Protein 6K8S (pdb70)

Nearest PDB structures (foldseek):
  6k8u-assembly1_A  TM=1.001E+00  e=0.000E+00  Erythrobacter dokdonensis DSW-74
  6k8u-assembly1_B  TM=9.958E-01  e=0.000E+00  Erythrobacter dokdonensis DSW-74
  8j2c-assembly1_A  TM=9.535E-01  e=6.670E-72  Chloroflexus aurantiacus J-10-fl
  8hi5-assembly1_A  TM=9.573E-01  e=3.769E-71  Roseiflexus castenholzii DSM 13941
  8j29-assembly1_A  TM=9.163E-01  e=4.128E-70  Chloroflexus aurantiacus J-10-fl

Sequence (1324 aa):
FSENITGLHLGKVALITGGSAGIGGQVARLLALAGGKVMMVARRESELAVARARIVSELEDIGFAGVERRVQTLANVDVSNFESLKGAVDATLKAFGRIDYLINNAGVAGAEDMVVDMGVDAWDYTLDANLVSNYFLMHHVAPLMKAQGSGYILNVSSYFGGEKYLAVAYPNNRADYAVSKAGQRAMVESMARYLGPEVQFNAIAPGPVDGDRLSGTGGKPGLFERRGKLILENKRLNAVHAAAIKAIRRGVRVEEAVLARLARNDTVKMSHDTNNPRELRELALACAREGDGTCTWDQYLLTPQIAAALVSRLRQAGLFLDAPEWSERPVTEDGDWLLRVPPEDAPFLPADKIAAEAKKVGGGVLSKLYLGKMPTEHDVAQATVFFLADRAVSGETFMPSGGLSVERSTTERELFGSPKQERLDQMRGKTVWIIGEHLVDYLAETARAFIEDCHAANVVLITRTAEEGFDAVEAQQLDEDVAQSLTSLVVSSDIEAAMDEALSQWGRPTTILSTPFTALPGKLFEAQDPLTPDDEFREVVADNLTHHFRVSRRASLYDDCQLVLTSPDDVAMGDKSPAFALANFIKTTLHAFTATLAVENERLVHDVPVNQINLTRRVQSEEPRDLDEHLEEVRRFARAVLLVGAPLPDAEDSRYRARIYRGMSMTVFSENITGLHLGKVALITGGSAGIGGQVARLLALAGGKVMMVARRESELAVARARIVSELEDIGFAGVERRVQTLANVDVSNFESLKGAVDATLKAFGRIDYLINNAGVAGAEDMVVDMGVDAWDYTLDANLVSNYFLMHHVAPLMKAQGSGYILNVSSYFGGEKYLAVAYPNNRADYAVSKAGQRAMVESMARYLGPEVQFNAIAPGPVDGDRLSGTGGKPGLFERRGKLILENKRLNAVHAAAIKAIRRGVRVEEAVLARLARNDTVKMSHDTNNPRELRELALACAREGDGTCTWDQYLLTPQIAAALVSRLRQAGLFLDAPEWSERPVTEDGDWLLRVPPEDAPFLPADKIAAEAKKVGGGVLSKLYLGKMPTEHDVAQATVFFLADRAVSGETFMPSGGLSVERSTTERELFGSPKQERLDQMRGKTVWIIGEHLVDYLAETARAFIEDCHAANVVLITRTAEGFDAVEAQLDEDVAQSLTSLVVSSDIEAAMDEALSQWGRPTTILSTPFTALPGKLFEAQDPLTPDEFREVVADNLTHHFRVSRRASLYDDCQLVLTSPDDVAMGDKSPAFALANFIKTTLHAFTATLAVENERLVHDVPVNQINLTRRVQSEEPRDLDEHLEEVRRFARAVLLVGAPLPDAEDSRYRARIYRGMSMTV

Secondary structure (DSSP, 8-state):
-TT--TTTTTT-EEEETTTTSHHHHHHHHHHHHTT-EEEEE-S-HHHHHHHHHHHHHHHHHHT-SS-GGGEEEE-S--TT-HHHHHHHHHHHHHHHS--SEEEE--------S-GGG--HHHHHHHHIIIIIHHHHHHHHHHHHHHHHT-EEEEEE--GGG-BTTB----TT-HHHHHHHHHHHHHHHHHHHHHTTTEEEEEE---S-BSHHHH--TT---HHHHHHHHHHHHHHHHHHHHHHHHHHHHT--HHHHHHHHHH--HHHHHH-SSS-HHHHHHHHHHHTT--SS-STTT-S--HHHHHHHHHHHHHTTTTTT-HHHHHS-GGGTTS--SS---SSS-SS-HHHHHHHHHHHHHHHHTTBTTSSPPBHHHHHHHHHHHHH-SS--S-EE--SSSB------B-EE------HHHHGGGTT-EEEEE-SS-HHHHHHHHHIIIIIT--SEEEEEESSHHHHHHHHHTS-HHHHTTEEEEE-SS-HHHHHHHHHHHH---SEEEE--SSPPPS-SS-SSS---HHHHHHHHIIIIIHHHHHHHHHTTSTT-EEEEEEPP--TT--STHHHHHHHHHHHHHHHHHHHHHHHHHSTT---EEEEESS-SSGGGS--SHHHHHHHHHHHHHHHHHHHSPPPPTTT-HHHHHHTSS-EEE-/-TTS-TTSSTT-EEEESSTTSHHHHHHHHHHHHTT-EEEEE-S-HHHHHHHHHHHHHHHHHTT-SSHHHHEEEE-S--TT-HHHHHHHHHHHHHHHS--SEEEE--------S-GGG--HHHHHHHHIIIIIHHHHHHHHHHHHHHHHT-EEEEEE--GGG-BTTB----TT-HHHHHHHHHHHHHHHHHHHHHTTTEEEEEE---S-BSHHHH--TTPPPHHHHHHHHHHHHHHHHHHHHHHHHHHHHT--HHHHHHHHHT--HHHHHH-TTS-HHHHHHHHHHHTS--SS-STTT-S--HHHHHHHHHHHHHTTTTTT-HHHHHS-GGGTTS--SS---TTS-SS-HHHHHHHHHHHHHHHHTTBTTSSPPBHHHHHHHHHHHHH-SS--S-EE--SSSB--------EE------HHHHGGGTT-EEEEE-SS-HHHHHHHHHIIIIIT--SEEEEEESSHHHHHHHHTTS-HHHHTTEEEEE-SS-HHHHHHHHHHHH---SEEEE--SSPPPS-SS-SSS---HHHHHHHHIIIIIHHHHHHHHHTT-TT-EEEEEEPP--TT--STHHHHHHHHHHHHHHHHHHHHHHHHHSTT---EEEEESS-SSGGGS--SHHHHHHHHHHHHHHHHHHHSPP--TTT-HHHHHHTSS-EEE-

Structure (mmCIF, N/CA/C/O backbone):
data_6K8S
#
_entry.id   6K8S
#
_cell.length_a   110.340
_cell.length_b   116.687
_cell.length_c   134.113
_cell.angle_alpha   90.000
_cell.angle_beta   90.000
_cell.angle_gamma   90.000
#
_symmetry.space_group_name_H-M   'P 21 21 21'
#
loop_
_entity.id
_entity.type
_entity.pdbx_description
1 polymer 'NAD-dependent epimerase/dehydratase:Short-chain dehydrogenase/reductase SDR'
2 non-polymer GLYCEROL
3 non-polymer 'SULFATE ION'
4 water water
#
loop_
_atom_site.group_PDB
_atom_site.id
_atom_site.type_symbol
_atom_site.label_atom_id
_atom_site.label_alt_id
_atom_site.label_comp_id
_atom_site.label_asym_id
_atom_site.label_entity_id
_atom_site.label_seq_id
_atom_site.pdbx_PDB_ins_code
_atom_site.Cartn_x
_atom_site.Cartn_y
_atom_site.Cartn_z
_atom_site.occupancy
_atom_site.B_iso_or_equiv
_atom_site.auth_seq_id
_atom_site.auth_comp_id
_atom_site.auth_asym_id
_atom_site.auth_atom_id
_atom_site.pdbx_PDB_model_num
ATOM 1 N N . PHE A 1 34 ? 56.970 84.835 74.251 1.00 63.53 569 PHE A N 1
ATOM 2 C CA . PHE A 1 34 ? 57.870 84.551 73.090 1.00 63.58 569 PHE A CA 1
ATOM 3 C C . PHE A 1 34 ? 57.078 83.885 71.962 1.00 64.25 569 PHE A C 1
ATOM 4 O O . PHE A 1 34 ? 57.177 84.367 70.807 1.00 67.21 569 PHE A O 1
ATOM 12 N N . SER A 1 35 ? 56.339 82.823 72.304 1.00 58.09 570 SER A N 1
ATOM 13 C CA . SER A 1 35 ? 55.571 81.947 71.381 1.00 67.39 570 SER A CA 1
ATOM 14 C C . SER A 1 35 ? 54.923 82.778 70.273 1.00 65.67 570 SER A C 1
ATOM 15 O O . SER A 1 35 ? 55.136 82.445 69.094 1.00 74.92 570 SER A O 1
ATOM 18 N N . GLU A 1 36 ? 54.093 83.744 70.666 1.00 63.79 571 GLU A N 1
ATOM 19 C CA . GLU A 1 36 ? 53.241 84.446 69.677 1.00 68.65 571 GLU A CA 1
ATOM 20 C C . GLU A 1 36 ? 53.377 85.967 69.718 1.00 50.36 571 GLU A C 1
ATOM 21 O O . GLU A 1 36 ? 52.378 86.636 69.492 1.00 52.84 571 GLU A O 1
ATOM 27 N N . ASN A 1 37 ? 54.546 86.485 70.055 1.00 41.42 572 ASN A N 1
ATOM 28 C CA . ASN A 1 37 ? 54.703 87.954 70.000 1.00 41.25 572 ASN A CA 1
ATOM 29 C C . ASN A 1 37 ? 55.240 88.316 68.613 1.00 39.54 572 ASN A C 1
ATOM 30 O O . ASN A 1 37 ? 56.358 87.925 68.308 1.00 34.84 572 ASN A O 1
ATOM 35 N N . ILE A 1 38 ? 54.415 88.962 67.790 1.00 37.43 573 ILE A N 1
ATOM 36 C CA . ILE A 1 38 ? 54.891 89.489 66.480 1.00 37.03 573 ILE A CA 1
ATOM 37 C C . ILE A 1 38 ? 54.444 90.955 66.399 1.00 40.20 573 ILE A C 1
ATOM 38 O O . ILE A 1 38 ? 54.068 91.395 65.334 1.00 40.11 573 ILE A O 1
ATOM 43 N N . THR A 1 39 ? 54.447 91.657 67.534 1.00 34.32 574 THR A N 1
ATOM 44 C CA . THR A 1 39 ? 54.021 93.080 67.564 1.00 35.03 574 THR A CA 1
ATOM 45 C C . THR A 1 39 ? 54.988 93.948 66.756 1.00 39.20 574 THR A C 1
ATOM 46 O O . THR A 1 39 ? 54.575 94.982 66.254 1.00 39.98 574 THR A O 1
ATOM 50 N N . GLY A 1 40 ? 56.248 93.556 66.691 1.00 31.61 575 GLY A N 1
ATOM 51 C CA . GLY A 1 40 ? 57.215 94.379 65.943 1.00 37.34 575 GLY A CA 1
ATOM 52 C C . GLY A 1 40 ? 56.730 94.630 64.526 1.00 39.28 575 GLY A C 1
ATOM 53 O O . GLY A 1 40 ? 57.216 95.618 63.913 1.00 38.24 575 GLY A O 1
ATOM 54 N N . LEU A 1 41 ? 55.855 93.753 64.021 1.00 34.86 576 LEU A N 1
ATOM 55 C CA . LEU A 1 41 ? 55.374 93.873 62.631 1.00 29.93 576 LEU A CA 1
ATOM 56 C C . LEU A 1 41 ? 54.510 95.112 62.429 1.00 23.32 576 LEU A C 1
ATOM 57 O O . LEU A 1 41 ? 54.883 95.882 61.567 1.00 24.78 576 LEU A O 1
ATOM 62 N N . HIS A 1 42 ? 53.508 95.347 63.289 1.00 20.05 577 HIS A N 1
ATOM 63 C CA . HIS A 1 42 ? 52.514 96.423 62.961 1.00 18.65 577 HIS A CA 1
ATOM 64 C C . HIS A 1 42 ? 52.167 97.376 64.114 1.00 20.15 577 HIS A C 1
ATOM 65 O O . HIS A 1 42 ? 51.171 98.117 64.020 1.00 20.76 577 HIS A O 1
ATOM 72 N N . LEU A 1 43 ? 53.002 97.445 65.145 1.00 21.62 578 LEU A N 1
ATOM 73 C CA . LEU A 1 43 ? 52.652 98.193 66.372 1.00 21.40 578 LEU A CA 1
ATOM 74 C C . LEU A 1 43 ? 52.290 99.623 66.012 1.00 21.54 578 LEU A C 1
ATOM 75 O O . LEU A 1 43 ? 53.064 100.299 65.354 1.00 21.99 578 LEU A O 1
ATOM 80 N N . GLY A 1 44 ? 51.064 100.019 66.347 1.00 23.19 579 GLY A N 1
ATOM 81 C CA . GLY A 1 44 ? 50.577 101.382 66.160 1.00 24.07 579 GLY A CA 1
ATOM 82 C C . GLY A 1 44 ? 50.096 101.677 64.760 1.00 23.59 579 GLY A C 1
ATOM 83 O O . GLY A 1 44 ? 49.626 102.810 64.576 1.00 21.95 579 GLY A O 1
ATOM 84 N N . LYS A 1 45 ? 50.257 100.763 63.794 1.00 19.45 580 LYS A N 1
ATOM 85 C CA . LYS A 1 45 ? 49.864 101.052 62.398 1.00 18.64 580 LYS A CA 1
ATOM 86 C C . LYS A 1 45 ? 48.346 100.977 62.326 1.00 16.89 580 LYS A C 1
ATOM 87 O O . LYS A 1 45 ? 47.798 99.991 62.813 1.00 20.79 580 LYS A O 1
ATOM 93 N N . VAL A 1 46 ? 47.728 101.934 61.653 1.00 17.20 581 VAL A N 1
ATOM 94 C CA . VAL A 1 46 ? 46.261 102.040 61.512 1.00 16.47 581 VAL A CA 1
ATOM 95 C C . VAL A 1 46 ? 45.779 101.514 60.152 1.00 17.79 581 VAL A C 1
ATOM 96 O O . VAL A 1 46 ? 46.137 102.095 59.122 1.00 17.95 581 VAL A O 1
ATOM 100 N N . ALA A 1 47 ? 44.893 100.530 60.156 1.00 16.33 582 ALA A N 1
ATOM 101 C CA . ALA A 1 47 ? 44.351 99.947 58.912 1.00 16.74 582 ALA A CA 1
ATOM 102 C C . ALA A 1 47 ? 42.850 100.190 58.807 1.00 16.87 582 ALA A C 1
ATOM 103 O O . ALA A 1 47 ? 42.112 99.874 59.772 1.00 17.14 582 ALA A O 1
ATOM 105 N N . LEU A 1 48 ? 42.426 100.538 57.607 1.00 14.98 583 LEU A N 1
ATOM 106 C CA . LEU A 1 48 ? 41.018 100.495 57.152 1.00 15.77 583 LEU A CA 1
ATOM 107 C C . LEU A 1 48 ? 40.844 99.285 56.251 1.00 15.06 583 LEU A C 1
ATOM 108 O O . LEU A 1 48 ? 41.571 99.150 55.206 1.00 14.04 583 LEU A O 1
ATOM 113 N N . ILE A 1 49 ? 39.953 98.386 56.659 1.00 14.75 584 ILE A N 1
ATOM 114 C CA . ILE A 1 49 ? 39.663 97.135 55.912 1.00 15.12 584 ILE A CA 1
ATOM 115 C C . ILE A 1 49 ? 38.185 97.127 55.511 1.00 16.66 584 ILE A C 1
ATOM 116 O O . ILE A 1 49 ? 37.318 97.023 56.424 1.00 15.98 584 ILE A O 1
ATOM 121 N N . THR A 1 50 ? 37.921 97.129 54.211 1.00 15.42 585 THR A N 1
ATOM 122 C CA . THR A 1 50 ? 36.571 96.961 53.648 1.00 15.01 585 THR A CA 1
ATOM 123 C C . THR A 1 50 ? 36.192 95.487 53.644 1.00 16.13 585 THR A C 1
ATOM 124 O O . THR A 1 50 ? 37.031 94.638 53.557 1.00 15.19 585 THR A O 1
ATOM 128 N N . GLY A 1 51 ? 34.904 95.199 53.819 1.00 16.16 586 GLY A N 1
ATOM 129 C CA . GLY A 1 51 ? 34.455 93.811 54.024 1.00 17.98 586 GLY A CA 1
ATOM 130 C C . GLY A 1 51 ? 35.183 93.166 55.204 1.00 17.12 586 GLY A C 1
ATOM 131 O O . GLY A 1 51 ? 35.605 92.008 55.100 1.00 20.09 586 GLY A O 1
ATOM 132 N N . GLY A 1 52 ? 35.359 93.903 56.288 1.00 18.58 587 GLY A N 1
ATOM 133 C CA . GLY A 1 52 ? 36.271 93.520 57.377 1.00 19.84 587 GLY A CA 1
ATOM 134 C C . GLY A 1 52 ? 35.611 92.603 58.402 1.00 20.71 587 GLY A C 1
ATOM 135 O O . GLY A 1 52 ? 36.251 92.374 59.409 1.00 23.07 587 GLY A O 1
ATOM 136 N N . SER A 1 53 ? 34.397 92.122 58.157 1.00 22.25 588 SER A N 1
ATOM 137 C CA . SER A 1 53 ? 33.581 91.387 59.175 1.00 24.36 588 SER A CA 1
ATOM 138 C C . SER A 1 53 ? 33.665 89.864 58.976 1.00 24.62 588 SER A C 1
ATOM 139 O O . SER A 1 53 ? 33.141 89.122 59.806 1.00 23.72 588 SER A O 1
ATOM 142 N N . ALA A 1 54 ? 34.203 89.387 57.857 1.00 20.37 589 ALA A N 1
ATOM 143 C CA . ALA A 1 54 ? 34.090 87.979 57.465 1.00 22.11 589 ALA A CA 1
ATOM 144 C C . ALA A 1 54 ? 35.187 87.671 56.453 1.00 19.38 589 ALA A C 1
ATOM 145 O O . ALA A 1 54 ? 35.825 88.603 55.920 1.00 19.26 589 ALA A O 1
ATOM 147 N N . GLY A 1 55 ? 35.363 86.390 56.194 1.00 21.07 590 GLY A N 1
ATOM 148 C CA . GLY A 1 55 ? 36.304 85.909 55.164 1.00 20.77 590 GLY A CA 1
ATOM 149 C C . GLY A 1 55 ? 37.708 86.422 55.414 1.00 19.30 590 GLY A C 1
ATOM 150 O O . GLY A 1 55 ? 38.149 86.583 56.590 1.00 18.82 590 GLY A O 1
ATOM 151 N N . ILE A 1 56 ? 38.464 86.573 54.335 1.00 17.65 591 ILE A N 1
ATOM 152 C CA . ILE A 1 56 ? 39.851 87.081 54.427 1.00 18.20 591 ILE A CA 1
ATOM 153 C C . ILE A 1 56 ? 39.895 88.410 55.183 1.00 16.15 591 ILE A C 1
ATOM 154 O O . ILE A 1 56 ? 40.819 88.597 55.976 1.00 18.68 591 ILE A O 1
ATOM 159 N N . GLY A 1 57 ? 39.000 89.353 54.878 1.00 16.02 592 GLY A N 1
ATOM 160 C CA . GLY A 1 57 ? 39.011 90.682 55.495 1.00 17.16 592 GLY A CA 1
ATOM 161 C C . GLY A 1 57 ? 38.981 90.595 57.024 1.00 17.09 592 GLY A C 1
ATOM 162 O O . GLY A 1 57 ? 39.770 91.281 57.687 1.00 17.69 592 GLY A O 1
ATOM 163 N N . GLY A 1 58 ? 38.090 89.787 57.556 1.00 17.78 593 GLY A N 1
ATOM 164 C CA . GLY A 1 58 ? 37.967 89.607 59.013 1.00 19.91 593 GLY A CA 1
ATOM 165 C C . GLY A 1 58 ? 39.243 89.034 59.597 1.00 18.61 593 GLY A C 1
ATOM 166 O O . GLY A 1 58 ? 39.653 89.423 60.699 1.00 17.50 593 GLY A O 1
ATOM 167 N N . GLN A 1 59 ? 39.890 88.135 58.868 1.00 18.34 594 GLN A N 1
ATOM 168 C CA . GLN A 1 59 ? 41.094 87.467 59.409 1.00 17.79 594 GLN A CA 1
ATOM 169 C C . GLN A 1 59 ? 42.260 88.459 59.325 1.00 17.04 594 GLN A C 1
ATOM 170 O O . GLN A 1 59 ? 43.157 88.432 60.168 1.00 18.67 594 GLN A O 1
ATOM 176 N N . VAL A 1 60 ? 42.311 89.302 58.302 1.00 16.02 595 VAL A N 1
ATOM 177 C CA . VAL A 1 60 ? 43.340 90.380 58.233 1.00 15.84 595 VAL A CA 1
ATOM 178 C C . VAL A 1 60 ? 43.162 91.318 59.425 1.00 16.78 595 VAL A C 1
ATOM 179 O O . VAL A 1 60 ? 44.143 91.695 60.041 1.00 14.97 595 VAL A O 1
ATOM 183 N N . ALA A 1 61 ? 41.930 91.775 59.700 1.00 15.31 596 ALA A N 1
ATOM 184 C CA . ALA A 1 61 ? 41.661 92.643 60.874 1.00 17.17 596 ALA A CA 1
ATOM 185 C C . ALA A 1 61 ? 42.209 91.983 62.143 1.00 16.07 596 ALA A C 1
ATOM 186 O O . ALA A 1 61 ? 42.924 92.666 62.933 1.00 19.12 596 ALA A O 1
ATOM 188 N N . ARG A 1 62 ? 41.865 90.715 62.344 1.00 17.66 597 ARG A N 1
ATOM 189 C CA . ARG A 1 62 ? 42.244 89.959 63.563 1.00 19.27 597 ARG A CA 1
ATOM 190 C C . ARG A 1 62 ? 43.769 89.890 63.648 1.00 19.30 597 ARG A C 1
ATOM 191 O O . ARG A 1 62 ? 44.330 90.237 64.704 1.00 17.31 597 ARG A O 1
ATOM 199 N N . LEU A 1 63 ? 44.422 89.505 62.553 1.00 16.61 598 LEU A N 1
ATOM 200 C CA . LEU A 1 63 ? 45.886 89.263 62.606 1.00 17.67 598 LEU A CA 1
ATOM 201 C C . LEU A 1 63 ? 46.668 90.584 62.676 1.00 19.71 598 LEU A C 1
ATOM 202 O O . LEU A 1 63 ? 47.734 90.600 63.346 1.00 18.92 598 LEU A O 1
ATOM 207 N N . LEU A 1 64 ? 46.215 91.665 62.025 1.00 18.32 599 LEU A N 1
ATOM 208 C CA . LEU A 1 64 ? 46.825 93.005 62.200 1.00 18.55 599 LEU A CA 1
ATOM 209 C C . LEU A 1 64 ? 46.722 93.424 63.669 1.00 18.97 599 LEU A C 1
ATOM 210 O O . LEU A 1 64 ? 47.684 93.900 64.203 1.00 19.38 599 LEU A O 1
ATOM 215 N N . ALA A 1 65 ? 45.587 93.202 64.315 1.00 18.72 600 ALA A N 1
ATOM 216 C CA . ALA A 1 65 ? 45.393 93.602 65.732 1.00 20.82 600 ALA A CA 1
ATOM 217 C C . ALA A 1 65 ? 46.369 92.802 66.615 1.00 18.26 600 ALA A C 1
ATOM 218 O O . ALA A 1 65 ? 46.991 93.418 67.501 1.00 21.02 600 ALA A O 1
ATOM 220 N N . LEU A 1 66 ? 46.490 91.504 66.394 1.00 19.82 601 LEU A N 1
ATOM 221 C CA . LEU A 1 66 ? 47.384 90.622 67.200 1.00 22.75 601 LEU A CA 1
ATOM 222 C C . LEU A 1 66 ? 48.855 91.032 66.989 1.00 25.66 601 LEU A C 1
ATOM 223 O O . LEU A 1 66 ? 49.679 90.832 67.921 1.00 26.62 601 LEU A O 1
ATOM 228 N N . ALA A 1 67 ? 49.159 91.656 65.850 1.00 20.38 602 ALA A N 1
ATOM 229 C CA . ALA A 1 67 ? 50.503 92.161 65.475 1.00 22.43 602 ALA A CA 1
ATOM 230 C C . ALA A 1 67 ? 50.682 93.619 65.902 1.00 22.46 602 ALA A C 1
ATOM 231 O O . ALA A 1 67 ? 51.637 94.294 65.420 1.00 25.16 602 ALA A O 1
ATOM 233 N N . GLY A 1 68 ? 49.773 94.125 66.741 1.00 20.18 603 GLY A N 1
ATOM 234 C CA . GLY A 1 68 ? 49.912 95.418 67.411 1.00 21.71 603 GLY A CA 1
ATOM 235 C C . GLY A 1 68 ? 49.263 96.552 66.642 1.00 19.32 603 GLY A C 1
ATOM 236 O O . GLY A 1 68 ? 49.408 97.677 67.063 1.00 22.75 603 GLY A O 1
ATOM 237 N N . GLY A 1 69 ? 48.575 96.254 65.535 1.00 21.63 604 GLY A N 1
ATOM 238 C CA . GLY A 1 69 ? 47.938 97.283 64.707 1.00 18.96 604 GLY A CA 1
ATOM 239 C C . GLY A 1 69 ? 46.601 97.705 65.285 1.00 19.91 604 GLY A C 1
ATOM 240 O O . GLY A 1 69 ? 46.005 96.942 66.059 1.00 19.35 604 GLY A O 1
ATOM 241 N N . LYS A 1 70 ? 46.129 98.856 64.839 1.00 18.72 605 LYS A N 1
ATOM 242 C CA . LYS A 1 70 ? 44.783 99.377 65.155 1.00 21.52 605 LYS A CA 1
ATOM 243 C C . LYS A 1 70 ? 43.953 99.200 63.897 1.00 22.50 605 LYS A C 1
ATOM 244 O O . LYS A 1 70 ? 44.496 99.467 62.799 1.00 23.17 605 LYS A O 1
ATOM 250 N N . VAL A 1 71 ? 42.714 98.767 64.015 1.00 19.82 606 VAL A N 1
ATOM 251 C CA . VAL A 1 71 ? 41.932 98.464 62.795 1.00 18.71 606 VAL A CA 1
ATOM 252 C C . VAL A 1 71 ? 40.576 99.151 62.880 1.00 20.12 606 VAL A C 1
ATOM 253 O O . VAL A 1 71 ? 39.947 99.101 63.954 1.00 19.69 606 VAL A O 1
ATOM 257 N N . MET A 1 72 ? 40.161 99.718 61.758 1.00 16.70 607 MET A N 1
ATOM 258 C CA . MET A 1 72 ? 38.780 100.110 61.468 1.00 17.65 607 MET A CA 1
ATOM 259 C C . MET A 1 72 ? 38.228 99.081 60.488 1.00 19.39 607 MET A C 1
ATOM 260 O O . MET A 1 72 ? 38.676 99.078 59.304 1.00 18.49 607 MET A O 1
ATOM 265 N N . MET A 1 73 ? 37.335 98.217 60.973 1.00 16.72 608 MET A N 1
ATOM 266 C CA . MET A 1 73 ? 36.679 97.157 60.195 1.00 19.06 608 MET A CA 1
ATOM 267 C C . MET A 1 73 ? 35.373 97.733 59.687 1.00 19.30 608 MET A C 1
ATOM 268 O O . MET A 1 73 ? 34.546 98.244 60.509 1.00 18.47 608 MET A O 1
ATOM 273 N N . VAL A 1 74 ? 35.169 97.714 58.387 1.00 17.39 609 VAL A N 1
ATOM 274 C CA . VAL A 1 74 ? 33.888 98.249 57.855 1.00 17.63 609 VAL A CA 1
ATOM 275 C C . VAL A 1 74 ? 33.205 97.202 57.011 1.00 17.65 609 VAL A C 1
ATOM 276 O O . VAL A 1 74 ? 33.877 96.354 56.363 1.00 16.64 609 VAL A O 1
ATOM 280 N N . ALA A 1 75 ? 31.875 97.206 57.025 1.00 16.31 610 ALA A N 1
ATOM 281 C CA . ALA A 1 75 ? 31.074 96.188 56.332 1.00 17.33 610 ALA A CA 1
ATOM 282 C C . ALA A 1 75 ? 29.607 96.619 56.426 1.00 16.81 610 ALA A C 1
ATOM 283 O O . ALA A 1 75 ? 29.345 97.665 57.026 1.00 17.80 610 ALA A O 1
ATOM 285 N N . ARG A 1 76 ? 28.710 95.860 55.815 1.00 18.48 611 ARG A N 1
ATOM 286 C CA . ARG A 1 76 ? 27.265 96.221 55.790 1.00 21.04 611 ARG A CA 1
ATOM 287 C C . ARG A 1 76 ? 26.652 95.985 57.169 1.00 19.32 611 ARG A C 1
ATOM 288 O O . ARG A 1 76 ? 25.957 96.887 57.654 1.00 19.98 611 ARG A O 1
ATOM 296 N N . ARG A 1 77 ? 26.826 94.802 57.750 1.00 22.09 612 ARG A N 1
ATOM 297 C CA . ARG A 1 77 ? 25.954 94.368 58.880 1.00 22.77 612 ARG A CA 1
ATOM 298 C C . ARG A 1 77 ? 26.610 94.661 60.230 1.00 22.22 612 ARG A C 1
ATOM 299 O O . ARG A 1 77 ? 27.620 93.989 60.591 1.00 22.28 612 ARG A O 1
ATOM 307 N N . GLU A 1 78 ? 25.988 95.541 61.023 1.00 22.19 613 GLU A N 1
ATOM 308 C CA . GLU A 1 78 ? 26.408 95.763 62.434 1.00 22.07 613 GLU A CA 1
ATOM 309 C C . GLU A 1 78 ? 26.572 94.413 63.168 1.00 20.23 613 GLU A C 1
ATOM 310 O O . GLU A 1 78 ? 27.601 94.251 63.862 1.00 18.10 613 GLU A O 1
ATOM 316 N N . SER A 1 79 ? 25.628 93.468 63.054 1.00 20.26 614 SER A N 1
ATOM 317 C CA . SER A 1 79 ? 25.625 92.234 63.889 1.00 21.69 614 SER A CA 1
ATOM 318 C C . SER A 1 79 ? 26.913 91.451 63.625 1.00 23.56 614 SER A C 1
ATOM 319 O O . SER A 1 79 ? 27.482 90.867 64.582 1.00 22.72 614 SER A O 1
ATOM 322 N N . GLU A 1 80 ? 27.295 91.342 62.354 1.00 22.44 615 GLU A N 1
ATOM 323 C CA . GLU A 1 80 ? 28.513 90.576 61.970 1.00 22.71 615 GLU A CA 1
ATOM 324 C C . GLU A 1 80 ? 29.790 91.287 62.434 1.00 20.70 615 GLU A C 1
ATOM 325 O O . GLU A 1 80 ? 30.655 90.618 62.943 1.00 18.01 615 GLU A O 1
ATOM 331 N N . LEU A 1 81 ? 29.855 92.606 62.262 1.00 19.28 616 LEU A N 1
ATOM 332 C CA . LEU A 1 81 ? 30.991 93.433 62.729 1.00 19.33 616 LEU A CA 1
ATOM 333 C C . LEU A 1 81 ? 31.170 93.243 64.234 1.00 21.02 616 LEU A C 1
ATOM 334 O O . LEU A 1 81 ? 32.300 93.145 64.709 1.00 16.88 616 LEU A O 1
ATOM 339 N N . ALA A 1 82 ? 30.060 93.283 64.993 1.00 19.24 617 ALA A N 1
ATOM 340 C CA . ALA A 1 82 ? 30.155 93.233 66.476 1.00 20.44 617 ALA A CA 1
ATOM 341 C C . ALA A 1 82 ? 30.760 91.885 66.914 1.00 18.76 617 ALA A C 1
ATOM 342 O O . ALA A 1 82 ? 31.641 91.927 67.805 1.00 20.93 617 ALA A O 1
ATOM 344 N N . VAL A 1 83 ? 30.367 90.756 66.304 1.00 20.11 618 VAL A N 1
ATOM 345 C CA . VAL A 1 83 ? 30.895 89.397 66.621 1.00 20.08 618 VAL A CA 1
ATOM 346 C C . VAL A 1 83 ? 32.400 89.412 66.322 1.00 21.49 618 VAL A C 1
ATOM 347 O O . VAL A 1 83 ? 33.182 89.058 67.199 1.00 21.16 618 VAL A O 1
ATOM 351 N N . ALA A 1 84 ? 32.771 89.845 65.120 1.00 21.04 619 ALA A N 1
ATOM 352 C CA . ALA A 1 84 ? 34.190 89.856 64.690 1.00 21.66 619 ALA A CA 1
ATOM 353 C C . ALA A 1 84 ? 35.017 90.711 65.663 1.00 20.27 619 ALA A C 1
ATOM 354 O O . ALA A 1 84 ? 36.050 90.228 66.153 1.00 25.58 619 ALA A O 1
ATOM 356 N N . ARG A 1 85 ? 34.601 91.949 65.940 1.00 21.03 620 ARG A N 1
ATOM 357 C CA . ARG A 1 85 ? 35.298 92.875 66.862 1.00 23.32 620 ARG A CA 1
ATOM 358 C C . ARG A 1 85 ? 35.410 92.227 68.244 1.00 24.93 620 ARG A C 1
ATOM 359 O O . ARG A 1 85 ? 36.510 92.265 68.862 1.00 20.42 620 ARG A O 1
ATOM 367 N N . ALA A 1 86 ? 34.327 91.634 68.750 1.00 26.24 621 ALA A N 1
ATOM 368 C CA . ALA A 1 86 ? 34.323 91.088 70.131 1.00 28.00 621 ALA A CA 1
ATOM 369 C C . ALA A 1 86 ? 35.345 89.956 70.245 1.00 27.77 621 ALA A C 1
ATOM 370 O O . ALA A 1 86 ? 36.105 89.935 71.259 1.00 27.41 621 ALA A O 1
ATOM 372 N N . ARG A 1 87 ? 35.385 89.064 69.250 1.00 27.57 622 ARG A N 1
ATOM 373 C CA . ARG A 1 87 ? 36.338 87.935 69.207 1.00 29.22 622 ARG A CA 1
ATOM 374 C C . ARG A 1 87 ? 37.776 88.464 69.175 1.00 29.37 622 ARG A C 1
ATOM 375 O O . ARG A 1 87 ? 38.641 87.873 69.864 1.00 25.50 622 ARG A O 1
ATOM 383 N N . ILE A 1 88 ? 38.038 89.532 68.412 1.00 24.61 623 ILE A N 1
ATOM 384 C CA . ILE A 1 88 ? 39.413 90.082 68.325 1.00 26.54 623 ILE A CA 1
ATOM 385 C C . ILE A 1 88 ? 39.782 90.683 69.682 1.00 28.41 623 ILE A C 1
ATOM 386 O O . ILE A 1 88 ? 40.863 90.374 70.181 1.00 29.87 623 ILE A O 1
ATOM 391 N N . VAL A 1 89 ? 38.911 91.513 70.245 1.00 28.13 624 VAL A N 1
ATOM 392 C CA . VAL A 1 89 ? 39.140 92.215 71.536 1.00 31.23 624 VAL A CA 1
ATOM 393 C C . VAL A 1 89 ? 39.392 91.164 72.632 1.00 32.53 624 VAL A C 1
ATOM 394 O O . VAL A 1 89 ? 40.347 91.361 73.435 1.00 32.14 624 VAL A O 1
ATOM 398 N N . SER A 1 90 ? 38.613 90.079 72.650 1.00 33.09 625 SER A N 1
ATOM 399 C CA . SER A 1 90 ? 38.826 88.942 73.587 1.00 39.11 625 SER A CA 1
ATOM 400 C C . SER A 1 90 ? 40.248 88.372 73.448 1.00 44.57 625 SER A C 1
ATOM 401 O O . SER A 1 90 ? 40.928 88.211 74.481 1.00 44.18 625 SER A O 1
ATOM 404 N N . GLU A 1 91 ? 40.682 88.026 72.235 1.00 38.19 626 GLU A N 1
ATOM 405 C CA . GLU A 1 91 ? 42.033 87.430 72.001 1.00 41.50 626 GLU A CA 1
ATOM 406 C C . GLU A 1 91 ? 43.130 88.424 72.365 1.00 39.36 626 GLU A C 1
ATOM 407 O O . GLU A 1 91 ? 44.183 87.974 72.838 1.00 45.70 626 GLU A O 1
ATOM 413 N N . LEU A 1 92 ? 42.926 89.718 72.120 1.00 38.74 627 LEU A N 1
ATOM 414 C CA . LEU A 1 92 ? 43.929 90.737 72.502 1.00 37.73 627 LEU A CA 1
ATOM 415 C C . LEU A 1 92 ? 44.060 90.715 74.034 1.00 51.20 627 LEU A C 1
ATOM 416 O O . LEU A 1 92 ? 45.210 90.628 74.511 1.00 59.70 627 LEU A O 1
ATOM 421 N N . GLU A 1 93 ? 42.944 90.792 74.774 1.00 49.34 628 GLU A N 1
ATOM 422 C CA . GLU A 1 93 ? 42.928 90.742 76.268 1.00 52.63 628 GLU A CA 1
ATOM 423 C C . GLU A 1 93 ? 43.801 89.561 76.717 1.00 49.23 628 GLU A C 1
ATOM 424 O O . GLU A 1 93 ? 44.745 89.796 77.476 1.00 49.97 628 GLU A O 1
ATOM 430 N N . ASP A 1 94 ? 43.503 88.366 76.198 1.00 50.05 629 ASP A N 1
ATOM 431 C CA . ASP A 1 94 ? 44.174 87.074 76.492 1.00 56.70 629 ASP A CA 1
ATOM 432 C C . ASP A 1 94 ? 45.693 87.193 76.341 1.00 66.38 629 ASP A C 1
ATOM 433 O O . ASP A 1 94 ? 46.382 86.976 77.339 1.00 75.17 629 ASP A O 1
ATOM 438 N N . ILE A 1 95 ? 46.211 87.504 75.148 1.00 75.79 630 ILE A N 1
ATOM 439 C CA . ILE A 1 95 ? 47.690 87.527 74.896 1.00 75.77 630 ILE A CA 1
ATOM 440 C C . ILE A 1 95 ? 48.319 88.741 75.608 1.00 72.21 630 ILE A C 1
ATOM 441 O O . ILE A 1 95 ? 49.552 88.868 75.542 1.00 84.83 630 ILE A O 1
ATOM 446 N N . GLY A 1 96 ? 47.519 89.615 76.234 1.00 62.78 631 GLY A N 1
ATOM 447 C CA . GLY A 1 96 ? 47.989 90.548 77.274 1.00 57.36 631 GLY A CA 1
ATOM 448 C C . GLY A 1 96 ? 48.119 91.982 76.806 1.00 58.83 631 GLY A C 1
ATOM 449 O O . GLY A 1 96 ? 48.934 92.695 77.397 1.00 62.12 631 GLY A O 1
ATOM 450 N N . PHE A 1 97 ? 47.363 92.430 75.799 1.00 57.73 632 PHE A N 1
ATOM 451 C CA . PHE A 1 97 ? 47.304 93.873 75.429 1.00 57.17 632 PHE A CA 1
ATOM 452 C C . PHE A 1 97 ? 46.519 94.639 76.510 1.00 58.85 632 PHE A C 1
ATOM 453 O O . PHE A 1 97 ? 45.742 94.008 77.243 1.00 49.36 632 PHE A O 1
ATOM 461 N N . ALA A 1 98 ? 46.753 95.956 76.589 1.00 59.70 633 ALA A N 1
ATOM 462 C CA . ALA A 1 98 ? 46.073 96.948 77.457 1.00 65.43 633 ALA A CA 1
ATOM 463 C C . ALA A 1 98 ? 45.545 98.104 76.599 1.00 63.59 633 ALA A C 1
ATOM 464 O O . ALA A 1 98 ? 46.166 98.415 75.565 1.00 75.53 633 ALA A O 1
ATOM 466 N N . GLY A 1 99 ? 44.461 98.745 77.032 1.00 59.85 634 GLY A N 1
ATOM 467 C CA . GLY A 1 99 ? 43.740 99.758 76.240 1.00 59.37 634 GLY A CA 1
ATOM 468 C C . GLY A 1 99 ? 43.217 99.143 74.949 1.00 53.06 634 GLY A C 1
ATOM 469 O O . GLY A 1 99 ? 43.282 99.814 73.912 1.00 56.17 634 GLY A O 1
ATOM 470 N N . VAL A 1 100 ? 42.718 97.911 75.030 1.00 44.89 635 VAL A N 1
ATOM 471 C CA . VAL A 1 100 ? 42.347 97.038 73.875 1.00 50.03 635 VAL A CA 1
ATOM 472 C C . VAL A 1 100 ? 41.063 97.541 73.196 1.00 49.96 635 VAL A C 1
ATOM 473 O O . VAL A 1 100 ? 40.948 97.402 71.965 1.00 50.46 635 VAL A O 1
ATOM 477 N N . GLU A 1 101 ? 40.120 98.098 73.955 1.00 48.36 636 GLU A N 1
ATOM 478 C CA . GLU A 1 101 ? 38.842 98.612 73.397 1.00 47.78 636 GLU A CA 1
ATOM 479 C C . GLU A 1 101 ? 39.157 99.550 72.226 1.00 40.83 636 GLU A C 1
ATOM 480 O O . GLU A 1 101 ? 38.526 99.417 71.172 1.00 39.79 636 GLU A O 1
ATOM 486 N N . ARG A 1 102 ? 40.094 100.479 72.409 1.00 37.48 637 ARG A N 1
ATOM 487 C CA . ARG A 1 102 ? 40.241 101.631 71.494 1.00 41.46 637 ARG A CA 1
ATOM 488 C C . ARG A 1 102 ? 41.012 101.179 70.236 1.00 32.85 637 ARG A C 1
ATOM 489 O O . ARG A 1 102 ? 41.041 101.958 69.298 1.00 29.45 637 ARG A O 1
ATOM 497 N N . ARG A 1 103 ? 41.511 99.948 70.201 1.00 27.14 638 ARG A N 1
ATOM 498 C CA . ARG A 1 103 ? 42.433 99.433 69.141 1.00 28.39 638 ARG A CA 1
ATOM 499 C C . ARG A 1 103 ? 41.652 98.828 67.974 1.00 26.29 638 ARG A C 1
ATOM 500 O O . ARG A 1 103 ? 42.214 98.740 66.867 1.00 21.18 638 ARG A O 1
ATOM 508 N N . VAL A 1 104 ? 40.432 98.365 68.225 1.00 24.63 639 VAL A N 1
ATOM 509 C CA . VAL A 1 104 ? 39.617 97.669 67.208 1.00 23.98 639 VAL A CA 1
ATOM 510 C C . VAL A 1 104 ? 38.297 98.411 67.145 1.00 26.66 639 VAL A C 1
ATOM 511 O O . VAL A 1 104 ? 37.607 98.480 68.187 1.00 27.07 639 VAL A O 1
ATOM 515 N N . GLN A 1 105 ? 37.993 99.020 66.009 1.00 21.77 640 GLN A N 1
ATOM 516 C CA . GLN A 1 105 ? 36.736 99.778 65.853 1.00 22.66 640 GLN A CA 1
ATOM 517 C C . GLN A 1 105 ? 36.028 99.313 64.586 1.00 23.96 640 GLN A C 1
ATOM 518 O O . GLN A 1 105 ? 36.688 98.670 63.721 1.00 23.09 640 GLN A O 1
ATOM 524 N N . THR A 1 106 ? 34.743 99.636 64.480 1.00 19.59 641 THR A N 1
ATOM 525 C CA . THR A 1 106 ? 33.883 99.146 63.390 1.00 20.88 641 THR A CA 1
ATOM 526 C C . THR A 1 106 ? 33.049 100.298 62.838 1.00 22.56 641 THR A C 1
ATOM 527 O O . THR A 1 106 ? 32.701 101.256 63.583 1.00 20.20 641 THR A O 1
ATOM 531 N N . LEU A 1 107 ? 32.640 100.177 61.589 1.00 19.06 642 LEU A N 1
ATOM 532 C CA . LEU A 1 107 ? 31.575 101.028 61.049 1.00 20.99 642 LEU A CA 1
ATOM 533 C C . LEU A 1 107 ? 30.732 100.184 60.112 1.00 20.44 642 LEU A C 1
ATOM 534 O O . LEU A 1 107 ? 31.269 99.518 59.220 1.00 19.19 642 LEU A O 1
ATOM 539 N N . ALA A 1 108 ? 29.447 100.172 60.395 1.00 20.02 643 ALA A N 1
ATOM 540 C CA . ALA A 1 108 ? 28.423 99.422 59.645 1.00 20.44 643 ALA A CA 1
ATOM 541 C C . ALA A 1 108 ? 27.809 100.259 58.520 1.00 17.79 643 ALA A C 1
ATOM 542 O O . ALA A 1 108 ? 28.113 101.417 58.399 1.00 19.15 643 ALA A O 1
ATOM 544 N N . ASN A 1 109 ? 26.964 99.643 57.712 1.00 19.39 644 ASN A N 1
ATOM 545 C CA . ASN A 1 109 ? 26.297 100.247 56.534 1.00 20.47 644 ASN A CA 1
ATOM 546 C C . ASN A 1 109 ? 27.329 100.774 55.532 1.00 19.01 644 ASN A C 1
ATOM 547 O O . ASN A 1 109 ? 27.056 101.788 54.875 1.00 19.92 644 ASN A O 1
ATOM 552 N N . VAL A 1 110 ? 28.490 100.125 55.401 1.00 19.91 645 VAL A N 1
ATOM 553 C CA . VAL A 1 110 ? 29.547 100.539 54.418 1.00 19.20 645 VAL A CA 1
ATOM 554 C C . VAL A 1 110 ? 29.584 99.448 53.372 1.00 18.84 645 VAL A C 1
ATOM 555 O O . VAL A 1 110 ? 29.804 98.242 53.728 1.00 17.33 645 VAL A O 1
ATOM 559 N N . ASP A 1 111 ? 29.228 99.863 52.180 1.00 20.94 646 ASP A N 1
ATOM 560 C CA . ASP A 1 111 ? 28.894 99.024 51.026 1.00 23.73 646 ASP A CA 1
ATOM 561 C C . ASP A 1 111 ? 29.694 99.626 49.856 1.00 19.95 646 ASP A C 1
ATOM 562 O O . ASP A 1 111 ? 29.592 100.836 49.645 1.00 20.04 646 ASP A O 1
ATOM 567 N N . VAL A 1 112 ? 30.489 98.821 49.168 1.00 20.23 647 VAL A N 1
ATOM 568 C CA . VAL A 1 112 ? 31.324 99.284 48.027 1.00 21.60 647 VAL A CA 1
ATOM 569 C C . VAL A 1 112 ? 30.459 99.728 46.854 1.00 23.10 647 VAL A C 1
ATOM 570 O O . VAL A 1 112 ? 31.031 100.380 45.972 1.00 29.17 647 VAL A O 1
ATOM 574 N N . SER A 1 113 ? 29.178 99.414 46.823 1.00 25.89 648 SER A N 1
ATOM 575 C CA . SER A 1 113 ? 28.239 100.007 45.827 1.00 35.61 648 SER A CA 1
ATOM 576 C C . SER A 1 113 ? 27.628 101.333 46.346 1.00 32.90 648 SER A C 1
ATOM 577 O O . SER A 1 113 ? 26.785 101.900 45.664 1.00 37.57 648 SER A O 1
ATOM 580 N N . ASN A 1 114 ? 28.087 101.857 47.486 1.00 28.31 649 ASN A N 1
ATOM 581 C CA . ASN A 1 114 ? 27.657 103.176 48.032 1.00 26.39 649 ASN A CA 1
ATOM 582 C C . ASN A 1 114 ? 28.896 104.012 48.334 1.00 22.59 649 ASN A C 1
ATOM 583 O O . ASN A 1 114 ? 29.462 103.897 49.456 1.00 23.18 649 ASN A O 1
ATOM 588 N N . PHE A 1 115 ? 29.322 104.828 47.378 1.00 22.33 650 PHE A N 1
ATOM 589 C CA . PHE A 1 115 ? 30.616 105.535 47.532 1.00 24.95 650 PHE A CA 1
ATOM 590 C C . PHE A 1 115 ? 30.562 106.500 48.713 1.00 23.80 650 PHE A C 1
ATOM 591 O O . PHE A 1 115 ? 31.576 106.549 49.436 1.00 22.65 650 PHE A O 1
ATOM 599 N N . GLU A 1 116 ? 29.439 107.182 48.963 1.00 24.70 651 GLU A N 1
ATOM 600 C CA . GLU A 1 116 ? 29.270 108.057 50.165 1.00 26.45 651 GLU A CA 1
ATOM 601 C C . GLU A 1 116 ? 29.622 107.288 51.451 1.00 23.16 651 GLU A C 1
ATOM 602 O O . GLU A 1 116 ? 30.327 107.858 52.341 1.00 23.67 651 GLU A O 1
ATOM 608 N N . SER A 1 117 ? 29.201 106.027 51.557 1.00 20.04 652 SER A N 1
ATOM 609 C CA . SER A 1 117 ? 29.482 105.184 52.744 1.00 21.12 652 SER A CA 1
ATOM 610 C C . SER A 1 117 ? 30.991 104.881 52.834 1.00 20.62 652 SER A C 1
ATOM 611 O O . SER A 1 117 ? 31.539 104.813 53.959 1.00 19.92 652 SER A O 1
ATOM 614 N N . LEU A 1 118 ? 31.705 104.816 51.700 1.00 19.19 653 LEU A N 1
ATOM 615 C CA . LEU A 1 118 ? 33.177 104.575 51.722 1.00 20.20 653 LEU A CA 1
ATOM 616 C C . LEU A 1 118 ? 33.883 105.814 52.258 1.00 18.78 653 LEU A C 1
ATOM 617 O O . LEU A 1 118 ? 34.869 105.699 53.016 1.00 19.50 653 LEU A O 1
ATOM 622 N N . LYS A 1 119 ? 33.425 106.990 51.856 1.00 20.30 654 LYS A N 1
ATOM 623 C CA . LYS A 1 119 ? 34.006 108.252 52.358 1.00 21.85 654 LYS A CA 1
ATOM 624 C C . LYS A 1 119 ? 33.780 108.290 53.875 1.00 20.57 654 LYS A C 1
ATOM 625 O O . LYS A 1 119 ? 34.720 108.633 54.614 1.00 21.42 654 LYS A O 1
ATOM 631 N N . GLY A 1 120 ? 32.606 107.873 54.338 1.00 20.35 655 GLY A N 1
ATOM 632 C CA . GLY A 1 120 ? 32.326 107.824 55.778 1.00 21.90 655 GLY A CA 1
ATOM 633 C C . GLY A 1 120 ? 33.302 106.918 56.516 1.00 20.37 655 GLY A C 1
ATOM 634 O O . GLY A 1 120 ? 33.689 107.268 57.633 1.00 18.96 655 GLY A O 1
ATOM 635 N N . ALA A 1 121 ? 33.743 105.813 55.889 1.00 19.43 656 ALA A N 1
ATOM 636 C CA . ALA A 1 121 ? 34.691 104.864 56.500 1.00 17.37 656 ALA A CA 1
ATOM 637 C C . ALA A 1 121 ? 36.049 105.554 56.632 1.00 16.80 656 ALA A C 1
ATOM 638 O O . ALA A 1 121 ? 36.687 105.360 57.650 1.00 18.21 656 ALA A O 1
ATOM 640 N N . VAL A 1 122 ? 36.460 106.364 55.661 1.00 18.99 657 VAL A N 1
ATOM 641 C CA . VAL A 1 122 ? 37.720 107.146 55.778 1.00 19.86 657 VAL A CA 1
ATOM 642 C C . VAL A 1 122 ? 37.571 108.126 56.949 1.00 19.60 657 VAL A C 1
ATOM 643 O O . VAL A 1 122 ? 38.449 108.164 57.804 1.00 19.58 657 VAL A O 1
ATOM 647 N N . ASP A 1 123 ? 36.486 108.886 56.995 1.00 21.74 658 ASP A N 1
ATOM 648 C CA . ASP A 1 123 ? 36.249 109.884 58.073 1.00 23.42 658 ASP A CA 1
ATOM 649 C C . ASP A 1 123 ? 36.290 109.184 59.432 1.00 22.25 658 ASP A C 1
ATOM 650 O O . ASP A 1 123 ? 36.932 109.731 60.361 1.00 23.55 658 ASP A O 1
ATOM 655 N N . ALA A 1 124 ? 35.665 108.019 59.557 1.00 22.02 659 ALA A N 1
ATOM 656 C CA . ALA A 1 124 ? 35.539 107.284 60.837 1.00 22.39 659 ALA A CA 1
ATOM 657 C C . ALA A 1 124 ? 36.943 106.866 61.285 1.00 24.58 659 ALA A C 1
ATOM 658 O O . ALA A 1 124 ? 37.255 106.902 62.515 1.00 21.71 659 ALA A O 1
ATOM 660 N N . THR A 1 125 ? 37.778 106.440 60.328 1.00 21.25 660 THR A N 1
ATOM 661 C CA . THR A 1 125 ? 39.140 105.960 60.644 1.00 18.08 660 THR A CA 1
ATOM 662 C C . THR A 1 125 ? 39.941 107.141 61.187 1.00 18.78 660 THR A C 1
ATOM 663 O O . THR A 1 125 ? 40.682 106.954 62.192 1.00 19.64 660 THR A O 1
ATOM 667 N N . LEU A 1 126 ? 39.793 108.313 60.563 1.00 18.86 661 LEU A N 1
ATOM 668 C CA . LEU A 1 126 ? 40.536 109.545 60.986 1.00 23.03 661 LEU A CA 1
ATOM 669 C C . LEU A 1 126 ? 40.043 110.002 62.376 1.00 24.11 661 LEU A C 1
ATOM 670 O O . LEU A 1 126 ? 40.887 110.295 63.247 1.00 23.46 661 LEU A O 1
ATOM 675 N N . LYS A 1 127 ? 38.744 109.956 62.605 1.00 23.97 662 LYS A N 1
ATOM 676 C CA . LYS A 1 127 ? 38.163 110.368 63.915 1.00 27.26 662 LYS A CA 1
ATOM 677 C C . LYS A 1 127 ? 38.659 109.429 65.017 1.00 29.29 662 LYS A C 1
ATOM 678 O O . LYS A 1 127 ? 39.014 109.944 66.088 1.00 28.25 662 LYS A O 1
ATOM 684 N N . ALA A 1 128 ? 38.699 108.107 64.776 1.00 27.28 663 ALA A N 1
ATOM 685 C CA . ALA A 1 128 ? 39.081 107.083 65.767 1.00 24.68 663 ALA A CA 1
ATOM 686 C C . ALA A 1 128 ? 40.584 107.109 66.026 1.00 28.07 663 ALA A C 1
ATOM 687 O O . ALA A 1 128 ? 40.956 106.941 67.202 1.00 25.63 663 ALA A O 1
ATOM 689 N N . PHE A 1 129 ? 41.434 107.296 65.005 1.00 24.45 664 PHE A N 1
ATOM 690 C CA . PHE A 1 129 ? 42.872 106.949 65.161 1.00 23.24 664 PHE A CA 1
ATOM 691 C C . PHE A 1 129 ? 43.793 108.118 64.803 1.00 22.31 664 PHE A C 1
ATOM 692 O O . PHE A 1 129 ? 44.997 108.029 65.125 1.00 24.69 664 PHE A O 1
ATOM 700 N N . GLY A 1 130 ? 43.296 109.169 64.173 1.00 21.52 665 GLY A N 1
ATOM 701 C CA . GLY A 1 130 ? 44.077 110.373 63.836 1.00 23.60 665 GLY A CA 1
ATOM 702 C C . GLY A 1 130 ? 44.826 110.254 62.522 1.00 23.55 665 GLY A C 1
ATOM 703 O O . GLY A 1 130 ? 45.400 111.236 62.072 1.00 23.54 665 GLY A O 1
ATOM 704 N N . ARG A 1 131 ? 44.774 109.095 61.866 1.00 22.98 666 ARG A N 1
ATOM 705 C CA . ARG A 1 131 ? 45.585 108.880 60.653 1.00 22.73 666 ARG A CA 1
ATOM 706 C C . ARG A 1 131 ? 45.138 107.588 59.986 1.00 20.97 666 ARG A C 1
ATOM 707 O O . ARG A 1 131 ? 44.446 106.793 60.617 1.00 18.27 666 ARG A O 1
ATOM 715 N N . ILE A 1 132 ? 45.602 107.348 58.763 1.00 20.31 667 ILE A N 1
ATOM 716 C CA . ILE A 1 132 ? 45.453 105.996 58.170 1.00 19.20 667 ILE A CA 1
ATOM 717 C C . ILE A 1 132 ? 46.824 105.602 57.608 1.00 17.99 667 ILE A C 1
ATOM 718 O O . ILE A 1 132 ? 47.416 106.451 56.926 1.00 20.61 667 ILE A O 1
ATOM 723 N N . ASP A 1 133 ? 47.321 104.426 57.969 1.00 17.23 668 ASP A N 1
ATOM 724 C CA . ASP A 1 133 ? 48.587 103.869 57.440 1.00 18.31 668 ASP A CA 1
ATOM 725 C C . ASP A 1 133 ? 48.294 102.915 56.270 1.00 16.97 668 ASP A C 1
ATOM 726 O O . ASP A 1 133 ? 49.050 102.984 55.277 1.00 18.58 668 ASP A O 1
ATOM 731 N N . TYR A 1 134 ? 47.376 101.983 56.447 1.00 16.27 669 TYR A N 1
ATOM 732 C CA . TYR A 1 134 ? 47.054 100.927 55.466 1.00 16.21 669 TYR A CA 1
ATOM 733 C C . TYR A 1 134 ? 45.591 101.027 55.027 1.00 16.55 669 TYR A C 1
ATOM 734 O O . TYR A 1 134 ? 44.657 101.129 55.867 1.00 14.36 669 TYR A O 1
ATOM 743 N N . LEU A 1 135 ? 45.377 100.941 53.731 1.00 13.53 670 LEU A N 1
ATOM 744 C CA . LEU A 1 135 ? 44.054 100.760 53.119 1.00 13.43 670 LEU A CA 1
ATOM 745 C C . LEU A 1 135 ? 44.055 99.363 52.526 1.00 13.74 670 LEU A C 1
ATOM 746 O O . LEU A 1 135 ? 44.864 99.112 51.581 1.00 12.12 670 LEU A O 1
ATOM 751 N N . ILE A 1 136 ? 43.179 98.504 53.008 1.00 12.40 671 ILE A N 1
ATOM 752 C CA . ILE A 1 136 ? 43.024 97.127 52.487 1.00 14.42 671 ILE A CA 1
ATOM 753 C C . ILE A 1 136 ? 41.730 97.074 51.709 1.00 16.25 671 ILE A C 1
ATOM 754 O O . ILE A 1 136 ? 40.619 97.020 52.334 1.00 14.68 671 ILE A O 1
ATOM 759 N N . ASN A 1 137 ? 41.848 97.142 50.386 1.00 14.12 672 ASN A N 1
ATOM 760 C CA . ASN A 1 137 ? 40.691 97.156 49.445 1.00 15.64 672 ASN A CA 1
ATOM 761 C C . ASN A 1 137 ? 40.247 95.711 49.246 1.00 16.12 672 ASN A C 1
ATOM 762 O O . ASN A 1 137 ? 40.684 95.054 48.281 1.00 14.41 672 ASN A O 1
ATOM 767 N N . ASN A 1 138 ? 39.502 95.187 50.207 1.00 14.92 673 ASN A N 1
ATOM 768 C CA . ASN A 1 138 ? 39.130 93.758 50.286 1.00 14.43 673 ASN A CA 1
ATOM 769 C C . ASN A 1 138 ? 37.718 93.485 49.751 1.00 15.05 673 ASN A C 1
ATOM 770 O O . ASN A 1 138 ? 37.529 92.443 49.155 1.00 15.60 673 ASN A O 1
ATOM 775 N N . ALA A 1 139 ? 36.724 94.321 50.039 1.00 15.66 674 ALA A N 1
ATOM 776 C CA . ALA A 1 139 ? 35.312 93.978 49.727 1.00 16.49 674 ALA A CA 1
ATOM 777 C C . ALA A 1 139 ? 35.159 93.810 48.226 1.00 19.56 674 ALA A C 1
ATOM 778 O O . ALA A 1 139 ? 35.839 94.508 47.449 1.00 19.08 674 ALA A O 1
ATOM 780 N N . GLY A 1 140 ? 34.284 92.920 47.811 1.00 19.49 675 GLY A N 1
ATOM 781 C CA . GLY A 1 140 ? 34.023 92.716 46.374 1.00 19.79 675 GLY A CA 1
ATOM 782 C C . GLY A 1 140 ? 32.791 91.860 46.199 1.00 21.46 675 GLY A C 1
ATOM 783 O O . GLY A 1 140 ? 32.267 91.365 47.224 1.00 22.08 675 GLY A O 1
ATOM 784 N N . VAL A 1 141 ? 32.332 91.720 44.976 1.00 16.73 676 VAL A N 1
ATOM 785 C CA . VAL A 1 141 ? 31.133 90.928 44.621 1.00 17.45 676 VAL A CA 1
ATOM 786 C C . VAL A 1 141 ? 31.549 89.949 43.531 1.00 19.01 676 VAL A C 1
ATOM 787 O O . VAL A 1 141 ? 32.555 90.206 42.867 1.00 17.32 676 VAL A O 1
ATOM 791 N N . ALA A 1 142 ? 30.812 88.849 43.410 1.00 18.22 677 ALA A N 1
ATOM 792 C CA . ALA A 1 142 ? 31.060 87.785 42.420 1.00 19.07 677 ALA A CA 1
ATOM 793 C C . ALA A 1 142 ? 30.614 88.278 41.031 1.00 17.92 677 ALA A C 1
ATOM 794 O O . ALA A 1 142 ? 31.207 87.802 40.056 1.00 17.52 677 ALA A O 1
ATOM 796 N N . GLY A 1 143 ? 29.617 89.166 40.964 1.00 18.25 678 GLY A N 1
ATOM 797 C CA . GLY A 1 143 ? 29.169 89.765 39.693 1.00 19.00 678 GLY A CA 1
ATOM 798 C C . GLY A 1 143 ? 28.078 88.961 39.017 1.00 20.32 678 GLY A C 1
ATOM 799 O O . GLY A 1 143 ? 27.331 88.225 39.708 1.00 20.32 678 GLY A O 1
ATOM 800 N N . ALA A 1 144 ? 27.926 89.128 37.706 1.00 18.69 679 ALA A N 1
ATOM 801 C CA . ALA A 1 144 ? 26.715 88.717 36.964 1.00 20.31 679 ALA A CA 1
ATOM 802 C C . ALA A 1 144 ? 26.653 87.200 36.757 1.00 19.22 679 ALA A C 1
ATOM 803 O O . ALA A 1 144 ? 25.517 86.705 36.620 1.00 21.47 679 ALA A O 1
ATOM 805 N N . GLU A 1 145 ? 27.790 86.513 36.600 1.00 16.36 680 GLU A N 1
ATOM 806 C CA . GLU A 1 145 ? 27.837 85.038 36.393 1.00 20.00 680 GLU A CA 1
ATOM 807 C C . GLU A 1 145 ? 26.950 84.698 35.191 1.00 20.35 680 GLU A C 1
ATOM 808 O O . GLU A 1 145 ? 26.045 83.895 35.320 1.00 20.06 680 GLU A O 1
ATOM 814 N N . ASP A 1 146 ? 27.225 85.342 34.070 1.00 18.56 681 ASP A N 1
ATOM 815 C CA . ASP A 1 146 ? 26.559 85.175 32.762 1.00 18.10 681 ASP A CA 1
ATOM 816 C C . ASP A 1 146 ? 27.642 85.269 31.688 1.00 16.80 681 ASP A C 1
ATOM 817 O O . ASP A 1 146 ? 28.626 86.032 31.870 1.00 17.87 681 ASP A O 1
ATOM 822 N N . MET A 1 147 ? 27.434 84.597 30.564 1.00 16.10 682 MET A N 1
ATOM 823 C CA . MET A 1 147 ? 28.214 84.852 29.340 1.00 16.82 682 MET A CA 1
ATOM 824 C C . MET A 1 147 ? 28.022 86.316 28.944 1.00 15.83 682 MET A C 1
ATOM 825 O O . MET A 1 147 ? 26.952 86.909 29.189 1.00 14.53 682 MET A O 1
ATOM 830 N N . VAL A 1 148 ? 29.013 86.866 28.269 1.00 14.33 683 VAL A N 1
ATOM 831 C CA . VAL A 1 148 ? 28.924 88.277 27.828 1.00 14.99 683 VAL A CA 1
ATOM 832 C C . VAL A 1 148 ? 27.657 88.493 26.977 1.00 13.97 683 VAL A C 1
ATOM 833 O O . VAL A 1 148 ? 26.999 89.527 27.156 1.00 14.58 683 VAL A O 1
ATOM 837 N N . VAL A 1 149 ? 27.346 87.586 26.047 1.00 14.16 684 VAL A N 1
ATOM 838 C CA . VAL A 1 149 ? 26.155 87.791 25.158 1.00 17.06 684 VAL A CA 1
ATOM 839 C C . VAL A 1 149 ? 24.851 87.769 25.963 1.00 16.90 684 VAL A C 1
ATOM 840 O O . VAL A 1 149 ? 23.839 88.200 25.438 1.00 19.56 684 VAL A O 1
ATOM 844 N N . ASP A 1 150 ? 24.855 87.288 27.189 1.00 16.11 685 ASP A N 1
ATOM 845 C CA . ASP A 1 150 ? 23.616 87.212 28.013 1.00 17.55 685 ASP A CA 1
ATOM 846 C C . ASP A 1 150 ? 23.646 88.256 29.124 1.00 18.02 685 ASP A C 1
ATOM 847 O O . ASP A 1 150 ? 22.644 88.390 29.853 1.00 20.96 685 ASP A O 1
ATOM 852 N N . MET A 1 151 ? 24.784 88.912 29.336 1.00 17.07 686 MET A N 1
ATOM 853 C CA . MET A 1 151 ? 24.975 89.821 30.490 1.00 17.49 686 MET A CA 1
ATOM 854 C C . MET A 1 151 ? 24.341 91.192 30.199 1.00 17.88 686 MET A C 1
ATOM 855 O O . MET A 1 151 ? 24.653 91.804 29.147 1.00 21.72 686 MET A O 1
ATOM 860 N N . GLY A 1 152 ? 23.582 91.724 31.138 1.00 20.84 687 GLY A N 1
ATOM 861 C CA . GLY A 1 152 ? 23.087 93.110 31.001 1.00 22.98 687 GLY A CA 1
ATOM 862 C C . GLY A 1 152 ? 24.167 94.139 31.282 1.00 20.82 687 GLY A C 1
ATOM 863 O O . GLY A 1 152 ? 25.067 93.859 32.110 1.00 19.94 687 GLY A O 1
ATOM 864 N N . VAL A 1 153 ? 24.013 95.341 30.742 1.00 20.84 688 VAL A N 1
ATOM 865 C CA . VAL A 1 153 ? 24.947 96.462 31.008 1.00 20.02 688 VAL A CA 1
ATOM 866 C C . VAL A 1 153 ? 24.886 96.868 32.482 1.00 19.35 688 VAL A C 1
ATOM 867 O O . VAL A 1 153 ? 25.957 97.162 33.047 1.00 15.34 688 VAL A O 1
ATOM 871 N N . ASP A 1 154 ? 23.701 96.845 33.106 1.00 19.62 689 ASP A N 1
ATOM 872 C CA . ASP A 1 154 ? 23.532 97.219 34.536 1.00 21.82 689 ASP A CA 1
ATOM 873 C C . ASP A 1 154 ? 24.315 96.259 35.442 1.00 19.68 689 ASP A C 1
ATOM 874 O O . ASP A 1 154 ? 24.946 96.728 36.413 1.00 17.38 689 ASP A O 1
ATOM 879 N N . ALA A 1 155 ? 24.282 94.962 35.146 1.00 18.63 690 ALA A N 1
ATOM 880 C CA . ALA A 1 155 ? 24.984 93.914 35.912 1.00 18.28 690 ALA A CA 1
ATOM 881 C C . ALA A 1 155 ? 26.505 94.121 35.799 1.00 15.27 690 ALA A C 1
ATOM 882 O O . ALA A 1 155 ? 27.220 94.075 36.841 1.00 17.02 690 ALA A O 1
ATOM 884 N N . TRP A 1 156 ? 26.999 94.333 34.592 1.00 15.78 691 TRP A N 1
ATOM 885 C CA . TRP A 1 156 ? 28.419 94.674 34.298 1.00 14.95 691 TRP A CA 1
ATOM 886 C C . TRP A 1 156 ? 28.808 95.914 35.094 1.00 14.33 691 TRP A C 1
ATOM 887 O O . TRP A 1 156 ? 29.775 95.877 35.837 1.00 14.96 691 TRP A O 1
ATOM 898 N N . ASP A 1 157 ? 28.024 96.978 35.010 1.00 14.83 692 ASP A N 1
ATOM 899 C CA . ASP A 1 157 ? 28.391 98.239 35.692 1.00 16.53 692 ASP A CA 1
ATOM 900 C C . ASP A 1 157 ? 28.426 98.016 37.194 1.00 17.01 692 ASP A C 1
ATOM 901 O O . ASP A 1 157 ? 29.298 98.591 37.837 1.00 15.06 692 ASP A O 1
ATOM 906 N N . TYR A 1 158 ? 27.472 97.245 37.731 1.00 16.44 693 TYR A N 1
ATOM 907 C CA . TYR A 1 158 ? 27.398 96.959 39.175 1.00 16.34 693 TYR A CA 1
ATOM 908 C C . TYR A 1 158 ? 28.718 96.323 39.636 1.00 16.32 693 TYR A C 1
ATOM 909 O O . TYR A 1 158 ? 29.311 96.785 40.606 1.00 14.70 693 TYR A O 1
ATOM 918 N N . THR A 1 159 ? 29.214 95.327 38.898 1.00 14.79 694 THR A N 1
ATOM 919 C CA . THR A 1 159 ? 30.462 94.623 39.232 1.00 15.02 694 THR A CA 1
ATOM 920 C C . THR A 1 159 ? 31.650 95.590 39.148 1.00 13.56 694 THR A C 1
ATOM 921 O O . THR A 1 159 ? 32.542 95.554 40.048 1.00 13.32 694 THR A O 1
ATOM 925 N N . LEU A 1 160 ? 31.763 96.325 38.066 1.00 13.76 695 LEU A N 1
ATOM 926 C CA . LEU A 1 160 ? 32.955 97.202 37.888 1.00 14.78 695 LEU A CA 1
ATOM 927 C C . LEU A 1 160 ? 32.930 98.315 38.927 1.00 15.77 695 LEU A C 1
ATOM 928 O O . LEU A 1 160 ? 33.993 98.679 39.464 1.00 14.60 695 LEU A O 1
ATOM 933 N N . ASP A 1 161 ? 31.766 98.849 39.258 1.00 14.71 696 ASP A N 1
ATOM 934 C CA . ASP A 1 161 ? 31.702 99.923 40.291 1.00 16.52 696 ASP A CA 1
ATOM 935 C C . ASP A 1 161 ? 32.094 99.338 41.647 1.00 16.36 696 ASP A C 1
ATOM 936 O O . ASP A 1 161 ? 32.849 99.971 42.371 1.00 15.51 696 ASP A O 1
ATOM 941 N N . ALA A 1 162 ? 31.587 98.164 42.002 1.00 13.99 697 ALA A N 1
ATOM 942 C CA . ALA A 1 162 ? 31.782 97.553 43.329 1.00 15.53 697 ALA A CA 1
ATOM 943 C C . ALA A 1 162 ? 33.216 97.109 43.514 1.00 14.52 697 ALA A C 1
ATOM 944 O O . ALA A 1 162 ? 33.802 97.317 44.630 1.00 14.42 697 ALA A O 1
ATOM 946 N N . ASN A 1 163 ? 33.744 96.431 42.496 1.00 14.50 698 ASN A N 1
ATOM 947 C CA . ASN A 1 163 ? 35.074 95.778 42.593 1.00 14.02 698 ASN A CA 1
ATOM 948 C C . ASN A 1 163 ? 36.258 96.652 42.177 1.00 15.63 698 ASN A C 1
ATOM 949 O O . ASN A 1 163 ? 37.325 96.386 42.663 1.00 17.33 698 ASN A O 1
ATOM 954 N N . LEU A 1 164 ? 36.059 97.586 41.254 1.00 14.70 699 LEU A N 1
ATOM 955 C CA . LEU A 1 164 ? 37.213 98.347 40.713 1.00 15.38 699 LEU A CA 1
ATOM 956 C C . LEU A 1 164 ? 37.110 99.844 41.016 1.00 12.80 699 LEU A C 1
ATOM 957 O O . LEU A 1 164 ? 38.000 100.384 41.614 1.00 13.42 699 LEU A O 1
ATOM 962 N N . VAL A 1 165 ? 36.005 100.453 40.632 1.00 13.40 700 VAL A N 1
ATOM 963 C CA . VAL A 1 165 ? 35.855 101.918 40.816 1.00 13.27 700 VAL A CA 1
ATOM 964 C C . VAL A 1 165 ? 35.873 102.263 42.310 1.00 13.48 700 VAL A C 1
ATOM 965 O O . VAL A 1 165 ? 36.494 103.266 42.642 1.00 13.01 700 VAL A O 1
ATOM 969 N N . SER A 1 166 ? 35.315 101.405 43.181 1.00 12.93 701 SER A N 1
ATOM 970 C CA . SER A 1 166 ? 35.329 101.578 44.659 1.00 13.60 701 SER A CA 1
ATOM 971 C C . SER A 1 166 ? 36.760 101.678 45.158 1.00 12.35 701 SER A C 1
ATOM 972 O O . SER A 1 166 ? 37.042 102.504 46.061 1.00 11.90 701 SER A O 1
ATOM 975 N N . ASN A 1 167 ? 37.651 100.914 44.536 1.00 12.18 702 ASN A N 1
ATOM 976 C CA . ASN A 1 167 ? 39.051 100.880 45.012 1.00 13.27 702 ASN A CA 1
ATOM 977 C C . ASN A 1 167 ? 39.680 102.219 44.642 1.00 13.05 702 ASN A C 1
ATOM 978 O O . ASN A 1 167 ? 40.428 102.794 45.462 1.00 11.98 702 ASN A O 1
ATOM 983 N N . TYR A 1 168 ? 39.349 102.721 43.458 1.00 12.90 703 TYR A N 1
ATOM 984 C CA . TYR A 1 168 ? 39.911 104.010 43.006 1.00 14.30 703 TYR A CA 1
ATOM 985 C C . TYR A 1 168 ? 39.357 105.135 43.883 1.00 14.04 703 TYR A C 1
ATOM 986 O O . TYR A 1 168 ? 40.134 106.058 44.270 1.00 13.34 703 TYR A O 1
ATOM 995 N N . PHE A 1 169 ? 38.072 105.055 44.189 1.00 12.97 704 PHE A N 1
ATOM 996 C CA . PHE A 1 169 ? 37.416 106.033 45.087 1.00 13.59 704 PHE A CA 1
ATOM 997 C C . PHE A 1 169 ? 38.197 106.151 46.395 1.00 13.62 704 PHE A C 1
ATOM 998 O O . PHE A 1 169 ? 38.534 107.266 46.823 1.00 14.03 704 PHE A O 1
ATOM 1006 N N . LEU A 1 170 ? 38.484 105.027 47.035 1.00 13.02 705 LEU A N 1
ATOM 1007 C CA . LEU A 1 170 ? 39.218 105.032 48.307 1.00 14.10 705 LEU A CA 1
ATOM 1008 C C . LEU A 1 170 ? 40.656 105.459 48.113 1.00 13.44 705 LEU A C 1
ATOM 1009 O O . LEU A 1 170 ? 41.087 106.266 48.931 1.00 16.97 705 LEU A O 1
ATOM 1014 N N . MET A 1 171 ? 41.322 105.043 47.032 1.00 13.28 706 MET A N 1
ATOM 1015 C CA . MET A 1 171 ? 42.712 105.497 46.759 1.00 14.63 706 MET A CA 1
ATOM 1016 C C . MET A 1 171 ? 42.754 107.032 46.632 1.00 14.91 706 MET A C 1
ATOM 1017 O O . MET A 1 171 ? 43.640 107.690 47.205 1.00 14.61 706 MET A O 1
ATOM 1022 N N . HIS A 1 172 ? 41.816 107.595 45.887 1.00 13.47 707 HIS A N 1
ATOM 1023 C CA . HIS A 1 172 ? 41.669 109.059 45.658 1.00 16.37 707 HIS A CA 1
ATOM 1024 C C . HIS A 1 172 ? 41.592 109.839 46.970 1.00 16.91 707 HIS A C 1
ATOM 1025 O O . HIS A 1 172 ? 42.274 110.884 47.064 1.00 17.16 707 HIS A O 1
ATOM 1032 N N . HIS A 1 173 ? 40.801 109.380 47.946 1.00 18.33 708 HIS A N 1
ATOM 1033 C CA . HIS A 1 173 ? 40.650 110.021 49.270 1.00 18.66 708 HIS A CA 1
ATOM 1034 C C . HIS A 1 173 ? 41.856 109.745 50.194 1.00 20.65 708 HIS A C 1
ATOM 1035 O O . HIS A 1 173 ? 42.218 110.675 50.936 1.00 18.97 708 HIS A O 1
ATOM 1042 N N . VAL A 1 174 ? 42.462 108.551 50.193 1.00 18.04 709 VAL A N 1
ATOM 1043 C CA . VAL A 1 174 ? 43.495 108.234 51.217 1.00 18.52 709 VAL A CA 1
ATOM 1044 C C . VAL A 1 174 ? 44.881 108.605 50.744 1.00 17.66 709 VAL A C 1
ATOM 1045 O O . VAL A 1 174 ? 45.747 108.885 51.615 1.00 18.11 709 VAL A O 1
ATOM 1049 N N . ALA A 1 175 ? 45.149 108.584 49.447 1.00 17.30 710 ALA A N 1
ATOM 1050 C CA . ALA A 1 175 ? 46.533 108.807 48.969 1.00 20.72 710 ALA A CA 1
ATOM 1051 C C . ALA A 1 175 ? 47.058 110.156 49.455 1.00 19.42 710 ALA A C 1
ATOM 1052 O O . ALA A 1 175 ? 48.203 110.242 49.868 1.00 18.80 710 ALA A O 1
ATOM 1054 N N . PRO A 1 176 ? 46.289 111.259 49.385 1.00 18.91 711 PRO A N 1
ATOM 1055 C CA . PRO A 1 176 ? 46.803 112.567 49.796 1.00 19.15 711 PRO A CA 1
ATOM 1056 C C . PRO A 1 176 ? 47.117 112.580 51.295 1.00 16.31 711 PRO A C 1
ATOM 1057 O O . PRO A 1 176 ? 48.104 113.235 51.714 1.00 18.46 711 PRO A O 1
ATOM 1061 N N . LEU A 1 177 ? 46.319 111.876 52.095 1.00 16.30 712 LEU A N 1
ATOM 1062 C CA . LEU A 1 177 ? 46.561 111.795 53.572 1.00 19.06 712 LEU A CA 1
ATOM 1063 C C . LEU A 1 177 ? 47.910 111.121 53.780 1.00 16.33 712 LEU A C 1
ATOM 1064 O O . LEU A 1 177 ? 48.746 111.524 54.636 1.00 15.68 712 LEU A O 1
ATOM 1069 N N . MET A 1 178 ? 48.103 110.014 53.084 1.00 16.58 713 MET A N 1
ATOM 1070 C CA . MET A 1 178 ? 49.322 109.204 53.287 1.00 15.91 713 MET A CA 1
ATOM 1071 C C . MET A 1 178 ? 50.540 109.991 52.809 1.00 16.50 713 MET A C 1
ATOM 1072 O O . MET A 1 178 ? 51.630 109.952 53.474 1.00 16.91 713 MET A O 1
ATOM 1077 N N . LYS A 1 179 ? 50.399 110.652 51.673 1.00 16.45 714 LYS A N 1
ATOM 1078 C CA . LYS A 1 179 ? 51.530 111.403 51.102 1.00 18.73 714 LYS A CA 1
ATOM 1079 C C . LYS A 1 179 ? 51.903 112.511 52.103 1.00 21.11 714 LYS A C 1
ATOM 1080 O O . LYS A 1 179 ? 53.113 112.700 52.351 1.00 21.57 714 LYS A O 1
ATOM 1086 N N . ALA A 1 180 ? 50.907 113.164 52.709 1.00 18.80 715 ALA A N 1
ATOM 1087 C CA . ALA A 1 180 ? 51.139 114.290 53.640 1.00 20.72 715 ALA A CA 1
ATOM 1088 C C . ALA A 1 180 ? 51.857 113.772 54.895 1.00 23.27 715 ALA A C 1
ATOM 1089 O O . ALA A 1 180 ? 52.728 114.464 55.392 1.00 24.45 715 ALA A O 1
ATOM 1091 N N . GLN A 1 181 ? 51.558 112.580 55.396 1.00 19.47 716 GLN A N 1
ATOM 1092 C CA . GLN A 1 181 ? 52.267 112.061 56.594 1.00 22.25 716 GLN A CA 1
ATOM 1093 C C . GLN A 1 181 ? 53.594 111.392 56.215 1.00 23.26 716 GLN A C 1
ATOM 1094 O O . GLN A 1 181 ? 54.365 111.093 57.109 1.00 22.97 716 GLN A O 1
ATOM 1100 N N . GLY A 1 182 ? 53.861 111.170 54.941 1.00 21.33 717 GLY A N 1
ATOM 1101 C CA . GLY A 1 182 ? 55.172 110.705 54.470 1.00 21.83 717 GLY A CA 1
ATOM 1102 C C . GLY A 1 182 ? 55.215 109.202 54.282 1.00 22.43 717 GLY A C 1
ATOM 1103 O O . GLY A 1 182 ? 56.279 108.711 53.873 1.00 22.33 717 GLY A O 1
ATOM 1104 N N . SER A 1 183 ? 54.126 108.472 54.535 1.00 18.98 718 SER A N 1
ATOM 1105 C CA . SER A 1 183 ? 54.143 106.993 54.388 1.00 18.29 718 SER A CA 1
ATOM 1106 C C . SER A 1 183 ? 52.733 106.464 54.281 1.00 17.19 718 SER A C 1
ATOM 1107 O O . SER A 1 183 ? 51.844 107.054 54.857 1.00 16.54 718 SER A O 1
ATOM 1110 N N . GLY A 1 184 ? 52.585 105.331 53.596 1.00 16.73 719 GLY A N 1
ATOM 1111 C CA . GLY A 1 184 ? 51.323 104.557 53.650 1.00 14.40 719 GLY A CA 1
ATOM 1112 C C . GLY A 1 184 ? 51.429 103.329 52.785 1.00 13.25 719 GLY A C 1
ATOM 1113 O O . GLY A 1 184 ? 52.518 103.093 52.125 1.00 13.17 719 GLY A O 1
ATOM 1114 N N . TYR A 1 185 ? 50.398 102.506 52.893 1.00 13.37 720 TYR A N 1
ATOM 1115 C CA . TYR A 1 185 ? 50.325 101.253 52.117 1.00 12.94 720 TYR A CA 1
ATOM 1116 C C . TYR A 1 185 ? 48.891 101.062 51.635 1.00 14.03 720 TYR A C 1
ATOM 1117 O O . TYR A 1 185 ? 48.006 101.115 52.460 1.00 13.08 720 TYR A O 1
ATOM 1126 N N . ILE A 1 186 ? 48.731 100.882 50.329 1.00 12.44 721 ILE A N 1
ATOM 1127 C CA . ILE A 1 186 ? 47.423 100.494 49.736 1.00 12.04 721 ILE A CA 1
ATOM 1128 C C . ILE A 1 186 ? 47.571 99.083 49.186 1.00 12.02 721 ILE A C 1
ATOM 1129 O O . ILE A 1 186 ? 48.518 98.819 48.386 1.00 11.14 721 ILE A O 1
ATOM 1134 N N . LEU A 1 187 ? 46.670 98.200 49.592 1.00 10.59 722 LEU A N 1
ATOM 1135 C CA . LEU A 1 187 ? 46.712 96.795 49.142 1.00 12.05 722 LEU A CA 1
ATOM 1136 C C . LEU A 1 187 ? 45.378 96.421 48.527 1.00 12.08 722 LEU A C 1
ATOM 1137 O O . LEU A 1 187 ? 44.371 96.491 49.241 1.00 12.39 722 LEU A O 1
ATOM 1142 N N . ASN A 1 188 ? 45.367 96.113 47.245 1.00 11.59 723 ASN A N 1
ATOM 1143 C CA . ASN A 1 188 ? 44.163 95.669 46.523 1.00 12.00 723 ASN A CA 1
ATOM 1144 C C . ASN A 1 188 ? 44.052 94.152 46.617 1.00 13.34 723 ASN A C 1
ATOM 1145 O O . ASN A 1 188 ? 45.023 93.432 46.262 1.00 14.36 723 ASN A O 1
ATOM 1150 N N . VAL A 1 189 ? 42.880 93.696 47.012 1.00 12.27 724 VAL A N 1
ATOM 1151 C CA . VAL A 1 189 ? 42.679 92.235 47.057 1.00 12.65 724 VAL A CA 1
ATOM 1152 C C . VAL A 1 189 ? 42.079 91.848 45.712 1.00 13.00 724 VAL A C 1
ATOM 1153 O O . VAL A 1 189 ? 40.886 91.954 45.545 1.00 12.24 724 VAL A O 1
ATOM 1157 N N . SER A 1 190 ? 42.943 91.388 44.821 1.00 11.30 725 SER A N 1
ATOM 1158 C CA . SER A 1 190 ? 42.573 90.932 43.464 1.00 11.81 725 SER A CA 1
ATOM 1159 C C . SER A 1 190 ? 42.308 89.428 43.502 1.00 13.24 725 SER A C 1
ATOM 1160 O O . SER A 1 190 ? 41.894 88.904 44.523 1.00 14.03 725 SER A O 1
ATOM 1163 N N . SER A 1 191 ? 42.408 88.804 42.349 1.00 14.16 726 SER A N 1
ATOM 1164 C CA . SER A 1 191 ? 42.179 87.351 42.250 1.00 13.61 726 SER A CA 1
ATOM 1165 C C . SER A 1 191 ? 43.134 86.768 41.216 1.00 13.54 726 SER A C 1
ATOM 1166 O O . SER A 1 191 ? 43.473 87.445 40.281 1.00 11.41 726 SER A O 1
ATOM 1169 N N . TYR A 1 192 ? 43.529 85.532 41.456 1.00 14.22 727 TYR A N 1
ATOM 1170 C CA . TYR A 1 192 ? 44.299 84.754 40.469 1.00 13.84 727 TYR A CA 1
ATOM 1171 C C . TYR A 1 192 ? 43.634 84.886 39.110 1.00 13.08 727 TYR A C 1
ATOM 1172 O O . TYR A 1 192 ? 44.324 84.921 38.068 1.00 13.38 727 TYR A O 1
ATOM 1181 N N . PHE A 1 193 ? 42.316 84.881 39.102 1.00 14.35 728 PHE A N 1
ATOM 1182 C CA . PHE A 1 193 ? 41.496 84.903 37.848 1.00 14.67 728 PHE A CA 1
ATOM 1183 C C . PHE A 1 193 ? 41.409 86.324 37.257 1.00 14.38 728 PHE A C 1
ATOM 1184 O O . PHE A 1 193 ? 40.774 86.456 36.173 1.00 16.06 728 PHE A O 1
ATOM 1192 N N . GLY A 1 194 ? 42.120 87.291 37.837 1.00 12.78 729 GLY A N 1
ATOM 1193 C CA . GLY A 1 194 ? 42.393 88.554 37.153 1.00 13.22 729 GLY A CA 1
ATOM 1194 C C . GLY A 1 194 ? 43.658 88.505 36.327 1.00 13.14 729 GLY A C 1
ATOM 1195 O O . GLY A 1 194 ? 44.037 89.530 35.762 1.00 14.82 729 GLY A O 1
ATOM 1196 N N . GLY A 1 195 ? 44.376 87.383 36.367 1.00 13.22 730 GLY A N 1
ATOM 1197 C CA . GLY A 1 195 ? 45.613 87.214 35.601 1.00 13.90 730 GLY A CA 1
ATOM 1198 C C . GLY A 1 195 ? 46.856 87.628 36.344 1.00 14.67 730 GLY A C 1
ATOM 1199 O O . GLY A 1 195 ? 46.806 87.896 37.559 1.00 14.65 730 GLY A O 1
ATOM 1200 N N . GLU A 1 196 ? 47.949 87.748 35.600 1.00 15.55 731 GLU A N 1
ATOM 1201 C CA . GLU A 1 196 ? 49.225 88.252 36.141 1.00 17.47 731 GLU A CA 1
ATOM 1202 C C . GLU A 1 196 ? 49.931 89.081 35.080 1.00 16.28 731 GLU A C 1
ATOM 1203 O O . GLU A 1 196 ? 49.520 89.095 33.895 1.00 15.94 731 GLU A O 1
ATOM 1209 N N . LYS A 1 197 ? 50.982 89.768 35.500 1.00 16.75 732 LYS A N 1
ATOM 1210 C CA . LYS A 1 197 ? 51.612 90.740 34.597 1.00 18.83 732 LYS A CA 1
ATOM 1211 C C . LYS A 1 197 ? 52.039 90.015 33.307 1.00 21.55 732 LYS A C 1
ATOM 1212 O O . LYS A 1 197 ? 52.586 88.879 33.390 1.00 18.72 732 LYS A O 1
ATOM 1218 N N . TYR A 1 198 ? 51.687 90.579 32.156 1.00 22.17 733 TYR A N 1
ATOM 1219 C CA . TYR A 1 198 ? 52.029 90.065 30.811 1.00 24.79 733 TYR A CA 1
ATOM 1220 C C . TYR A 1 198 ? 51.242 88.789 30.491 1.00 23.49 733 TYR A C 1
ATOM 1221 O O . TYR A 1 198 ? 51.465 88.301 29.419 1.00 28.73 733 TYR A O 1
ATOM 1230 N N . LEU A 1 199 ? 50.368 88.251 31.360 1.00 18.11 734 LEU A N 1
ATOM 1231 C CA . LEU A 1 199 ? 49.686 86.967 31.063 1.00 17.66 734 LEU A CA 1
ATOM 1232 C C . LEU A 1 199 ? 48.229 87.020 31.500 1.00 16.30 734 LEU A C 1
ATOM 1233 O O . LEU A 1 199 ? 47.959 86.801 32.681 1.00 14.98 734 LEU A O 1
ATOM 1238 N N . ALA A 1 200 ? 47.337 87.255 30.561 1.00 14.11 735 ALA A N 1
ATOM 1239 C CA . ALA A 1 200 ? 45.889 87.291 30.832 1.00 15.19 735 ALA A CA 1
ATOM 1240 C C . ALA A 1 200 ? 45.391 85.865 31.071 1.00 15.66 735 ALA A C 1
ATOM 1241 O O . ALA A 1 200 ? 46.048 84.896 30.652 1.00 17.00 735 ALA A O 1
ATOM 1243 N N . VAL A 1 201 ? 44.273 85.719 31.766 1.00 15.27 736 VAL A N 1
ATOM 1244 C CA . VAL A 1 201 ? 43.620 84.401 31.909 1.00 15.31 736 VAL A CA 1
ATOM 1245 C C . VAL A 1 201 ? 42.148 84.562 31.558 1.00 15.12 736 VAL A C 1
ATOM 1246 O O . VAL A 1 201 ? 41.521 85.599 31.945 1.00 16.73 736 VAL A O 1
ATOM 1250 N N . ALA A 1 202 ? 41.624 83.600 30.813 1.00 13.97 737 ALA A N 1
ATOM 1251 C CA . ALA A 1 202 ? 40.177 83.535 30.521 1.00 14.79 737 ALA A CA 1
ATOM 1252 C C . ALA A 1 202 ? 39.455 83.087 31.796 1.00 16.41 737 ALA A C 1
ATOM 1253 O O . ALA A 1 202 ? 39.871 82.101 32.441 1.00 17.40 737 ALA A O 1
ATOM 1255 N N . TYR A 1 203 ? 38.307 83.659 32.082 1.00 15.84 738 TYR A N 1
ATOM 1256 C CA . TYR A 1 203 ? 37.462 83.213 33.204 1.00 15.21 738 TYR A CA 1
ATOM 1257 C C . TYR A 1 203 ? 36.034 83.176 32.682 1.00 16.25 738 TYR A C 1
ATOM 1258 O O . TYR A 1 203 ? 35.266 84.102 32.931 1.00 14.62 738 TYR A O 1
ATOM 1267 N N . PRO A 1 204 ? 35.665 82.144 31.895 1.00 15.81 739 PRO A N 1
ATOM 1268 C CA . PRO A 1 204 ? 34.387 82.167 31.183 1.00 16.54 739 PRO A CA 1
ATOM 1269 C C . PRO A 1 204 ? 33.175 82.229 32.127 1.00 17.31 739 PRO A C 1
ATOM 1270 O O . PRO A 1 204 ? 33.219 81.628 33.166 1.00 17.01 739 PRO A O 1
ATOM 1274 N N A ASN A 1 205 ? 32.169 83.006 31.713 0.50 15.27 740 ASN A N 1
ATOM 1275 N N B ASN A 1 205 ? 32.129 82.969 31.750 0.50 14.73 740 ASN A N 1
ATOM 1276 C CA A ASN A 1 205 ? 30.905 83.313 32.425 0.50 17.07 740 ASN A CA 1
ATOM 1277 C CA B ASN A 1 205 ? 30.906 83.208 32.558 0.50 16.20 740 ASN A CA 1
ATOM 1278 C C A ASN A 1 205 ? 31.167 84.298 33.568 0.50 15.99 740 ASN A C 1
ATOM 1279 C C B ASN A 1 205 ? 31.163 84.303 33.593 0.50 15.49 740 ASN A C 1
ATOM 1280 O O A ASN A 1 205 ? 30.234 84.560 34.350 0.50 15.73 740 ASN A O 1
ATOM 1281 O O B ASN A 1 205 ? 30.232 84.611 34.363 0.50 15.19 740 ASN A O 1
ATOM 1290 N N . ARG A 1 206 ? 32.377 84.849 33.661 1.00 14.96 741 ARG A N 1
ATOM 1291 C CA . ARG A 1 206 ? 32.747 85.797 34.743 1.00 14.41 741 ARG A CA 1
ATOM 1292 C C . ARG A 1 206 ? 33.498 87.016 34.193 1.00 13.21 741 ARG A C 1
ATOM 1293 O O . ARG A 1 206 ? 34.380 87.529 34.916 1.00 13.81 741 ARG A O 1
ATOM 1301 N N . ALA A 1 207 ? 33.240 87.423 32.948 1.00 12.80 742 ALA A N 1
ATOM 1302 C CA . ALA A 1 207 ? 34.044 88.470 32.280 1.00 13.82 742 ALA A CA 1
ATOM 1303 C C . ALA A 1 207 ? 34.012 89.773 33.094 1.00 12.69 742 ALA A C 1
ATOM 1304 O O . ALA A 1 207 ? 35.036 90.477 33.119 1.00 12.47 742 ALA A O 1
ATOM 1306 N N . ASP A 1 208 ? 32.887 90.097 33.721 1.00 13.29 743 ASP A N 1
ATOM 1307 C CA . ASP A 1 208 ? 32.766 91.334 34.520 1.00 13.74 743 ASP A CA 1
ATOM 1308 C C . ASP A 1 208 ? 33.721 91.240 35.711 1.00 13.76 743 ASP A C 1
ATOM 1309 O O . ASP A 1 208 ? 34.489 92.170 35.980 1.00 12.38 743 ASP A O 1
ATOM 1314 N N . TYR A 1 209 ? 33.642 90.128 36.410 1.00 13.66 744 TYR A N 1
ATOM 1315 C CA . TYR A 1 209 ? 34.495 89.862 37.579 1.00 12.49 744 TYR A CA 1
ATOM 1316 C C . TYR A 1 209 ? 35.969 89.860 37.165 1.00 12.93 744 TYR A C 1
ATOM 1317 O O . TYR A 1 209 ? 36.797 90.496 37.849 1.00 12.73 744 TYR A O 1
ATOM 1326 N N . ALA A 1 210 ? 36.299 89.147 36.112 1.00 13.45 745 ALA A N 1
ATOM 1327 C CA . ALA A 1 210 ? 37.699 89.008 35.632 1.00 13.36 745 ALA A CA 1
ATOM 1328 C C . ALA A 1 210 ? 38.285 90.369 35.319 1.00 12.79 745 ALA A C 1
ATOM 1329 O O . ALA A 1 210 ? 39.409 90.659 35.777 1.00 12.58 745 ALA A O 1
ATOM 1331 N N . VAL A 1 211 ? 37.572 91.177 34.543 1.00 11.14 746 VAL A N 1
ATOM 1332 C CA . VAL A 1 211 ? 37.972 92.568 34.238 1.00 12.25 746 VAL A CA 1
ATOM 1333 C C . VAL A 1 211 ? 38.165 93.375 35.513 1.00 12.18 746 VAL A C 1
ATOM 1334 O O . VAL A 1 211 ? 39.115 94.121 35.598 1.00 9.86 746 VAL A O 1
ATOM 1338 N N . SER A 1 212 ? 37.252 93.274 36.489 1.00 11.75 747 SER A N 1
ATOM 1339 C CA . SER A 1 212 ? 37.378 94.058 37.735 1.00 12.60 747 SER A CA 1
ATOM 1340 C C . SER A 1 212 ? 38.642 93.646 38.492 1.00 12.33 747 SER A C 1
ATOM 1341 O O . SER A 1 212 ? 39.316 94.536 39.012 1.00 11.93 747 SER A O 1
ATOM 1344 N N . LYS A 1 213 ? 38.929 92.354 38.556 1.00 12.02 748 LYS A N 1
ATOM 1345 C CA . LYS A 1 213 ? 40.088 91.814 39.300 1.00 12.21 748 LYS A CA 1
ATOM 1346 C C . LYS A 1 213 ? 41.375 92.182 38.551 1.00 11.84 748 LYS A C 1
ATOM 1347 O O . LYS A 1 213 ? 42.360 92.589 39.193 1.00 11.01 748 LYS A O 1
ATOM 1353 N N . ALA A 1 214 ? 41.366 92.073 37.236 1.00 11.43 749 ALA A N 1
ATOM 1354 C CA . ALA A 1 214 ? 42.505 92.464 36.403 1.00 11.61 749 ALA A CA 1
ATOM 1355 C C . ALA A 1 214 ? 42.755 93.966 36.576 1.00 11.35 749 ALA A C 1
ATOM 1356 O O . ALA A 1 214 ? 43.939 94.360 36.713 1.00 10.64 749 ALA A O 1
ATOM 1358 N N . GLY A 1 215 ? 41.697 94.761 36.643 1.00 12.03 750 GLY A N 1
ATOM 1359 C CA . GLY A 1 215 ? 41.836 96.216 36.886 1.00 11.84 750 GLY A CA 1
ATOM 1360 C C . GLY A 1 215 ? 42.486 96.532 38.207 1.00 10.96 750 GLY A C 1
ATOM 1361 O O . GLY A 1 215 ? 43.291 97.448 38.247 1.00 12.14 750 GLY A O 1
ATOM 1362 N N . GLN A 1 216 ? 42.133 95.836 39.288 1.00 10.02 751 GLN A N 1
ATOM 1363 C CA . GLN A 1 216 ? 42.788 96.033 40.602 1.00 11.10 751 GLN A CA 1
ATOM 1364 C C . GLN A 1 216 ? 44.292 95.846 40.508 1.00 11.58 751 GLN A C 1
ATOM 1365 O O . GLN A 1 216 ? 45.042 96.635 41.118 1.00 12.34 751 GLN A O 1
ATOM 1371 N N . ARG A 1 217 ? 44.721 94.821 39.792 1.00 11.69 752 ARG A N 1
ATOM 1372 C CA . ARG A 1 217 ? 46.154 94.522 39.596 1.00 11.48 752 ARG A CA 1
ATOM 1373 C C . ARG A 1 217 ? 46.771 95.591 38.687 1.00 10.96 752 ARG A C 1
ATOM 1374 O O . ARG A 1 217 ? 47.894 96.028 38.946 1.00 12.21 752 ARG A O 1
ATOM 1382 N N . ALA A 1 218 ? 46.110 95.909 37.563 1.00 11.17 753 ALA A N 1
ATOM 1383 C CA . ALA A 1 218 ? 46.591 96.867 36.544 1.00 11.25 753 ALA A CA 1
ATOM 1384 C C . ALA A 1 218 ? 46.786 98.247 37.185 1.00 11.28 753 ALA A C 1
ATOM 1385 O O . ALA A 1 218 ? 47.756 98.932 36.805 1.00 11.57 753 ALA A O 1
ATOM 1387 N N . MET A 1 219 ? 45.964 98.605 38.170 1.00 10.96 754 MET A N 1
ATOM 1388 C CA . MET A 1 219 ? 46.199 99.884 38.883 1.00 12.44 754 MET A CA 1
ATOM 1389 C C . MET A 1 219 ? 47.553 99.815 39.609 1.00 12.88 754 MET A C 1
ATOM 1390 O O . MET A 1 219 ? 48.301 100.746 39.529 1.00 11.54 754 MET A O 1
ATOM 1395 N N . VAL A 1 220 ? 47.837 98.692 40.256 1.00 12.04 755 VAL A N 1
ATOM 1396 C CA . VAL A 1 220 ? 49.121 98.509 40.976 1.00 12.51 755 VAL A CA 1
ATOM 1397 C C . VAL A 1 220 ? 50.296 98.640 40.003 1.00 13.59 755 VAL A C 1
ATOM 1398 O O . VAL A 1 220 ? 51.216 99.418 40.251 1.00 13.99 755 VAL A O 1
ATOM 1402 N N . GLU A 1 221 ? 50.204 97.973 38.875 1.00 13.48 756 GLU A N 1
ATOM 1403 C CA . GLU A 1 221 ? 51.281 97.896 37.866 1.00 15.38 756 GLU A CA 1
ATOM 1404 C C . GLU A 1 221 ? 51.514 99.286 37.287 1.00 18.26 756 GLU A C 1
ATOM 1405 O O . GLU A 1 221 ? 52.680 99.649 37.186 1.00 19.69 756 GLU A O 1
ATOM 1411 N N . SER A 1 222 ? 50.451 100.046 36.962 1.00 15.18 757 SER A N 1
ATOM 1412 C CA . SER A 1 222 ? 50.613 101.291 36.170 1.00 16.12 757 SER A CA 1
ATOM 1413 C C . SER A 1 222 ? 50.590 102.543 37.051 1.00 15.20 757 SER A C 1
ATOM 1414 O O . SER A 1 222 ? 51.105 103.588 36.577 1.00 16.34 757 SER A O 1
ATOM 1417 N N . MET A 1 223 ? 50.039 102.492 38.267 1.00 13.67 758 MET A N 1
ATOM 1418 C CA . MET A 1 223 ? 49.915 103.692 39.145 1.00 14.80 758 MET A CA 1
ATOM 1419 C C . MET A 1 223 ? 50.877 103.732 40.332 1.00 14.14 758 MET A C 1
ATOM 1420 O O . MET A 1 223 ? 50.936 104.772 40.980 1.00 15.54 758 MET A O 1
ATOM 1425 N N . ALA A 1 224 ? 51.545 102.641 40.721 1.00 14.15 759 ALA A N 1
ATOM 1426 C CA . ALA A 1 224 ? 52.474 102.647 41.862 1.00 13.45 759 ALA A CA 1
ATOM 1427 C C . ALA A 1 224 ? 53.495 103.769 41.708 1.00 14.59 759 ALA A C 1
ATOM 1428 O O . ALA A 1 224 ? 53.900 104.329 42.721 1.00 14.53 759 ALA A O 1
ATOM 1430 N N . ARG A 1 225 ? 53.950 104.050 40.503 1.00 13.76 760 ARG A N 1
ATOM 1431 C CA . ARG A 1 225 ? 54.935 105.126 40.270 1.00 17.25 760 ARG A CA 1
ATOM 1432 C C . ARG A 1 225 ? 54.429 106.445 40.846 1.00 15.29 760 ARG A C 1
ATOM 1433 O O . ARG A 1 225 ? 55.222 107.179 41.447 1.00 15.71 760 ARG A O 1
ATOM 1441 N N . TYR A 1 226 ? 53.148 106.725 40.705 1.00 14.12 761 TYR A N 1
ATOM 1442 C CA . TYR A 1 226 ? 52.537 108.009 41.106 1.00 15.68 761 TYR A CA 1
ATOM 1443 C C . TYR A 1 226 ? 52.148 108.014 42.580 1.00 18.21 761 TYR A C 1
ATOM 1444 O O . TYR A 1 226 ? 51.963 109.119 43.081 1.00 18.65 761 TYR A O 1
ATOM 1453 N N . LEU A 1 227 ? 52.004 106.861 43.250 1.00 16.04 762 LEU A N 1
ATOM 1454 C CA . LEU A 1 227 ? 51.732 106.818 44.708 1.00 15.24 762 LEU A CA 1
ATOM 1455 C C . LEU A 1 227 ? 53.037 106.892 45.492 1.00 15.99 762 LEU A C 1
ATOM 1456 O O . LEU A 1 227 ? 53.015 107.335 46.638 1.00 15.65 762 LEU A O 1
ATOM 1461 N N . GLY A 1 228 ? 54.140 106.457 44.885 1.00 14.46 763 GLY A N 1
ATOM 1462 C CA . GLY A 1 228 ? 55.463 106.670 45.456 1.00 16.39 763 GLY A CA 1
ATOM 1463 C C . GLY A 1 228 ? 55.841 108.147 45.354 1.00 17.71 763 GLY A C 1
ATOM 1464 O O . GLY A 1 228 ? 55.158 108.914 44.674 1.00 18.58 763 GLY A O 1
ATOM 1465 N N . PRO A 1 229 ? 56.884 108.564 46.081 1.00 17.13 764 PRO A N 1
ATOM 1466 C CA . PRO A 1 229 ? 57.654 107.645 46.919 1.00 16.49 764 PRO A CA 1
ATOM 1467 C C . PRO A 1 229 ? 57.100 107.269 48.291 1.00 17.45 764 PRO A C 1
ATOM 1468 O O . PRO A 1 229 ? 57.657 106.368 48.931 1.00 18.89 764 PRO A O 1
ATOM 1472 N N . GLU A 1 230 ? 56.026 107.912 48.736 1.00 16.00 765 GLU A N 1
ATOM 1473 C CA . GLU A 1 230 ? 55.540 107.749 50.137 1.00 15.99 765 GLU A CA 1
ATOM 1474 C C . GLU A 1 230 ? 54.772 106.435 50.316 1.00 15.59 765 GLU A C 1
ATOM 1475 O O . GLU A 1 230 ? 54.847 105.852 51.377 1.00 16.08 765 GLU A O 1
ATOM 1481 N N . VAL A 1 231 ? 53.958 106.061 49.327 1.00 14.26 766 VAL A N 1
ATOM 1482 C CA . VAL A 1 231 ? 52.935 105.006 49.468 1.00 13.43 766 VAL A CA 1
ATOM 1483 C C . VAL A 1 231 ? 53.369 103.779 48.668 1.00 14.49 766 VAL A C 1
ATOM 1484 O O . VAL A 1 231 ? 53.549 103.859 47.440 1.00 13.24 766 VAL A O 1
ATOM 1488 N N . GLN A 1 232 ? 53.398 102.658 49.357 1.00 13.90 767 GLN A N 1
ATOM 1489 C CA . GLN A 1 232 ? 53.544 101.334 48.742 1.00 11.79 767 GLN A CA 1
ATOM 1490 C C . GLN A 1 232 ? 52.195 100.963 48.163 1.00 12.73 767 GLN A C 1
ATOM 1491 O O . GLN A 1 232 ? 51.199 101.116 48.878 1.00 12.25 767 GLN A O 1
ATOM 1497 N N . PHE A 1 233 ? 52.192 100.394 46.974 1.00 10.50 768 PHE A N 1
ATOM 1498 C CA . PHE A 1 233 ? 50.914 99.987 46.337 1.00 11.69 768 PHE A CA 1
ATOM 1499 C C . PHE A 1 233 ? 51.119 98.626 45.693 1.00 10.51 768 PHE A C 1
ATOM 1500 O O . PHE A 1 233 ? 51.854 98.503 44.692 1.00 10.94 768 PHE A O 1
ATOM 1508 N N . ASN A 1 234 ? 50.456 97.631 46.248 1.00 10.50 769 ASN A N 1
ATOM 1509 C CA . ASN A 1 234 ? 50.571 96.222 45.835 1.00 10.72 769 ASN A CA 1
ATOM 1510 C C . ASN A 1 234 ? 49.209 95.570 45.817 1.00 11.46 769 ASN A C 1
ATOM 1511 O O . ASN A 1 234 ? 48.249 96.138 46.373 1.00 11.78 769 ASN A O 1
ATOM 1516 N N . ALA A 1 235 ? 49.143 94.362 45.247 1.00 11.84 770 ALA A N 1
ATOM 1517 C CA . ALA A 1 235 ? 47.934 93.535 45.238 1.00 11.20 770 ALA A CA 1
ATOM 1518 C C . ALA A 1 235 ? 48.266 92.159 45.794 1.00 12.98 770 ALA A C 1
ATOM 1519 O O . ALA A 1 235 ? 49.462 91.744 45.756 1.00 13.32 770 ALA A O 1
ATOM 1521 N N . ILE A 1 236 ? 47.217 91.423 46.151 1.00 12.03 771 ILE A N 1
ATOM 1522 C CA . ILE A 1 236 ? 47.291 89.949 46.314 1.00 12.87 771 ILE A CA 1
ATOM 1523 C C . ILE A 1 236 ? 46.289 89.349 45.355 1.00 13.34 771 ILE A C 1
ATOM 1524 O O . ILE A 1 236 ? 45.232 89.997 45.068 1.00 14.66 771 ILE A O 1
ATOM 1529 N N . ALA A 1 237 ? 46.615 88.152 44.882 1.00 12.99 772 ALA A N 1
ATOM 1530 C CA . ALA A 1 237 ? 45.791 87.425 43.913 1.00 12.13 772 ALA A CA 1
ATOM 1531 C C . ALA A 1 237 ? 45.658 85.980 44.352 1.00 13.49 772 ALA A C 1
ATOM 1532 O O . ALA A 1 237 ? 46.114 85.072 43.665 1.00 15.10 772 ALA A O 1
ATOM 1534 N N . PRO A 1 238 ? 44.914 85.712 45.426 1.00 14.05 773 PRO A N 1
ATOM 1535 C CA . PRO A 1 238 ? 44.577 84.337 45.775 1.00 15.89 773 PRO A CA 1
ATOM 1536 C C . PRO A 1 238 ? 43.646 83.740 44.726 1.00 15.08 773 PRO A C 1
ATOM 1537 O O . PRO A 1 238 ? 42.946 84.482 44.024 1.00 13.92 773 PRO A O 1
ATOM 1541 N N . GLY A 1 239 ? 43.644 82.426 44.671 1.00 16.77 774 GLY A N 1
ATOM 1542 C CA . GLY A 1 239 ? 42.643 81.707 43.896 1.00 16.00 774 GLY A CA 1
ATOM 1543 C C . GLY A 1 239 ? 41.466 81.390 44.809 1.00 17.25 774 GLY A C 1
ATOM 1544 O O . GLY A 1 239 ? 41.164 82.148 45.729 1.00 18.20 774 GLY A O 1
ATOM 1545 N N . PRO A 1 240 ? 40.843 80.217 44.656 1.00 17.81 775 PRO A N 1
ATOM 1546 C CA . PRO A 1 240 ? 39.835 79.777 45.617 1.00 20.78 775 PRO A CA 1
ATOM 1547 C C . PRO A 1 240 ? 40.465 79.625 47.017 1.00 21.36 775 PRO A C 1
ATOM 1548 O O . PRO A 1 240 ? 41.653 79.237 47.132 1.00 19.60 775 PRO A O 1
ATOM 1552 N N . VAL A 1 241 ? 39.703 80.031 48.042 1.00 21.97 776 VAL A N 1
ATOM 1553 C CA . VAL A 1 241 ? 40.143 80.091 49.450 1.00 23.73 776 VAL A CA 1
ATOM 1554 C C . VAL A 1 241 ? 39.200 79.225 50.288 1.00 26.92 776 VAL A C 1
ATOM 1555 O O . VAL A 1 241 ? 37.974 79.435 50.252 1.00 22.58 776 VAL A O 1
ATOM 1559 N N . ASP A 1 242 ? 39.772 78.292 51.042 1.00 27.97 777 ASP A N 1
ATOM 1560 C CA . ASP A 1 242 ? 39.002 77.365 51.909 1.00 29.64 777 ASP A CA 1
ATOM 1561 C C . ASP A 1 242 ? 38.378 78.161 53.081 1.00 30.53 777 ASP A C 1
ATOM 1562 O O . ASP A 1 242 ? 39.107 78.709 53.935 1.00 27.82 777 ASP A O 1
ATOM 1567 N N . GLY A 1 243 ? 37.048 78.213 53.149 1.00 31.76 778 GLY A N 1
ATOM 1568 C CA . GLY A 1 243 ? 36.312 78.776 54.304 1.00 30.13 778 GLY A CA 1
ATOM 1569 C C . GLY A 1 243 ? 34.810 78.571 54.140 1.00 31.66 778 GLY A C 1
ATOM 1570 O O . GLY A 1 243 ? 34.416 77.831 53.211 1.00 29.91 778 GLY A O 1
ATOM 1571 N N . ASP A 1 244 ? 34.002 79.220 54.974 1.00 33.87 779 ASP A N 1
ATOM 1572 C CA . ASP A 1 244 ? 32.515 79.090 54.967 1.00 38.89 779 ASP A CA 1
ATOM 1573 C C . ASP A 1 244 ? 31.961 79.413 53.576 1.00 38.09 779 ASP A C 1
ATOM 1574 O O . ASP A 1 244 ? 31.064 78.676 53.106 1.00 38.04 779 ASP A O 1
ATOM 1579 N N . ARG A 1 245 ? 32.452 80.480 52.943 1.00 36.45 780 ARG A N 1
ATOM 1580 C CA . ARG A 1 245 ? 31.854 80.942 51.665 1.00 38.46 780 ARG A CA 1
ATOM 1581 C C . ARG A 1 245 ? 32.061 79.859 50.604 1.00 38.54 780 ARG A C 1
ATOM 1582 O O . ARG A 1 245 ? 31.073 79.508 49.940 1.00 30.38 780 ARG A O 1
ATOM 1590 N N . LEU A 1 246 ? 33.283 79.342 50.438 1.00 34.34 781 LEU A N 1
ATOM 1591 C CA . LEU A 1 246 ? 33.491 78.287 49.409 1.00 34.54 781 LEU A CA 1
ATOM 1592 C C . LEU A 1 246 ? 32.750 76.990 49.744 1.00 34.14 781 LEU A C 1
ATOM 1593 O O . LEU A 1 246 ? 32.185 76.398 48.836 1.00 29.40 781 LEU A O 1
ATOM 1598 N N . SER A 1 247 ? 32.833 76.550 51.000 1.00 35.93 782 SER A N 1
ATOM 1599 C CA . SER A 1 247 ? 32.183 75.291 51.449 1.00 39.35 782 SER A CA 1
ATOM 1600 C C . SER A 1 247 ? 30.663 75.408 51.386 1.00 40.77 782 SER A C 1
ATOM 1601 O O . SER A 1 247 ? 30.024 74.441 51.000 1.00 43.72 782 SER A O 1
ATOM 1604 N N . GLY A 1 248 ? 30.138 76.553 51.815 1.00 42.15 783 GLY A N 1
ATOM 1605 C CA . GLY A 1 248 ? 28.689 76.793 51.907 1.00 47.10 783 GLY A CA 1
ATOM 1606 C C . GLY A 1 248 ? 28.191 76.477 53.307 1.00 53.36 783 GLY A C 1
ATOM 1607 O O . GLY A 1 248 ? 28.626 75.471 53.873 1.00 53.51 783 GLY A O 1
ATOM 1608 N N . THR A 1 249 ? 27.236 77.256 53.801 1.00 61.02 784 THR A N 1
ATOM 1609 C CA . THR A 1 249 ? 26.672 77.079 55.167 1.00 73.36 784 THR A CA 1
ATOM 1610 C C . THR A 1 249 ? 25.153 77.235 55.097 1.00 78.19 784 THR A C 1
ATOM 1611 O O . THR A 1 249 ? 24.667 77.746 54.078 1.00 86.47 784 THR A O 1
ATOM 1615 N N . GLY A 1 250 ? 24.432 76.814 56.137 1.00 84.44 785 GLY A N 1
ATOM 1616 C CA . GLY A 1 250 ? 22.958 76.881 56.065 1.00 84.32 785 GLY A CA 1
ATOM 1617 C C . GLY A 1 250 ? 22.443 75.813 55.118 1.00 88.46 785 GLY A C 1
ATOM 1618 O O . GLY A 1 250 ? 22.748 74.623 55.347 1.00 101.35 785 GLY A O 1
ATOM 1619 N N . GLY A 1 251 ? 21.704 76.213 54.082 1.00 88.25 786 GLY A N 1
ATOM 1620 C CA . GLY A 1 251 ? 21.396 75.370 52.909 1.00 86.25 786 GLY A CA 1
ATOM 1621 C C . GLY A 1 251 ? 22.014 75.955 51.652 1.00 84.32 786 GLY A C 1
ATOM 1622 O O . GLY A 1 251 ? 21.753 75.402 50.565 1.00 84.13 786 GLY A O 1
ATOM 1623 N N . LYS A 1 252 ? 22.803 77.031 51.809 1.00 85.78 787 LYS A N 1
ATOM 1624 C CA . LYS A 1 252 ? 23.435 77.827 50.715 1.00 83.68 787 LYS A CA 1
ATOM 1625 C C . LYS A 1 252 ? 24.506 76.971 50.042 1.00 74.77 787 LYS A C 1
ATOM 1626 O O . LYS A 1 252 ? 25.487 76.597 50.691 1.00 64.72 787 LYS A O 1
ATOM 1632 N N . PRO A 1 253 ? 24.331 76.609 48.745 1.00 62.51 788 PRO A N 1
ATOM 1633 C CA . PRO A 1 253 ? 25.341 75.852 48.003 1.00 53.69 788 PRO A CA 1
ATOM 1634 C C . PRO A 1 253 ? 26.759 76.416 48.160 1.00 44.25 788 PRO A C 1
ATOM 1635 O O . PRO A 1 253 ? 26.928 77.634 48.189 1.00 43.22 788 PRO A O 1
ATOM 1639 N N . GLY A 1 254 ? 27.747 75.534 48.257 1.00 40.00 789 GLY A N 1
ATOM 1640 C CA . GLY A 1 254 ? 29.161 75.929 48.120 1.00 37.56 789 GLY A CA 1
ATOM 1641 C C . GLY A 1 254 ? 29.409 76.509 46.738 1.00 37.44 789 GLY A C 1
ATOM 1642 O O . GLY A 1 254 ? 28.549 76.270 45.824 1.00 31.57 789 GLY A O 1
ATOM 1643 N N . LEU A 1 255 ? 30.508 77.260 46.569 1.00 37.22 790 LEU A N 1
ATOM 1644 C CA . LEU A 1 255 ? 30.815 77.938 45.286 1.00 36.50 790 LEU A CA 1
ATOM 1645 C C . LEU A 1 255 ? 30.908 76.917 44.153 1.00 34.83 790 LEU A C 1
ATOM 1646 O O . LEU A 1 255 ? 30.432 77.247 43.048 1.00 37.45 790 LEU A O 1
ATOM 1651 N N . PHE A 1 256 ? 31.562 75.767 44.340 1.00 34.51 791 PHE A N 1
ATOM 1652 C CA . PHE A 1 256 ? 31.793 74.825 43.205 1.00 33.43 791 PHE A CA 1
ATOM 1653 C C . PHE A 1 256 ? 30.452 74.249 42.731 1.00 32.94 791 PHE A C 1
ATOM 1654 O O . PHE A 1 256 ? 30.271 74.046 41.515 1.00 31.94 791 PHE A O 1
ATOM 1662 N N . GLU A 1 257 ? 29.537 74.008 43.670 1.00 32.26 792 GLU A N 1
ATOM 1663 C CA . GLU A 1 257 ? 28.171 73.506 43.398 1.00 36.01 792 GLU A CA 1
ATOM 1664 C C . GLU A 1 257 ? 27.410 74.593 42.628 1.00 37.70 792 GLU A C 1
ATOM 1665 O O . GLU A 1 257 ? 26.655 74.242 41.677 1.00 35.45 792 GLU A O 1
ATOM 1671 N N . ARG A 1 258 ? 27.584 75.858 43.027 1.00 37.55 793 ARG A N 1
ATOM 1672 C CA . ARG A 1 258 ? 26.997 77.063 42.362 1.00 36.85 793 ARG A CA 1
ATOM 1673 C C . ARG A 1 258 ? 27.462 77.111 40.911 1.00 32.64 793 ARG A C 1
ATOM 1674 O O . ARG A 1 258 ? 26.617 77.151 40.002 1.00 31.91 793 ARG A O 1
ATOM 1682 N N . ARG A 1 259 ? 28.766 77.112 40.719 1.00 30.14 794 ARG A N 1
ATOM 1683 C CA . ARG A 1 259 ? 29.386 77.082 39.381 1.00 36.08 794 ARG A CA 1
ATOM 1684 C C . ARG A 1 259 ? 28.867 75.876 38.572 1.00 37.37 794 ARG A C 1
ATOM 1685 O O . ARG A 1 259 ? 28.622 76.046 37.381 1.00 35.42 794 ARG A O 1
ATOM 1693 N N . GLY A 1 260 ? 28.714 74.694 39.174 1.00 34.85 795 GLY A N 1
ATOM 1694 C CA . GLY A 1 260 ? 28.307 73.479 38.440 1.00 33.26 795 GLY A CA 1
ATOM 1695 C C . GLY A 1 260 ? 26.906 73.610 37.866 1.00 31.00 795 GLY A C 1
ATOM 1696 O O . GLY A 1 260 ? 26.675 73.232 36.708 1.00 32.50 795 GLY A O 1
ATOM 1697 N N . LYS A 1 261 ? 25.989 74.163 38.633 1.00 27.59 796 LYS A N 1
ATOM 1698 C CA . LYS A 1 261 ? 24.593 74.328 38.165 1.00 30.03 796 LYS A CA 1
ATOM 1699 C C . LYS A 1 261 ? 24.526 75.358 37.025 1.00 34.72 796 LYS A C 1
ATOM 1700 O O . LYS A 1 261 ? 23.705 75.207 36.068 1.00 27.38 796 LYS A O 1
ATOM 1706 N N . LEU A 1 262 ? 25.295 76.440 37.148 1.00 32.58 797 LEU A N 1
ATOM 1707 C CA . LEU A 1 262 ? 25.349 77.479 36.085 1.00 30.10 797 LEU A CA 1
ATOM 1708 C C . LEU A 1 262 ? 25.946 76.858 34.822 1.00 28.56 797 LEU A C 1
ATOM 1709 O O . LEU A 1 262 ? 25.471 77.180 33.723 1.00 29.28 797 LEU A O 1
ATOM 1714 N N . ILE A 1 263 ? 26.956 76.000 34.951 1.00 32.07 798 ILE A N 1
ATOM 1715 C CA . ILE A 1 263 ? 27.535 75.277 33.783 1.00 31.97 798 ILE A CA 1
ATOM 1716 C C . ILE A 1 263 ? 26.419 74.464 33.091 1.00 30.52 798 ILE A C 1
ATOM 1717 O O . ILE A 1 263 ? 26.308 74.556 31.841 1.00 27.82 798 ILE A O 1
ATOM 1722 N N . LEU A 1 264 ? 25.558 73.779 33.840 1.00 29.09 799 LEU A N 1
ATOM 1723 C CA . LEU A 1 264 ? 24.506 72.953 33.184 1.00 30.02 799 LEU A CA 1
ATOM 1724 C C . LEU A 1 264 ? 23.513 73.876 32.481 1.00 29.05 799 LEU A C 1
ATOM 1725 O O . LEU A 1 264 ? 23.088 73.512 31.357 1.00 25.73 799 LEU A O 1
ATOM 1730 N N . GLU A 1 265 ? 23.095 74.960 33.132 1.00 28.62 800 GLU A N 1
ATOM 1731 C CA . GLU A 1 265 ? 22.074 75.879 32.556 1.00 28.59 800 GLU A CA 1
ATOM 1732 C C . GLU A 1 265 ? 22.650 76.497 31.279 1.00 28.28 800 GLU A C 1
ATOM 1733 O O . GLU A 1 265 ? 21.929 76.507 30.283 1.00 22.85 800 GLU A O 1
ATOM 1739 N N . ASN A 1 266 ? 23.911 76.932 31.302 1.00 26.47 801 ASN A N 1
ATOM 1740 C CA . ASN A 1 266 ? 24.552 77.490 30.084 1.00 26.02 801 ASN A CA 1
ATOM 1741 C C . ASN A 1 266 ? 24.702 76.423 28.995 1.00 26.42 801 ASN A C 1
ATOM 1742 O O . ASN A 1 266 ? 24.591 76.782 27.844 1.00 20.60 801 ASN A O 1
ATOM 1747 N N . LYS A 1 267 ? 25.052 75.192 29.369 1.00 24.44 802 LYS A N 1
ATOM 1748 C CA . LYS A 1 267 ? 25.183 74.081 28.385 1.00 25.72 802 LYS A CA 1
ATOM 1749 C C . LYS A 1 267 ? 23.845 73.876 27.662 1.00 20.46 802 LYS A C 1
ATOM 1750 O O . LYS A 1 267 ? 23.883 73.722 26.452 1.00 22.87 802 LYS A O 1
ATOM 1756 N N . ARG A 1 268 ? 22.729 73.867 28.389 1.00 20.60 803 ARG A N 1
ATOM 1757 C CA . ARG A 1 268 ? 21.378 73.692 27.804 1.00 20.87 803 ARG A CA 1
ATOM 1758 C C . ARG A 1 268 ? 21.065 74.888 26.902 1.00 20.96 803 ARG A C 1
ATOM 1759 O O . ARG A 1 268 ? 20.656 74.670 25.763 1.00 21.26 803 ARG A O 1
ATOM 1767 N N . LEU A 1 269 ? 21.320 76.118 27.376 1.00 20.08 804 LEU A N 1
ATOM 1768 C CA . LEU A 1 269 ? 21.015 77.327 26.550 1.00 18.72 804 LEU A CA 1
ATOM 1769 C C . LEU A 1 269 ? 21.824 77.293 25.269 1.00 16.74 804 LEU A C 1
ATOM 1770 O O . LEU A 1 269 ? 21.284 77.488 24.177 1.00 16.45 804 LEU A O 1
ATOM 1775 N N . ASN A 1 270 ? 23.103 77.043 25.375 1.00 16.96 805 ASN A N 1
ATOM 1776 C CA . ASN A 1 270 ? 23.983 77.002 24.181 1.00 18.40 805 ASN A CA 1
ATOM 1777 C C . ASN A 1 270 ? 23.524 75.918 23.183 1.00 18.97 805 ASN A C 1
ATOM 1778 O O . ASN A 1 270 ? 23.651 76.148 21.957 1.00 19.49 805 ASN A O 1
ATOM 1783 N N . ALA A 1 271 ? 23.080 74.756 23.685 1.00 19.12 806 ALA A N 1
ATOM 1784 C CA . ALA A 1 271 ? 22.744 73.591 22.828 1.00 20.56 806 ALA A CA 1
ATOM 1785 C C . ALA A 1 271 ? 21.434 73.890 22.089 1.00 18.66 806 ALA A C 1
ATOM 1786 O O . ALA A 1 271 ? 21.397 73.664 20.883 1.00 20.16 806 ALA A O 1
ATOM 1788 N N . VAL A 1 272 ? 20.447 74.449 22.777 1.00 18.31 807 VAL A N 1
ATOM 1789 C CA . VAL A 1 272 ? 19.153 74.843 22.145 1.00 21.22 807 VAL A CA 1
ATOM 1790 C C . VAL A 1 272 ? 19.415 75.968 21.127 1.00 21.47 807 VAL A C 1
ATOM 1791 O O . VAL A 1 272 ? 18.932 75.921 20.007 1.00 19.28 807 VAL A O 1
ATOM 1795 N N . HIS A 1 273 ? 20.143 76.999 21.553 1.00 18.53 808 HIS A N 1
ATOM 1796 C CA . HIS A 1 273 ? 20.578 78.099 20.655 1.00 19.08 808 HIS A CA 1
ATOM 1797 C C . HIS A 1 273 ? 21.302 77.561 19.421 1.00 18.32 808 HIS A C 1
ATOM 1798 O O . HIS A 1 273 ? 20.943 78.019 18.305 1.00 17.02 808 HIS A O 1
ATOM 1805 N N . ALA A 1 274 ? 22.289 76.679 19.586 1.00 19.07 809 ALA A N 1
ATOM 1806 C CA . ALA A 1 274 ? 23.107 76.154 18.465 1.00 18.15 809 ALA A CA 1
ATOM 1807 C C . ALA A 1 274 ? 22.176 75.478 17.459 1.00 20.41 809 ALA A C 1
ATOM 1808 O O . ALA A 1 274 ? 22.317 75.700 16.223 1.00 18.46 809 ALA A O 1
ATOM 1810 N N . ALA A 1 275 ? 21.221 74.709 17.970 1.00 19.96 810 ALA A N 1
ATOM 1811 C CA . ALA A 1 275 ? 20.329 73.923 17.074 1.00 22.64 810 ALA A CA 1
ATOM 1812 C C . ALA A 1 275 ? 19.452 74.898 16.303 1.00 23.05 810 ALA A C 1
ATOM 1813 O O . ALA A 1 275 ? 19.281 74.678 15.073 1.00 24.22 810 ALA A O 1
ATOM 1815 N N . ALA A 1 276 ? 18.948 75.948 16.969 1.00 22.12 811 ALA A N 1
ATOM 1816 C CA . ALA A 1 276 ? 18.088 76.961 16.323 1.00 22.15 811 ALA A CA 1
ATOM 1817 C C . ALA A 1 276 ? 18.882 77.653 15.213 1.00 23.03 811 ALA A C 1
ATOM 1818 O O . ALA A 1 276 ? 18.405 77.739 14.098 1.00 22.87 811 ALA A O 1
ATOM 1820 N N . ILE A 1 277 ? 20.088 78.121 15.520 1.00 20.85 812 ILE A N 1
ATOM 1821 C CA . ILE A 1 277 ? 20.938 78.835 14.532 1.00 20.56 812 ILE A CA 1
ATOM 1822 C C . ILE A 1 277 ? 21.236 77.911 13.351 1.00 21.02 812 ILE A C 1
ATOM 1823 O O . ILE A 1 277 ? 21.239 78.413 12.183 1.00 21.63 812 ILE A O 1
ATOM 1828 N N . LYS A 1 278 ? 21.532 76.647 13.606 1.00 23.68 813 LYS A N 1
ATOM 1829 C CA . LYS A 1 278 ? 21.962 75.751 12.506 1.00 27.36 813 LYS A CA 1
ATOM 1830 C C . LYS A 1 278 ? 20.755 75.509 11.586 1.00 26.69 813 LYS A C 1
ATOM 1831 O O . LYS A 1 278 ? 20.949 75.511 10.340 1.00 27.30 813 LYS A O 1
ATOM 1837 N N . ALA A 1 279 ? 19.557 75.383 12.151 1.00 26.18 814 ALA A N 1
ATOM 1838 C CA . ALA A 1 279 ? 18.310 75.209 11.362 1.00 24.57 814 ALA A CA 1
ATOM 1839 C C . ALA A 1 279 ? 18.079 76.472 10.531 1.00 27.73 814 ALA A C 1
ATOM 1840 O O . ALA A 1 279 ? 17.803 76.386 9.325 1.00 32.03 814 ALA A O 1
ATOM 1842 N N . ILE A 1 280 ? 18.295 77.634 11.135 1.00 26.14 815 ILE A N 1
ATOM 1843 C CA . ILE A 1 280 ? 18.112 78.926 10.447 1.00 23.32 815 ILE A CA 1
ATOM 1844 C C . ILE A 1 280 ? 19.156 79.031 9.340 1.00 22.29 815 ILE A C 1
ATOM 1845 O O . ILE A 1 280 ? 18.789 79.564 8.276 1.00 27.20 815 ILE A O 1
ATOM 1850 N N . ARG A 1 281 ? 20.388 78.585 9.557 1.00 22.25 816 ARG A N 1
ATOM 1851 C CA . ARG A 1 281 ? 21.423 78.711 8.501 1.00 24.86 816 ARG A CA 1
ATOM 1852 C C . ARG A 1 281 ? 20.989 77.873 7.284 1.00 29.66 816 ARG A C 1
ATOM 1853 O O . ARG A 1 281 ? 21.262 78.285 6.153 1.00 28.14 816 ARG A O 1
ATOM 1861 N N . ARG A 1 282 ? 20.368 76.712 7.507 1.00 31.09 817 ARG A N 1
ATOM 1862 C CA . ARG A 1 282 ? 19.895 75.811 6.406 1.00 31.70 817 ARG A CA 1
ATOM 1863 C C . ARG A 1 282 ? 18.677 76.395 5.687 1.00 34.51 817 ARG A C 1
ATOM 1864 O O . ARG A 1 282 ? 18.370 75.881 4.590 1.00 35.28 817 ARG A O 1
ATOM 1872 N N . GLY A 1 283 ? 18.009 77.404 6.253 1.00 32.46 818 GLY A N 1
ATOM 1873 C CA . GLY A 1 283 ? 16.889 78.141 5.621 1.00 34.21 818 GLY A CA 1
ATOM 1874 C C . GLY A 1 283 ? 15.548 77.868 6.295 1.00 31.18 818 GLY A C 1
ATOM 1875 O O . GLY A 1 283 ? 14.522 78.356 5.812 1.00 34.01 818 GLY A O 1
ATOM 1876 N N . VAL A 1 284 ? 15.516 77.1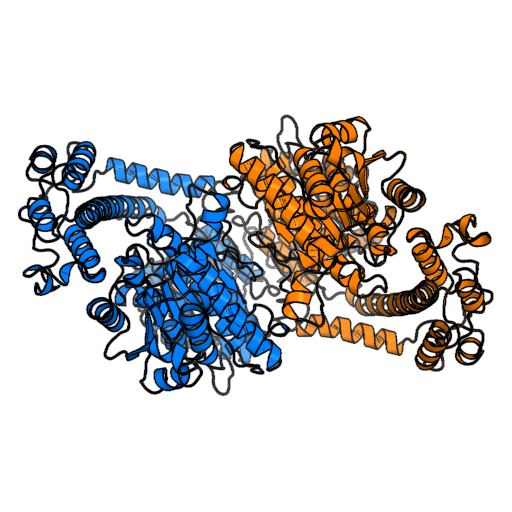25 7.397 1.00 31.47 819 VAL A N 1
ATOM 1877 C CA . VAL A 1 284 ? 14.261 76.980 8.192 1.00 28.73 819 VAL A CA 1
ATOM 1878 C C . VAL A 1 284 ? 13.912 78.361 8.741 1.00 34.09 819 VAL A C 1
ATOM 1879 O O . VAL A 1 284 ? 14.817 79.022 9.251 1.00 31.15 819 VAL A O 1
ATOM 1883 N N . ARG A 1 285 ? 12.661 78.805 8.631 1.00 33.14 820 ARG A N 1
ATOM 1884 C CA . ARG A 1 285 ? 12.249 80.134 9.133 1.00 32.81 820 ARG A CA 1
ATOM 1885 C C . ARG A 1 285 ? 12.351 80.155 10.660 1.00 28.44 820 ARG A C 1
ATOM 1886 O O . ARG A 1 285 ? 11.898 79.213 11.315 1.00 29.36 820 ARG A O 1
ATOM 1894 N N . VAL A 1 286 ? 12.895 81.231 11.201 1.00 26.06 821 VAL A N 1
ATOM 1895 C CA . VAL A 1 286 ? 13.013 81.426 12.682 1.00 28.27 821 VAL A CA 1
ATOM 1896 C C . VAL A 1 286 ? 11.645 81.205 13.362 1.00 29.34 821 VAL A C 1
ATOM 1897 O O . VAL A 1 286 ? 11.629 80.563 14.427 1.00 27.51 821 VAL A O 1
ATOM 1901 N N A GLU A 1 287 ? 10.560 81.713 12.754 0.50 30.41 822 GLU A N 1
ATOM 1902 N N B GLU A 1 287 ? 10.523 81.669 12.800 0.50 31.42 822 GLU A N 1
ATOM 1903 C CA A GLU A 1 287 ? 9.142 81.544 13.196 0.50 30.15 822 GLU A CA 1
ATOM 1904 C CA B GLU A 1 287 ? 9.201 81.509 13.480 0.50 31.57 822 GLU A CA 1
ATOM 1905 C C A GLU A 1 287 ? 8.827 80.069 13.465 0.50 29.11 822 GLU A C 1
ATOM 1906 C C B GLU A 1 287 ? 8.787 80.027 13.494 0.50 29.90 822 GLU A C 1
ATOM 1907 O O A GLU A 1 287 ? 8.191 79.745 14.492 0.50 31.11 822 GLU A O 1
ATOM 1908 O O B GLU A 1 287 ? 8.089 79.622 14.447 0.50 31.55 822 GLU A O 1
ATOM 1919 N N . ALA A 1 288 ? 9.226 79.232 12.518 1.00 31.65 823 ALA A N 1
ATOM 1920 C CA . ALA A 1 288 ? 8.978 77.779 12.474 1.00 32.35 823 ALA A CA 1
ATOM 1921 C C . ALA A 1 288 ? 9.786 77.120 13.592 1.00 32.27 823 ALA A C 1
ATOM 1922 O O . ALA A 1 288 ? 9.248 76.283 14.345 1.00 26.19 823 ALA A O 1
ATOM 1924 N N . VAL A 1 289 ? 11.056 77.497 13.714 1.00 28.79 824 VAL A N 1
ATOM 1925 C CA . VAL A 1 289 ? 11.921 76.952 14.797 1.00 26.83 824 VAL A CA 1
ATOM 1926 C C . VAL A 1 289 ? 11.306 77.300 16.144 1.00 21.73 824 VAL A C 1
ATOM 1927 O O . VAL A 1 289 ? 11.227 76.411 16.991 1.00 25.60 824 VAL A O 1
ATOM 1931 N N . LEU A 1 290 ? 10.917 78.553 16.355 1.00 22.17 825 LEU A N 1
ATOM 1932 C CA . LEU A 1 290 ? 10.388 78.970 17.666 1.00 24.37 825 LEU A CA 1
ATOM 1933 C C . LEU A 1 290 ? 9.038 78.251 17.936 1.00 27.90 825 LEU A C 1
ATOM 1934 O O . LEU A 1 290 ? 8.820 77.803 19.068 1.00 26.40 825 LEU A O 1
ATOM 1939 N N . ALA A 1 291 ? 8.172 78.079 16.932 1.00 28.72 826 ALA A N 1
ATOM 1940 C CA . ALA A 1 291 ? 6.862 77.384 17.114 1.00 29.79 826 ALA A CA 1
ATOM 1941 C C . ALA A 1 291 ? 7.084 75.928 17.542 1.00 28.88 826 ALA A C 1
ATOM 1942 O O . ALA A 1 291 ? 6.361 75.472 18.462 1.00 29.96 826 ALA A O 1
ATOM 1944 N N . ARG A 1 292 ? 8.061 75.233 16.948 1.00 30.85 827 ARG A N 1
ATOM 1945 C CA . ARG A 1 292 ? 8.446 73.857 17.369 1.00 35.14 827 ARG A CA 1
ATOM 1946 C C . ARG A 1 292 ? 9.022 73.884 18.788 1.00 34.53 827 ARG A C 1
ATOM 1947 O O . ARG A 1 292 ? 8.578 73.065 19.588 1.00 30.98 827 ARG A O 1
ATOM 1955 N N . LEU A 1 293 ? 9.967 74.788 19.123 1.00 29.85 828 LEU A N 1
ATOM 1956 C CA . LEU A 1 293 ? 10.555 74.831 20.490 1.00 29.28 828 LEU A CA 1
ATOM 1957 C C . LEU A 1 293 ? 9.470 75.123 21.530 1.00 28.46 828 LEU A C 1
ATOM 1958 O O . LEU A 1 293 ? 9.543 74.582 22.676 1.00 26.99 828 LEU A O 1
ATOM 1963 N N . ALA A 1 294 ? 8.491 75.966 21.200 1.00 27.73 829 ALA A N 1
ATOM 1964 C CA . ALA A 1 294 ? 7.460 76.389 22.168 1.00 27.03 829 ALA A CA 1
ATOM 1965 C C . ALA A 1 294 ? 6.664 75.162 22.666 1.00 28.73 829 ALA A C 1
ATOM 1966 O O . ALA A 1 294 ? 6.163 75.186 23.814 1.00 27.14 829 ALA A O 1
ATOM 1968 N N . ARG A 1 295 ? 6.579 74.098 21.875 1.00 30.06 830 ARG A N 1
ATOM 1969 C CA . ARG A 1 295 ? 5.852 72.877 22.327 1.00 31.18 830 ARG A CA 1
ATOM 1970 C C . ARG A 1 295 ? 6.603 72.308 23.544 1.00 33.65 830 ARG A C 1
ATOM 1971 O O . ARG A 1 295 ? 5.939 71.818 24.494 1.00 31.78 830 ARG A O 1
ATOM 1979 N N . ASN A 1 296 ? 7.939 72.389 23.532 1.00 29.39 831 ASN A N 1
ATOM 1980 C CA . ASN A 1 296 ? 8.776 72.142 24.734 1.00 27.67 831 ASN A CA 1
ATOM 1981 C C . ASN A 1 296 ? 8.600 70.700 25.231 1.00 27.28 831 ASN A C 1
ATOM 1982 O O . ASN A 1 296 ? 8.506 70.499 26.455 1.00 27.64 831 ASN A O 1
ATOM 1987 N N . ASP A 1 297 ? 8.617 69.736 24.315 1.00 31.28 832 ASP A N 1
ATOM 1988 C CA . ASP A 1 297 ? 8.352 68.306 24.623 1.00 31.49 832 ASP A CA 1
ATOM 1989 C C . ASP A 1 297 ? 9.391 67.456 23.905 1.00 30.33 832 ASP A C 1
ATOM 1990 O O . ASP A 1 297 ? 9.265 67.259 22.689 1.00 31.32 832 ASP A O 1
ATOM 1995 N N . THR A 1 298 ? 10.376 66.955 24.651 1.00 30.47 833 THR A N 1
ATOM 1996 C CA . THR A 1 298 ? 11.543 66.232 24.089 1.00 32.38 833 THR A CA 1
ATOM 1997 C C . THR A 1 298 ? 11.071 64.974 23.356 1.00 32.44 833 THR A C 1
ATOM 1998 O O . THR A 1 298 ? 11.562 64.738 22.240 1.00 33.10 833 THR A O 1
ATOM 2002 N N . VAL A 1 299 ? 10.159 64.200 23.938 1.00 36.11 834 VAL A N 1
ATOM 2003 C CA . VAL A 1 299 ? 9.811 62.860 23.359 1.00 41.96 834 VAL A CA 1
ATOM 2004 C C . VAL A 1 299 ? 9.108 63.114 22.022 1.00 40.22 834 VAL A C 1
ATOM 2005 O O . VAL A 1 299 ? 9.520 62.511 21.032 1.00 39.41 834 VAL A O 1
ATOM 2009 N N . LYS A 1 300 ? 8.186 64.077 21.971 1.00 39.22 835 LYS A N 1
ATOM 2010 C CA . LYS A 1 300 ? 7.452 64.429 20.732 1.00 39.35 835 LYS A CA 1
ATOM 2011 C C . LYS A 1 300 ? 8.411 65.004 19.695 1.00 39.92 835 LYS A C 1
ATOM 2012 O O . LYS A 1 300 ? 8.344 64.574 18.522 1.00 40.76 835 LYS A O 1
ATOM 2018 N N . MET A 1 301 ? 9.300 65.916 20.097 1.00 37.11 836 MET A N 1
ATOM 2019 C CA . MET A 1 301 ? 10.203 66.603 19.128 1.00 38.34 836 MET A CA 1
ATOM 2020 C C . MET A 1 301 ? 11.150 65.563 18.496 1.00 36.11 836 MET A C 1
ATOM 2021 O O . MET A 1 301 ? 11.449 65.700 17.289 1.00 42.93 836 MET A O 1
ATOM 2026 N N . SER A 1 302 ? 11.561 64.550 19.269 1.00 38.96 837 SER A N 1
ATOM 2027 C CA . SER A 1 302 ? 12.519 63.468 18.902 1.00 42.82 837 SER A CA 1
ATOM 2028 C C . SER A 1 302 ? 12.085 62.783 17.600 1.00 52.32 837 SER A C 1
ATOM 2029 O O . SER A 1 302 ? 12.951 62.487 16.739 1.00 51.82 837 SER A O 1
ATOM 2032 N N . HIS A 1 303 ? 10.785 62.498 17.500 1.00 58.36 838 HIS A N 1
ATOM 2033 C CA . HIS A 1 303 ? 10.213 61.465 16.595 1.00 70.66 838 HIS A CA 1
ATOM 2034 C C . HIS A 1 303 ? 9.422 62.142 15.473 1.00 67.62 838 HIS A C 1
ATOM 2035 O O . HIS A 1 303 ? 9.510 61.657 14.332 1.00 71.64 838 HIS A O 1
ATOM 2042 N N . ASP A 1 304 ? 8.752 63.257 15.759 1.00 60.88 839 ASP A N 1
ATOM 2043 C CA . ASP A 1 304 ? 7.950 63.982 14.747 1.00 59.16 839 ASP A CA 1
ATOM 2044 C C . ASP A 1 304 ? 8.867 64.382 13.579 1.00 61.51 839 ASP A C 1
ATOM 2045 O O . ASP A 1 304 ? 10.007 64.825 13.819 1.00 66.09 839 ASP A O 1
ATOM 2050 N N . THR A 1 305 ? 8.365 64.191 12.356 1.00 57.12 840 THR A N 1
ATOM 2051 C CA . THR A 1 305 ? 9.016 64.473 11.047 1.00 56.06 840 THR A CA 1
ATOM 2052 C C . THR A 1 305 ? 8.842 65.956 10.685 1.00 59.48 840 THR A C 1
ATOM 2053 O O . THR A 1 305 ? 9.699 66.482 9.940 1.00 63.22 840 THR A O 1
ATOM 2057 N N . ASN A 1 306 ? 7.767 66.593 11.173 1.00 60.66 841 ASN A N 1
ATOM 2058 C CA . ASN A 1 306 ? 7.512 68.061 11.098 1.00 67.06 841 ASN A CA 1
ATOM 2059 C C . ASN A 1 306 ? 8.754 68.849 11.558 1.00 63.98 841 ASN A C 1
ATOM 2060 O O . ASN A 1 306 ? 9.043 69.910 10.965 1.00 76.33 841 ASN A O 1
ATOM 2065 N N . ASN A 1 307 ? 9.428 68.376 12.608 1.00 58.09 842 ASN A N 1
ATOM 2066 C CA . ASN A 1 307 ? 10.580 69.046 13.272 1.00 47.32 842 ASN A CA 1
ATOM 2067 C C . ASN A 1 307 ? 11.814 68.980 12.363 1.00 45.62 842 ASN A C 1
ATOM 2068 O O . ASN A 1 307 ? 12.155 67.905 11.868 1.00 41.55 842 ASN A O 1
ATOM 2073 N N . PRO A 1 308 ? 12.557 70.104 12.154 1.00 39.73 843 PRO A N 1
ATOM 2074 C CA . PRO A 1 308 ? 13.843 70.072 11.455 1.00 35.84 843 PRO A CA 1
ATOM 2075 C C . PRO A 1 308 ? 14.820 69.089 12.112 1.00 33.31 843 PRO A C 1
ATOM 2076 O O . PRO A 1 308 ? 14.694 68.869 13.301 1.00 36.22 843 PRO A O 1
ATOM 2080 N N . ARG A 1 309 ? 15.765 68.540 11.344 1.00 33.19 844 ARG A N 1
ATOM 2081 C CA . ARG A 1 309 ? 16.727 67.511 11.837 1.00 34.63 844 ARG A CA 1
ATOM 2082 C C . ARG A 1 309 ? 17.474 68.040 13.070 1.00 32.92 844 ARG A C 1
ATOM 2083 O O . ARG A 1 309 ? 17.738 67.253 13.982 1.00 31.33 844 ARG A O 1
ATOM 2091 N N . GLU A 1 310 ? 17.855 69.329 13.077 1.00 32.93 845 GLU A N 1
ATOM 2092 C CA . GLU A 1 310 ? 18.622 69.922 14.206 1.00 32.41 845 GLU A CA 1
ATOM 2093 C C . GLU A 1 310 ? 17.787 69.819 15.480 1.00 30.23 845 GLU A C 1
ATOM 2094 O O . GLU A 1 310 ? 18.376 69.471 16.528 1.00 31.32 845 GLU A O 1
ATOM 2100 N N . LEU A 1 311 ? 16.473 70.080 15.407 1.00 31.40 846 LEU A N 1
ATOM 2101 C CA . LEU A 1 311 ? 15.615 70.015 16.616 1.00 29.94 846 LEU A CA 1
ATOM 2102 C C . LEU A 1 311 ? 15.410 68.547 17.041 1.00 30.86 846 LEU A C 1
ATOM 2103 O O . LEU A 1 311 ? 15.227 68.315 18.248 1.00 26.47 846 LEU A O 1
ATOM 2108 N N . ARG A 1 312 ? 15.422 67.597 16.096 1.00 31.56 847 ARG A N 1
ATOM 2109 C CA . ARG A 1 312 ? 15.229 66.150 16.418 1.00 33.26 847 ARG A CA 1
ATOM 2110 C C . ARG A 1 312 ? 16.431 65.665 17.233 1.00 29.82 847 ARG A C 1
ATOM 2111 O O . ARG A 1 312 ? 16.209 65.152 18.339 1.00 32.04 847 ARG A O 1
ATOM 2119 N N . GLU A 1 313 ? 17.642 65.961 16.748 1.00 31.30 848 GLU A N 1
ATOM 2120 C CA . GLU A 1 313 ? 18.944 65.610 17.353 1.00 32.80 848 GLU A CA 1
ATOM 2121 C C . GLU A 1 313 ? 19.045 66.259 18.742 1.00 34.26 848 GLU A C 1
ATOM 2122 O O . GLU A 1 313 ? 19.473 65.575 19.686 1.00 31.66 848 GLU A O 1
ATOM 2128 N N . LEU A 1 314 ? 18.649 67.533 18.875 1.00 30.65 849 LEU A N 1
ATOM 2129 C CA . LEU A 1 314 ? 18.650 68.245 20.180 1.00 27.91 849 LEU A CA 1
ATOM 2130 C C . LEU A 1 314 ? 17.704 67.499 21.130 1.00 27.50 849 LEU A C 1
ATOM 2131 O O . LEU A 1 314 ? 18.100 67.178 22.256 1.00 26.92 849 LEU A O 1
ATOM 2136 N N . ALA A 1 315 ? 16.486 67.216 20.694 1.00 27.81 850 ALA A N 1
ATOM 2137 C CA . ALA A 1 315 ? 15.477 66.533 21.545 1.00 31.26 850 ALA A CA 1
ATOM 2138 C C . ALA A 1 315 ? 16.012 65.160 22.007 1.00 30.04 850 ALA A C 1
ATOM 2139 O O . ALA A 1 315 ? 15.859 64.849 23.208 1.00 32.11 850 ALA A O 1
ATOM 2141 N N . LEU A 1 316 ? 16.650 64.402 21.110 1.00 33.68 851 LEU A N 1
ATOM 2142 C CA . LEU A 1 316 ? 17.163 63.028 21.386 1.00 39.57 851 LEU A CA 1
ATOM 2143 C C . LEU A 1 316 ? 18.230 63.149 22.469 1.00 40.16 851 LEU A C 1
ATOM 2144 O O . LEU A 1 316 ? 18.187 62.369 23.420 1.00 35.65 851 LEU A O 1
ATOM 2149 N N . ALA A 1 317 ? 19.125 64.135 22.323 1.00 35.48 852 ALA A N 1
ATOM 2150 C CA . ALA A 1 317 ? 20.260 64.356 23.237 1.00 36.84 852 ALA A CA 1
ATOM 2151 C C . ALA A 1 317 ? 19.723 64.779 24.606 1.00 33.23 852 ALA A C 1
ATOM 2152 O O . ALA A 1 317 ? 20.203 64.236 25.610 1.00 40.67 852 ALA A O 1
ATOM 2154 N N . CYS A 1 318 ? 18.742 65.675 24.673 1.00 33.99 853 CYS A N 1
ATOM 2155 C CA . CYS A 1 318 ? 18.181 66.131 25.979 1.00 33.71 853 CYS A CA 1
ATOM 2156 C C . CYS A 1 318 ? 17.471 64.979 26.707 1.00 32.20 853 CYS A C 1
ATOM 2157 O O . CYS A 1 318 ? 17.517 64.961 27.952 1.00 30.87 853 CYS A O 1
ATOM 2160 N N . ALA A 1 319 ? 16.768 64.122 25.960 1.00 32.27 854 ALA A N 1
ATOM 2161 C CA . ALA A 1 319 ? 15.966 62.989 26.492 1.00 33.46 854 ALA A CA 1
ATOM 2162 C C . ALA A 1 319 ? 16.878 61.994 27.229 1.00 37.19 854 ALA A C 1
ATOM 2163 O O . ALA A 1 319 ? 16.400 61.383 28.187 1.00 40.59 854 ALA A O 1
ATOM 2165 N N . ARG A 1 320 ? 18.147 61.897 26.828 1.00 40.54 855 ARG A N 1
ATOM 2166 C CA . ARG A 1 320 ? 19.168 60.947 27.350 1.00 44.39 855 ARG A CA 1
ATOM 2167 C C . ARG A 1 320 ? 19.879 61.500 28.597 1.00 42.23 855 ARG A C 1
ATOM 2168 O O . ARG A 1 320 ? 20.755 60.790 29.101 1.00 40.87 855 ARG A O 1
ATOM 2176 N N . GLU A 1 321 ? 19.502 62.682 29.110 1.00 41.71 856 GLU A N 1
ATOM 2177 C CA . GLU A 1 321 ? 20.250 63.439 30.163 1.00 44.37 856 GLU A CA 1
ATOM 2178 C C . GLU A 1 321 ? 19.556 63.332 31.533 1.00 39.19 856 GLU A C 1
ATOM 2179 O O . GLU A 1 321 ? 20.062 63.965 32.490 1.00 35.26 856 GLU A O 1
ATOM 2185 N N . GLY A 1 322 ? 18.454 62.577 31.658 1.00 36.06 857 GLY A N 1
ATOM 2186 C CA . GLY A 1 322 ? 17.614 62.579 32.878 1.00 34.07 857 GLY A CA 1
ATOM 2187 C C . GLY A 1 322 ? 18.137 61.678 33.995 1.00 35.96 857 GLY A C 1
ATOM 2188 O O . GLY A 1 322 ? 19.066 60.895 33.758 1.00 32.31 857 GLY A O 1
ATOM 2189 N N . ASP A 1 323 ? 17.536 61.775 35.183 1.00 40.43 858 ASP A N 1
ATOM 2190 C CA . ASP A 1 323 ? 17.879 60.952 36.381 1.00 39.76 858 ASP A CA 1
ATOM 2191 C C . ASP A 1 323 ? 16.616 60.346 37.014 1.00 40.38 858 ASP A C 1
ATOM 2192 O O . ASP A 1 323 ? 16.749 59.823 38.123 1.00 37.80 858 ASP A O 1
ATOM 2197 N N . GLY A 1 324 ? 15.440 60.467 36.372 1.00 40.52 859 GLY A N 1
ATOM 2198 C CA . GLY A 1 324 ? 14.146 59.934 36.861 1.00 38.49 859 GLY A CA 1
ATOM 2199 C C . GLY A 1 324 ? 13.476 60.830 37.891 1.00 38.90 859 GLY A C 1
ATOM 2200 O O . GLY A 1 324 ? 12.339 60.525 38.284 1.00 40.05 859 GLY A O 1
ATOM 2201 N N . THR A 1 325 ? 14.131 61.899 38.342 1.00 35.38 860 THR A N 1
ATOM 2202 C CA . THR A 1 325 ? 13.536 62.931 39.239 1.00 42.00 860 THR A CA 1
ATOM 2203 C C . THR A 1 325 ? 13.384 64.270 38.480 1.00 40.57 860 THR A C 1
ATOM 2204 O O . THR A 1 325 ? 12.306 64.912 38.565 1.00 38.08 860 THR A O 1
ATOM 2208 N N . CYS A 1 326 ? 14.443 64.692 37.778 1.00 38.89 861 CYS A N 1
ATOM 2209 C CA . CYS A 1 326 ? 14.532 66.032 37.142 1.00 37.65 861 CYS A CA 1
ATOM 2210 C C . CYS A 1 326 ? 13.713 66.058 35.836 1.00 33.31 861 CYS A C 1
ATOM 2211 O O . CYS A 1 326 ? 13.343 64.985 35.306 1.00 32.32 861 CYS A O 1
ATOM 2214 N N . THR A 1 327 ? 13.409 67.250 35.325 1.00 33.22 862 THR A N 1
ATOM 2215 C CA . THR A 1 327 ? 12.455 67.400 34.191 1.00 30.24 862 THR A CA 1
ATOM 2216 C C . THR A 1 327 ? 13.171 67.855 32.908 1.00 29.33 862 THR A C 1
ATOM 2217 O O . THR A 1 327 ? 12.502 67.954 31.879 1.00 28.35 862 THR A O 1
ATOM 2221 N N . TRP A 1 328 ? 14.473 68.108 32.966 1.00 26.69 863 TRP A N 1
ATOM 2222 C CA . TRP A 1 328 ? 15.161 68.662 31.775 1.00 26.62 863 TRP A CA 1
ATOM 2223 C C . TRP A 1 328 ? 15.246 67.640 30.643 1.00 27.20 863 TRP A C 1
ATOM 2224 O O . TRP A 1 328 ? 15.680 68.011 29.563 1.00 25.72 863 TRP A O 1
ATOM 2235 N N . ASP A 1 329 ? 14.912 66.383 30.933 1.00 27.09 864 ASP A N 1
ATOM 2236 C CA . ASP A 1 329 ? 14.869 65.336 29.881 1.00 27.78 864 ASP A CA 1
ATOM 2237 C C . ASP A 1 329 ? 13.508 65.312 29.188 1.00 27.03 864 ASP A C 1
ATOM 2238 O O . ASP A 1 329 ? 13.433 64.637 28.154 1.00 29.06 864 ASP A O 1
ATOM 2243 N N . GLN A 1 330 ? 12.499 65.976 29.748 1.00 28.64 865 GLN A N 1
ATOM 2244 C CA . GLN A 1 330 ? 11.105 65.997 29.221 1.00 30.78 865 GLN A CA 1
ATOM 2245 C C . GLN A 1 330 ? 10.774 67.381 28.623 1.00 33.24 865 GLN A C 1
ATOM 2246 O O . GLN A 1 330 ? 9.903 67.464 27.746 1.00 30.28 865 GLN A O 1
ATOM 2252 N N . TYR A 1 331 ? 11.433 68.431 29.107 1.00 27.96 866 TYR A N 1
ATOM 2253 C CA . TYR A 1 331 ? 11.261 69.829 28.639 1.00 29.62 866 TYR A CA 1
ATOM 2254 C C . TYR A 1 331 ? 12.611 70.373 28.164 1.00 30.03 866 TYR A C 1
ATOM 2255 O O . TYR A 1 331 ? 13.590 70.203 28.902 1.00 26.62 866 TYR A O 1
ATOM 2264 N N . LEU A 1 332 ? 12.670 71.008 26.994 1.00 29.78 867 LEU A N 1
ATOM 2265 C CA . LEU A 1 332 ? 13.940 71.596 26.497 1.00 31.23 867 LEU A CA 1
ATOM 2266 C C . LEU A 1 332 ? 14.326 72.818 27.343 1.00 28.13 867 LEU A C 1
ATOM 2267 O O . LEU A 1 332 ? 15.546 73.027 27.558 1.00 28.18 867 LEU A O 1
ATOM 2272 N N . LEU A 1 333 ? 13.339 73.553 27.848 1.00 24.76 868 LEU A N 1
ATOM 2273 C CA . LEU A 1 333 ? 13.497 74.966 28.286 1.00 24.94 868 LEU A CA 1
ATOM 2274 C C . LEU A 1 333 ? 12.657 75.239 29.528 1.00 24.31 868 LEU A C 1
ATOM 2275 O O . LEU A 1 333 ? 11.502 74.741 29.624 1.00 26.72 868 LEU A O 1
ATOM 2280 N N . THR A 1 334 ? 13.222 76.055 30.417 1.00 24.11 869 THR A N 1
ATOM 2281 C CA . THR A 1 334 ? 12.506 76.834 31.441 1.00 24.48 869 THR A CA 1
ATOM 2282 C C . THR A 1 334 ? 12.164 78.177 30.817 1.00 27.31 869 THR A C 1
ATOM 2283 O O . THR A 1 334 ? 12.801 78.565 29.843 1.00 24.12 869 THR A O 1
ATOM 2287 N N . PRO A 1 335 ? 11.208 78.939 31.383 1.00 28.60 870 PRO A N 1
ATOM 2288 C CA . PRO A 1 335 ? 11.001 80.337 30.978 1.00 29.35 870 PRO A CA 1
ATOM 2289 C C . PRO A 1 335 ? 12.297 81.178 30.945 1.00 26.18 870 PRO A C 1
ATOM 2290 O O . PRO A 1 335 ? 12.487 81.911 29.984 1.00 25.97 870 PRO A O 1
ATOM 2294 N N . GLN A 1 336 ? 13.159 81.054 31.960 1.00 26.89 871 GLN A N 1
ATOM 2295 C CA . GLN A 1 336 ? 14.426 81.828 32.072 1.00 27.20 871 GLN A CA 1
ATOM 2296 C C . GLN A 1 336 ? 15.336 81.508 30.867 1.00 25.21 871 GLN A C 1
ATOM 2297 O O . GLN A 1 336 ? 15.849 82.448 30.238 1.00 21.42 871 GLN A O 1
ATOM 2303 N N . ILE A 1 337 ? 15.540 80.240 30.541 1.00 22.94 872 ILE A N 1
ATOM 2304 C CA . ILE A 1 337 ? 16.447 79.861 29.419 1.00 24.52 872 ILE A CA 1
ATOM 2305 C C . ILE A 1 337 ? 15.784 80.302 28.111 1.00 24.05 872 ILE A C 1
ATOM 2306 O O . ILE A 1 337 ? 16.487 80.800 27.219 1.00 21.77 872 ILE A O 1
ATOM 2311 N N . ALA A 1 338 ? 14.459 80.165 27.991 1.00 23.82 873 ALA A N 1
ATOM 2312 C CA . ALA A 1 338 ? 13.730 80.556 26.763 1.00 23.49 873 ALA A CA 1
ATOM 2313 C C . ALA A 1 338 ? 13.857 82.064 26.545 1.00 19.42 873 ALA A C 1
ATOM 2314 O O . ALA A 1 338 ? 14.045 82.490 25.387 1.00 21.54 873 ALA A O 1
ATOM 2316 N N . ALA A 1 339 ? 13.837 82.851 27.606 1.00 20.82 874 ALA A N 1
ATOM 2317 C CA . ALA A 1 339 ? 14.003 84.332 27.521 1.00 20.57 874 ALA A CA 1
ATOM 2318 C C . ALA A 1 339 ? 15.414 84.665 27.014 1.00 22.06 874 ALA A C 1
ATOM 2319 O O . ALA A 1 339 ? 15.575 85.570 26.151 1.00 21.23 874 ALA A O 1
ATOM 2321 N N . ALA A 1 340 ? 16.431 83.974 27.529 1.00 21.91 875 ALA A N 1
ATOM 2322 C CA . ALA A 1 340 ? 17.828 84.204 27.129 1.00 20.03 875 ALA A CA 1
ATOM 2323 C C . ALA A 1 340 ? 17.983 83.803 25.672 1.00 20.65 875 ALA A C 1
ATOM 2324 O O . ALA A 1 340 ? 18.685 84.505 24.945 1.00 19.83 875 ALA A O 1
ATOM 2326 N N . LEU A 1 341 ? 17.318 82.725 25.237 1.00 19.02 876 LEU A N 1
ATOM 2327 C CA . LEU A 1 341 ? 17.404 82.259 23.831 1.00 21.49 876 LEU A CA 1
ATOM 2328 C C . LEU A 1 341 ? 16.854 83.342 22.880 1.00 19.74 876 LEU A C 1
ATOM 2329 O O . LEU A 1 341 ? 17.492 83.649 21.871 1.00 19.05 876 LEU A O 1
ATOM 2334 N N . VAL A 1 342 ? 15.662 83.863 23.136 1.00 22.48 877 VAL A N 1
ATOM 2335 C CA . VAL A 1 342 ? 15.028 84.797 22.155 1.00 21.19 877 VAL A CA 1
ATOM 2336 C C . VAL A 1 342 ? 15.835 86.101 22.156 1.00 19.85 877 VAL A C 1
ATOM 2337 O O . VAL A 1 342 ? 15.956 86.731 21.102 1.00 18.95 877 VAL A O 1
ATOM 2341 N N . SER A 1 343 ? 16.357 86.514 23.301 1.00 19.95 878 SER A N 1
ATOM 2342 C CA . SER A 1 343 ? 17.218 87.724 23.352 1.00 19.32 878 SER A CA 1
ATOM 2343 C C . SER A 1 343 ? 18.427 87.517 22.443 1.00 19.13 878 SER A C 1
ATOM 2344 O O . SER A 1 343 ? 18.737 88.453 21.689 1.00 20.41 878 SER A O 1
ATOM 2347 N N . ARG A 1 344 ? 19.077 86.349 22.458 1.00 17.28 879 ARG A N 1
ATOM 2348 C CA . ARG A 1 344 ? 20.236 86.097 21.575 1.00 17.50 879 ARG A CA 1
ATOM 2349 C C . ARG A 1 344 ? 19.793 86.186 20.106 1.00 18.90 879 ARG A C 1
ATOM 2350 O O . ARG A 1 344 ? 20.513 86.732 19.297 1.00 18.40 879 ARG A O 1
ATOM 2358 N N . LEU A 1 345 ? 18.649 85.595 19.746 1.00 18.13 880 LEU A N 1
ATOM 2359 C CA . LEU A 1 345 ? 18.200 85.627 18.342 1.00 19.26 880 LEU A CA 1
ATOM 2360 C C . LEU A 1 345 ? 17.897 87.076 17.911 1.00 18.69 880 LEU A C 1
ATOM 2361 O O . LEU A 1 345 ? 18.279 87.438 16.804 1.00 19.31 880 LEU A O 1
ATOM 2366 N N . ARG A 1 346 ? 17.189 87.836 18.730 1.00 19.45 881 ARG A N 1
ATOM 2367 C CA . ARG A 1 346 ? 16.840 89.237 18.446 1.00 19.98 881 ARG A CA 1
ATOM 2368 C C . ARG A 1 346 ? 18.116 90.051 18.189 1.00 22.34 881 ARG A C 1
ATOM 2369 O O . ARG A 1 346 ? 18.156 90.776 17.187 1.00 20.45 881 ARG A O 1
ATOM 2377 N N . GLN A 1 347 ? 19.115 89.911 19.070 1.00 20.57 882 GLN A N 1
ATOM 2378 C CA . GLN A 1 347 ? 20.346 90.744 19.095 1.00 22.93 882 GLN A CA 1
ATOM 2379 C C . GLN A 1 347 ? 21.222 90.373 17.905 1.00 21.29 882 GLN A C 1
ATOM 2380 O O . GLN A 1 347 ? 22.050 91.207 17.532 1.00 21.96 882 GLN A O 1
ATOM 2386 N N . ALA A 1 348 ? 21.017 89.214 17.292 1.00 20.21 883 ALA A N 1
ATOM 2387 C CA . ALA A 1 348 ? 21.712 88.793 16.060 1.00 19.70 883 ALA A CA 1
ATOM 2388 C C . ALA A 1 348 ? 20.964 89.337 14.835 1.00 21.58 883 ALA A C 1
ATOM 2389 O O . ALA A 1 348 ? 21.384 89.042 13.745 1.00 22.83 883 ALA A O 1
ATOM 2391 N N . GLY A 1 349 ? 19.851 90.045 15.027 1.00 20.30 884 GLY A N 1
ATOM 2392 C CA . GLY A 1 349 ? 19.069 90.565 13.896 1.00 21.46 884 GLY A CA 1
ATOM 2393 C C . GLY A 1 349 ? 18.215 89.492 13.241 1.00 22.76 884 GLY A C 1
ATOM 2394 O O . GLY A 1 349 ? 17.741 89.717 12.118 1.00 21.37 884 GLY A O 1
ATOM 2395 N N . LEU A 1 350 ? 17.956 88.366 13.913 1.00 20.89 885 LEU A N 1
ATOM 2396 C CA . LEU A 1 350 ? 17.292 87.229 13.223 1.00 20.17 885 LEU A CA 1
ATOM 2397 C C . LEU A 1 350 ? 15.763 87.392 13.241 1.00 21.16 885 LEU A C 1
ATOM 2398 O O . LEU A 1 350 ? 15.098 86.598 12.560 1.00 22.89 885 LEU A O 1
ATOM 2403 N N . PHE A 1 351 ? 15.223 88.414 13.901 1.00 21.62 886 PHE A N 1
ATOM 2404 C CA . PHE A 1 351 ? 13.764 88.709 13.861 1.00 21.68 886 PHE A CA 1
ATOM 2405 C C . PHE A 1 351 ? 13.443 89.828 12.847 1.00 23.15 886 PHE A C 1
ATOM 2406 O O . PHE A 1 351 ? 12.261 90.230 12.747 1.00 24.63 886 PHE A O 1
ATOM 2414 N N . LEU A 1 352 ? 14.413 90.329 12.086 1.00 23.15 887 LEU A N 1
ATOM 2415 C CA . LEU A 1 352 ? 14.185 91.525 11.228 1.00 23.83 887 LEU A CA 1
ATOM 2416 C C . LEU A 1 352 ? 13.029 91.249 10.232 1.00 25.20 887 LEU A C 1
ATOM 2417 O O . LEU A 1 352 ? 12.251 92.179 9.980 1.00 28.41 887 LEU A O 1
ATOM 2422 N N . ASP A 1 353 ? 12.918 90.038 9.716 1.00 23.81 888 ASP A N 1
ATOM 2423 C CA . ASP A 1 353 ? 11.909 89.681 8.684 1.00 28.08 888 ASP A CA 1
ATOM 2424 C C . ASP A 1 353 ? 10.890 88.689 9.259 1.00 29.54 888 ASP A C 1
ATOM 2425 O O . ASP A 1 353 ? 10.230 88.011 8.482 1.00 32.32 888 ASP A O 1
ATOM 2430 N N . ALA A 1 354 ? 10.747 88.616 10.573 1.00 29.88 889 ALA A N 1
ATOM 2431 C CA . ALA A 1 354 ? 9.813 87.685 11.241 1.00 34.11 889 ALA A CA 1
ATOM 2432 C C . ALA A 1 354 ? 8.625 88.510 11.733 1.00 37.93 889 ALA A C 1
ATOM 2433 O O . ALA A 1 354 ? 8.773 89.268 12.681 1.00 39.01 889 ALA A O 1
ATOM 2435 N N . PRO A 1 355 ? 7.443 88.420 11.075 1.00 49.10 890 PRO A N 1
ATOM 2436 C CA . PRO A 1 355 ? 6.330 89.322 11.361 1.00 54.18 890 PRO A CA 1
ATOM 2437 C C . PRO A 1 355 ? 6.008 89.305 12.861 1.00 51.04 890 PRO A C 1
ATOM 2438 O O . PRO A 1 355 ? 6.161 90.343 13.497 1.00 54.36 890 PRO A O 1
ATOM 2442 N N . GLU A 1 356 ? 5.649 88.146 13.422 1.00 46.89 891 GLU A N 1
ATOM 2443 C CA . GLU A 1 356 ? 5.310 88.111 14.868 1.00 49.38 891 GLU A CA 1
ATOM 2444 C C . GLU A 1 356 ? 6.499 88.705 15.636 1.00 46.76 891 GLU A C 1
ATOM 2445 O O . GLU A 1 356 ? 6.352 89.799 16.219 1.00 51.80 891 GLU A O 1
ATOM 2451 N N . TRP A 1 357 ? 7.655 88.053 15.567 1.00 35.24 892 TRP A N 1
ATOM 2452 C CA . TRP A 1 357 ? 8.696 88.205 16.617 1.00 36.39 892 TRP A CA 1
ATOM 2453 C C . TRP A 1 357 ? 9.325 89.590 16.592 1.00 40.87 892 TRP A C 1
ATOM 2454 O O . TRP A 1 357 ? 9.578 90.084 17.689 1.00 52.90 892 TRP A O 1
ATOM 2465 N N . SER A 1 358 ? 9.543 90.160 15.405 1.00 47.10 893 SER A N 1
ATOM 2466 C CA . SER A 1 358 ? 9.963 91.572 15.200 1.00 50.63 893 SER A CA 1
ATOM 2467 C C . SER A 1 358 ? 9.265 92.465 16.228 1.00 53.55 893 SER A C 1
ATOM 2468 O O . SER A 1 358 ? 9.945 93.190 16.965 1.00 57.77 893 SER A O 1
ATOM 2471 N N . GLU A 1 359 ? 7.947 92.357 16.323 1.00 43.24 894 GLU A N 1
ATOM 2472 C CA . GLU A 1 359 ? 7.115 93.389 16.993 1.00 53.14 894 GLU A CA 1
ATOM 2473 C C . GLU A 1 359 ? 6.769 92.965 18.424 1.00 46.48 894 GLU A C 1
ATOM 2474 O O . GLU A 1 359 ? 6.375 93.836 19.206 1.00 44.99 894 GLU A O 1
ATOM 2480 N N . ARG A 1 360 ? 6.941 91.686 18.767 1.00 44.02 895 ARG A N 1
ATOM 2481 C CA . ARG A 1 360 ? 6.674 91.169 20.134 1.00 41.58 895 ARG A CA 1
ATOM 2482 C C . ARG A 1 360 ? 7.387 92.065 21.147 1.00 40.11 895 ARG A C 1
ATOM 2483 O O . ARG A 1 360 ? 8.538 92.406 20.951 1.00 36.39 895 ARG A O 1
ATOM 2491 N N . PRO A 1 361 ? 6.761 92.501 22.249 1.00 41.67 896 PRO A N 1
ATOM 2492 C CA . PRO A 1 361 ? 7.480 93.256 23.271 1.00 44.29 896 PRO A CA 1
ATOM 2493 C C . PRO A 1 361 ? 8.507 92.380 23.990 1.00 42.13 896 PRO A C 1
ATOM 2494 O O . PRO A 1 361 ? 8.187 91.243 24.266 1.00 35.60 896 PRO A O 1
ATOM 2498 N N . VAL A 1 362 ? 9.654 92.963 24.340 1.00 39.13 897 VAL A N 1
ATOM 2499 C CA . VAL A 1 362 ? 10.797 92.272 25.009 1.00 43.20 897 VAL A CA 1
ATOM 2500 C C . VAL A 1 362 ? 10.353 91.754 26.379 1.00 44.23 897 VAL A C 1
ATOM 2501 O O . VAL A 1 362 ? 10.909 90.732 26.822 1.00 35.29 897 VAL A O 1
ATOM 2505 N N . THR A 1 363 ? 9.364 92.415 26.997 1.00 44.82 898 THR A N 1
ATOM 2506 C CA . THR A 1 363 ? 8.734 92.035 28.288 1.00 46.14 898 THR A CA 1
ATOM 2507 C C . THR A 1 363 ? 8.220 90.586 28.283 1.00 40.80 898 THR A C 1
ATOM 2508 O O . THR A 1 363 ? 8.231 89.967 29.356 1.00 45.96 898 THR A O 1
ATOM 2512 N N . GLU A 1 364 ? 7.789 90.066 27.131 1.00 38.46 899 GLU A N 1
ATOM 2513 C CA . GLU A 1 364 ? 7.091 88.758 26.999 1.00 38.58 899 GLU A CA 1
ATOM 2514 C C . GLU A 1 364 ? 8.070 87.637 26.603 1.00 32.39 899 GLU A C 1
ATOM 2515 O O . GLU A 1 364 ? 7.599 86.560 26.195 1.00 30.41 899 GLU A O 1
ATOM 2521 N N . ASP A 1 365 ? 9.382 87.855 26.735 1.00 33.48 900 ASP A N 1
ATOM 2522 C CA . ASP A 1 365 ? 10.418 86.907 26.250 1.00 31.59 900 ASP A CA 1
ATOM 2523 C C . ASP A 1 365 ? 10.385 85.620 27.075 1.00 29.91 900 ASP A C 1
ATOM 2524 O O . ASP A 1 365 ? 10.880 84.615 26.603 1.00 30.79 900 ASP A O 1
ATOM 2529 N N . GLY A 1 366 ? 9.846 85.668 28.271 1.00 34.27 901 GLY A N 1
ATOM 2530 C CA . GLY A 1 366 ? 9.761 84.466 29.111 1.00 42.42 901 GLY A CA 1
ATOM 2531 C C . GLY A 1 366 ? 8.372 83.853 29.103 1.00 47.51 901 GLY A C 1
ATOM 2532 O O . GLY A 1 366 ? 8.153 83.004 29.965 1.00 50.61 901 GLY A O 1
ATOM 2533 N N . ASP A 1 367 ? 7.492 84.196 28.151 1.00 40.92 902 ASP A N 1
ATOM 2534 C CA . ASP A 1 367 ? 6.056 83.813 28.241 1.00 42.28 902 ASP A CA 1
ATOM 2535 C C . ASP A 1 367 ? 5.589 82.944 27.072 1.00 40.74 902 ASP A C 1
ATOM 2536 O O . ASP A 1 367 ? 4.410 82.500 27.121 1.00 46.67 902 ASP A O 1
ATOM 2541 N N . TRP A 1 368 ? 6.466 82.607 26.129 1.00 31.20 903 TRP A N 1
ATOM 2542 C CA . TRP A 1 368 ? 6.089 82.053 24.802 1.00 28.89 903 TRP A CA 1
ATOM 2543 C C . TRP A 1 368 ? 6.057 80.524 24.766 1.00 29.73 903 TRP A C 1
ATOM 2544 O O . TRP A 1 368 ? 5.670 79.978 23.729 1.00 27.10 903 TRP A O 1
ATOM 2555 N N . LEU A 1 369 ? 6.480 79.827 25.817 1.00 29.80 904 LEU A N 1
ATOM 2556 C CA . LEU A 1 369 ? 6.427 78.343 25.842 1.00 29.74 904 LEU A CA 1
ATOM 2557 C C . LEU A 1 369 ? 4.972 77.902 26.021 1.00 33.64 904 LEU A C 1
ATOM 2558 O O . LEU A 1 369 ? 4.280 78.584 26.781 1.00 30.98 904 LEU A O 1
ATOM 2563 N N . LEU A 1 370 ? 4.561 76.821 25.339 1.00 32.87 905 LEU A N 1
ATOM 2564 C CA . LEU A 1 370 ? 3.185 76.243 25.398 1.00 38.36 905 LEU A CA 1
ATOM 2565 C C . LEU A 1 370 ? 3.017 75.401 26.663 1.00 39.42 905 LEU A C 1
ATOM 2566 O O . LEU A 1 370 ? 1.865 75.284 27.107 1.00 42.29 905 LEU A O 1
ATOM 2571 N N . ARG A 1 371 ? 4.101 74.789 27.160 1.00 35.84 906 ARG A N 1
ATOM 2572 C CA . ARG A 1 371 ? 4.169 74.055 28.453 1.00 37.07 906 ARG A CA 1
ATOM 2573 C C . ARG A 1 371 ? 5.494 74.413 29.150 1.00 36.53 906 ARG A C 1
ATOM 2574 O O . ARG A 1 371 ? 6.475 74.702 28.440 1.00 37.55 906 ARG A O 1
ATOM 2582 N N . VAL A 1 372 ? 5.499 74.460 30.483 1.00 35.48 907 VAL A N 1
ATOM 2583 C CA . VAL A 1 372 ? 6.692 74.758 31.326 1.00 35.38 907 VAL A CA 1
ATOM 2584 C C . VAL A 1 372 ? 6.901 73.622 32.334 1.00 38.15 907 VAL A C 1
ATOM 2585 O O . VAL A 1 372 ? 5.961 72.929 32.743 1.00 37.53 907 VAL A O 1
ATOM 2589 N N . PRO A 1 373 ? 8.163 73.355 32.725 1.00 37.18 908 PRO A N 1
ATOM 2590 C CA . PRO A 1 373 ? 8.449 72.316 33.706 1.00 36.26 908 PRO A CA 1
ATOM 2591 C C . PRO A 1 373 ? 7.649 72.551 34.977 1.00 35.98 908 PRO A C 1
ATOM 2592 O O . PRO A 1 373 ? 7.505 73.688 35.406 1.00 35.49 908 PRO A O 1
ATOM 2596 N N . PRO A 1 374 ? 7.179 71.484 35.658 1.00 41.28 909 PRO A N 1
ATOM 2597 C CA . PRO A 1 374 ? 6.473 71.642 36.925 1.00 40.95 909 PRO A CA 1
ATOM 2598 C C . PRO A 1 374 ? 7.372 72.258 38.004 1.00 46.67 909 PRO A C 1
ATOM 2599 O O . PRO A 1 374 ? 8.559 72.034 37.967 1.00 44.99 909 PRO A O 1
ATOM 2603 N N . GLU A 1 375 ? 6.769 72.991 38.946 1.00 50.79 910 GLU A N 1
ATOM 2604 C CA . GLU A 1 375 ? 7.461 73.732 40.032 1.00 55.78 910 GLU A CA 1
ATOM 2605 C C . GLU A 1 375 ? 7.900 72.775 41.147 1.00 57.48 910 GLU A C 1
ATOM 2606 O O . GLU A 1 375 ? 8.813 73.149 41.889 1.00 61.53 910 GLU A O 1
ATOM 2612 N N . ASP A 1 376 ? 7.264 71.606 41.279 1.00 57.04 911 ASP A N 1
ATOM 2613 C CA . ASP A 1 376 ? 7.451 70.701 42.449 1.00 64.53 911 ASP A CA 1
ATOM 2614 C C . ASP A 1 376 ? 8.731 69.872 42.285 1.00 65.64 911 ASP A C 1
ATOM 2615 O O . ASP A 1 376 ? 9.203 69.343 43.298 1.00 75.44 911 ASP A O 1
ATOM 2620 N N . ALA A 1 377 ? 9.265 69.774 41.062 1.00 59.10 912 ALA A N 1
ATOM 2621 C CA . ALA A 1 377 ? 10.421 68.926 40.691 1.00 50.61 912 ALA A CA 1
ATOM 2622 C C . ALA A 1 377 ? 11.546 69.797 40.132 1.00 47.10 912 ALA A C 1
ATOM 2623 O O . ALA A 1 377 ? 11.300 70.846 39.532 1.00 41.04 912 ALA A O 1
ATOM 2625 N N . PRO A 1 378 ? 12.821 69.391 40.313 1.00 44.30 913 PRO A N 1
ATOM 2626 C CA . PRO A 1 378 ? 13.952 70.170 39.825 1.00 40.94 913 PRO A CA 1
ATOM 2627 C C . PRO A 1 378 ? 14.017 70.018 38.306 1.00 36.03 913 PRO A C 1
ATOM 2628 O O . PRO A 1 378 ? 13.734 68.948 37.813 1.00 32.52 913 PRO A O 1
ATOM 2632 N N . PHE A 1 379 ? 14.448 71.065 37.607 1.00 30.21 914 PHE A N 1
ATOM 2633 C CA . PHE A 1 379 ? 14.760 70.998 36.162 1.00 29.48 914 PHE A CA 1
ATOM 2634 C C . PHE A 1 379 ? 16.069 70.216 35.954 1.00 26.03 914 PHE A C 1
ATOM 2635 O O . PHE A 1 379 ? 16.135 69.307 35.122 1.00 26.20 914 PHE A O 1
ATOM 2643 N N . LEU A 1 380 ? 17.121 70.570 36.688 1.00 29.37 915 LEU A N 1
ATOM 2644 C CA . LEU A 1 380 ? 18.480 69.992 36.519 1.00 29.97 915 LEU A CA 1
ATOM 2645 C C . LEU A 1 380 ? 18.678 68.814 37.469 1.00 32.84 915 LEU A C 1
ATOM 2646 O O . LEU A 1 380 ? 18.169 68.846 38.591 1.00 32.36 915 LEU A O 1
ATOM 2651 N N . PRO A 1 381 ? 19.459 67.783 37.062 1.00 30.10 916 PRO A N 1
ATOM 2652 C CA . PRO A 1 381 ? 19.697 66.617 37.908 1.00 32.27 916 PRO A CA 1
ATOM 2653 C C . PRO A 1 381 ? 20.756 66.906 38.986 1.00 34.99 916 PRO A C 1
ATOM 2654 O O . PRO A 1 381 ? 21.838 67.334 38.635 1.00 30.81 916 PRO A O 1
ATOM 2658 N N . ALA A 1 382 ? 20.410 66.710 40.259 1.00 35.92 917 ALA A N 1
ATOM 2659 C CA . ALA A 1 382 ? 21.290 66.978 41.425 1.00 42.59 917 ALA A CA 1
ATOM 2660 C C . ALA A 1 382 ? 22.631 66.243 41.272 1.00 41.31 917 ALA A C 1
ATOM 2661 O O . ALA A 1 382 ? 23.644 66.779 41.761 1.00 43.93 917 ALA A O 1
ATOM 2663 N N . ASP A 1 383 ? 22.651 65.090 40.599 1.00 41.35 918 ASP A N 1
ATOM 2664 C CA . ASP A 1 383 ? 23.851 64.219 40.475 1.00 47.34 918 ASP A CA 1
ATOM 2665 C C . ASP A 1 383 ? 24.854 64.814 39.486 1.00 45.83 918 ASP A C 1
ATOM 2666 O O . ASP A 1 383 ? 26.068 64.754 39.801 1.00 39.88 918 ASP A O 1
ATOM 2671 N N . LYS A 1 384 ? 24.390 65.330 38.341 1.00 39.17 919 LYS A N 1
ATOM 2672 C CA . LYS A 1 384 ? 25.261 65.984 37.329 1.00 41.79 919 LYS A CA 1
ATOM 2673 C C . LYS A 1 384 ? 25.752 67.342 37.863 1.00 34.40 919 LYS A C 1
ATOM 2674 O O . LYS A 1 384 ? 26.838 67.746 37.478 1.00 33.67 919 LYS A O 1
ATOM 2680 N N . ILE A 1 385 ? 25.018 67.996 38.748 1.00 30.36 920 ILE A N 1
ATOM 2681 C CA . ILE A 1 385 ? 25.517 69.242 39.386 1.00 30.82 920 ILE A CA 1
ATOM 2682 C C . ILE A 1 385 ? 26.704 68.844 40.269 1.00 35.26 920 ILE A C 1
ATOM 2683 O O . ILE A 1 385 ? 27.785 69.457 40.159 1.00 33.73 920 ILE A O 1
ATOM 2688 N N . ALA A 1 386 ? 26.514 67.821 41.105 1.00 35.89 921 ALA A N 1
ATOM 2689 C CA . ALA A 1 386 ? 27.560 67.303 42.020 1.00 38.99 921 ALA A CA 1
ATOM 2690 C C . ALA A 1 386 ? 28.800 66.917 41.202 1.00 39.02 921 ALA A C 1
ATOM 2691 O O . ALA A 1 386 ? 29.943 67.228 41.655 1.00 37.74 921 ALA A O 1
ATOM 2693 N N . ALA A 1 387 ? 28.616 66.279 40.043 1.00 36.47 922 ALA A N 1
ATOM 2694 C CA . ALA A 1 387 ? 29.721 65.843 39.161 1.00 36.87 922 ALA A CA 1
ATOM 2695 C C . ALA A 1 387 ? 30.451 67.053 38.547 1.00 39.84 922 ALA A C 1
ATOM 2696 O O . ALA A 1 387 ? 31.696 66.990 38.420 1.00 40.00 922 ALA A O 1
ATOM 2698 N N . GLU A 1 388 ? 29.722 68.089 38.102 1.00 43.02 923 GLU A N 1
ATOM 2699 C CA . GLU A 1 388 ? 30.350 69.321 37.551 1.00 45.00 923 GLU A CA 1
ATOM 2700 C C . GLU A 1 388 ? 31.112 70.019 38.690 1.00 39.47 923 GLU A C 1
ATOM 2701 O O . GLU A 1 388 ? 32.183 70.535 38.384 1.00 38.56 923 GLU A O 1
ATOM 2707 N N . ALA A 1 389 ? 30.577 70.037 39.931 1.00 39.65 924 ALA A N 1
ATOM 2708 C CA . ALA A 1 389 ? 31.193 70.686 41.122 1.00 37.29 924 ALA A CA 1
ATOM 2709 C C . ALA A 1 389 ? 32.501 69.970 41.517 1.00 39.28 924 ALA A C 1
ATOM 2710 O O . ALA A 1 389 ? 33.512 70.670 41.771 1.00 31.72 924 ALA A O 1
ATOM 2712 N N . LYS A 1 390 ? 32.485 68.632 41.577 1.00 39.72 925 LYS A N 1
ATOM 2713 C CA . LYS A 1 390 ? 33.685 67.763 41.793 1.00 47.13 925 LYS A CA 1
ATOM 2714 C C . LYS A 1 390 ? 34.732 67.999 40.699 1.00 44.05 925 LYS A C 1
ATOM 2715 O O . LYS A 1 390 ? 35.935 68.064 41.055 1.00 44.40 925 LYS A O 1
ATOM 2721 N N . LYS A 1 391 ? 34.301 68.129 39.439 1.00 41.48 926 LYS A N 1
ATOM 2722 C CA . LYS A 1 391 ? 35.181 68.422 38.274 1.00 45.38 926 LYS A CA 1
ATOM 2723 C C . LYS A 1 391 ? 35.836 69.810 38.395 1.00 45.11 926 LYS A C 1
ATOM 2724 O O . LYS A 1 391 ? 37.030 69.924 38.073 1.00 44.73 926 LYS A O 1
ATOM 2730 N N . VAL A 1 392 ? 35.068 70.838 38.760 1.00 39.94 927 VAL A N 1
ATOM 2731 C CA . VAL A 1 392 ? 35.582 72.216 39.000 1.00 39.25 927 VAL A CA 1
ATOM 2732 C C . VAL A 1 392 ? 36.619 72.172 40.132 1.00 35.97 927 VAL A C 1
ATOM 2733 O O . VAL A 1 392 ? 37.741 72.727 39.951 1.00 37.38 927 VAL A O 1
ATOM 2737 N N . GLY A 1 393 ? 36.285 71.494 41.227 1.00 33.00 928 GLY A N 1
ATOM 2738 C CA . GLY A 1 393 ? 37.092 71.484 42.462 1.00 35.89 928 GLY A CA 1
ATOM 2739 C C . GLY A 1 393 ? 38.383 70.735 42.231 1.00 36.63 928 GLY A C 1
ATOM 2740 O O . GLY A 1 393 ? 39.457 71.262 42.571 1.00 39.19 928 GLY A O 1
ATOM 2741 N N . GLY A 1 394 ? 38.268 69.550 41.638 1.00 36.86 929 GLY A N 1
ATOM 2742 C CA . GLY A 1 394 ? 39.392 68.695 41.220 1.00 38.13 929 GLY A CA 1
ATOM 2743 C C . GLY A 1 394 ? 40.332 69.417 40.279 1.00 38.47 929 GLY A C 1
ATOM 2744 O O . GLY A 1 394 ? 41.547 69.309 40.494 1.00 39.87 929 GLY A O 1
ATOM 2745 N N . GLY A 1 395 ? 39.792 70.147 39.295 1.00 38.38 930 GLY A N 1
ATOM 2746 C CA . GLY A 1 395 ? 40.567 70.984 38.366 1.00 38.34 930 GLY A CA 1
ATOM 2747 C C . GLY A 1 395 ? 41.495 71.939 39.112 1.00 42.49 930 GLY A C 1
ATOM 2748 O O . GLY A 1 395 ? 42.690 71.942 38.813 1.00 44.55 930 GLY A O 1
ATOM 2749 N N . VAL A 1 396 ? 40.954 72.719 40.051 1.00 36.06 931 VAL A N 1
ATOM 2750 C CA . VAL A 1 396 ? 41.706 73.701 40.885 1.00 35.49 931 VAL A CA 1
ATOM 2751 C C . VAL A 1 396 ? 42.781 72.956 41.672 1.00 32.03 931 VAL A C 1
ATOM 2752 O O . VAL A 1 396 ? 43.962 73.346 41.591 1.00 28.56 931 VAL A O 1
ATOM 2756 N N . LEU A 1 397 ? 42.386 71.936 42.434 1.00 30.92 932 LEU A N 1
ATOM 2757 C CA . LEU A 1 397 ? 43.277 71.218 43.385 1.00 33.97 932 LEU A CA 1
ATOM 2758 C C . LEU A 1 397 ? 44.491 70.691 42.637 1.00 30.88 932 LEU A C 1
ATOM 2759 O O . LEU A 1 397 ? 45.608 70.804 43.180 1.00 32.38 932 LEU A O 1
ATOM 2764 N N . SER A 1 398 ? 44.277 70.146 41.445 1.00 26.75 933 SER A N 1
ATOM 2765 C CA . SER A 1 398 ? 45.333 69.505 40.634 1.00 28.11 933 SER A CA 1
ATOM 2766 C C . SER A 1 398 ? 46.356 70.553 40.150 1.00 26.22 933 SER A C 1
ATOM 2767 O O . SER A 1 398 ? 47.438 70.156 39.750 1.00 28.31 933 SER A O 1
ATOM 2770 N N . LYS A 1 399 ? 46.024 71.842 40.191 1.00 23.21 934 LYS A N 1
ATOM 2771 C CA . LYS A 1 399 ? 46.891 72.938 39.694 1.00 25.29 934 LYS A CA 1
ATOM 2772 C C . LYS A 1 399 ? 47.591 73.631 40.856 1.00 21.72 934 LYS A C 1
ATOM 2773 O O . LYS A 1 399 ? 48.217 74.653 40.575 1.00 22.00 934 LYS A O 1
ATOM 2779 N N . LEU A 1 400 ? 47.469 73.134 42.093 1.00 19.73 935 LEU A N 1
ATOM 2780 C CA . LEU A 1 400 ? 48.091 73.778 43.270 1.00 18.97 935 LEU A CA 1
ATOM 2781 C C . LEU A 1 400 ? 49.448 73.125 43.523 1.00 20.61 935 LEU A C 1
ATOM 2782 O O . LEU A 1 400 ? 49.487 71.964 43.901 1.00 19.02 935 LEU A O 1
ATOM 2787 N N . TYR A 1 401 ? 50.545 73.844 43.334 1.00 17.28 936 TYR A N 1
ATOM 2788 C CA . TYR A 1 401 ? 51.868 73.294 43.704 1.00 18.20 936 TYR A CA 1
ATOM 2789 C C . TYR A 1 401 ? 51.864 72.802 45.144 1.00 16.66 936 TYR A C 1
ATOM 2790 O O . TYR A 1 401 ? 52.568 71.840 45.436 1.00 18.28 936 TYR A O 1
ATOM 2799 N N . LEU A 1 402 ? 51.204 73.489 46.060 1.00 15.02 937 LEU A N 1
ATOM 2800 C CA . LEU A 1 402 ? 51.283 73.148 47.487 1.00 16.01 937 LEU A CA 1
ATOM 2801 C C . LEU A 1 402 ? 50.165 72.166 47.850 1.00 17.88 937 LEU A C 1
ATOM 2802 O O . LEU A 1 402 ? 50.029 71.893 49.039 1.00 18.27 937 LEU A O 1
ATOM 2807 N N . GLY A 1 403 ? 49.384 71.712 46.873 1.00 18.91 938 GLY A N 1
ATOM 2808 C CA . GLY A 1 403 ? 48.513 70.531 46.983 1.00 20.96 938 GLY A CA 1
ATOM 2809 C C . GLY A 1 403 ? 47.220 70.778 47.745 1.00 28.49 938 GLY A C 1
ATOM 2810 O O . GLY A 1 403 ? 46.344 69.935 47.649 1.00 37.49 938 GLY A O 1
ATOM 2811 N N . LYS A 1 404 ? 47.090 71.861 48.494 1.00 26.87 939 LYS A N 1
ATOM 2812 C CA . LYS A 1 404 ? 45.934 72.124 49.386 1.00 30.17 939 LYS A CA 1
ATOM 2813 C C . LYS A 1 404 ? 45.475 73.556 49.095 1.00 29.02 939 LYS A C 1
ATOM 2814 O O . LYS A 1 404 ? 46.358 74.423 48.940 1.00 24.24 939 LYS A O 1
ATOM 2820 N N . MET A 1 405 ? 44.168 73.805 49.016 1.00 24.87 940 MET A N 1
ATOM 2821 C CA . MET A 1 405 ? 43.711 75.196 48.841 1.00 26.80 940 MET A CA 1
ATOM 2822 C C . MET A 1 405 ? 44.111 75.941 50.106 1.00 24.33 940 MET A C 1
ATOM 2823 O O . MET A 1 405 ? 43.924 75.435 51.196 1.00 22.87 940 MET A O 1
ATOM 2828 N N . PRO A 1 406 ? 44.604 77.189 50.026 1.00 23.33 941 PRO A N 1
ATOM 2829 C CA . PRO A 1 406 ? 44.913 77.951 51.222 1.00 21.37 941 PRO A CA 1
ATOM 2830 C C . PRO A 1 406 ? 43.604 78.289 51.933 1.00 21.03 941 PRO A C 1
ATOM 2831 O O . PRO A 1 406 ? 42.565 78.515 51.284 1.00 18.25 941 PRO A O 1
ATOM 2835 N N . THR A 1 407 ? 43.655 78.325 53.248 1.00 19.17 942 THR A N 1
ATOM 2836 C CA . THR A 1 407 ? 42.514 78.812 54.056 1.00 20.06 942 THR A CA 1
ATOM 2837 C C . THR A 1 407 ? 42.454 80.335 54.044 1.00 20.82 942 THR A C 1
ATOM 2838 O O . THR A 1 407 ? 43.483 80.981 53.716 1.00 20.44 942 THR A O 1
ATOM 2842 N N . GLU A 1 408 ? 41.306 80.882 54.451 1.00 20.45 943 GLU A N 1
ATOM 2843 C CA . GLU A 1 408 ? 41.164 82.332 54.687 1.00 21.73 943 GLU A CA 1
ATOM 2844 C C . GLU A 1 408 ? 42.270 82.773 55.636 1.00 20.55 943 GLU A C 1
ATOM 2845 O O . GLU A 1 408 ? 42.892 83.807 55.383 1.00 20.22 943 GLU A O 1
ATOM 2851 N N . HIS A 1 409 ? 42.501 82.014 56.694 1.00 19.88 944 HIS A N 1
ATOM 2852 C CA . HIS A 1 409 ? 43.564 82.345 57.680 1.00 21.42 944 HIS A CA 1
ATOM 2853 C C . HIS A 1 409 ? 44.947 82.376 57.003 1.00 18.59 944 HIS A C 1
ATOM 2854 O O . HIS A 1 409 ? 45.686 83.373 57.240 1.00 19.59 944 HIS A O 1
ATOM 2861 N N . ASP A 1 410 ? 45.297 81.350 56.214 1.00 17.72 945 ASP A N 1
ATOM 2862 C CA . ASP A 1 410 ? 46.590 81.291 55.464 1.00 17.23 945 ASP A CA 1
ATOM 2863 C C . ASP A 1 410 ? 46.747 82.553 54.587 1.00 15.82 945 ASP A C 1
ATOM 2864 O O . ASP A 1 410 ? 47.821 83.172 54.605 1.00 14.10 945 ASP A O 1
ATOM 2869 N N . VAL A 1 411 ? 45.721 82.932 53.822 1.00 15.10 946 VAL A N 1
ATOM 2870 C CA . VAL A 1 411 ? 45.776 84.135 52.929 1.00 14.53 946 VAL A CA 1
ATOM 2871 C C . VAL A 1 411 ? 45.905 85.413 53.778 1.00 15.04 946 VAL A C 1
ATOM 2872 O O . VAL A 1 411 ? 46.719 86.269 53.455 1.00 14.78 946 VAL A O 1
ATOM 2876 N N . ALA A 1 412 ? 45.146 85.553 54.863 1.00 13.94 947 ALA A N 1
ATOM 2877 C CA . ALA A 1 412 ? 45.217 86.722 55.762 1.00 14.06 947 ALA A CA 1
ATOM 2878 C C . ALA A 1 412 ? 46.586 86.796 56.434 1.00 14.92 947 ALA A C 1
ATOM 2879 O O . ALA A 1 412 ? 47.168 87.874 56.480 1.00 16.47 947 ALA A O 1
ATOM 2881 N N . GLN A 1 413 ? 47.138 85.666 56.820 1.00 15.40 948 GLN A N 1
ATOM 2882 C CA . GLN A 1 413 ? 48.473 85.658 57.474 1.00 17.11 948 GLN A CA 1
ATOM 2883 C C . GLN A 1 413 ? 49.498 86.147 56.458 1.00 15.55 948 GLN A C 1
ATOM 2884 O O . GLN A 1 413 ? 50.291 87.031 56.814 1.00 15.09 948 GLN A O 1
ATOM 2890 N N . ALA A 1 414 ? 49.477 85.590 55.248 1.00 15.94 949 ALA A N 1
ATOM 2891 C CA . ALA A 1 414 ? 50.417 86.020 54.169 1.00 15.36 949 ALA A CA 1
ATOM 2892 C C . ALA A 1 414 ? 50.298 87.540 53.992 1.00 15.61 949 ALA A C 1
ATOM 2893 O O . ALA A 1 414 ? 51.298 88.262 53.993 1.00 15.12 949 ALA A O 1
ATOM 2895 N N . THR A 1 415 ? 49.068 88.065 53.947 1.00 14.87 950 THR A N 1
ATOM 2896 C CA . THR A 1 415 ? 48.777 89.502 53.724 1.00 14.02 950 THR A CA 1
ATOM 2897 C C . THR A 1 415 ? 49.398 90.313 54.848 1.00 13.66 950 THR A C 1
ATOM 2898 O O . THR A 1 415 ? 50.040 91.350 54.605 1.00 13.14 950 THR A O 1
ATOM 2902 N N . VAL A 1 416 ? 49.219 89.870 56.079 1.00 14.30 951 VAL A N 1
ATOM 2903 C CA . VAL A 1 416 ? 49.769 90.605 57.240 1.00 15.23 951 VAL A CA 1
ATOM 2904 C C . VAL A 1 416 ? 51.310 90.593 57.227 1.00 13.21 951 VAL A C 1
ATOM 2905 O O . VAL A 1 416 ? 51.910 91.630 57.524 1.00 13.50 951 VAL A O 1
ATOM 2909 N N . PHE A 1 417 ? 51.931 89.515 56.796 1.00 14.24 952 PHE A N 1
ATOM 2910 C CA . PHE A 1 417 ? 53.409 89.473 56.638 1.00 14.99 952 PHE A CA 1
ATOM 2911 C C . PHE A 1 417 ? 53.822 90.425 55.511 1.00 14.88 952 PHE A C 1
ATOM 2912 O O . PHE A 1 417 ? 54.810 91.192 55.637 1.00 15.87 952 PHE A O 1
ATOM 2920 N N . PHE A 1 418 ? 53.109 90.404 54.384 1.00 14.28 953 PHE A N 1
ATOM 2921 C CA . PHE A 1 418 ? 53.499 91.240 53.216 1.00 13.95 953 PHE A CA 1
ATOM 2922 C C . PHE A 1 418 ? 53.376 92.714 53.603 1.00 13.61 953 PHE A C 1
ATOM 2923 O O . PHE A 1 418 ? 54.235 93.550 53.186 1.00 14.24 953 PHE A O 1
ATOM 2931 N N . LEU A 1 419 ? 52.350 93.061 54.383 1.00 12.68 954 LEU A N 1
ATOM 2932 C CA . LEU A 1 419 ? 52.106 94.467 54.763 1.00 13.78 954 LEU A CA 1
ATOM 2933 C C . LEU A 1 419 ? 53.226 95.029 55.625 1.00 14.69 954 LEU A C 1
ATOM 2934 O O . LEU A 1 419 ? 53.292 96.244 55.703 1.00 13.31 954 LEU A O 1
ATOM 2939 N N . ALA A 1 420 ? 54.053 94.173 56.253 1.00 15.77 955 ALA A N 1
ATOM 2940 C CA . ALA A 1 420 ? 55.183 94.614 57.096 1.00 15.07 955 ALA A CA 1
ATOM 2941 C C . ALA A 1 420 ? 56.410 94.978 56.241 1.00 15.59 955 ALA A C 1
ATOM 2942 O O . ALA A 1 420 ? 57.265 95.719 56.741 1.00 15.30 955 ALA A O 1
ATOM 2944 N N . ASP A 1 421 ? 56.505 94.439 55.029 1.00 16.54 956 ASP A N 1
ATOM 2945 C CA . ASP A 1 421 ? 57.644 94.774 54.139 1.00 17.71 956 ASP A CA 1
ATOM 2946 C C . ASP A 1 421 ? 57.568 96.251 53.731 1.00 17.20 956 ASP A C 1
ATOM 2947 O O . ASP A 1 421 ? 56.477 96.740 53.530 1.00 17.25 956 ASP A O 1
ATOM 2952 N N . ARG A 1 422 ? 58.724 96.900 53.595 1.00 15.55 957 ARG A N 1
ATOM 2953 C CA . ARG A 1 422 ? 58.828 98.324 53.196 1.00 16.24 957 ARG A CA 1
ATOM 2954 C C . ARG A 1 422 ? 59.560 98.497 51.872 1.00 16.22 957 ARG A C 1
ATOM 2955 O O . ARG A 1 422 ? 59.721 99.660 51.445 1.00 18.34 957 ARG A O 1
ATOM 2963 N N . ALA A 1 423 ? 59.932 97.429 51.189 1.00 14.17 958 ALA A N 1
ATOM 2964 C CA . ALA A 1 423 ? 60.729 97.603 49.962 1.00 16.70 958 ALA A CA 1
ATOM 2965 C C . ALA A 1 423 ? 59.974 97.218 48.680 1.00 14.34 958 ALA A C 1
ATOM 2966 O O . ALA A 1 423 ? 60.516 97.446 47.591 1.00 14.94 958 ALA A O 1
ATOM 2968 N N . VAL A 1 424 ? 58.761 96.708 48.778 1.00 14.16 959 VAL A N 1
ATOM 2969 C CA . VAL A 1 424 ? 58.026 96.251 47.573 1.00 13.39 959 VAL A CA 1
ATOM 2970 C C . VAL A 1 424 ? 56.986 97.282 47.162 1.00 12.93 959 VAL A C 1
ATOM 2971 O O . VAL A 1 424 ? 56.175 97.686 48.009 1.00 12.18 959 VAL A O 1
ATOM 2975 N N . SER A 1 425 ? 56.947 97.666 45.899 1.00 12.45 960 SER A N 1
ATOM 2976 C CA . SER A 1 425 ? 55.783 98.431 45.400 1.00 11.26 960 SER A CA 1
ATOM 2977 C C . SER A 1 425 ? 55.582 98.098 43.937 1.00 11.86 960 SER A C 1
ATOM 2978 O O . SER A 1 425 ? 56.565 97.822 43.202 1.00 11.83 960 SER A O 1
ATOM 2981 N N . GLY A 1 426 ? 54.336 98.062 43.510 1.00 11.46 961 GLY A N 1
ATOM 2982 C CA . GLY A 1 426 ? 54.017 97.775 42.111 1.00 12.28 961 GLY A CA 1
ATOM 2983 C C . GLY A 1 426 ? 53.905 96.307 41.789 1.00 12.88 961 GLY A C 1
ATOM 2984 O O . GLY A 1 426 ? 53.993 95.992 40.590 1.00 13.66 961 GLY A O 1
ATOM 2985 N N . GLU A 1 427 ? 53.678 95.446 42.778 1.00 12.28 962 GLU A N 1
ATOM 2986 C CA . GLU A 1 427 ? 53.746 93.983 42.566 1.00 13.51 962 GLU A CA 1
ATOM 2987 C C . GLU A 1 427 ? 52.440 93.339 43.013 1.00 12.13 962 GLU A C 1
ATOM 2988 O O . GLU A 1 427 ? 51.689 93.948 43.822 1.00 10.86 962 GLU A O 1
ATOM 2994 N N . THR A 1 428 ? 52.207 92.121 42.514 1.00 12.96 963 THR A N 1
ATOM 2995 C CA . THR A 1 428 ? 51.076 91.285 42.940 1.00 14.16 963 THR A CA 1
ATOM 2996 C C . THR A 1 428 ? 51.662 90.060 43.642 1.00 14.04 963 THR A C 1
ATOM 2997 O O . THR A 1 428 ? 52.288 89.238 42.966 1.00 15.19 963 THR A O 1
ATOM 3001 N N . PHE A 1 429 ? 51.390 89.903 44.927 1.00 13.06 964 PHE A N 1
ATOM 3002 C CA . PHE A 1 429 ? 51.723 88.673 45.672 1.00 13.70 964 PHE A CA 1
ATOM 3003 C C . PHE A 1 429 ? 50.715 87.590 45.302 1.00 14.50 964 PHE A C 1
ATOM 3004 O O . PHE A 1 429 ? 49.529 87.902 45.078 1.00 14.31 964 PHE A O 1
ATOM 3012 N N . MET A 1 430 ? 51.100 86.319 45.404 1.00 13.73 965 MET A N 1
ATOM 3013 C CA . MET A 1 430 ? 50.294 85.185 44.890 1.00 15.24 965 MET A CA 1
ATOM 3014 C C . MET A 1 430 ? 50.069 84.169 46.022 1.00 15.19 965 MET A C 1
ATOM 3015 O O . MET A 1 430 ? 50.508 83.055 45.939 1.00 16.67 965 MET A O 1
ATOM 3020 N N . PRO A 1 431 ? 49.341 84.493 47.116 1.00 15.84 966 PRO A N 1
ATOM 3021 C CA . PRO A 1 431 ? 49.089 83.538 48.215 1.00 17.15 966 PRO A CA 1
ATOM 3022 C C . PRO A 1 431 ? 47.905 82.629 47.874 1.00 17.99 966 PRO A C 1
ATOM 3023 O O . PRO A 1 431 ? 46.792 82.770 48.387 1.00 19.30 966 PRO A O 1
ATOM 3027 N N . SER A 1 432 ? 48.168 81.721 46.960 1.00 15.56 967 SER A N 1
ATOM 3028 C CA . SER A 1 432 ? 47.143 80.951 46.218 1.0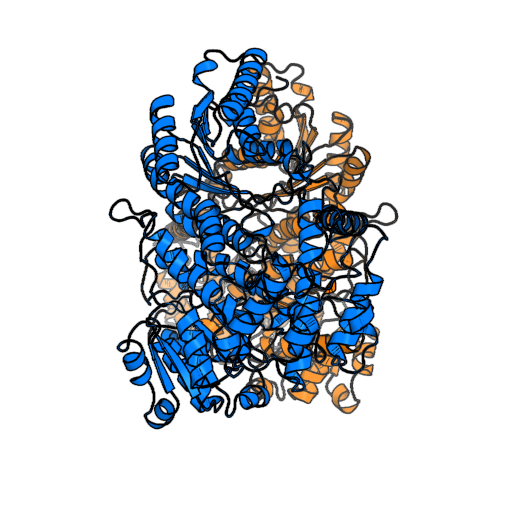0 14.88 967 SER A CA 1
ATOM 3029 C C . SER A 1 432 ? 47.298 79.447 46.472 1.00 17.14 967 SER A C 1
ATOM 3030 O O . SER A 1 432 ? 46.534 78.661 45.912 1.00 16.29 967 SER A O 1
ATOM 3033 N N . GLY A 1 433 ? 48.327 79.030 47.224 1.00 15.29 968 GLY A N 1
ATOM 3034 C CA . GLY A 1 433 ? 48.678 77.604 47.279 1.00 14.75 968 GLY A CA 1
ATOM 3035 C C . GLY A 1 433 ? 49.527 77.169 46.109 1.00 14.62 968 GLY A C 1
ATOM 3036 O O . GLY A 1 433 ? 49.632 75.923 45.831 1.00 14.91 968 GLY A O 1
ATOM 3037 N N . GLY A 1 434 ? 50.196 78.108 45.445 1.00 14.08 969 GLY A N 1
ATOM 3038 C CA . GLY A 1 434 ? 50.948 77.798 44.224 1.00 15.28 969 GLY A CA 1
ATOM 3039 C C . GLY A 1 434 ? 50.038 77.454 43.057 1.00 16.51 969 GLY A C 1
ATOM 3040 O O . GLY A 1 434 ? 50.402 76.571 42.261 1.00 14.49 969 GLY A O 1
ATOM 3041 N N . LEU A 1 435 ? 48.899 78.142 42.941 1.00 17.38 970 LEU A N 1
ATOM 3042 C CA . LEU A 1 435 ? 47.956 77.889 41.817 1.00 17.48 970 LEU A CA 1
ATOM 3043 C C . LEU A 1 435 ? 48.647 78.215 40.503 1.00 17.27 970 LEU A C 1
ATOM 3044 O O . LEU A 1 435 ? 49.194 79.343 40.327 1.00 16.76 970 LEU A O 1
ATOM 3049 N N . SER A 1 436 ? 48.585 77.304 39.556 1.00 19.69 971 SER A N 1
ATOM 3050 C CA . SER A 1 436 ? 49.289 77.552 38.278 1.00 24.63 971 SER A CA 1
ATOM 3051 C C . SER A 1 436 ? 48.398 77.078 37.138 1.00 25.31 971 SER A C 1
ATOM 3052 O O . SER A 1 436 ? 48.280 75.874 36.949 1.00 24.25 971 SER A O 1
ATOM 3055 N N . VAL A 1 437 ? 47.741 78.013 36.461 1.00 22.20 972 VAL A N 1
ATOM 3056 C CA . VAL A 1 437 ? 46.879 77.691 35.279 1.00 22.29 972 VAL A CA 1
ATOM 3057 C C . VAL A 1 437 ? 47.737 78.048 34.073 1.00 23.29 972 VAL A C 1
ATOM 3058 O O . VAL A 1 437 ? 48.105 79.231 33.923 1.00 21.61 972 VAL A O 1
ATOM 3062 N N . GLU A 1 438 ? 48.130 77.037 33.308 1.00 24.17 973 GLU A N 1
ATOM 3063 C CA . GLU A 1 438 ? 49.058 77.161 32.151 1.00 26.42 973 GLU A CA 1
ATOM 3064 C C . GLU A 1 438 ? 48.269 77.753 30.964 1.00 25.43 973 GLU A C 1
ATOM 3065 O O . GLU A 1 438 ? 47.201 77.221 30.625 1.00 23.61 973 GLU A O 1
ATOM 3071 N N . ARG A 1 439 ? 48.790 78.839 30.396 1.00 23.76 974 ARG A N 1
ATOM 3072 C CA . ARG A 1 439 ? 48.194 79.475 29.196 1.00 25.29 974 ARG A CA 1
ATOM 3073 C C . ARG A 1 439 ? 49.264 80.294 28.462 1.00 25.87 974 ARG A C 1
ATOM 3074 O O . ARG A 1 439 ? 50.277 80.620 29.068 1.00 26.81 974 ARG A O 1
ATOM 3082 N N . SER A 1 440 ? 49.016 80.595 27.192 1.00 27.01 975 SER A N 1
ATOM 3083 C CA . SER A 1 440 ? 49.962 81.371 26.358 1.00 30.12 975 SER A CA 1
ATOM 3084 C C . SER A 1 440 ? 49.194 82.581 25.809 1.00 34.13 975 SER A C 1
ATOM 3085 O O . SER A 1 440 ? 49.043 82.701 24.617 1.00 36.06 975 SER A O 1
ATOM 3088 N N . THR A 1 441 ? 48.799 83.472 26.711 1.00 34.96 976 THR A N 1
ATOM 3089 C CA . THR A 1 441 ? 48.000 84.692 26.443 1.00 32.47 976 THR A CA 1
ATOM 3090 C C . THR A 1 441 ? 48.874 85.931 26.679 1.00 29.85 976 THR A C 1
ATOM 3091 O O . THR A 1 441 ? 48.400 86.850 27.312 1.00 39.04 976 THR A O 1
ATOM 3095 N N . THR A 1 442 ? 50.146 85.915 26.299 1.00 32.37 977 THR A N 1
ATOM 3096 C CA . THR A 1 442 ? 51.020 87.091 26.589 1.00 33.83 977 THR A CA 1
ATOM 3097 C C . THR A 1 442 ? 50.871 88.233 25.565 1.00 42.06 977 THR A C 1
ATOM 3098 O O . THR A 1 442 ? 50.594 87.916 24.422 1.00 39.81 977 THR A O 1
ATOM 3102 N N . GLU A 1 443 ? 51.053 89.482 26.020 1.00 45.33 978 GLU A N 1
ATOM 3103 C CA . GLU A 1 443 ? 51.034 90.672 25.135 1.00 49.25 978 GLU A CA 1
ATOM 3104 C C . GLU A 1 443 ? 52.215 90.479 24.198 1.00 50.35 978 GLU A C 1
ATOM 3105 O O . GLU A 1 443 ? 53.308 90.233 24.698 1.00 52.13 978 GLU A O 1
ATOM 3111 N N . ARG A 1 444 ? 51.974 90.595 22.900 1.00 51.49 979 ARG A N 1
ATOM 3112 C CA . ARG A 1 444 ? 53.016 90.455 21.834 1.00 60.45 979 ARG A CA 1
ATOM 3113 C C . ARG A 1 444 ? 53.146 91.749 20.987 1.00 57.36 979 ARG A C 1
ATOM 3114 O O . ARG A 1 444 ? 52.129 92.326 20.618 1.00 50.71 979 ARG A O 1
ATOM 3122 N N . GLU A 1 445 ? 54.386 92.159 20.706 1.00 58.84 980 GLU A N 1
ATOM 3123 C CA . GLU A 1 445 ? 54.674 93.295 19.792 1.00 63.46 980 GLU A CA 1
ATOM 3124 C C . GLU A 1 445 ? 54.615 92.706 18.380 1.00 55.46 980 GLU A C 1
ATOM 3125 O O . GLU A 1 445 ? 55.233 91.659 18.172 1.00 50.48 980 GLU A O 1
ATOM 3131 N N . LEU A 1 446 ? 53.923 93.368 17.450 1.00 57.38 981 LEU A N 1
ATOM 3132 C CA . LEU A 1 446 ? 53.719 92.823 16.078 1.00 56.93 981 LEU A CA 1
ATOM 3133 C C . LEU A 1 446 ? 54.853 93.090 15.084 1.00 65.84 981 LEU A C 1
ATOM 3134 O O . LEU A 1 446 ? 55.303 94.235 14.972 1.00 70.28 981 LEU A O 1
ATOM 3139 N N . PHE A 1 447 ? 55.255 92.019 14.397 1.00 69.38 982 PHE A N 1
ATOM 3140 C CA . PHE A 1 447 ? 56.122 92.026 13.197 1.00 78.65 982 PHE A CA 1
ATOM 3141 C C . PHE A 1 447 ? 55.775 90.724 12.446 1.00 82.75 982 PHE A C 1
ATOM 3142 O O . PHE A 1 447 ? 56.085 89.646 12.980 1.00 78.95 982 PHE A O 1
ATOM 3150 N N . GLY A 1 448 ? 55.095 90.815 11.290 1.00 97.32 983 GLY A N 1
ATOM 3151 C CA . GLY A 1 448 ? 54.675 89.654 10.459 1.00 101.06 983 GLY A CA 1
ATOM 3152 C C . GLY A 1 448 ? 53.450 89.940 9.579 1.00 103.18 983 GLY A C 1
ATOM 3153 O O . GLY A 1 448 ? 52.844 91.001 9.775 1.00 100.55 983 GLY A O 1
ATOM 3154 N N . SER A 1 449 ? 53.047 89.011 8.688 1.00 100.21 984 SER A N 1
ATOM 3155 C CA . SER A 1 449 ? 51.904 89.261 7.760 1.00 94.70 984 SER A CA 1
ATOM 3156 C C . SER A 1 449 ? 51.220 87.964 7.307 1.00 87.97 984 SER A C 1
ATOM 3157 O O . SER A 1 449 ? 51.819 86.890 7.350 1.00 77.45 984 SER A O 1
ATOM 3160 N N . PRO A 1 450 ? 49.922 88.037 6.901 1.00 82.30 985 PRO A N 1
ATOM 3161 C CA . PRO A 1 450 ? 49.229 86.949 6.202 1.00 73.92 985 PRO A CA 1
ATOM 3162 C C . PRO A 1 450 ? 49.300 87.076 4.672 1.00 63.63 985 PRO A C 1
ATOM 3163 O O . PRO A 1 450 ? 49.542 88.163 4.190 1.00 51.03 985 PRO A O 1
ATOM 3167 N N . LYS A 1 451 ? 49.047 85.983 3.953 1.00 64.59 986 LYS A N 1
ATOM 3168 C CA . LYS A 1 451 ? 49.056 85.942 2.460 1.00 69.21 986 LYS A CA 1
ATOM 3169 C C . LYS A 1 451 ? 47.990 86.907 1.908 1.00 64.85 986 LYS A C 1
ATOM 3170 O O . LYS A 1 451 ? 46.922 87.087 2.566 1.00 50.46 986 LYS A O 1
ATOM 3176 N N . GLN A 1 452 ? 48.286 87.520 0.753 1.00 54.08 987 GLN A N 1
ATOM 3177 C CA . GLN A 1 452 ? 47.356 88.407 0.012 1.00 51.99 987 GLN A CA 1
ATOM 3178 C C . GLN A 1 452 ? 46.063 87.628 -0.244 1.00 47.60 987 GLN A C 1
ATOM 3179 O O . GLN A 1 452 ? 45.009 88.253 -0.133 1.00 42.54 987 GLN A O 1
ATOM 3185 N N . GLU A 1 453 ? 46.144 86.311 -0.485 1.00 43.75 988 GLU A N 1
ATOM 3186 C CA . GLU A 1 453 ? 44.960 85.434 -0.717 1.00 50.82 988 GLU A CA 1
ATOM 3187 C C . GLU A 1 453 ? 43.951 85.549 0.441 1.00 41.96 988 GLU A C 1
ATOM 3188 O O . GLU A 1 453 ? 42.739 85.454 0.215 1.00 40.66 988 GLU A O 1
ATOM 3194 N N . ARG A 1 454 ? 44.427 85.716 1.661 1.00 41.16 989 ARG A N 1
ATOM 3195 C CA . ARG A 1 454 ? 43.540 85.717 2.848 1.00 39.29 989 ARG A CA 1
ATOM 3196 C C . ARG A 1 454 ? 42.888 87.100 2.979 1.00 31.74 989 ARG A C 1
ATOM 3197 O O . ARG A 1 454 ? 41.696 87.174 3.340 1.00 35.02 989 ARG A O 1
ATOM 3205 N N . LEU A 1 455 ? 43.662 88.149 2.711 1.00 31.12 990 LEU A N 1
ATOM 3206 C CA . LEU A 1 455 ? 43.177 89.553 2.630 1.00 33.42 990 LEU A CA 1
ATOM 3207 C C . LEU A 1 455 ? 42.145 89.654 1.501 1.00 32.32 990 LEU A C 1
ATOM 3208 O O . LEU A 1 455 ? 41.210 90.407 1.655 1.00 31.27 990 LEU A O 1
ATOM 3213 N N . ASP A 1 456 ? 42.298 88.873 0.429 1.00 33.26 991 ASP A N 1
ATOM 3214 C CA . ASP A 1 456 ? 41.383 88.898 -0.751 1.00 32.77 991 ASP A CA 1
ATOM 3215 C C . ASP A 1 456 ? 39.985 88.366 -0.395 1.00 32.89 991 ASP A C 1
ATOM 3216 O O . ASP A 1 456 ? 39.020 88.731 -1.086 1.00 27.15 991 ASP A O 1
ATOM 3221 N N . GLN A 1 457 ? 39.826 87.553 0.646 1.00 29.56 992 GLN A N 1
ATOM 3222 C CA . GLN A 1 457 ? 38.472 87.091 1.068 1.00 27.50 992 GLN A CA 1
ATOM 3223 C C . GLN A 1 457 ? 37.647 88.270 1.607 1.00 23.43 992 GLN A C 1
ATOM 3224 O O . GLN A 1 457 ? 36.433 88.115 1.838 1.00 25.83 992 GLN A O 1
ATOM 3230 N N . MET A 1 458 ? 38.245 89.432 1.786 1.00 20.64 993 MET A N 1
ATOM 3231 C CA . MET A 1 458 ? 37.474 90.629 2.218 1.00 20.51 993 MET A CA 1
ATOM 3232 C C . MET A 1 458 ? 36.749 91.237 1.006 1.00 19.86 993 MET A C 1
ATOM 3233 O O . MET A 1 458 ? 35.879 92.131 1.197 1.00 18.27 993 MET A O 1
ATOM 3238 N N . ARG A 1 459 ? 37.095 90.806 -0.200 1.00 19.68 994 ARG A N 1
ATOM 3239 C CA . ARG A 1 459 ? 36.546 91.507 -1.380 1.00 19.97 994 ARG A CA 1
ATOM 3240 C C . ARG A 1 459 ? 35.021 91.480 -1.359 1.00 17.74 994 ARG A C 1
ATOM 3241 O O . ARG A 1 459 ? 34.470 90.420 -1.241 1.00 19.54 994 ARG A O 1
ATOM 3249 N N . GLY A 1 460 ? 34.404 92.641 -1.540 1.00 18.08 995 GLY A N 1
ATOM 3250 C CA . GLY A 1 460 ? 32.918 92.732 -1.585 1.00 18.64 995 GLY A CA 1
ATOM 3251 C C . GLY A 1 460 ? 32.210 92.712 -0.246 1.00 19.16 995 GLY A C 1
ATOM 3252 O O . GLY A 1 460 ? 30.950 92.757 -0.221 1.00 17.04 995 GLY A O 1
ATOM 3253 N N . LYS A 1 461 ? 32.944 92.571 0.859 1.00 19.90 996 LYS A N 1
ATOM 3254 C CA . LYS A 1 461 ? 32.300 92.404 2.185 1.00 21.21 996 LYS A CA 1
ATOM 3255 C C . LYS A 1 461 ? 32.130 93.777 2.833 1.00 19.87 996 LYS A C 1
ATOM 3256 O O . LYS A 1 461 ? 32.639 94.786 2.282 1.00 18.80 996 LYS A O 1
ATOM 3262 N N . THR A 1 462 ? 31.396 93.782 3.951 1.00 17.94 997 THR A N 1
ATOM 3263 C CA . THR A 1 462 ? 31.127 94.975 4.759 1.00 17.48 997 THR A CA 1
ATOM 3264 C C . THR A 1 462 ? 31.922 94.893 6.070 1.00 17.44 997 THR A C 1
ATOM 3265 O O . THR A 1 462 ? 32.021 93.804 6.590 1.00 15.82 997 THR A O 1
ATOM 3269 N N . VAL A 1 463 ? 32.505 96.004 6.475 1.00 17.45 998 VAL A N 1
ATOM 3270 C CA . VAL A 1 463 ? 33.339 96.160 7.705 1.00 18.48 998 VAL A CA 1
ATOM 3271 C C . VAL A 1 463 ? 32.683 97.288 8.490 1.00 18.18 998 VAL A C 1
ATOM 3272 O O . VAL A 1 463 ? 32.161 98.254 7.865 1.00 16.57 998 VAL A O 1
ATOM 3276 N N . TRP A 1 464 ? 32.691 97.207 9.813 1.00 15.23 999 TRP A N 1
ATOM 3277 C CA . TRP A 1 464 ? 32.260 98.332 10.666 1.00 13.77 999 TRP A CA 1
ATOM 3278 C C . TRP A 1 464 ? 33.488 98.853 11.412 1.00 15.60 999 TRP A C 1
ATOM 3279 O O . TRP A 1 464 ? 34.288 98.031 11.908 1.00 15.09 999 TRP A O 1
ATOM 3290 N N . ILE A 1 465 ? 33.623 100.170 11.488 1.00 15.18 1000 ILE A N 1
ATOM 3291 C CA . ILE A 1 465 ? 34.660 100.836 12.315 1.00 16.61 1000 ILE A CA 1
ATOM 3292 C C . ILE A 1 465 ? 33.939 101.745 13.289 1.00 18.45 1000 ILE A C 1
ATOM 3293 O O . ILE A 1 465 ? 33.150 102.642 12.845 1.00 17.80 1000 ILE A O 1
ATOM 3298 N N . ILE A 1 466 ? 34.191 101.541 14.584 1.00 16.88 1001 ILE A N 1
ATOM 3299 C CA . ILE A 1 466 ? 33.507 102.351 15.625 1.00 16.57 1001 ILE A CA 1
ATOM 3300 C C . ILE A 1 466 ? 34.553 103.266 16.246 1.00 16.59 1001 ILE A C 1
ATOM 3301 O O . ILE A 1 466 ? 35.632 102.779 16.653 1.00 14.15 1001 ILE A O 1
ATOM 3306 N N . GLY A 1 467 ? 34.301 104.568 16.229 1.00 15.69 1002 GLY A N 1
ATOM 3307 C CA . GLY A 1 467 ? 35.323 105.501 16.746 1.00 15.74 1002 GLY A CA 1
ATOM 3308 C C . GLY A 1 467 ? 34.909 106.954 16.605 1.00 16.77 1002 GLY A C 1
ATOM 3309 O O . GLY A 1 467 ? 33.868 107.218 15.999 1.00 16.87 1002 GLY A O 1
ATOM 3310 N N . GLU A 1 468 ? 35.744 107.855 17.107 1.00 16.16 1003 GLU A N 1
ATOM 3311 C CA . GLU A 1 468 ? 35.518 109.317 17.005 1.00 17.26 1003 GLU A CA 1
ATOM 3312 C C . GLU A 1 468 ? 36.875 109.997 16.982 1.00 18.67 1003 GLU A C 1
ATOM 3313 O O . GLU A 1 468 ? 37.224 110.581 15.978 1.00 19.60 1003 GLU A O 1
ATOM 3319 N N . HIS A 1 469 ? 37.592 109.991 18.096 1.00 19.23 1004 HIS A N 1
ATOM 3320 C CA . HIS A 1 469 ? 38.842 110.793 18.203 1.00 18.43 1004 HIS A CA 1
ATOM 3321 C C . HIS A 1 469 ? 40.055 110.288 17.406 1.00 19.30 1004 HIS A C 1
ATOM 3322 O O . HIS A 1 469 ? 40.884 111.111 17.079 1.00 18.90 1004 HIS A O 1
ATOM 3329 N N . LEU A 1 470 ? 40.190 108.989 17.158 1.00 17.55 1005 LEU A N 1
ATOM 3330 C CA . LEU A 1 470 ? 41.419 108.452 16.510 1.00 18.47 1005 LEU A CA 1
ATOM 3331 C C . LEU A 1 470 ? 41.351 108.574 14.980 1.00 20.48 1005 LEU A C 1
ATOM 3332 O O . LEU A 1 470 ? 41.506 107.578 14.320 1.00 19.23 1005 LEU A O 1
ATOM 3337 N N . VAL A 1 471 ? 41.309 109.802 14.468 1.00 22.98 1006 VAL A N 1
ATOM 3338 C CA . VAL A 1 471 ? 41.059 110.053 13.022 1.00 22.14 1006 VAL A CA 1
ATOM 3339 C C . VAL A 1 471 ? 42.113 109.415 12.129 1.00 20.28 1006 VAL A C 1
ATOM 3340 O O . VAL A 1 471 ? 41.743 108.738 11.198 1.00 20.63 1006 VAL A O 1
ATOM 3344 N N . ASP A 1 472 ? 43.383 109.581 12.450 1.00 18.93 1007 ASP A N 1
ATOM 3345 C CA . ASP A 1 472 ? 44.410 109.055 11.531 1.00 21.98 1007 ASP A CA 1
ATOM 3346 C C . ASP A 1 472 ? 44.279 107.538 11.404 1.00 21.93 1007 ASP A C 1
ATOM 3347 O O . ASP A 1 472 ? 44.479 106.992 10.284 1.00 16.64 1007 ASP A O 1
ATOM 3352 N N . TYR A 1 473 ? 44.034 106.864 12.534 1.00 18.19 1008 TYR A N 1
ATOM 3353 C CA . TYR A 1 473 ? 43.998 105.389 12.596 1.00 18.24 1008 TYR A CA 1
ATOM 3354 C C . TYR A 1 473 ? 42.729 104.900 11.869 1.00 17.50 1008 TYR A C 1
ATOM 3355 O O . TYR A 1 473 ? 42.802 103.844 11.269 1.00 19.12 1008 TYR A O 1
ATOM 3364 N N . LEU A 1 474 ? 41.613 105.558 12.105 1.00 18.53 1009 LEU A N 1
ATOM 3365 C CA . LEU A 1 474 ? 40.304 105.159 11.523 1.00 18.89 1009 LEU A CA 1
ATOM 3366 C C . LEU A 1 474 ? 40.395 105.336 9.998 1.00 19.11 1009 LEU A C 1
ATOM 3367 O O . LEU A 1 474 ? 39.911 104.462 9.244 1.00 17.76 1009 LEU A O 1
ATOM 3372 N N . ALA A 1 475 ? 40.999 106.441 9.561 1.00 19.03 1010 ALA A N 1
ATOM 3373 C CA . ALA A 1 475 ? 41.201 106.712 8.125 1.00 20.28 1010 ALA A CA 1
ATOM 3374 C C . ALA A 1 475 ? 42.091 105.665 7.488 1.00 20.87 1010 ALA A C 1
ATOM 3375 O O . ALA A 1 475 ? 41.714 105.161 6.410 1.00 21.86 1010 ALA A O 1
ATOM 3377 N N . GLU A 1 476 ? 43.277 105.388 8.044 1.00 20.11 1011 GLU A N 1
ATOM 3378 C CA . GLU A 1 476 ? 44.186 104.428 7.401 1.00 21.78 1011 GLU A CA 1
ATOM 3379 C C . GLU A 1 476 ? 43.474 103.070 7.377 1.00 20.25 1011 GLU A C 1
ATOM 3380 O O . GLU A 1 476 ? 43.724 102.279 6.496 1.00 18.75 1011 GLU A O 1
ATOM 3386 N N . THR A 1 477 ? 42.692 102.764 8.397 1.00 20.51 1012 THR A N 1
ATOM 3387 C CA . THR A 1 477 ? 42.080 101.414 8.506 1.00 18.81 1012 THR A CA 1
ATOM 3388 C C . THR A 1 477 ? 40.983 101.325 7.423 1.00 18.22 1012 THR A C 1
ATOM 3389 O O . THR A 1 477 ? 40.878 100.319 6.763 1.00 18.43 1012 THR A O 1
ATOM 3393 N N . ALA A 1 478 ? 40.182 102.346 7.297 1.00 17.04 1013 ALA A N 1
ATOM 3394 C CA . ALA A 1 478 ? 39.146 102.406 6.226 1.00 17.79 1013 ALA A CA 1
ATOM 3395 C C . ALA A 1 478 ? 39.853 102.279 4.869 1.00 21.39 1013 ALA A C 1
ATOM 3396 O O . ALA A 1 478 ? 39.420 101.456 4.065 1.00 22.15 1013 ALA A O 1
ATOM 3398 N N . ARG A 1 479 ? 40.907 103.056 4.619 1.00 22.55 1014 ARG A N 1
ATOM 3399 C CA . ARG A 1 479 ? 41.669 102.962 3.346 1.00 23.15 1014 ARG A CA 1
ATOM 3400 C C . ARG A 1 479 ? 42.195 101.543 3.142 1.00 23.63 1014 ARG A C 1
ATOM 3401 O O . ARG A 1 479 ? 42.098 101.001 1.991 1.00 22.85 1014 ARG A O 1
ATOM 3409 N N . ALA A 1 480 ? 42.770 100.920 4.165 1.00 21.31 1015 ALA A N 1
ATOM 3410 C CA . ALA A 1 480 ? 43.342 99.574 4.006 1.00 21.96 1015 ALA A CA 1
ATOM 3411 C C . ALA A 1 480 ? 42.238 98.598 3.599 1.00 19.09 1015 ALA A C 1
ATOM 3412 O O . ALA A 1 480 ? 42.510 97.768 2.736 1.00 20.97 1015 ALA A O 1
ATOM 3414 N N . PHE A 1 481 ? 41.072 98.660 4.223 1.00 19.40 1016 PHE A N 1
ATOM 3415 C CA . PHE A 1 481 ? 39.960 97.725 3.946 1.00 20.01 1016 PHE A CA 1
ATOM 3416 C C . PHE A 1 481 ? 39.418 97.946 2.502 1.00 20.39 1016 PHE A C 1
ATOM 3417 O O . PHE A 1 481 ? 39.224 96.967 1.779 1.00 20.50 1016 PHE A O 1
ATOM 3425 N N . ILE A 1 482 ? 39.263 99.190 2.089 1.00 20.48 1017 ILE A N 1
ATOM 3426 C CA . ILE A 1 482 ? 38.655 99.559 0.772 1.00 22.55 1017 ILE A CA 1
ATOM 3427 C C . ILE A 1 482 ? 39.692 99.324 -0.337 1.00 25.61 1017 ILE A C 1
ATOM 3428 O O . ILE A 1 482 ? 39.389 98.625 -1.308 1.00 27.06 1017 ILE A O 1
ATOM 3433 N N . GLU A 1 483 ? 40.893 99.875 -0.199 1.00 25.97 1018 GLU A N 1
ATOM 3434 C CA . GLU A 1 483 ? 41.895 99.920 -1.281 1.00 27.42 1018 GLU A CA 1
ATOM 3435 C C . GLU A 1 483 ? 42.682 98.611 -1.303 1.00 30.18 1018 GLU A C 1
ATOM 3436 O O . GLU A 1 483 ? 42.844 98.058 -2.389 1.00 28.98 1018 GLU A O 1
ATOM 3442 N N . ASP A 1 484 ? 43.220 98.135 -0.170 1.00 30.59 1019 ASP A N 1
ATOM 3443 C CA . ASP A 1 484 ? 44.123 96.956 -0.152 1.00 32.62 1019 ASP A CA 1
ATOM 3444 C C . ASP A 1 484 ? 43.314 95.657 -0.118 1.00 29.04 1019 ASP A C 1
ATOM 3445 O O . ASP A 1 484 ? 43.783 94.710 -0.702 1.00 34.21 1019 ASP A O 1
ATOM 3450 N N . CYS A 1 485 ? 42.131 95.622 0.490 1.00 25.18 1020 CYS A N 1
ATOM 3451 C CA . CYS A 1 485 ? 41.337 94.385 0.652 1.00 25.66 1020 CYS A CA 1
ATOM 3452 C C . CYS A 1 485 ? 40.036 94.373 -0.194 1.00 23.54 1020 CYS A C 1
ATOM 3453 O O . CYS A 1 485 ? 39.368 93.330 -0.146 1.00 23.77 1020 CYS A O 1
ATOM 3456 N N . HIS A 1 486 ? 39.647 95.491 -0.803 1.00 24.44 1021 HIS A N 1
ATOM 3457 C CA . HIS A 1 486 ? 38.488 95.592 -1.750 1.00 23.85 1021 HIS A CA 1
ATOM 3458 C C . HIS A 1 486 ? 37.165 95.323 -1.020 1.00 23.27 1021 HIS A C 1
ATOM 3459 O O . HIS A 1 486 ? 36.203 94.784 -1.643 1.00 20.15 1021 HIS A O 1
ATOM 3466 N N . ALA A 1 487 ? 37.074 95.695 0.257 1.00 19.34 1022 ALA A N 1
ATOM 3467 C CA . ALA A 1 487 ? 35.786 95.730 0.971 1.00 19.09 1022 ALA A CA 1
ATOM 3468 C C . ALA A 1 487 ? 34.837 96.628 0.165 1.00 17.88 1022 ALA A C 1
ATOM 3469 O O . ALA A 1 487 ? 35.270 97.723 -0.292 1.00 16.83 1022 ALA A O 1
ATOM 3471 N N . ALA A 1 488 ? 33.579 96.229 0.062 1.00 17.60 1023 ALA A N 1
ATOM 3472 C CA . ALA A 1 488 ? 32.538 97.032 -0.635 1.00 18.68 1023 ALA A CA 1
ATOM 3473 C C . ALA A 1 488 ? 32.129 98.242 0.193 1.00 19.27 1023 ALA A C 1
ATOM 3474 O O . ALA A 1 488 ? 31.742 99.283 -0.390 1.00 16.47 1023 ALA A O 1
ATOM 3476 N N . ASN A 1 489 ? 32.078 98.101 1.524 1.00 15.97 1024 ASN A N 1
ATOM 3477 C CA . ASN A 1 489 ? 31.414 99.097 2.399 1.00 16.29 1024 ASN A CA 1
ATOM 3478 C C . ASN A 1 489 ? 32.184 99.105 3.739 1.00 16.51 1024 ASN A C 1
ATOM 3479 O O . ASN A 1 489 ? 32.355 98.007 4.298 1.00 16.98 1024 ASN A O 1
ATOM 3484 N N . VAL A 1 490 ? 32.625 100.267 4.180 1.00 16.98 1025 VAL A N 1
ATOM 3485 C CA . VAL A 1 490 ? 33.070 100.512 5.591 1.00 16.67 1025 VAL A CA 1
ATOM 3486 C C . VAL A 1 490 ? 32.046 101.420 6.210 1.00 17.27 1025 VAL A C 1
ATOM 3487 O O . VAL A 1 490 ? 31.915 102.586 5.741 1.00 16.66 1025 VAL A O 1
ATOM 3491 N N . VAL A 1 491 ? 31.319 100.916 7.205 1.00 15.31 1026 VAL A N 1
ATOM 3492 C CA . VAL A 1 491 ? 30.365 101.703 7.989 1.00 15.21 1026 VAL A CA 1
ATOM 3493 C C . VAL A 1 491 ? 31.167 102.286 9.151 1.00 17.90 1026 VAL A C 1
ATOM 3494 O O . VAL A 1 491 ? 31.634 101.505 10.009 1.00 16.16 1026 VAL A O 1
ATOM 3498 N N . LEU A 1 492 ? 31.308 103.608 9.147 1.00 16.90 1027 LEU A N 1
ATOM 3499 C CA . LEU A 1 492 ? 32.046 104.344 10.204 1.00 18.15 1027 LEU A CA 1
ATOM 3500 C C . LEU A 1 492 ? 30.974 104.830 11.172 1.00 17.37 1027 LEU A C 1
ATOM 3501 O O . LEU A 1 492 ? 30.178 105.741 10.826 1.00 18.34 1027 LEU A O 1
ATOM 3506 N N . ILE A 1 493 ? 30.919 104.180 12.337 1.00 15.53 1028 ILE A N 1
ATOM 3507 C CA . ILE A 1 493 ? 29.927 104.469 13.395 1.00 16.73 1028 ILE A CA 1
ATOM 3508 C C . ILE A 1 493 ? 30.576 105.445 14.385 1.00 20.01 1028 ILE A C 1
ATOM 3509 O O . ILE A 1 493 ? 31.576 105.063 15.081 1.00 17.35 1028 ILE A O 1
ATOM 3514 N N . THR A 1 494 ? 30.104 106.678 14.432 1.00 18.19 1029 THR A N 1
ATOM 3515 C CA . THR A 1 494 ? 30.797 107.750 15.179 1.00 20.56 1029 THR A CA 1
ATOM 3516 C C . THR A 1 494 ? 29.857 108.373 16.206 1.00 22.86 1029 THR A C 1
ATOM 3517 O O . THR A 1 494 ? 28.646 108.143 16.148 1.00 20.77 1029 THR A O 1
ATOM 3521 N N . ARG A 1 495 ? 30.422 109.118 17.153 1.00 22.61 1030 ARG A N 1
ATOM 3522 C CA . ARG A 1 495 ? 29.635 109.905 18.126 1.00 26.14 1030 ARG A CA 1
ATOM 3523 C C . ARG A 1 495 ? 29.050 111.157 17.438 1.00 25.15 1030 ARG A C 1
ATOM 3524 O O . ARG A 1 495 ? 27.972 111.592 17.839 1.00 27.06 1030 ARG A O 1
ATOM 3532 N N . THR A 1 496 ? 29.723 111.738 16.463 1.00 22.20 1031 THR A N 1
ATOM 3533 C CA . THR A 1 496 ? 29.228 112.973 15.801 1.00 24.30 1031 THR A CA 1
ATOM 3534 C C . THR A 1 496 ? 29.429 112.917 14.304 1.00 24.97 1031 THR A C 1
ATOM 3535 O O . THR A 1 496 ? 30.326 112.215 13.795 1.00 23.25 1031 THR A O 1
ATOM 3539 N N . ALA A 1 497 ? 28.683 113.760 13.594 1.00 26.75 1032 ALA A N 1
ATOM 3540 C CA . ALA A 1 497 ? 28.871 113.908 12.142 1.00 25.14 1032 ALA A CA 1
ATOM 3541 C C . ALA A 1 497 ? 30.260 114.489 11.869 1.00 24.19 1032 ALA A C 1
ATOM 3542 O O . ALA A 1 497 ? 30.907 114.133 10.894 1.00 23.94 1032 ALA A O 1
ATOM 3544 N N A GLU A 1 498 ? 30.715 115.355 12.772 0.50 26.19 1033 GLU A N 1
ATOM 3545 N N B GLU A 1 498 ? 30.718 115.362 12.768 0.50 26.21 1033 GLU A N 1
ATOM 3546 C CA A GLU A 1 498 ? 32.031 116.032 12.632 0.50 27.02 1033 GLU A CA 1
ATOM 3547 C CA B GLU A 1 498 ? 32.039 116.030 12.615 0.50 27.03 1033 GLU A CA 1
ATOM 3548 C C A GLU A 1 498 ? 33.150 114.982 12.641 0.50 24.77 1033 GLU A C 1
ATOM 3549 C C B GLU A 1 498 ? 33.147 114.969 12.624 0.50 24.73 1033 GLU A C 1
ATOM 3550 O O A GLU A 1 498 ? 34.047 115.077 11.804 0.50 23.47 1033 GLU A O 1
ATOM 3551 O O B GLU A 1 498 ? 34.058 115.068 11.803 0.50 23.41 1033 GLU A O 1
ATOM 3562 N N . GLY A 1 499 ? 33.017 113.955 13.479 1.00 24.72 1034 GLY A N 1
ATOM 3563 C CA . GLY A 1 499 ? 34.012 112.859 13.534 1.00 23.11 1034 GLY A CA 1
ATOM 3564 C C . GLY A 1 499 ? 34.067 112.073 12.237 1.00 21.00 1034 GLY A C 1
ATOM 3565 O O . GLY A 1 499 ? 35.186 111.746 11.756 1.00 23.45 1034 GLY A O 1
ATOM 3566 N N . PHE A 1 500 ? 32.905 111.816 11.629 1.00 22.30 1035 PHE A N 1
ATOM 3567 C CA . PHE A 1 500 ? 32.835 111.149 10.302 1.00 22.84 1035 PHE A CA 1
ATOM 3568 C C . PHE A 1 500 ? 33.542 112.014 9.264 1.00 22.64 1035 PHE A C 1
ATOM 3569 O O . PHE A 1 500 ? 34.460 111.560 8.542 1.00 22.45 1035 PHE A O 1
ATOM 3577 N N . ASP A 1 501 ? 33.203 113.310 9.265 1.00 28.82 1036 ASP A N 1
ATOM 3578 C CA . ASP A 1 501 ? 33.716 114.254 8.234 1.00 25.34 1036 ASP A CA 1
ATOM 3579 C C . ASP A 1 501 ? 35.236 114.286 8.273 1.00 24.72 1036 ASP A C 1
ATOM 3580 O O . ASP A 1 501 ? 35.892 114.276 7.176 1.00 22.21 1036 ASP A O 1
ATOM 3585 N N . ALA A 1 502 ? 35.809 114.326 9.486 1.00 24.11 1037 ALA A N 1
ATOM 3586 C CA . ALA A 1 502 ? 37.281 114.336 9.677 1.00 24.69 1037 ALA A CA 1
ATOM 3587 C C . ALA A 1 502 ? 37.946 113.103 9.064 1.00 23.07 1037 ALA A C 1
ATOM 3588 O O . ALA A 1 502 ? 38.995 113.256 8.412 1.00 22.56 1037 ALA A O 1
ATOM 3590 N N . VAL A 1 503 ? 37.398 111.897 9.248 1.00 22.12 1038 VAL A N 1
ATOM 3591 C CA . VAL A 1 503 ? 38.002 110.680 8.639 1.00 23.08 1038 VAL A CA 1
ATOM 3592 C C . VAL A 1 503 ? 37.864 110.748 7.110 1.00 20.75 1038 VAL A C 1
ATOM 3593 O O . VAL A 1 503 ? 38.832 110.477 6.369 1.00 23.57 1038 VAL A O 1
ATOM 3597 N N . GLU A 1 504 ? 36.676 111.111 6.654 1.00 23.96 1039 GLU A N 1
ATOM 3598 C CA . GLU A 1 504 ? 36.344 111.139 5.205 1.00 26.07 1039 GLU A CA 1
ATOM 3599 C C . GLU A 1 504 ? 37.326 112.085 4.491 1.00 26.43 1039 GLU A C 1
ATOM 3600 O O . GLU A 1 504 ? 37.937 111.649 3.509 1.00 25.41 1039 GLU A O 1
ATOM 3606 N N . ALA A 1 505 ? 37.626 113.238 5.106 1.00 29.90 1040 ALA A N 1
ATOM 3607 C CA . ALA A 1 505 ? 38.585 114.252 4.595 1.00 29.09 1040 ALA A CA 1
ATOM 3608 C C . ALA A 1 505 ? 39.982 113.686 4.334 1.00 32.78 1040 ALA A C 1
ATOM 3609 O O . ALA A 1 505 ? 40.646 114.250 3.464 1.00 27.74 1040 ALA A O 1
ATOM 3611 N N A GLN A 1 506 ? 40.421 112.624 5.040 0.50 27.78 1041 GLN A N 1
ATOM 3612 N N B GLN A 1 506 ? 40.400 112.619 5.027 0.50 29.39 1041 GLN A N 1
ATOM 3613 C CA A GLN A 1 506 ? 41.782 112.029 4.894 0.50 28.12 1041 GLN A CA 1
ATOM 3614 C CA B GLN A 1 506 ? 41.771 112.064 4.909 0.50 30.58 1041 GLN A CA 1
ATOM 3615 C C A GLN A 1 506 ? 41.831 111.053 3.726 0.50 28.41 1041 GLN A C 1
ATOM 3616 C C B GLN A 1 506 ? 41.813 110.991 3.820 0.50 30.00 1041 GLN A C 1
ATOM 3617 O O A GLN A 1 506 ? 42.925 110.612 3.382 0.50 31.37 1041 GLN A O 1
ATOM 3618 O O B GLN A 1 506 ? 42.899 110.453 3.594 0.50 33.59 1041 GLN A O 1
ATOM 3629 N N . LEU A 1 507 ? 40.687 110.684 3.172 1.00 29.39 1042 LEU A N 1
ATOM 3630 C CA . LEU A 1 507 ? 40.647 109.628 2.134 1.00 28.99 1042 LEU A CA 1
ATOM 3631 C C . LEU A 1 507 ? 40.597 110.266 0.736 1.00 28.45 1042 LEU A C 1
ATOM 3632 O O . LEU A 1 507 ? 39.866 111.248 0.597 1.00 28.98 1042 LEU A O 1
ATOM 3637 N N . ASP A 1 508 ? 41.260 109.655 -0.248 1.00 31.02 1043 ASP A N 1
ATOM 3638 C CA . ASP A 1 508 ? 41.043 109.954 -1.694 1.00 33.96 1043 ASP A CA 1
ATOM 3639 C C . ASP A 1 508 ? 39.547 109.834 -2.013 1.00 36.37 1043 ASP A C 1
ATOM 3640 O O . ASP A 1 508 ? 38.930 108.884 -1.539 1.00 35.64 1043 ASP A O 1
ATOM 3645 N N . GLU A 1 509 ? 39.006 110.708 -2.862 1.00 39.04 1044 GLU A N 1
ATOM 3646 C CA . GLU A 1 509 ? 37.579 110.726 -3.276 1.00 41.00 1044 GLU A CA 1
ATOM 3647 C C . GLU A 1 509 ? 37.117 109.335 -3.753 1.00 33.63 1044 GLU A C 1
ATOM 3648 O O . GLU A 1 509 ? 35.959 108.969 -3.443 1.00 39.79 1044 GLU A O 1
ATOM 3654 N N . ASP A 1 510 ? 37.943 108.573 -4.465 1.00 31.25 1045 ASP A N 1
ATOM 3655 C CA . ASP A 1 510 ? 37.530 107.238 -4.979 1.00 37.59 1045 ASP A CA 1
ATOM 3656 C C . ASP A 1 510 ? 37.335 106.259 -3.810 1.00 35.87 1045 ASP A C 1
ATOM 3657 O O . ASP A 1 510 ? 36.390 105.479 -3.839 1.00 34.49 1045 ASP A O 1
ATOM 3662 N N . VAL A 1 511 ? 38.223 106.286 -2.828 1.00 33.61 1046 VAL A N 1
ATOM 3663 C CA . VAL A 1 511 ? 38.135 105.410 -1.629 1.00 29.36 1046 VAL A CA 1
ATOM 3664 C C . VAL A 1 511 ? 36.915 105.823 -0.806 1.00 25.33 1046 VAL A C 1
ATOM 3665 O O . VAL A 1 511 ? 36.173 104.936 -0.352 1.00 28.93 1046 VAL A O 1
ATOM 3669 N N . ALA A 1 512 ? 36.707 107.115 -0.600 1.00 24.65 1047 ALA A N 1
ATOM 3670 C CA . ALA A 1 512 ? 35.612 107.672 0.213 1.00 25.40 1047 ALA A CA 1
ATOM 3671 C C . ALA A 1 512 ? 34.269 107.219 -0.341 1.00 26.43 1047 ALA A C 1
ATOM 3672 O O . ALA A 1 512 ? 33.308 107.224 0.433 1.00 25.43 1047 ALA A O 1
ATOM 3674 N N . GLN A 1 513 ? 34.195 106.839 -1.614 1.00 25.04 1048 GLN A N 1
ATOM 3675 C CA . GLN A 1 513 ? 32.898 106.408 -2.212 1.00 30.07 1048 GLN A CA 1
ATOM 3676 C C . GLN A 1 513 ? 32.363 105.171 -1.475 1.00 29.68 1048 GLN A C 1
ATOM 3677 O O . GLN A 1 513 ? 31.194 104.777 -1.725 1.00 30.74 1048 GLN A O 1
ATOM 3683 N N . SER A 1 514 ? 33.227 104.473 -0.732 1.00 25.60 1049 SER A N 1
ATOM 3684 C CA . SER A 1 514 ? 32.887 103.173 -0.101 1.00 24.09 1049 SER A CA 1
ATOM 3685 C C . SER A 1 514 ? 32.756 103.315 1.426 1.00 23.42 1049 SER A C 1
ATOM 3686 O O . SER A 1 514 ? 32.660 102.282 2.079 1.00 23.13 1049 SER A O 1
ATOM 3689 N N . LEU A 1 515 ? 32.737 104.544 1.943 1.00 22.23 1050 LEU A N 1
ATOM 3690 C CA . LEU A 1 515 ? 32.603 104.892 3.376 1.00 23.84 1050 LEU A CA 1
ATOM 3691 C C . LEU A 1 515 ? 31.174 105.360 3.634 1.00 25.37 1050 LEU A C 1
ATOM 3692 O O . LEU A 1 515 ? 30.714 106.306 2.957 1.00 28.63 1050 LEU A O 1
ATOM 3697 N N . THR A 1 516 ? 30.501 104.750 4.598 1.00 20.62 1051 THR A N 1
ATOM 3698 C CA . THR A 1 516 ? 29.118 105.043 5.031 1.00 22.45 1051 THR A CA 1
ATOM 3699 C C . THR A 1 516 ? 29.145 105.617 6.443 1.00 23.40 1051 THR A C 1
ATOM 3700 O O . THR A 1 516 ? 29.869 105.052 7.310 1.00 23.27 1051 THR A O 1
ATOM 3704 N N . SER A 1 517 ? 28.395 106.686 6.686 1.00 22.91 1052 SER A N 1
ATOM 3705 C CA . SER A 1 517 ? 28.225 107.322 8.004 1.00 20.51 1052 SER A CA 1
ATOM 3706 C C . SER A 1 517 ? 27.067 106.706 8.767 1.00 23.03 1052 SER A C 1
ATOM 3707 O O . SER A 1 517 ? 25.947 106.631 8.260 1.00 21.30 1052 SER A O 1
ATOM 3710 N N . LEU A 1 518 ? 27.286 106.331 10.010 1.00 19.86 1053 LEU A N 1
ATOM 3711 C CA . LEU A 1 518 ? 26.153 106.169 10.948 1.00 19.18 1053 LEU A CA 1
ATOM 3712 C C . LEU A 1 518 ? 26.547 106.802 12.273 1.00 22.87 1053 LEU A C 1
ATOM 3713 O O . LEU A 1 518 ? 27.548 106.334 12.896 1.00 21.38 1053 LEU A O 1
ATOM 3718 N N . VAL A 1 519 ? 25.834 107.873 12.636 1.00 22.79 1054 VAL A N 1
ATOM 3719 C CA . VAL A 1 519 ? 26.084 108.639 13.882 1.00 23.56 1054 VAL A CA 1
ATOM 3720 C C . VAL A 1 519 ? 25.198 108.063 14.970 1.00 24.74 1054 VAL A C 1
ATOM 3721 O O . VAL A 1 519 ? 24.000 107.809 14.737 1.00 25.38 1054 VAL A O 1
ATOM 3725 N N . VAL A 1 520 ? 25.790 107.777 16.117 1.00 22.50 1055 VAL A N 1
ATOM 3726 C CA . VAL A 1 520 ? 25.073 107.159 17.260 1.00 23.47 1055 VAL A CA 1
ATOM 3727 C C . VAL A 1 520 ? 23.990 108.152 17.677 1.00 24.42 1055 VAL A C 1
ATOM 3728 O O . VAL A 1 520 ? 24.305 109.333 17.761 1.00 25.25 1055 VAL A O 1
ATOM 3732 N N . SER A 1 521 ? 22.760 107.674 17.836 1.00 25.93 1056 SER A N 1
ATOM 3733 C CA . SER A 1 521 ? 21.631 108.550 18.233 1.00 29.09 1056 SER A CA 1
ATOM 3734 C C . SER A 1 521 ? 21.160 108.189 19.642 1.00 29.91 1056 SER A C 1
ATOM 3735 O O . SER A 1 521 ? 20.632 109.049 20.316 1.00 35.53 1056 SER A O 1
ATOM 3738 N N . SER A 1 522 ? 21.299 106.927 20.032 1.00 30.10 1057 SER A N 1
ATOM 3739 C CA . SER A 1 522 ? 20.944 106.522 21.410 1.00 29.51 1057 SER A CA 1
ATOM 3740 C C . SER A 1 522 ? 22.165 105.853 22.047 1.00 30.94 1057 SER A C 1
ATOM 3741 O O . SER A 1 522 ? 22.968 106.555 22.642 1.00 30.23 1057 SER A O 1
ATOM 3744 N N . ASP A 1 523 ? 22.318 104.552 21.850 1.00 27.97 1058 ASP A N 1
ATOM 3745 C CA . ASP A 1 523 ? 23.495 103.827 22.388 1.00 25.60 1058 ASP A CA 1
ATOM 3746 C C . ASP A 1 523 ? 24.186 103.075 21.241 1.00 25.04 1058 ASP A C 1
ATOM 3747 O O . ASP A 1 523 ? 23.662 103.067 20.137 1.00 20.95 1058 ASP A O 1
ATOM 3752 N N . ILE A 1 524 ? 25.378 102.558 21.506 1.00 24.08 1059 ILE A N 1
ATOM 3753 C CA . ILE A 1 524 ? 26.167 101.835 20.484 1.00 21.49 1059 ILE A CA 1
ATOM 3754 C C . ILE A 1 524 ? 25.403 100.569 20.065 1.00 22.72 1059 ILE A C 1
ATOM 3755 O O . ILE A 1 524 ? 25.440 100.255 18.876 1.00 18.54 1059 ILE A O 1
ATOM 3760 N N . GLU A 1 525 ? 24.686 99.901 20.973 1.00 20.15 1060 GLU A N 1
ATOM 3761 C CA . GLU A 1 525 ? 24.004 98.632 20.641 1.00 23.44 1060 GLU A CA 1
ATOM 3762 C C . GLU A 1 525 ? 22.896 98.920 19.615 1.00 21.81 1060 GLU A C 1
ATOM 3763 O O . GLU A 1 525 ? 22.791 98.123 18.624 1.00 20.64 1060 GLU A O 1
ATOM 3769 N N . ALA A 1 526 ? 22.181 100.025 19.774 1.00 20.86 1061 ALA A N 1
ATOM 3770 C CA . ALA A 1 526 ? 21.123 100.461 18.815 1.00 22.95 1061 ALA A CA 1
ATOM 3771 C C . ALA A 1 526 ? 21.758 100.895 17.478 1.00 21.27 1061 ALA A C 1
ATOM 3772 O O . ALA A 1 526 ? 21.128 100.638 16.405 1.00 18.50 1061 ALA A O 1
ATOM 3774 N N . ALA A 1 527 ? 22.923 101.563 17.495 1.00 19.65 1062 ALA A N 1
ATOM 3775 C CA . ALA A 1 527 ? 23.632 101.931 16.248 1.00 19.08 1062 ALA A CA 1
ATOM 3776 C C . ALA A 1 527 ? 24.026 100.657 15.499 1.00 17.66 1062 ALA A C 1
ATOM 3777 O O . ALA A 1 527 ? 23.901 100.621 14.242 1.00 15.68 1062 ALA A O 1
ATOM 3779 N N . MET A 1 528 ? 24.488 99.630 16.215 1.00 18.60 1063 MET A N 1
ATOM 3780 C CA . MET A 1 528 ? 24.852 98.329 15.606 1.00 17.49 1063 MET A CA 1
ATOM 3781 C C . MET A 1 528 ? 23.578 97.685 15.043 1.00 19.29 1063 MET A C 1
ATOM 3782 O O . MET A 1 528 ? 23.614 97.228 13.904 1.00 17.26 1063 MET A O 1
ATOM 3787 N N . ASP A 1 529 ? 22.480 97.675 15.789 1.00 19.56 1064 ASP A N 1
ATOM 3788 C CA . ASP A 1 529 ? 21.227 97.074 15.275 1.00 21.64 1064 ASP A CA 1
ATOM 3789 C C . ASP A 1 529 ? 20.843 97.790 13.981 1.00 19.92 1064 ASP A C 1
ATOM 3790 O O . ASP A 1 529 ? 20.416 97.124 13.014 1.00 22.06 1064 ASP A O 1
ATOM 3795 N N . GLU A 1 530 ? 20.976 99.101 13.951 1.00 21.09 1065 GLU A N 1
ATOM 3796 C CA . GLU A 1 530 ? 20.589 99.969 12.822 1.00 21.49 1065 GLU A CA 1
ATOM 3797 C C . GLU A 1 530 ? 21.508 99.698 11.626 1.00 22.58 1065 GLU A C 1
ATOM 3798 O O . GLU A 1 530 ? 20.990 99.478 10.488 1.00 18.70 1065 GLU A O 1
ATOM 3804 N N . ALA A 1 531 ? 22.819 99.629 11.843 1.00 18.19 1066 ALA A N 1
ATOM 3805 C CA . ALA A 1 531 ? 23.797 99.359 10.771 1.00 17.97 1066 ALA A CA 1
ATOM 3806 C C . ALA A 1 531 ? 23.494 97.973 10.176 1.00 18.99 1066 ALA A C 1
ATOM 3807 O O . ALA A 1 531 ? 23.609 97.825 8.978 1.00 20.18 1066 ALA A O 1
ATOM 3809 N N . LEU A 1 532 ? 23.178 96.971 10.989 1.00 17.44 1067 LEU A N 1
ATOM 3810 C CA . LEU A 1 532 ? 22.883 95.608 10.528 1.00 18.45 1067 LEU A CA 1
ATOM 3811 C C . LEU A 1 532 ? 21.621 95.645 9.633 1.00 19.30 1067 LEU A C 1
ATOM 3812 O O . LEU A 1 532 ? 21.628 95.016 8.568 1.00 18.90 1067 LEU A O 1
ATOM 3817 N N . SER A 1 533 ? 20.567 96.265 10.142 1.00 21.40 1068 SER A N 1
ATOM 3818 C CA . SER A 1 533 ? 19.236 96.383 9.480 1.00 22.89 1068 SER A CA 1
ATOM 3819 C C . SER A 1 533 ? 19.403 97.045 8.100 1.00 23.99 1068 SER A C 1
ATOM 3820 O O . SER A 1 533 ? 18.817 96.536 7.106 1.00 24.09 1068 SER A O 1
ATOM 3823 N N . GLN A 1 534 ? 20.186 98.121 8.025 1.00 22.82 1069 GLN A N 1
ATOM 3824 C CA . GLN A 1 534 ? 20.396 98.926 6.793 1.00 26.02 1069 GLN A CA 1
ATOM 3825 C C . GLN A 1 534 ? 21.320 98.202 5.824 1.00 24.67 1069 GLN A C 1
ATOM 3826 O O . GLN A 1 534 ? 20.942 98.088 4.646 1.00 24.84 1069 GLN A O 1
ATOM 3832 N N . TRP A 1 535 ? 22.534 97.842 6.239 1.00 18.68 1070 TRP A N 1
ATOM 3833 C CA . TRP A 1 535 ? 23.610 97.509 5.269 1.00 19.54 1070 TRP A CA 1
ATOM 3834 C C . TRP A 1 535 ? 24.103 96.073 5.426 1.00 18.46 1070 TRP A C 1
ATOM 3835 O O . TRP A 1 535 ? 25.018 95.704 4.686 1.00 17.35 1070 TRP A O 1
ATOM 3846 N N . GLY A 1 536 ? 23.524 95.295 6.343 1.00 18.46 1071 GLY A N 1
ATOM 3847 C CA . GLY A 1 536 ? 23.780 93.856 6.361 1.00 20.53 1071 GLY A CA 1
ATOM 3848 C C . GLY A 1 536 ? 24.902 93.429 7.294 1.00 19.62 1071 GLY A C 1
ATOM 3849 O O . GLY A 1 536 ? 25.486 94.275 8.027 1.00 20.04 1071 GLY A O 1
ATOM 3850 N N . ARG A 1 537 ? 25.187 92.136 7.280 1.00 19.76 1072 ARG A N 1
ATOM 3851 C CA . ARG A 1 537 ? 26.086 91.539 8.281 1.00 19.89 1072 ARG A CA 1
ATOM 3852 C C . ARG A 1 537 ? 27.518 91.946 7.967 1.00 20.55 1072 ARG A C 1
ATOM 3853 O O . ARG A 1 537 ? 27.970 91.826 6.829 1.00 16.71 1072 ARG A O 1
ATOM 3861 N N . PRO A 1 538 ? 28.270 92.428 8.990 1.00 19.40 1073 PRO A N 1
ATOM 3862 C CA . PRO A 1 538 ? 29.691 92.751 8.831 1.00 17.28 1073 PRO A CA 1
ATOM 3863 C C . PRO A 1 538 ? 30.555 91.497 8.958 1.00 16.65 1073 PRO A C 1
ATOM 3864 O O . PRO A 1 538 ? 30.159 90.531 9.649 1.00 19.30 1073 PRO A O 1
ATOM 3868 N N . THR A 1 539 ? 31.684 91.518 8.247 1.00 16.25 1074 THR A N 1
ATOM 3869 C CA . THR A 1 539 ? 32.759 90.506 8.280 1.00 16.11 1074 THR A CA 1
ATOM 3870 C C . THR A 1 539 ? 33.766 90.855 9.384 1.00 17.10 1074 THR A C 1
ATOM 3871 O O . THR A 1 539 ? 34.373 89.955 9.873 1.00 16.63 1074 THR A O 1
ATOM 3875 N N . THR A 1 540 ? 34.008 92.135 9.623 1.00 16.58 1075 THR A N 1
ATOM 3876 C CA . THR A 1 540 ? 34.981 92.666 10.603 1.00 16.35 1075 THR A CA 1
ATOM 3877 C C . THR A 1 540 ? 34.308 93.815 11.341 1.00 15.82 1075 THR A C 1
ATOM 3878 O O . THR A 1 540 ? 33.635 94.676 10.680 1.00 15.77 1075 THR A O 1
ATOM 3882 N N . ILE A 1 541 ? 34.432 93.830 12.663 1.00 13.61 1076 ILE A N 1
ATOM 3883 C CA . ILE A 1 541 ? 34.038 94.986 13.509 1.00 13.50 1076 ILE A CA 1
ATOM 3884 C C . ILE A 1 541 ? 35.292 95.426 14.306 1.00 14.37 1076 ILE A C 1
ATOM 3885 O O . ILE A 1 541 ? 35.896 94.592 15.027 1.00 14.07 1076 ILE A O 1
ATOM 3890 N N . LEU A 1 542 ? 35.713 96.659 14.092 1.00 13.36 1077 LEU A N 1
ATOM 3891 C CA . LEU A 1 542 ? 36.809 97.308 14.836 1.00 13.78 1077 LEU A CA 1
ATOM 3892 C C . LEU A 1 542 ? 36.184 98.283 15.818 1.00 14.25 1077 LEU A C 1
ATOM 3893 O O . LEU A 1 542 ? 35.510 99.243 15.387 1.00 13.14 1077 LEU A O 1
ATOM 3898 N N . SER A 1 543 ? 36.432 98.047 17.098 1.00 13.52 1078 SER A N 1
ATOM 3899 C CA . SER A 1 543 ? 35.970 98.869 18.220 1.00 14.22 1078 SER A CA 1
ATOM 3900 C C . SER A 1 543 ? 37.140 99.718 18.685 1.00 14.84 1078 SER A C 1
ATOM 3901 O O . SER A 1 543 ? 38.116 99.129 19.157 1.00 14.33 1078 SER A O 1
ATOM 3904 N N . THR A 1 544 ? 37.001 101.042 18.572 1.00 14.03 1079 THR A N 1
ATOM 3905 C CA . THR A 1 544 ? 37.921 102.030 19.159 1.00 14.37 1079 THR A CA 1
ATOM 3906 C C . THR A 1 544 ? 37.125 102.907 20.119 1.00 14.65 1079 THR A C 1
ATOM 3907 O O . THR A 1 544 ? 35.928 103.117 19.991 1.00 13.83 1079 THR A O 1
ATOM 3911 N N . PRO A 1 545 ? 37.781 103.396 21.171 1.00 14.35 1080 PRO A N 1
ATOM 3912 C CA . PRO A 1 545 ? 37.126 104.265 22.133 1.00 14.40 1080 PRO A CA 1
ATOM 3913 C C . PRO A 1 545 ? 36.775 105.618 21.485 1.00 14.18 1080 PRO A C 1
ATOM 3914 O O . PRO A 1 545 ? 37.448 106.068 20.610 1.00 14.61 1080 PRO A O 1
ATOM 3918 N N . PHE A 1 546 ? 35.654 106.191 21.892 1.00 14.71 1081 PHE A N 1
ATOM 3919 C CA . PHE A 1 546 ? 35.202 107.491 21.340 1.00 17.27 1081 PHE A CA 1
ATOM 3920 C C . PHE A 1 546 ? 35.992 108.695 21.883 1.00 16.89 1081 PHE A C 1
ATOM 3921 O O . PHE A 1 546 ? 36.015 109.701 21.244 1.00 21.32 1081 PHE A O 1
ATOM 3929 N N . THR A 1 547 ? 36.596 108.570 23.056 1.00 16.65 1082 THR A N 1
ATOM 3930 C CA . THR A 1 547 ? 37.180 109.721 23.791 1.00 18.18 1082 THR A CA 1
ATOM 3931 C C . THR A 1 547 ? 38.637 109.429 24.100 1.00 16.45 1082 THR A C 1
ATOM 3932 O O . THR A 1 547 ? 38.978 108.270 24.315 1.00 15.51 1082 THR A O 1
ATOM 3936 N N . ALA A 1 548 ? 39.450 110.464 24.151 1.00 14.96 1083 ALA A N 1
ATOM 3937 C CA . ALA A 1 548 ? 40.868 110.383 24.515 1.00 16.55 1083 ALA A CA 1
ATOM 3938 C C . ALA A 1 548 ? 40.950 110.236 26.035 1.00 14.77 1083 ALA A C 1
ATOM 3939 O O . ALA A 1 548 ? 40.075 110.759 26.744 1.00 15.78 1083 ALA A O 1
ATOM 3941 N N . LEU A 1 549 ? 42.024 109.643 26.510 1.00 14.33 1084 LEU A N 1
ATOM 3942 C CA . LEU A 1 549 ? 42.275 109.568 27.967 1.00 14.26 1084 LEU A CA 1
ATOM 3943 C C . LEU A 1 549 ? 42.559 110.955 28.525 1.00 15.13 1084 LEU A C 1
ATOM 3944 O O . LEU A 1 549 ? 43.222 111.776 27.903 1.00 13.08 1084 LEU A O 1
ATOM 3949 N N . PRO A 1 550 ? 42.144 111.193 29.771 1.00 16.33 1085 PRO A N 1
ATOM 3950 C CA . PRO A 1 550 ? 42.591 112.353 30.542 1.00 16.54 1085 PRO A CA 1
ATOM 3951 C C . PRO A 1 550 ? 44.096 112.291 30.846 1.00 15.70 1085 PRO A C 1
ATOM 3952 O O . PRO A 1 550 ? 44.716 111.257 30.791 1.00 19.07 1085 PRO A O 1
ATOM 3956 N N . GLY A 1 551 ? 44.685 113.461 31.087 1.00 16.93 1086 GLY A N 1
ATOM 3957 C CA . GLY A 1 551 ? 46.121 113.641 31.321 1.00 15.73 1086 GLY A CA 1
ATOM 3958 C C . GLY A 1 551 ? 46.376 113.932 32.778 1.00 17.96 1086 GLY A C 1
ATOM 3959 O O . GLY A 1 551 ? 47.238 114.790 33.082 1.00 16.84 1086 GLY A O 1
ATOM 3960 N N . LYS A 1 552 ? 45.720 113.191 33.662 1.00 16.65 1087 LYS A N 1
ATOM 3961 C CA . LYS A 1 552 ? 45.914 113.418 35.116 1.00 17.01 1087 LYS A CA 1
ATOM 3962 C C . LYS A 1 552 ? 45.564 112.162 35.915 1.00 16.26 1087 LYS A C 1
ATOM 3963 O O . LYS A 1 552 ? 44.895 111.305 35.383 1.00 15.15 1087 LYS A O 1
ATOM 3969 N N . LEU A 1 553 ? 46.055 112.105 37.152 1.00 15.16 1088 LEU A N 1
ATOM 3970 C CA . LEU A 1 553 ? 45.802 110.960 38.051 1.00 16.72 1088 LEU A CA 1
ATOM 3971 C C . LEU A 1 553 ? 45.782 111.417 39.520 1.00 15.52 1088 LEU A C 1
ATOM 3972 O O . LEU A 1 553 ? 44.718 111.719 39.999 1.00 14.28 1088 LEU A O 1
ATOM 3977 N N . PHE A 1 554 ? 46.936 111.474 40.187 1.00 14.70 1089 PHE A N 1
ATOM 3978 C CA . PHE A 1 554 ? 46.967 111.840 41.631 1.00 18.74 1089 PHE A CA 1
ATOM 3979 C C . PHE A 1 554 ? 47.512 113.250 41.915 1.00 18.32 1089 PHE A C 1
ATOM 3980 O O . PHE A 1 554 ? 47.748 113.538 43.063 1.00 18.96 1089 PHE A O 1
ATOM 3988 N N . GLU A 1 555 ? 47.676 114.101 40.910 1.00 19.35 1090 GLU A N 1
ATOM 3989 C CA . GLU A 1 555 ? 48.318 115.439 41.121 1.00 21.03 1090 GLU A CA 1
ATOM 3990 C C . GLU A 1 555 ? 47.438 116.221 42.103 1.00 22.07 1090 GLU A C 1
ATOM 3991 O O . GLU A 1 555 ? 46.211 116.333 41.831 1.00 23.61 1090 GLU A O 1
ATOM 3997 N N . ALA A 1 556 ? 48.034 116.812 43.128 1.00 19.12 1091 ALA A N 1
ATOM 3998 C CA . ALA A 1 556 ? 47.296 117.584 44.149 1.00 19.66 1091 ALA A CA 1
ATOM 3999 C C . ALA A 1 556 ? 46.498 118.700 43.464 1.00 16.75 1091 ALA A C 1
ATOM 4000 O O . ALA A 1 556 ? 45.370 118.979 43.866 1.00 16.50 1091 ALA A O 1
ATOM 4002 N N . GLN A 1 557 ? 47.042 119.316 42.430 1.00 16.54 1092 GLN A N 1
ATOM 4003 C CA . GLN A 1 557 ? 46.391 120.506 41.803 1.00 16.63 1092 GLN A CA 1
ATOM 4004 C C . GLN A 1 557 ? 45.063 120.111 41.136 1.00 16.82 1092 GLN A C 1
ATOM 4005 O O . GLN A 1 557 ? 44.083 120.826 41.281 1.00 18.12 1092 GLN A O 1
ATOM 4011 N N . ASP A 1 558 ? 45.052 119.021 40.372 1.00 16.09 1093 ASP A N 1
ATOM 4012 C CA . ASP A 1 558 ? 43.885 118.643 39.531 1.00 15.07 1093 ASP A CA 1
ATOM 4013 C C . ASP A 1 558 ? 43.958 117.130 39.349 1.00 15.28 1093 ASP A C 1
ATOM 4014 O O . ASP A 1 558 ? 44.463 116.654 38.341 1.00 14.88 1093 ASP A O 1
ATOM 4019 N N . PRO A 1 559 ? 43.533 116.368 40.357 1.00 14.15 1094 PRO A N 1
ATOM 4020 C CA . PRO A 1 559 ? 43.555 114.915 40.272 1.00 13.81 1094 PRO A CA 1
ATOM 4021 C C . PRO A 1 559 ? 42.456 114.440 39.319 1.00 14.69 1094 PRO A C 1
ATOM 4022 O O . PRO A 1 559 ? 41.437 115.133 39.071 1.00 14.02 1094 PRO A O 1
ATOM 4026 N N . LEU A 1 560 ? 42.596 113.190 38.902 1.00 13.43 1095 LEU A N 1
ATOM 4027 C CA . LEU A 1 560 ? 41.495 112.458 38.256 1.00 13.92 1095 LEU A CA 1
ATOM 4028 C C . LEU A 1 560 ? 40.490 112.089 39.356 1.00 14.10 1095 LEU A C 1
ATOM 4029 O O . LEU A 1 560 ? 40.834 111.270 40.242 1.00 14.51 1095 LEU A O 1
ATOM 4034 N N . THR A 1 561 ? 39.283 112.636 39.292 1.00 12.45 1096 THR A N 1
ATOM 4035 C CA . THR A 1 561 ? 38.272 112.360 40.349 1.00 12.96 1096 THR A CA 1
ATOM 4036 C C . THR A 1 561 ? 37.725 110.955 40.129 1.00 13.70 1096 THR A C 1
ATOM 4037 O O . THR A 1 561 ? 37.815 110.390 39.023 1.00 13.36 1096 THR A O 1
ATOM 4041 N N . PRO A 1 562 ? 37.153 110.344 41.172 1.00 14.64 1097 PRO A N 1
ATOM 4042 C CA . PRO A 1 562 ? 36.523 109.046 40.988 1.00 16.17 1097 PRO A CA 1
ATOM 4043 C C . PRO A 1 562 ? 35.494 109.024 39.870 1.00 15.86 1097 PRO A C 1
ATOM 4044 O O . PRO A 1 562 ? 35.371 108.042 39.196 1.00 15.60 1097 PRO A O 1
ATOM 4048 N N A ASP A 1 563 ? 34.718 110.097 39.730 0.50 16.54 1098 ASP A N 1
ATOM 4049 N N B ASP A 1 563 ? 34.729 110.091 39.703 0.50 16.88 1098 ASP A N 1
ATOM 4050 C CA A ASP A 1 563 ? 33.695 110.239 38.658 0.50 16.55 1098 ASP A CA 1
ATOM 4051 C CA B ASP A 1 563 ? 33.707 110.116 38.627 0.50 17.11 1098 ASP A CA 1
ATOM 4052 C C A ASP A 1 563 ? 34.384 110.237 37.286 0.50 14.32 1098 ASP A C 1
ATOM 4053 C C B ASP A 1 563 ? 34.406 110.196 37.265 0.50 14.65 1098 ASP A C 1
ATOM 4054 O O A ASP A 1 563 ? 33.862 109.591 36.368 0.50 13.45 1098 ASP A O 1
ATOM 4055 O O B ASP A 1 563 ? 33.934 109.524 36.336 0.50 13.63 1098 ASP A O 1
ATOM 4064 N N . GLU A 1 564 ? 35.517 110.919 37.153 1.00 13.71 1099 GLU A N 1
ATOM 4065 C CA . GLU A 1 564 ? 36.296 110.951 35.874 1.00 13.96 1099 GLU A CA 1
ATOM 4066 C C . GLU A 1 564 ? 36.911 109.567 35.619 1.00 12.84 1099 GLU A C 1
ATOM 4067 O O . GLU A 1 564 ? 36.978 109.146 34.461 1.00 13.08 1099 GLU A O 1
ATOM 4073 N N . PHE A 1 565 ? 37.414 108.918 36.645 1.00 13.30 1100 PHE A N 1
ATOM 4074 C CA . PHE A 1 565 ? 37.917 107.521 36.556 1.00 13.25 1100 PHE A CA 1
ATOM 4075 C C . PHE A 1 565 ? 36.801 106.589 36.102 1.00 12.62 1100 PHE A C 1
ATOM 4076 O O . PHE A 1 565 ? 37.003 105.772 35.217 1.00 13.18 1100 PHE A O 1
ATOM 4084 N N . ARG A 1 566 ? 35.609 106.748 36.674 1.00 12.46 1101 ARG A N 1
ATOM 4085 C CA . ARG A 1 566 ? 34.433 105.974 36.250 1.00 14.39 1101 ARG A CA 1
ATOM 4086 C C . ARG A 1 566 ? 34.154 106.189 34.761 1.00 14.03 1101 ARG A C 1
ATOM 4087 O O . ARG A 1 566 ? 33.881 105.178 34.049 1.00 13.29 1101 ARG A O 1
ATOM 4095 N N . GLU A 1 567 ? 34.245 107.419 34.265 1.00 14.34 1102 GLU A N 1
ATOM 4096 C CA . GLU A 1 567 ? 34.063 107.717 32.816 1.00 16.64 1102 GLU A CA 1
ATOM 4097 C C . GLU A 1 567 ? 35.204 107.076 31.993 1.00 14.13 1102 GLU A C 1
ATOM 4098 O O . GLU A 1 567 ? 34.932 106.658 30.903 1.00 13.28 1102 GLU A O 1
ATOM 4104 N N . VAL A 1 568 ? 36.457 107.048 32.455 1.00 13.89 1103 VAL A N 1
ATOM 4105 C CA . VAL A 1 568 ? 37.569 106.311 31.788 1.00 15.16 1103 VAL A CA 1
ATOM 4106 C C . VAL A 1 568 ? 37.154 104.838 31.610 1.00 13.68 1103 VAL A C 1
ATOM 4107 O O . VAL A 1 568 ? 37.273 104.293 30.499 1.00 12.45 1103 VAL A O 1
ATOM 4111 N N . VAL A 1 569 ? 36.682 104.234 32.668 1.00 13.06 1104 VAL A N 1
ATOM 4112 C CA . VAL A 1 569 ? 36.201 102.815 32.645 1.00 13.24 1104 VAL A CA 1
ATOM 4113 C C . VAL A 1 569 ? 35.056 102.667 31.638 1.00 12.91 1104 VAL A C 1
ATOM 4114 O O . VAL A 1 569 ? 35.064 101.690 30.856 1.00 11.25 1104 VAL A O 1
ATOM 4118 N N . ALA A 1 570 ? 34.068 103.557 31.662 1.00 13.67 1105 ALA A N 1
ATOM 4119 C CA . ALA A 1 570 ? 32.909 103.516 30.735 1.00 14.92 1105 ALA A CA 1
ATOM 4120 C C . ALA A 1 570 ? 33.412 103.581 29.288 1.00 14.62 1105 ALA A C 1
ATOM 4121 O O . ALA A 1 570 ? 32.911 102.814 28.438 1.00 14.69 1105 ALA A O 1
ATOM 4123 N N . ASP A 1 571 ? 34.317 104.506 29.003 1.00 13.79 1106 ASP A N 1
ATOM 4124 C CA . ASP A 1 571 ? 34.738 104.860 27.639 1.00 14.67 1106 ASP A CA 1
ATOM 4125 C C . ASP A 1 571 ? 35.680 103.815 27.066 1.00 13.67 1106 ASP A C 1
ATOM 4126 O O . ASP A 1 571 ? 35.772 103.758 25.838 1.00 13.90 1106 ASP A O 1
ATOM 4131 N N . ASN A 1 572 ? 36.453 103.152 27.933 1.00 13.79 1107 ASN A N 1
ATOM 4132 C CA . ASN A 1 572 ? 37.559 102.263 27.487 1.00 13.51 1107 ASN A CA 1
ATOM 4133 C C . ASN A 1 572 ? 37.395 100.782 27.840 1.00 13.92 1107 ASN A C 1
ATOM 4134 O O . ASN A 1 572 ? 38.223 100.015 27.381 1.00 13.74 1107 ASN A O 1
ATOM 4139 N N . LEU A 1 573 ? 36.429 100.433 28.675 1.00 13.76 1108 LEU A N 1
ATOM 4140 C CA . LEU A 1 573 ? 36.206 98.999 28.985 1.00 13.22 1108 LEU A CA 1
ATOM 4141 C C . LEU A 1 573 ? 34.745 98.662 28.684 1.00 13.41 1108 LEU A C 1
ATOM 4142 O O . LEU A 1 573 ? 34.505 97.842 27.847 1.00 14.91 1108 LEU A O 1
ATOM 4147 N N . THR A 1 574 ? 33.823 99.378 29.315 1.00 12.97 1109 THR A N 1
ATOM 4148 C CA . THR A 1 574 ? 32.379 99.105 29.102 1.00 13.32 1109 THR A CA 1
ATOM 4149 C C . THR A 1 574 ? 32.029 99.284 27.619 1.00 13.41 1109 THR A C 1
ATOM 4150 O O . THR A 1 574 ? 31.296 98.480 27.099 1.00 13.10 1109 THR A O 1
ATOM 4154 N N . HIS A 1 575 ? 32.585 100.309 26.982 1.00 12.81 1110 HIS A N 1
ATOM 4155 C CA . HIS A 1 575 ? 32.353 100.583 25.546 1.00 14.12 1110 HIS A CA 1
ATOM 4156 C C . HIS A 1 575 ? 32.617 99.326 24.713 1.00 13.55 1110 HIS A C 1
ATOM 4157 O O . HIS A 1 575 ? 31.760 98.918 23.939 1.00 13.24 1110 HIS A O 1
ATOM 4164 N N . HIS A 1 576 ? 33.732 98.654 24.958 1.00 12.39 1111 HIS A N 1
ATOM 4165 C CA . HIS A 1 576 ? 34.080 97.444 24.186 1.00 13.52 1111 HIS A CA 1
ATOM 4166 C C . HIS A 1 576 ? 33.163 96.285 24.547 1.00 13.33 1111 HIS A C 1
ATOM 4167 O O . HIS A 1 576 ? 32.880 95.489 23.664 1.00 14.29 1111 HIS A O 1
ATOM 4174 N N . PHE A 1 577 ? 32.766 96.156 25.813 1.00 13.62 1112 PHE A N 1
ATOM 4175 C CA . PHE A 1 577 ? 31.807 95.132 26.277 1.00 12.96 1112 PHE A CA 1
ATOM 4176 C C . PHE A 1 577 ? 30.509 95.320 25.478 1.00 12.44 1112 PHE A C 1
ATOM 4177 O O . PHE A 1 577 ? 29.897 94.312 25.051 1.00 12.17 1112 PHE A O 1
ATOM 4185 N N . ARG A 1 578 ? 30.056 96.576 25.372 1.00 12.71 1113 ARG A N 1
ATOM 4186 C CA . ARG A 1 578 ? 28.752 96.915 24.753 1.00 14.17 1113 ARG A CA 1
ATOM 4187 C C . ARG A 1 578 ? 28.788 96.562 23.260 1.00 14.98 1113 ARG A C 1
ATOM 4188 O O . ARG A 1 578 ? 27.823 95.943 22.772 1.00 16.36 1113 ARG A O 1
ATOM 4196 N N . VAL A 1 579 ? 29.892 96.807 22.576 1.00 13.45 1114 VAL A N 1
ATOM 4197 C CA . VAL A 1 579 ? 30.110 96.399 21.168 1.00 13.64 1114 VAL A CA 1
ATOM 4198 C C . VAL A 1 579 ? 30.140 94.871 21.116 1.00 14.90 1114 VAL A C 1
ATOM 4199 O O . VAL A 1 579 ? 29.425 94.297 20.305 1.00 14.39 1114 VAL A O 1
ATOM 4203 N N . SER A 1 580 ? 30.910 94.244 22.004 1.00 13.82 1115 SER A N 1
ATOM 4204 C CA . SER A 1 580 ? 31.204 92.792 21.974 1.00 14.69 1115 SER A CA 1
ATOM 4205 C C . SER A 1 580 ? 29.925 91.980 22.158 1.00 16.52 1115 SER A C 1
ATOM 4206 O O . SER A 1 580 ? 29.842 90.889 21.581 1.00 18.41 1115 SER A O 1
ATOM 4209 N N . ARG A 1 581 ? 28.992 92.443 22.985 1.00 17.19 1116 ARG A N 1
ATOM 4210 C CA . ARG A 1 581 ? 27.838 91.628 23.358 1.00 17.59 1116 ARG A CA 1
ATOM 4211 C C . ARG A 1 581 ? 26.940 91.472 22.124 1.00 18.39 1116 ARG A C 1
ATOM 4212 O O . ARG A 1 581 ? 26.183 90.491 22.098 1.00 17.23 1116 ARG A O 1
ATOM 4220 N N . ARG A 1 582 ? 27.000 92.377 21.145 1.00 16.58 1117 ARG A N 1
ATOM 4221 C CA . ARG A 1 582 ? 26.289 92.223 19.854 1.00 16.62 1117 ARG A CA 1
ATOM 4222 C C . ARG A 1 582 ? 27.176 91.513 18.842 1.00 15.25 1117 ARG A C 1
ATOM 4223 O O . ARG A 1 582 ? 26.686 90.615 18.157 1.00 16.64 1117 ARG A O 1
ATOM 4231 N N . ALA A 1 583 ? 28.423 91.939 18.668 1.00 13.17 1118 ALA A N 1
ATOM 4232 C CA . ALA A 1 583 ? 29.341 91.383 17.642 1.00 14.36 1118 ALA A CA 1
ATOM 4233 C C . ALA A 1 583 ? 29.478 89.855 17.812 1.00 15.63 1118 ALA A C 1
ATOM 4234 O O . ALA A 1 583 ? 29.683 89.147 16.844 1.00 15.47 1118 ALA A O 1
ATOM 4236 N N . SER A 1 584 ? 29.433 89.371 19.042 1.00 14.43 1119 SER A N 1
ATOM 4237 C CA . SER A 1 584 ? 29.694 87.957 19.377 1.00 15.17 1119 SER A CA 1
ATOM 4238 C C . SER A 1 584 ? 28.516 87.091 18.909 1.00 16.77 1119 SER A C 1
ATOM 4239 O O . SER A 1 584 ? 28.625 85.873 19.020 1.00 19.12 1119 SER A O 1
ATOM 4242 N N . LEU A 1 585 ? 27.448 87.698 18.400 1.00 17.83 1120 LEU A N 1
ATOM 4243 C CA . LEU A 1 585 ? 26.243 86.972 17.909 1.00 18.25 1120 LEU A CA 1
ATOM 4244 C C . LEU A 1 585 ? 26.175 86.992 16.382 1.00 17.69 1120 LEU A C 1
ATOM 4245 O O . LEU A 1 585 ? 25.152 86.511 15.874 1.00 16.83 1120 LEU A O 1
ATOM 4250 N N . TYR A 1 586 ? 27.216 87.463 15.689 1.00 16.91 1121 TYR A N 1
ATOM 4251 C CA . TYR A 1 586 ? 27.227 87.629 14.222 1.00 17.04 1121 TYR A CA 1
ATOM 4252 C C . TYR A 1 586 ? 28.029 86.515 13.549 1.00 18.11 1121 TYR A C 1
ATOM 4253 O O . TYR A 1 586 ? 29.291 86.474 13.603 1.00 16.16 1121 TYR A O 1
ATOM 4262 N N . ASP A 1 587 ? 27.342 85.679 12.765 1.00 18.11 1122 ASP A N 1
ATOM 4263 C CA . ASP A 1 587 ? 28.038 84.638 11.975 1.00 17.15 1122 ASP A CA 1
ATOM 4264 C C . ASP A 1 587 ? 29.099 85.247 11.071 1.00 17.27 1122 ASP A C 1
ATOM 4265 O O . ASP A 1 587 ? 28.839 86.283 10.459 1.00 18.39 1122 ASP A O 1
ATOM 4270 N N . ASP A 1 588 ? 30.240 84.572 10.976 1.00 17.50 1123 ASP A N 1
ATOM 4271 C CA . ASP A 1 588 ? 31.353 84.873 10.036 1.00 21.29 1123 ASP A CA 1
ATOM 4272 C C . ASP A 1 588 ? 31.911 86.287 10.276 1.00 19.63 1123 ASP A C 1
ATOM 4273 O O . ASP A 1 588 ? 32.557 86.833 9.372 1.00 21.65 1123 ASP A O 1
ATOM 4278 N N . CYS A 1 589 ? 31.792 86.819 11.483 1.00 19.21 1124 CYS A N 1
ATOM 4279 C CA . CYS A 1 589 ? 32.354 88.150 11.799 1.00 17.41 1124 CYS A CA 1
ATOM 4280 C C . CYS A 1 589 ? 33.566 87.971 12.732 1.00 17.72 1124 CYS A C 1
ATOM 4281 O O . CYS A 1 589 ? 33.578 87.000 13.505 1.00 19.01 1124 CYS A O 1
ATOM 4284 N N . GLN A 1 590 ? 34.573 88.810 12.582 1.00 16.29 1125 GLN A N 1
ATOM 4285 C CA . GLN A 1 590 ? 35.787 88.874 13.447 1.00 17.93 1125 GLN A CA 1
ATOM 4286 C C . GLN A 1 590 ? 35.686 90.187 14.232 1.00 16.69 1125 GLN A C 1
ATOM 4287 O O . GLN A 1 590 ? 35.381 91.203 13.600 1.00 15.88 1125 GLN A O 1
ATOM 4293 N N . LEU A 1 591 ? 35.952 90.164 15.528 1.00 14.51 1126 LEU A N 1
ATOM 4294 C CA . LEU A 1 591 ? 35.871 91.336 16.410 1.00 13.86 1126 LEU A CA 1
ATOM 4295 C C . LEU A 1 591 ? 37.277 91.759 16.763 1.00 13.82 1126 LEU A C 1
ATOM 4296 O O . LEU A 1 591 ? 38.076 90.918 17.089 1.00 12.61 1126 LEU A O 1
ATOM 4301 N N . VAL A 1 592 ? 37.539 93.059 16.698 1.00 13.47 1127 VAL A N 1
ATOM 4302 C CA . VAL A 1 592 ? 38.860 93.626 17.016 1.00 13.56 1127 VAL A CA 1
ATOM 4303 C C . VAL A 1 592 ? 38.648 94.788 17.995 1.00 14.20 1127 VAL A C 1
ATOM 4304 O O . VAL A 1 592 ? 37.906 95.752 17.637 1.00 12.90 1127 VAL A O 1
ATOM 4308 N N . LEU A 1 593 ? 39.264 94.696 19.184 1.00 12.72 1128 LEU A N 1
ATOM 4309 C CA . LEU A 1 593 ? 39.126 95.707 20.234 1.00 13.80 1128 LEU A CA 1
ATOM 4310 C C . LEU A 1 593 ? 40.440 96.491 20.289 1.00 14.47 1128 LEU A C 1
ATOM 4311 O O . LEU A 1 593 ? 41.509 95.901 20.224 1.00 15.22 1128 LEU A O 1
ATOM 4316 N N . THR A 1 594 ? 40.340 97.808 20.401 1.00 13.10 1129 THR A N 1
ATOM 4317 C CA . THR A 1 594 ? 41.506 98.700 20.383 1.00 13.41 1129 THR A CA 1
ATOM 4318 C C . THR A 1 594 ? 41.617 99.367 21.728 1.00 12.72 1129 THR A C 1
ATOM 4319 O O . THR A 1 594 ? 40.640 99.998 22.129 1.00 13.71 1129 THR A O 1
ATOM 4323 N N . SER A 1 595 ? 42.796 99.309 22.335 1.00 12.72 1130 SER A N 1
ATOM 4324 C CA . SER A 1 595 ? 43.081 100.023 23.591 1.00 14.46 1130 SER A CA 1
ATOM 4325 C C . SER A 1 595 ? 43.670 101.391 23.258 1.00 14.27 1130 SER A C 1
ATOM 4326 O O . SER A 1 595 ? 44.046 101.640 22.105 1.00 14.90 1130 SER A O 1
ATOM 4329 N N . PRO A 1 596 ? 43.795 102.312 24.250 1.00 13.62 1131 PRO A N 1
ATOM 4330 C CA . PRO A 1 596 ? 43.997 103.740 23.965 1.00 14.01 1131 PRO A CA 1
ATOM 4331 C C . PRO A 1 596 ? 45.344 104.149 23.383 1.00 13.55 1131 PRO A C 1
ATOM 4332 O O . PRO A 1 596 ? 46.370 103.490 23.577 1.00 13.37 1131 PRO A O 1
ATOM 4336 N N A ASP A 1 597 ? 45.362 105.241 22.627 0.50 14.46 1132 ASP A N 1
ATOM 4337 N N B ASP A 1 597 ? 45.297 105.284 22.698 0.50 14.46 1132 ASP A N 1
ATOM 4338 C CA A ASP A 1 597 ? 46.641 105.885 22.244 0.50 14.73 1132 ASP A CA 1
ATOM 4339 C CA B ASP A 1 597 ? 46.469 106.034 22.195 0.50 14.78 1132 ASP A CA 1
ATOM 4340 C C A ASP A 1 597 ? 46.945 107.005 23.242 0.50 15.18 1132 ASP A C 1
ATOM 4341 C C B ASP A 1 597 ? 46.928 107.031 23.266 0.50 15.12 1132 ASP A C 1
ATOM 4342 O O A ASP A 1 597 ? 46.103 107.287 24.118 0.50 15.47 1132 ASP A O 1
ATOM 4343 O O B ASP A 1 597 ? 46.170 107.257 24.239 0.50 15.39 1132 ASP A O 1
ATOM 4352 N N . VAL A 1 598 ? 48.133 107.578 23.102 1.00 14.61 1133 VAL A N 1
ATOM 4353 C CA . VAL A 1 598 ? 48.636 108.747 23.872 1.00 15.34 1133 VAL A CA 1
ATOM 4354 C C . VAL A 1 598 ? 49.216 109.737 22.876 1.00 16.00 1133 VAL A C 1
ATOM 4355 O O . VAL A 1 598 ? 50.021 109.334 22.063 1.00 14.44 1133 VAL A O 1
ATOM 4359 N N . ALA A 1 599 ? 48.821 111.004 22.940 1.00 16.59 1134 ALA A N 1
ATOM 4360 C CA . ALA A 1 599 ? 49.272 112.013 21.964 1.00 18.57 1134 ALA A CA 1
ATOM 4361 C C . ALA A 1 599 ? 50.793 112.054 21.952 1.00 17.89 1134 ALA A C 1
ATOM 4362 O O . ALA A 1 599 ? 51.439 111.975 22.996 1.00 17.62 1134 ALA A O 1
ATOM 4364 N N . MET A 1 600 ? 51.386 112.164 20.776 1.00 20.75 1135 MET A N 1
ATOM 4365 C CA . MET A 1 600 ? 52.856 112.297 20.663 1.00 23.50 1135 MET A CA 1
ATOM 4366 C C . MET A 1 600 ? 53.384 113.477 21.492 1.00 21.88 1135 MET A C 1
ATOM 4367 O O . MET A 1 600 ? 52.796 114.534 21.493 1.00 25.62 1135 MET A O 1
ATOM 4372 N N . GLY A 1 601 ? 54.446 113.259 22.244 1.00 22.48 1136 GLY A N 1
ATOM 4373 C CA . GLY A 1 601 ? 55.063 114.291 23.086 1.00 25.53 1136 GLY A CA 1
ATOM 4374 C C . GLY A 1 601 ? 54.363 114.486 24.426 1.00 27.12 1136 GLY A C 1
ATOM 4375 O O . GLY A 1 601 ? 54.937 115.171 25.277 1.00 26.62 1136 GLY A O 1
ATOM 4376 N N . ASP A 1 602 ? 53.243 113.805 24.684 1.00 24.87 1137 ASP A N 1
ATOM 4377 C CA . ASP A 1 602 ? 52.574 113.895 26.004 1.00 22.86 1137 ASP A CA 1
ATOM 4378 C C . ASP A 1 602 ? 53.487 113.311 27.085 1.00 22.97 1137 ASP A C 1
ATOM 4379 O O . ASP A 1 602 ? 54.025 112.214 26.873 1.00 24.45 1137 ASP A O 1
ATOM 4384 N N . LYS A 1 603 ? 53.568 113.934 28.261 1.00 23.15 1138 LYS A N 1
ATOM 4385 C CA . LYS A 1 603 ? 54.363 113.392 29.398 1.00 31.73 1138 LYS A CA 1
ATOM 4386 C C . LYS A 1 603 ? 53.493 113.207 30.651 1.00 29.13 1138 LYS A C 1
ATOM 4387 O O . LYS A 1 603 ? 54.020 113.155 31.762 1.00 36.90 1138 LYS A O 1
ATOM 4393 N N . SER A 1 604 ? 52.210 113.004 30.481 1.00 23.97 1139 SER A N 1
ATOM 4394 C CA . SER A 1 604 ? 51.224 112.998 31.588 1.00 17.97 1139 SER A CA 1
ATOM 4395 C C . SER A 1 604 ? 51.016 111.564 32.049 1.00 16.56 1139 SER A C 1
ATOM 4396 O O . SER A 1 604 ? 51.558 110.631 31.490 1.00 17.50 1139 SER A O 1
ATOM 4399 N N . PRO A 1 605 ? 50.163 111.333 33.046 1.00 15.89 1140 PRO A N 1
ATOM 4400 C CA . PRO A 1 605 ? 49.752 109.972 33.388 1.00 14.92 1140 PRO A CA 1
ATOM 4401 C C . PRO A 1 605 ? 48.839 109.300 32.365 1.00 14.70 1140 PRO A C 1
ATOM 4402 O O . PRO A 1 605 ? 48.411 108.179 32.608 1.00 14.31 1140 PRO A O 1
ATOM 4406 N N . ALA A 1 606 ? 48.469 109.959 31.269 1.00 14.85 1141 ALA A N 1
ATOM 4407 C CA . ALA A 1 606 ? 47.722 109.282 30.177 1.00 13.65 1141 ALA A CA 1
ATOM 4408 C C . ALA A 1 606 ? 48.439 107.967 29.806 1.00 13.88 1141 ALA A C 1
ATOM 4409 O O . ALA A 1 606 ? 47.744 106.937 29.522 1.00 13.76 1141 ALA A O 1
ATOM 4411 N N . PHE A 1 607 ? 49.763 107.983 29.738 1.00 12.43 1142 PHE A N 1
ATOM 4412 C CA . PHE A 1 607 ? 50.555 106.785 29.373 1.00 14.32 1142 PHE A CA 1
ATOM 4413 C C . PHE A 1 607 ? 50.281 105.636 30.372 1.00 13.36 1142 PHE A C 1
ATOM 4414 O O . PHE A 1 607 ? 50.042 104.509 29.928 1.00 14.04 1142 PHE A O 1
ATOM 4422 N N . ALA A 1 608 ? 50.254 105.924 31.664 1.00 14.56 1143 ALA A N 1
ATOM 4423 C CA . ALA A 1 608 ? 49.909 104.971 32.741 1.00 13.90 1143 ALA A CA 1
ATOM 4424 C C . ALA A 1 608 ? 48.466 104.505 32.559 1.00 14.34 1143 ALA A C 1
ATOM 4425 O O . ALA A 1 608 ? 48.197 103.291 32.705 1.00 13.38 1143 ALA A O 1
ATOM 4427 N N . LEU A 1 609 ? 47.536 105.415 32.326 1.00 12.40 1144 LEU A N 1
ATOM 4428 C CA . LEU A 1 609 ? 46.122 105.034 32.096 1.00 13.07 1144 LEU A CA 1
ATOM 4429 C C . LEU A 1 609 ? 46.021 104.111 30.875 1.00 11.63 1144 LEU A C 1
ATOM 4430 O O . LEU A 1 609 ? 45.198 103.168 30.903 1.00 12.45 1144 LEU A O 1
ATOM 4435 N N . ALA A 1 610 ? 46.758 104.358 29.796 1.00 11.75 1145 ALA A N 1
ATOM 4436 C CA . ALA A 1 610 ? 46.669 103.506 28.594 1.00 12.94 1145 ALA A CA 1
ATOM 4437 C C . ALA A 1 610 ? 47.130 102.074 28.922 1.00 12.63 1145 ALA A C 1
ATOM 4438 O O . ALA A 1 610 ? 46.476 101.119 28.481 1.00 11.27 1145 ALA A O 1
ATOM 4440 N N . ASN A 1 611 ? 48.198 101.934 29.719 1.00 12.92 1146 ASN A N 1
ATOM 4441 C CA . ASN A 1 611 ? 48.764 100.605 30.082 1.00 13.10 1146 ASN A CA 1
ATOM 4442 C C . ASN A 1 611 ? 47.792 99.932 31.068 1.00 12.40 1146 ASN A C 1
ATOM 4443 O O . ASN A 1 611 ? 47.634 98.706 30.975 1.00 12.49 1146 ASN A O 1
ATOM 4448 N N . PHE A 1 612 ? 47.165 100.694 31.968 1.00 11.69 1147 PHE A N 1
ATOM 4449 C CA . PHE A 1 612 ? 46.107 100.178 32.870 1.00 11.42 1147 PHE A CA 1
ATOM 4450 C C . PHE A 1 612 ? 44.991 99.568 32.003 1.00 11.17 1147 PHE A C 1
ATOM 4451 O O . PHE A 1 612 ? 44.529 98.425 32.267 1.00 11.19 1147 PHE A O 1
ATOM 4459 N N . ILE A 1 613 ? 44.507 100.307 31.012 1.00 10.42 1148 ILE A N 1
ATOM 4460 C CA . ILE A 1 613 ? 43.423 99.776 30.141 1.00 10.66 1148 ILE A CA 1
ATOM 4461 C C . ILE A 1 613 ? 43.913 98.551 29.374 1.00 10.98 1148 ILE A C 1
ATOM 4462 O O . ILE A 1 613 ? 43.123 97.601 29.207 1.00 11.69 1148 ILE A O 1
ATOM 4467 N N . LYS A 1 614 ? 45.108 98.593 28.781 1.00 11.14 1149 LYS A N 1
ATOM 4468 C CA . LYS A 1 614 ? 45.626 97.474 27.974 1.00 12.57 1149 LYS A CA 1
ATOM 4469 C C . LYS A 1 614 ? 45.536 96.164 28.775 1.00 12.89 1149 LYS A C 1
ATOM 4470 O O . LYS A 1 614 ? 44.996 95.166 28.280 1.00 12.17 1149 LYS A O 1
ATOM 4476 N N . THR A 1 615 ? 46.041 96.184 29.999 1.00 12.26 1150 THR A N 1
ATOM 4477 C CA . THR A 1 615 ? 46.039 94.991 30.896 1.00 13.21 1150 THR A CA 1
ATOM 4478 C C . THR A 1 615 ? 44.617 94.549 31.230 1.00 11.67 1150 THR A C 1
ATOM 4479 O O . THR A 1 615 ? 44.250 93.345 31.136 1.00 12.80 1150 THR A O 1
ATOM 4483 N N . THR A 1 616 ? 43.784 95.485 31.582 1.00 12.26 1151 THR A N 1
ATOM 4484 C CA . THR A 1 616 ? 42.431 95.204 32.052 1.00 12.14 1151 THR A CA 1
ATOM 4485 C C . THR A 1 616 ? 41.563 94.719 30.878 1.00 12.26 1151 THR A C 1
ATOM 4486 O O . THR A 1 616 ? 40.769 93.709 31.022 1.00 11.89 1151 THR A O 1
ATOM 4490 N N . LEU A 1 617 ? 41.704 95.323 29.703 1.00 11.52 1152 LEU A N 1
ATOM 4491 C CA . LEU A 1 617 ? 40.916 94.900 28.501 1.00 11.89 1152 LEU A CA 1
ATOM 4492 C C . LEU A 1 617 ? 41.369 93.504 28.046 1.00 12.01 1152 LEU A C 1
ATOM 4493 O O . LEU A 1 617 ? 40.526 92.762 27.564 1.00 11.89 1152 LEU A O 1
ATOM 4498 N N . HIS A 1 618 ? 42.621 93.125 28.292 1.00 12.07 1153 HIS A N 1
ATOM 4499 C CA . HIS A 1 618 ? 43.170 91.800 27.874 1.00 13.08 1153 HIS A CA 1
ATOM 4500 C C . HIS A 1 618 ? 42.426 90.717 28.647 1.00 13.05 1153 HIS A C 1
ATOM 4501 O O . HIS A 1 618 ? 42.162 89.647 28.038 1.00 12.45 1153 HIS A O 1
ATOM 4508 N N . ALA A 1 619 ? 42.061 90.969 29.911 1.00 11.77 1154 ALA A N 1
ATOM 4509 C CA . ALA A 1 619 ? 41.233 90.024 30.694 1.00 12.70 1154 ALA A CA 1
ATOM 4510 C C . ALA A 1 619 ? 39.899 89.795 29.932 1.00 13.22 1154 ALA A C 1
ATOM 4511 O O . ALA A 1 619 ? 39.445 88.656 29.838 1.00 13.50 1154 ALA A O 1
ATOM 4513 N N . PHE A 1 620 ? 39.271 90.854 29.451 1.00 12.01 1155 PHE A N 1
ATOM 4514 C CA . PHE A 1 620 ? 38.005 90.771 28.686 1.00 12.37 1155 PHE A CA 1
ATOM 4515 C C . PHE A 1 620 ? 38.240 90.006 27.393 1.00 11.33 1155 PHE A C 1
ATOM 4516 O O . PHE A 1 620 ? 37.507 89.047 27.110 1.00 13.53 1155 PHE A O 1
ATOM 4524 N N . THR A 1 621 ? 39.271 90.380 26.613 1.00 11.91 1156 THR A N 1
ATOM 4525 C CA . THR A 1 621 ? 39.610 89.755 25.313 1.00 12.46 1156 THR A CA 1
ATOM 4526 C C . THR A 1 621 ? 39.833 88.243 25.472 1.00 12.78 1156 THR A C 1
ATOM 4527 O O . THR A 1 621 ? 39.194 87.446 24.738 1.00 11.72 1156 THR A O 1
ATOM 4531 N N . ALA A 1 622 ? 40.646 87.863 26.451 1.00 11.72 1157 ALA A N 1
ATOM 4532 C CA . ALA A 1 622 ? 40.931 86.433 26.720 1.00 12.71 1157 ALA A CA 1
ATOM 4533 C C . ALA A 1 622 ? 39.646 85.676 27.069 1.00 13.18 1157 ALA A C 1
ATOM 4534 O O . ALA A 1 622 ? 39.519 84.509 26.587 1.00 12.86 1157 ALA A O 1
ATOM 4536 N N . THR A 1 623 ? 38.790 86.237 27.931 1.00 12.29 1158 THR A N 1
ATOM 4537 C CA . THR A 1 623 ? 37.607 85.539 28.457 1.00 13.22 1158 THR A CA 1
ATOM 4538 C C . THR A 1 623 ? 36.602 85.413 27.320 1.00 13.47 1158 THR A C 1
ATOM 4539 O O . THR A 1 623 ? 36.050 84.313 27.126 1.00 13.43 1158 THR A O 1
ATOM 4543 N N . LEU A 1 624 ? 36.378 86.500 26.585 1.00 12.43 1159 LEU A N 1
ATOM 4544 C CA . LEU A 1 624 ? 35.379 86.513 25.499 1.00 12.81 1159 LEU A CA 1
ATOM 4545 C C . LEU A 1 624 ? 35.833 85.550 24.402 1.00 12.74 1159 LEU A C 1
ATOM 4546 O O . LEU A 1 624 ? 34.958 84.884 23.858 1.00 14.37 1159 LEU A O 1
ATOM 4551 N N . ALA A 1 625 ? 37.117 85.440 24.086 1.00 13.71 1160 ALA A N 1
ATOM 4552 C CA . ALA A 1 625 ? 37.603 84.515 23.033 1.00 13.93 1160 ALA A CA 1
ATOM 4553 C C . ALA A 1 625 ? 37.163 83.072 23.367 1.00 15.37 1160 ALA A C 1
ATOM 4554 O O . ALA A 1 625 ? 36.640 82.397 22.476 1.00 17.08 1160 ALA A O 1
ATOM 4556 N N . VAL A 1 626 ? 37.350 82.659 24.601 1.00 15.70 1161 VAL A N 1
ATOM 4557 C CA . VAL A 1 626 ? 36.933 81.321 25.124 1.00 17.34 1161 VAL A CA 1
ATOM 4558 C C . VAL A 1 626 ? 35.416 81.156 25.104 1.00 17.83 1161 VAL A C 1
ATOM 4559 O O . VAL A 1 626 ? 34.940 80.130 24.573 1.00 16.23 1161 VAL A O 1
ATOM 4563 N N . GLU A 1 627 ? 34.655 82.136 25.580 1.00 16.17 1162 GLU A N 1
ATOM 4564 C CA . GLU A 1 627 ? 33.180 82.036 25.592 1.00 16.33 1162 GLU A CA 1
ATOM 4565 C C . GLU A 1 627 ? 32.680 81.887 24.167 1.00 16.29 1162 GLU A C 1
ATOM 4566 O O . GLU A 1 627 ? 31.749 81.062 23.926 1.00 17.31 1162 GLU A O 1
ATOM 4572 N N . ASN A 1 628 ? 33.208 82.700 23.249 1.00 16.42 1163 ASN A N 1
ATOM 4573 C CA . ASN A 1 628 ? 32.668 82.761 21.879 1.00 16.86 1163 ASN A CA 1
ATOM 4574 C C . ASN A 1 628 ? 32.922 81.419 21.188 1.00 18.12 1163 ASN A C 1
ATOM 4575 O O . ASN A 1 628 ? 32.150 81.110 20.273 1.00 18.04 1163 ASN A O 1
ATOM 4580 N N . GLU A 1 629 ? 33.993 80.696 21.513 1.00 17.96 1164 GLU A N 1
ATOM 4581 C CA . GLU A 1 629 ? 34.212 79.353 20.887 1.00 21.84 1164 GLU A CA 1
ATOM 4582 C C . GLU A 1 629 ? 33.141 78.362 21.367 1.00 22.39 1164 GLU A C 1
ATOM 4583 O O . GLU A 1 629 ? 32.898 77.398 20.661 1.00 26.33 1164 GLU A O 1
ATOM 4589 N N . ARG A 1 630 ? 32.484 78.598 22.498 1.00 19.78 1165 ARG A N 1
ATOM 4590 C CA . ARG A 1 630 ? 31.401 77.744 23.023 1.00 21.08 1165 ARG A CA 1
ATOM 4591 C C . ARG A 1 630 ? 30.080 78.075 22.344 1.00 22.41 1165 ARG A C 1
ATOM 4592 O O . ARG A 1 630 ? 29.161 77.263 22.449 1.00 21.66 1165 ARG A O 1
ATOM 4600 N N . LEU A 1 631 ? 29.957 79.281 21.789 1.00 19.21 1166 LEU A N 1
ATOM 4601 C CA . LEU A 1 631 ? 28.758 79.733 21.084 1.00 20.68 1166 LEU A CA 1
ATOM 4602 C C . LEU A 1 631 ? 28.791 79.176 19.670 1.00 20.55 1166 LEU A C 1
ATOM 4603 O O . LEU A 1 631 ? 29.875 79.103 19.063 1.00 21.82 1166 LEU A O 1
ATOM 4608 N N . VAL A 1 632 ? 27.606 78.977 19.115 1.00 19.27 1167 VAL A N 1
ATOM 4609 C CA . VAL A 1 632 ? 27.454 78.516 17.714 1.00 20.09 1167 VAL A CA 1
ATOM 4610 C C . VAL A 1 632 ? 28.090 79.540 16.746 1.00 21.77 1167 VAL A C 1
ATOM 4611 O O . VAL A 1 632 ? 28.597 79.100 15.759 1.00 20.26 1167 VAL A O 1
ATOM 4615 N N . HIS A 1 633 ? 28.086 80.858 17.034 1.00 19.04 1168 HIS A N 1
ATOM 4616 C CA . HIS A 1 633 ? 28.607 81.902 16.109 1.00 19.42 1168 HIS A CA 1
ATOM 4617 C C . HIS A 1 633 ? 30.133 81.902 15.992 1.00 18.69 1168 HIS A C 1
ATOM 4618 O O . HIS A 1 633 ? 30.614 82.336 14.971 1.00 19.97 1168 HIS A O 1
ATOM 4625 N N . ASP A 1 634 ? 30.853 81.436 17.007 1.00 18.29 1169 ASP A N 1
ATOM 4626 C CA . ASP A 1 634 ? 32.311 81.180 16.981 1.00 19.12 1169 ASP A CA 1
ATOM 4627 C C . ASP A 1 634 ? 33.082 82.443 16.610 1.00 19.19 1169 ASP A C 1
ATOM 4628 O O . ASP A 1 634 ? 34.005 82.335 15.813 1.00 18.76 1169 ASP A O 1
ATOM 4633 N N . VAL A 1 635 ? 32.685 83.601 17.124 1.00 16.66 1170 VAL A N 1
ATOM 4634 C CA . VAL A 1 635 ? 33.307 84.897 16.723 1.00 15.04 1170 VAL A CA 1
ATOM 4635 C C . VAL A 1 635 ? 34.686 85.050 17.362 1.00 16.05 1170 VAL A C 1
ATOM 4636 O O . VAL A 1 635 ? 34.838 85.104 18.567 1.00 15.45 1170 VAL A O 1
ATOM 4640 N N . PRO A 1 636 ? 35.753 85.138 16.563 1.00 15.47 1171 PRO A N 1
ATOM 4641 C CA . PRO A 1 636 ? 37.074 85.422 17.093 1.00 16.29 1171 PRO A CA 1
ATOM 4642 C C . PRO A 1 636 ? 37.161 86.851 17.631 1.00 16.12 1171 PRO A C 1
ATOM 4643 O O . PRO A 1 636 ? 36.521 87.777 17.076 1.00 14.90 1171 PRO A O 1
ATOM 4647 N N . VAL A 1 637 ? 37.914 87.014 18.700 1.00 17.01 1172 VAL A N 1
ATOM 4648 C CA . VAL A 1 637 ? 38.157 88.366 19.275 1.00 16.35 1172 VAL A CA 1
ATOM 4649 C C . VAL A 1 637 ? 39.643 88.478 19.535 1.00 14.13 1172 VAL A C 1
ATOM 4650 O O . VAL A 1 637 ? 40.231 87.534 20.103 1.00 14.55 1172 VAL A O 1
ATOM 4654 N N . ASN A 1 638 ? 40.197 89.621 19.137 1.00 12.00 1173 ASN A N 1
ATOM 4655 C CA . ASN A 1 638 ? 41.608 89.972 19.361 1.00 12.82 1173 ASN A CA 1
ATOM 4656 C C . ASN A 1 638 ? 41.659 91.448 19.714 1.00 13.15 1173 ASN A C 1
ATOM 4657 O O . ASN A 1 638 ? 40.742 92.218 19.349 1.00 13.71 1173 ASN A O 1
ATOM 4662 N N . GLN A 1 639 ? 42.723 91.807 20.405 1.00 12.29 1174 GLN A N 1
ATOM 4663 C CA . GLN A 1 639 ? 42.983 93.159 20.900 1.00 13.13 1174 GLN A CA 1
ATOM 4664 C C . GLN A 1 639 ? 44.241 93.723 20.214 1.00 12.98 1174 GLN A C 1
ATOM 4665 O O . GLN A 1 639 ? 45.258 93.037 20.103 1.00 12.62 1174 GLN A O 1
ATOM 4671 N N . ILE A 1 640 ? 44.169 94.989 19.820 1.00 12.89 1175 ILE A N 1
ATOM 4672 C CA . ILE A 1 640 ? 45.315 95.788 19.316 1.00 13.39 1175 ILE A CA 1
ATOM 4673 C C . ILE A 1 640 ? 45.523 96.999 20.218 1.00 13.16 1175 ILE A C 1
ATOM 4674 O O . ILE A 1 640 ? 44.571 97.683 20.576 1.00 13.42 1175 ILE A O 1
ATOM 4679 N N . ASN A 1 641 ? 46.776 97.211 20.566 1.00 13.22 1176 ASN A N 1
ATOM 4680 C CA . ASN A 1 641 ? 47.139 98.265 21.510 1.00 12.80 1176 ASN A CA 1
ATOM 4681 C C . ASN A 1 641 ? 47.814 99.385 20.746 1.00 14.05 1176 ASN A C 1
ATOM 4682 O O . ASN A 1 641 ? 48.872 99.132 20.103 1.00 13.33 1176 ASN A O 1
ATOM 4687 N N . LEU A 1 642 ? 47.349 100.601 21.012 1.00 12.24 1177 LEU A N 1
ATOM 4688 C CA . LEU A 1 642 ? 47.945 101.822 20.404 1.00 13.45 1177 LEU A CA 1
ATOM 4689 C C . LEU A 1 642 ? 49.000 102.448 21.310 1.00 14.59 1177 LEU A C 1
ATOM 4690 O O . LEU A 1 642 ? 49.639 103.369 20.864 1.00 16.69 1177 LEU A O 1
ATOM 4695 N N . THR A 1 643 ? 49.280 101.907 22.486 1.00 13.28 1178 THR A N 1
ATOM 4696 C CA . THR A 1 643 ? 50.339 102.452 23.379 1.00 14.35 1178 THR A CA 1
ATOM 4697 C C . THR A 1 643 ? 51.302 101.319 23.694 1.00 15.55 1178 THR A C 1
ATOM 4698 O O . THR A 1 643 ? 50.852 100.195 23.957 1.00 13.34 1178 THR A O 1
ATOM 4702 N N . ARG A 1 644 ? 52.597 101.621 23.629 1.00 16.24 1179 ARG A N 1
ATOM 4703 C CA . ARG A 1 644 ? 53.669 100.674 23.982 1.00 16.68 1179 ARG A CA 1
ATOM 4704 C C . ARG A 1 644 ? 53.814 100.615 25.510 1.00 17.70 1179 ARG A C 1
ATOM 4705 O O . ARG A 1 644 ? 53.351 101.530 26.226 1.00 18.32 1179 ARG A O 1
ATOM 4713 N N . ARG A 1 645 ? 54.510 99.586 25.996 1.00 19.22 1180 ARG A N 1
ATOM 4714 C CA . ARG A 1 645 ? 54.820 99.428 27.440 1.00 23.02 1180 ARG A CA 1
ATOM 4715 C C . ARG A 1 645 ? 55.902 100.402 27.900 1.00 20.91 1180 ARG A C 1
ATOM 4716 O O . ARG A 1 645 ? 55.932 100.713 29.068 1.00 23.63 1180 ARG A O 1
ATOM 4724 N N . VAL A 1 646 ? 56.828 100.739 27.015 1.00 18.76 1181 VAL A N 1
ATOM 4725 C CA . VAL A 1 646 ? 57.996 101.577 27.384 1.00 20.91 1181 VAL A CA 1
ATOM 4726 C C . VAL A 1 646 ? 57.789 102.968 26.782 1.00 20.70 1181 VAL A C 1
ATOM 4727 O O . VAL A 1 646 ? 57.750 103.061 25.537 1.00 19.43 1181 VAL A O 1
ATOM 4731 N N . GLN A 1 647 ? 57.706 104.001 27.599 1.00 21.37 1182 GLN A N 1
ATOM 4732 C CA . GLN A 1 647 ? 57.330 105.343 27.095 1.00 23.89 1182 GLN A CA 1
ATOM 4733 C C . GLN A 1 647 ? 58.405 105.871 26.105 1.00 22.37 1182 GLN A C 1
ATOM 4734 O O . GLN A 1 647 ? 58.004 106.461 25.099 1.00 18.54 1182 GLN A O 1
ATOM 4740 N N . SER A 1 648 ? 59.688 105.563 26.303 1.00 22.36 1183 SER A N 1
ATOM 4741 C CA . SER A 1 648 ? 60.772 106.059 25.411 1.00 23.17 1183 SER A CA 1
ATOM 4742 C C . SER A 1 648 ? 60.621 105.448 24.014 1.00 21.83 1183 SER A C 1
ATOM 4743 O O . SER A 1 648 ? 61.224 105.975 23.106 1.00 21.32 1183 SER A O 1
ATOM 4746 N N . GLU A 1 649 ? 59.851 104.376 23.864 1.00 18.63 1184 GLU A N 1
ATOM 4747 C CA . GLU A 1 649 ? 59.634 103.657 22.583 1.00 21.80 1184 GLU A CA 1
ATOM 4748 C C . GLU A 1 649 ? 58.396 104.183 21.853 1.00 19.73 1184 GLU A C 1
ATOM 4749 O O . GLU A 1 649 ? 58.222 103.780 20.698 1.00 19.95 1184 GLU A O 1
ATOM 4755 N N . GLU A 1 650 ? 57.617 105.076 22.465 1.00 19.82 1185 GLU A N 1
ATOM 4756 C CA . GLU A 1 650 ? 56.470 105.738 21.792 1.00 21.53 1185 GLU A CA 1
ATOM 4757 C C . GLU A 1 650 ? 56.984 106.513 20.583 1.00 24.20 1185 GLU A C 1
ATOM 4758 O O . GLU A 1 650 ? 58.083 107.064 20.616 1.00 22.18 1185 GLU A O 1
ATOM 4764 N N . PRO A 1 651 ? 56.221 106.598 19.478 1.00 24.68 1186 PRO A N 1
ATOM 4765 C CA . PRO A 1 651 ? 56.581 107.494 18.382 1.00 27.14 1186 PRO A CA 1
ATOM 4766 C C . PRO A 1 651 ? 56.957 108.897 18.872 1.00 25.86 1186 PRO A C 1
ATOM 4767 O O . PRO A 1 651 ? 56.262 109.460 19.674 1.00 23.18 1186 PRO A O 1
ATOM 4771 N N . ARG A 1 652 ? 58.093 109.392 18.355 1.00 26.39 1187 ARG A N 1
ATOM 4772 C CA . ARG A 1 652 ? 58.780 110.639 18.764 1.00 32.49 1187 ARG A CA 1
ATOM 4773 C C . ARG A 1 652 ? 58.577 111.746 17.731 1.00 31.33 1187 ARG A C 1
ATOM 4774 O O . ARG A 1 652 ? 58.763 112.880 18.107 1.00 33.84 1187 ARG A O 1
ATOM 4782 N N . ASP A 1 653 ? 58.347 111.410 16.467 1.00 35.99 1188 ASP A N 1
ATOM 4783 C CA . ASP A 1 653 ? 58.223 112.398 15.358 1.00 37.94 1188 ASP A CA 1
ATOM 4784 C C . ASP A 1 653 ? 57.154 111.947 14.345 1.00 46.35 1188 ASP A C 1
ATOM 4785 O O . ASP A 1 653 ? 56.557 110.861 14.523 1.00 37.45 1188 ASP A O 1
ATOM 4790 N N . LEU A 1 654 ? 56.943 112.752 13.297 1.00 42.09 1189 LEU A N 1
ATOM 4791 C CA . LEU A 1 654 ? 55.918 112.530 12.249 1.00 46.18 1189 LEU A CA 1
ATOM 4792 C C . LEU A 1 654 ? 56.134 111.180 11.569 1.00 40.88 1189 LEU A C 1
ATOM 4793 O O . LEU A 1 654 ? 55.136 110.469 11.386 1.00 45.55 1189 LEU A O 1
ATOM 4798 N N . ASP A 1 655 ? 57.358 110.850 11.165 1.00 37.30 1190 ASP A N 1
ATOM 4799 C CA . ASP A 1 655 ? 57.659 109.603 10.418 1.00 38.71 1190 ASP A CA 1
ATOM 4800 C C . ASP A 1 655 ? 57.251 108.390 11.261 1.00 35.07 1190 ASP A C 1
ATOM 4801 O O . ASP A 1 655 ? 56.792 107.389 10.696 1.00 30.99 1190 ASP A O 1
ATOM 4806 N N . GLU A 1 656 ? 57.540 108.443 12.550 1.00 34.08 1191 GLU A N 1
ATOM 4807 C CA . GLU A 1 656 ? 57.236 107.338 13.484 1.00 30.61 1191 GLU A CA 1
ATOM 4808 C C . GLU A 1 656 ? 55.709 107.293 13.681 1.00 28.39 1191 GLU A C 1
ATOM 4809 O O . GLU A 1 656 ? 55.177 106.172 13.715 1.00 25.62 1191 GLU A O 1
ATOM 4815 N N . HIS A 1 657 ? 55.039 108.443 13.816 1.00 28.68 1192 HIS A N 1
ATOM 4816 C CA . HIS A 1 657 ? 53.553 108.498 13.894 1.00 30.63 1192 HIS A CA 1
ATOM 4817 C C . HIS A 1 657 ? 52.932 107.814 12.660 1.00 31.43 1192 HIS A C 1
ATOM 4818 O O . HIS A 1 657 ? 52.085 106.909 12.849 1.00 25.88 1192 HIS A O 1
ATOM 4825 N N . LEU A 1 658 ? 53.373 108.152 11.442 1.00 30.87 1193 LEU A N 1
ATOM 4826 C CA . LEU A 1 658 ? 52.814 107.601 10.189 1.00 31.91 1193 LEU A CA 1
ATOM 4827 C C . LEU A 1 658 ? 53.098 106.111 10.124 1.00 32.37 1193 LEU A C 1
ATOM 4828 O O . LEU A 1 658 ? 52.230 105.398 9.683 1.00 27.23 1193 LEU A O 1
ATOM 4833 N N . GLU A 1 659 ? 54.292 105.671 10.545 1.00 28.86 1194 GLU A N 1
ATOM 4834 C CA . GLU A 1 659 ? 54.682 104.253 10.563 1.00 32.03 1194 GLU A CA 1
ATOM 4835 C C . GLU A 1 659 ? 53.706 103.489 11.476 1.00 26.01 1194 GLU A C 1
ATOM 4836 O O . GLU A 1 659 ? 53.290 102.388 11.072 1.00 24.39 1194 GLU A O 1
ATOM 4842 N N . GLU A 1 660 ? 53.398 104.043 12.648 1.00 25.81 1195 GLU A N 1
ATOM 4843 C CA . GLU A 1 660 ? 52.518 103.376 13.630 1.00 24.80 1195 GLU A CA 1
ATOM 4844 C C . GLU A 1 660 ? 51.099 103.307 13.048 1.00 21.81 1195 GLU A C 1
ATOM 4845 O O . GLU A 1 660 ? 50.493 102.274 13.215 1.00 20.85 1195 GLU A O 1
ATOM 4851 N N . VAL A 1 661 ? 50.586 104.398 12.469 1.00 22.21 1196 VAL A N 1
ATOM 4852 C CA . VAL A 1 661 ? 49.240 104.444 11.829 1.00 22.33 1196 VAL A CA 1
ATOM 4853 C C . VAL A 1 661 ? 49.166 103.328 10.781 1.00 21.27 1196 VAL A C 1
ATOM 4854 O O . VAL A 1 661 ? 48.148 102.597 10.768 1.00 20.44 1196 VAL A O 1
ATOM 4858 N N . ARG A 1 662 ? 50.167 103.177 9.901 1.00 21.75 1197 ARG A N 1
ATOM 4859 C CA . ARG A 1 662 ? 50.154 102.122 8.847 1.00 22.82 1197 ARG A CA 1
ATOM 4860 C C . ARG A 1 662 ? 50.224 100.742 9.497 1.00 20.30 1197 ARG A C 1
ATOM 4861 O O . ARG A 1 662 ? 49.497 99.852 9.074 1.00 22.07 1197 ARG A O 1
ATOM 4869 N N . ARG A 1 663 ? 51.032 100.576 10.546 1.00 21.30 1198 ARG A N 1
ATOM 4870 C CA . ARG A 1 663 ? 51.171 99.281 11.253 1.00 20.71 1198 ARG A CA 1
ATOM 4871 C C . ARG A 1 663 ? 49.850 98.922 11.947 1.00 18.54 1198 ARG A C 1
ATOM 4872 O O . ARG A 1 663 ? 49.455 97.743 11.908 1.00 18.68 1198 ARG A O 1
ATOM 4880 N N . PHE A 1 664 ? 49.152 99.900 12.510 1.00 18.35 1199 PHE A N 1
ATOM 4881 C CA . PHE A 1 664 ? 47.851 99.629 13.162 1.00 18.12 1199 PHE A CA 1
ATOM 4882 C C . PHE A 1 664 ? 46.896 98.989 12.137 1.00 18.73 1199 PHE A C 1
ATOM 4883 O O . PHE A 1 664 ? 46.225 97.994 12.414 1.00 17.88 1199 PHE A O 1
ATOM 4891 N N . ALA A 1 665 ? 46.826 99.541 10.936 1.00 18.99 1200 ALA A N 1
ATOM 4892 C CA . ALA A 1 665 ? 45.859 99.051 9.916 1.00 20.41 1200 ALA A CA 1
ATOM 4893 C C . ALA A 1 665 ? 46.286 97.662 9.456 1.00 20.75 1200 ALA A C 1
ATOM 4894 O O . ALA A 1 665 ? 45.407 96.772 9.345 1.00 21.24 1200 ALA A O 1
ATOM 4896 N N . ARG A 1 666 ? 47.588 97.390 9.340 1.00 20.89 1201 ARG A N 1
ATOM 4897 C CA . ARG A 1 666 ? 48.062 96.017 9.018 1.00 23.79 1201 ARG A CA 1
ATOM 4898 C C . ARG A 1 666 ? 47.675 95.049 10.143 1.00 22.81 1201 ARG A C 1
ATOM 4899 O O . ARG A 1 666 ? 47.285 93.946 9.808 1.00 21.81 1201 ARG A O 1
ATOM 4907 N N . ALA A 1 667 ? 47.745 95.448 11.412 1.00 19.72 1202 ALA A N 1
ATOM 4908 C CA . ALA A 1 667 ? 47.336 94.622 12.578 1.00 18.75 1202 ALA A CA 1
ATOM 4909 C C . ALA A 1 667 ? 45.839 94.348 12.518 1.00 18.11 1202 ALA A C 1
ATOM 4910 O O . ALA A 1 667 ? 45.435 93.183 12.778 1.00 19.26 1202 ALA A O 1
ATOM 4912 N N . VAL A 1 668 ? 45.043 95.341 12.150 1.00 17.24 1203 VAL A N 1
ATOM 4913 C CA . VAL A 1 668 ? 43.563 95.165 12.090 1.00 18.42 1203 VAL A CA 1
ATOM 4914 C C . VAL A 1 668 ? 43.303 94.138 10.989 1.00 19.93 1203 VAL A C 1
ATOM 4915 O O . VAL A 1 668 ? 42.479 93.236 11.179 1.00 18.89 1203 VAL A O 1
ATOM 4919 N N . LEU A 1 669 ? 44.016 94.220 9.864 1.00 22.33 1204 LEU A N 1
ATOM 4920 C CA . LEU A 1 669 ? 43.780 93.235 8.770 1.00 24.87 1204 LEU A CA 1
ATOM 4921 C C . LEU A 1 669 ? 44.190 91.836 9.221 1.00 22.32 1204 LEU A C 1
ATOM 4922 O O . LEU A 1 669 ? 43.441 90.923 8.912 1.00 22.22 1204 LEU A O 1
ATOM 4927 N N . LEU A 1 670 ? 45.323 91.691 9.915 1.00 22.59 1205 LEU A N 1
ATOM 4928 C CA . LEU A 1 670 ? 45.860 90.394 10.410 1.00 24.99 1205 LEU A CA 1
ATOM 4929 C C . LEU A 1 670 ? 44.786 89.668 11.229 1.00 22.35 1205 LEU A C 1
ATOM 4930 O O . LEU A 1 670 ? 44.604 88.453 11.031 1.00 24.28 1205 LEU A O 1
ATOM 4935 N N . VAL A 1 671 ? 44.085 90.375 12.122 1.00 19.01 1206 VAL A N 1
ATOM 4936 C CA . VAL A 1 671 ? 43.091 89.727 13.018 1.00 18.82 1206 VAL A CA 1
ATOM 4937 C C . VAL A 1 671 ? 41.676 89.971 12.513 1.00 17.72 1206 VAL A C 1
ATOM 4938 O O . VAL A 1 671 ? 40.771 89.471 13.151 1.00 21.62 1206 VAL A O 1
ATOM 4942 N N . GLY A 1 672 ? 41.484 90.747 11.462 1.00 19.09 1207 GLY A N 1
ATOM 4943 C CA . GLY A 1 672 ? 40.129 91.130 11.005 1.00 19.13 1207 GLY A CA 1
ATOM 4944 C C . GLY A 1 672 ? 39.664 90.338 9.807 1.00 19.95 1207 GLY A C 1
ATOM 4945 O O . GLY A 1 672 ? 38.433 90.121 9.677 1.00 19.36 1207 GLY A O 1
ATOM 4946 N N . ALA A 1 673 ? 40.592 89.939 8.942 1.00 20.46 1208 ALA A N 1
ATOM 4947 C CA . ALA A 1 673 ? 40.275 89.130 7.742 1.00 23.94 1208 ALA A CA 1
ATOM 4948 C C . ALA A 1 673 ? 39.891 87.714 8.167 1.00 26.62 1208 ALA A C 1
ATOM 4949 O O . ALA A 1 673 ? 40.314 87.264 9.222 1.00 28.05 1208 ALA A O 1
ATOM 4951 N N . PRO A 1 674 ? 39.085 86.947 7.404 1.00 29.59 1209 PRO A N 1
ATOM 4952 C CA . PRO A 1 674 ? 38.713 85.593 7.839 1.00 36.87 1209 PRO A CA 1
ATOM 4953 C C . PRO A 1 674 ? 39.962 84.766 8.161 1.00 35.98 1209 PRO A C 1
ATOM 4954 O O . PRO A 1 674 ? 40.881 84.853 7.380 1.00 39.73 1209 PRO A O 1
ATOM 4958 N N . LEU A 1 675 ? 40.013 84.116 9.340 1.00 44.81 1210 LEU A N 1
ATOM 4959 C CA . LEU A 1 675 ? 41.204 83.356 9.829 1.00 56.45 1210 LEU A CA 1
ATOM 4960 C C . LEU A 1 675 ? 41.251 82.008 9.110 1.00 63.66 1210 LEU A C 1
ATOM 4961 O O . LEU A 1 675 ? 40.211 81.523 8.659 1.00 63.95 1210 LEU A O 1
ATOM 4966 N N . PRO A 1 676 ? 42.441 81.361 9.004 1.00 79.30 1211 PRO A N 1
ATOM 4967 C CA . PRO A 1 676 ? 42.554 80.045 8.369 1.00 83.75 1211 PRO A CA 1
ATOM 4968 C C . PRO A 1 676 ? 42.253 78.937 9.400 1.00 82.74 1211 PRO A C 1
ATOM 4969 O O . PRO A 1 676 ? 42.483 79.157 10.585 1.00 64.09 1211 PRO A O 1
ATOM 4973 N N . ASP A 1 677 ? 41.755 77.782 8.934 1.00 86.05 1212 ASP A N 1
ATOM 4974 C CA . ASP A 1 677 ? 40.986 76.783 9.739 1.00 81.86 1212 ASP A CA 1
ATOM 4975 C C . ASP A 1 677 ? 41.794 76.314 10.967 1.00 76.47 1212 ASP A C 1
ATOM 4976 O O . ASP A 1 677 ? 43.041 76.259 10.879 1.00 69.58 1212 ASP A O 1
ATOM 4981 N N . ALA A 1 678 ? 41.098 75.956 12.045 1.00 66.44 1213 ALA A N 1
ATOM 4982 C CA . ALA A 1 678 ? 41.748 75.362 13.229 1.00 68.78 1213 ALA A CA 1
ATOM 4983 C C . ALA A 1 678 ? 42.354 74.048 12.755 1.00 69.27 1213 ALA A C 1
ATOM 4984 O O . ALA A 1 678 ? 43.426 73.674 13.214 1.00 69.46 1213 ALA A O 1
ATOM 4986 N N . GLU A 1 679 ? 41.651 73.397 11.825 1.00 70.59 1214 GLU A N 1
ATOM 4987 C CA . GLU A 1 679 ? 42.022 72.086 11.223 1.00 75.31 1214 GLU A CA 1
ATOM 4988 C C . GLU A 1 679 ? 43.327 72.213 10.440 1.00 61.92 1214 GLU A C 1
ATOM 4989 O O . GLU A 1 679 ? 44.009 71.203 10.287 1.00 64.86 1214 GLU A O 1
ATOM 4995 N N . ASP A 1 680 ? 43.561 73.373 9.838 1.00 54.47 1215 ASP A N 1
ATOM 4996 C CA . ASP A 1 680 ? 44.806 73.641 9.080 1.00 57.16 1215 ASP A CA 1
ATOM 4997 C C . ASP A 1 680 ? 46.016 73.611 10.030 1.00 50.45 1215 ASP A C 1
ATOM 4998 O O . ASP A 1 680 ? 47.043 73.061 9.631 1.00 51.69 1215 ASP A O 1
ATOM 5003 N N . SER A 1 681 ? 45.913 74.231 11.209 1.00 39.59 1216 SER A N 1
ATOM 5004 C CA . SER A 1 681 ? 47.016 74.249 12.210 1.00 36.33 1216 SER A CA 1
ATOM 5005 C C . SER A 1 681 ? 46.486 74.570 13.620 1.00 31.59 1216 SER A C 1
ATOM 5006 O O . SER A 1 681 ? 45.966 75.659 13.808 1.00 25.67 1216 SER A O 1
ATOM 5009 N N . ARG A 1 682 ? 46.660 73.657 14.575 1.00 28.02 1217 ARG A N 1
ATOM 5010 C CA . ARG A 1 682 ? 46.232 73.865 15.965 1.00 28.41 1217 ARG A CA 1
ATOM 5011 C C . ARG A 1 682 ? 46.992 75.083 16.520 1.00 30.13 1217 ARG A C 1
ATOM 5012 O O . ARG A 1 682 ? 46.381 75.892 17.254 1.00 27.59 1217 ARG A O 1
ATOM 5020 N N . TYR A 1 683 ? 48.272 75.224 16.169 1.00 28.77 1218 TYR A N 1
ATOM 5021 C CA . TYR A 1 683 ? 49.160 76.286 16.720 1.00 27.90 1218 TYR A CA 1
ATOM 5022 C C . TYR A 1 683 ? 48.687 77.643 16.180 1.00 28.71 1218 TYR A C 1
ATOM 5023 O O . TYR A 1 683 ? 48.444 78.555 16.985 1.00 25.61 1218 TYR A O 1
ATOM 5032 N N . ARG A 1 684 ? 48.509 77.740 14.859 1.00 30.24 1219 ARG A N 1
ATOM 5033 C CA . ARG A 1 684 ? 48.099 79.003 14.170 1.00 33.79 1219 ARG A CA 1
ATOM 5034 C C . ARG A 1 684 ? 46.696 79.408 14.647 1.00 32.49 1219 ARG A C 1
ATOM 5035 O O . ARG A 1 684 ? 46.494 80.621 14.937 1.00 32.29 1219 ARG A O 1
ATOM 5043 N N . ALA A 1 685 ? 45.786 78.446 14.791 1.00 28.96 1220 ALA A N 1
ATOM 5044 C CA . ALA A 1 685 ? 44.395 78.695 15.235 1.00 33.35 1220 ALA A CA 1
ATOM 5045 C C . ALA A 1 685 ? 44.396 79.364 16.613 1.00 33.58 1220 ALA A C 1
ATOM 5046 O O . ALA A 1 685 ? 43.590 80.309 16.830 1.00 37.08 1220 ALA A O 1
ATOM 5048 N N . ARG A 1 686 ? 45.288 78.930 17.510 1.00 28.94 1221 ARG A N 1
ATOM 5049 C CA . ARG A 1 686 ? 45.357 79.431 18.899 1.00 32.77 1221 ARG A CA 1
ATOM 5050 C C . ARG A 1 686 ? 45.902 80.867 18.916 1.00 35.17 1221 ARG A C 1
ATOM 5051 O O . ARG A 1 686 ? 45.386 81.695 19.703 1.00 33.92 1221 ARG A O 1
ATOM 5059 N N . ILE A 1 687 ? 46.932 81.149 18.123 1.00 34.97 1222 ILE A N 1
ATOM 5060 C CA . ILE A 1 687 ? 47.562 82.502 18.050 1.00 43.61 1222 ILE A CA 1
ATOM 5061 C C . ILE A 1 687 ? 46.451 83.547 17.790 1.00 44.10 1222 ILE A C 1
ATOM 5062 O O . ILE A 1 687 ? 46.447 84.575 18.495 1.00 44.47 1222 ILE A O 1
ATOM 5067 N N . TYR A 1 688 ? 45.498 83.249 16.896 1.00 37.88 1223 TYR A N 1
ATOM 5068 C CA . TYR A 1 688 ? 44.562 84.211 16.249 1.00 41.12 1223 TYR A CA 1
ATOM 5069 C C . TYR A 1 688 ? 43.250 84.334 17.021 1.00 39.01 1223 TYR A C 1
ATOM 5070 O O . TYR A 1 688 ? 42.214 84.793 16.478 1.00 40.28 1223 TYR A O 1
ATOM 5079 N N . ARG A 1 689 ? 43.274 83.898 18.271 1.00 30.44 1224 ARG A N 1
ATOM 5080 C CA . ARG A 1 689 ? 42.120 83.963 19.171 1.00 33.60 1224 ARG A CA 1
ATOM 5081 C C . ARG A 1 689 ? 42.620 84.540 20.489 1.00 29.03 1224 ARG A C 1
ATOM 5082 O O . ARG A 1 689 ? 43.527 83.989 21.088 1.00 33.11 1224 ARG A O 1
ATOM 5090 N N . GLY A 1 690 ? 42.046 85.654 20.900 1.00 20.95 1225 GLY A N 1
ATOM 5091 C CA . GLY A 1 690 ? 42.317 86.231 22.210 1.00 18.59 1225 GLY A CA 1
ATOM 5092 C C . GLY A 1 690 ? 43.656 86.893 22.290 1.00 17.66 1225 GLY A C 1
ATOM 5093 O O . GLY A 1 690 ? 44.099 87.096 23.414 1.00 20.03 1225 GLY A O 1
ATOM 5094 N N . MET A 1 691 ? 44.272 87.266 21.175 1.00 17.67 1226 MET A N 1
ATOM 5095 C CA . MET A 1 691 ? 45.615 87.858 21.255 1.00 19.72 1226 MET A CA 1
ATOM 5096 C C . MET A 1 691 ? 45.507 89.332 21.704 1.00 18.20 1226 MET A C 1
ATOM 5097 O O . MET A 1 691 ? 44.449 89.963 21.547 1.00 19.23 1226 MET A O 1
ATOM 5102 N N . SER A 1 692 ? 46.600 89.823 22.286 1.00 17.57 1227 SER A N 1
ATOM 5103 C CA . SER A 1 692 ? 46.845 91.261 22.537 1.00 19.31 1227 SER A CA 1
ATOM 5104 C C . SER A 1 692 ? 48.114 91.649 21.781 1.00 19.58 1227 SER A C 1
ATOM 5105 O O . SER A 1 692 ? 49.199 91.148 22.138 1.00 22.32 1227 SER A O 1
ATOM 5108 N N . MET A 1 693 ? 47.974 92.425 20.734 1.00 17.94 1228 MET A N 1
ATOM 5109 C CA . MET A 1 693 ? 49.100 92.791 19.844 1.00 18.24 1228 MET A CA 1
ATOM 5110 C C . MET A 1 693 ? 49.306 94.300 19.920 1.00 18.55 1228 MET A C 1
ATOM 5111 O O . MET A 1 693 ? 48.377 95.036 19.619 1.00 14.84 1228 MET A O 1
ATOM 5116 N N . THR A 1 694 ? 50.534 94.711 20.186 1.00 16.36 1229 THR A N 1
ATOM 5117 C CA . THR A 1 694 ? 50.909 96.128 20.302 1.00 18.11 1229 THR A CA 1
ATOM 5118 C C . THR A 1 694 ? 51.618 96.547 19.020 1.00 18.27 1229 THR A C 1
ATOM 5119 O O . THR A 1 694 ? 52.508 95.803 18.573 1.00 23.35 1229 THR A O 1
ATOM 5123 N N . VAL A 1 695 ? 51.261 97.699 18.475 1.00 18.72 1230 VAL A N 1
ATOM 5124 C CA . VAL A 1 695 ? 51.866 98.199 17.216 1.00 20.11 1230 VAL A CA 1
ATOM 5125 C C . VAL A 1 695 ? 52.890 99.291 17.511 1.00 23.70 1230 VAL A C 1
ATOM 5126 O O . VAL A 1 695 ? 53.117 99.649 18.660 1.00 21.72 1230 VAL A O 1
ATOM 5131 N N . PHE B 1 34 ? 61.243 97.053 66.967 1.00 48.61 569 PHE B N 1
ATOM 5132 C CA . PHE B 1 34 ? 61.010 95.968 65.927 1.00 47.29 569 PHE B CA 1
ATOM 5133 C C . PHE B 1 34 ? 61.765 94.681 66.303 1.00 44.35 569 PHE B C 1
ATOM 5134 O O . PHE B 1 34 ? 61.114 93.616 66.466 1.00 43.55 569 PHE B O 1
ATOM 5142 N N . SER B 1 35 ? 63.098 94.775 66.395 1.00 50.68 570 SER B N 1
ATOM 5143 C CA . SER B 1 35 ? 64.046 93.633 66.482 1.00 49.35 570 SER B CA 1
ATOM 5144 C C . SER B 1 35 ? 63.760 92.781 67.728 1.00 48.36 570 SER B C 1
ATOM 5145 O O . SER B 1 35 ? 64.069 91.573 67.693 1.00 46.72 570 SER B O 1
ATOM 5148 N N . GLU B 1 36 ? 63.152 93.340 68.778 1.00 44.61 571 GLU B N 1
ATOM 5149 C CA . GLU B 1 36 ? 62.932 92.571 70.033 1.00 47.09 571 GLU B CA 1
ATOM 5150 C C . GLU B 1 36 ? 61.494 92.019 70.134 1.00 45.11 571 GLU B C 1
ATOM 5151 O O . GLU B 1 36 ? 61.227 91.304 71.143 1.00 41.80 571 GLU B O 1
ATOM 5157 N N . ASN B 1 37 ? 60.627 92.229 69.122 1.00 36.52 572 ASN B N 1
ATOM 5158 C CA . ASN B 1 37 ? 59.159 91.974 69.245 1.00 36.48 572 ASN B CA 1
ATOM 5159 C C . ASN B 1 37 ? 58.629 91.090 68.083 1.00 40.66 572 ASN B C 1
ATOM 5160 O O . ASN B 1 37 ? 57.434 91.231 67.736 1.00 34.49 572 ASN B O 1
ATOM 5165 N N . ILE B 1 38 ? 59.450 90.165 67.555 1.00 36.48 573 ILE B N 1
ATOM 5166 C CA . ILE B 1 38 ? 59.085 89.217 66.454 1.00 35.80 573 ILE B CA 1
ATOM 5167 C C . ILE B 1 38 ? 59.385 87.775 66.919 1.00 33.26 573 ILE B C 1
ATOM 5168 O O . ILE B 1 38 ? 59.430 86.904 66.031 1.00 28.90 573 ILE B O 1
ATOM 5173 N N . THR B 1 39 ? 59.602 87.518 68.234 1.00 29.08 574 THR B N 1
ATOM 5174 C CA . THR B 1 39 ? 60.103 86.216 68.792 1.00 28.79 574 THR B CA 1
ATOM 5175 C C . THR B 1 39 ? 59.190 85.067 68.336 1.00 29.21 574 THR B C 1
ATOM 5176 O O . THR B 1 39 ? 59.633 83.886 68.323 1.00 28.29 574 THR B O 1
ATOM 5180 N N . GLY B 1 40 ? 57.941 85.377 67.990 1.00 27.89 575 GLY B N 1
ATOM 5181 C CA . GLY B 1 40 ? 56.969 84.334 67.617 1.00 27.79 575 GLY B CA 1
ATOM 5182 C C . GLY B 1 40 ? 57.002 83.964 66.150 1.00 27.08 575 GLY B C 1
ATOM 5183 O O . GLY B 1 40 ? 56.254 83.066 65.753 1.00 30.81 575 GLY B O 1
ATOM 5184 N N . LEU B 1 41 ? 57.711 84.704 65.306 1.00 23.79 576 LEU B N 1
ATOM 5185 C CA . LEU B 1 41 ? 57.458 84.577 63.842 1.00 21.95 576 LEU B CA 1
ATOM 5186 C C . LEU B 1 41 ? 58.002 83.250 63.291 1.00 19.99 576 LEU B C 1
ATOM 5187 O O . LEU B 1 41 ? 57.384 82.684 62.376 1.00 20.39 576 LEU B O 1
ATOM 5192 N N . HIS B 1 42 ? 59.154 82.798 63.777 1.00 16.87 577 HIS B N 1
ATOM 5193 C CA . HIS B 1 42 ? 59.894 81.635 63.229 1.00 15.50 577 HIS B CA 1
ATOM 5194 C C . HIS B 1 42 ? 60.331 80.708 64.367 1.00 17.46 577 HIS B C 1
ATOM 5195 O O . HIS B 1 42 ? 61.316 80.041 64.216 1.00 16.93 577 HIS B O 1
ATOM 5202 N N . LEU B 1 43 ? 59.566 80.620 65.446 1.00 18.56 578 LEU B N 1
ATOM 5203 C CA . LEU B 1 43 ? 60.046 79.906 66.659 1.00 21.75 578 LEU B CA 1
ATOM 5204 C C . LEU B 1 43 ? 60.367 78.451 66.343 1.00 20.63 578 LEU B C 1
ATOM 5205 O O . LEU B 1 43 ? 59.518 77.752 65.828 1.00 21.74 578 LEU B O 1
ATOM 5210 N N . GLY B 1 44 ? 61.599 78.024 66.622 1.00 20.42 579 GLY B N 1
ATOM 5211 C CA . GLY B 1 44 ? 62.043 76.638 66.421 1.00 23.79 579 GLY B CA 1
ATOM 5212 C C . GLY B 1 44 ? 62.401 76.279 64.985 1.00 22.38 579 GLY B C 1
ATOM 5213 O O . GLY B 1 44 ? 62.940 75.190 64.784 1.00 21.41 579 GLY B O 1
ATOM 5214 N N . LYS B 1 45 ? 62.110 77.124 63.994 1.00 20.95 580 LYS B N 1
ATOM 5215 C CA . LYS B 1 45 ? 62.503 76.818 62.594 1.00 17.61 580 LYS B CA 1
ATOM 5216 C C . LYS B 1 45 ? 64.022 76.836 62.438 1.00 17.45 580 LYS B C 1
ATOM 5217 O O . LYS B 1 45 ? 64.661 77.745 62.909 1.00 18.96 580 LYS B O 1
ATOM 5223 N N . VAL B 1 46 ? 64.567 75.868 61.725 1.00 16.04 581 VAL B N 1
ATOM 5224 C CA . VAL B 1 46 ? 66.025 75.793 61.463 1.00 15.87 581 VAL B CA 1
ATOM 5225 C C . VAL B 1 46 ? 66.325 76.266 60.050 1.00 14.38 581 VAL B C 1
ATOM 5226 O O . VAL B 1 46 ? 65.753 75.698 59.113 1.00 15.46 581 VAL B O 1
ATOM 5230 N N . ALA B 1 47 ? 67.248 77.185 59.909 1.00 15.02 582 ALA B N 1
ATOM 5231 C CA . ALA B 1 47 ? 67.651 77.770 58.616 1.00 15.99 582 ALA B CA 1
ATOM 5232 C C . ALA B 1 47 ? 69.139 77.560 58.380 1.00 16.96 582 ALA B C 1
ATOM 5233 O O . ALA B 1 47 ? 69.977 77.792 59.346 1.00 15.86 582 ALA B O 1
ATOM 5235 N N . LEU B 1 48 ? 69.455 77.119 57.169 1.00 15.44 583 LEU B N 1
ATOM 5236 C CA . LEU B 1 48 ? 70.821 77.167 56.617 1.00 14.26 583 LEU B CA 1
ATOM 5237 C C . LEU B 1 48 ? 70.876 78.353 55.665 1.00 14.45 583 LEU B C 1
ATOM 5238 O O . LEU B 1 48 ? 70.048 78.382 54.716 1.00 15.56 583 LEU B O 1
ATOM 5243 N N . ILE B 1 49 ? 71.803 79.278 55.892 1.00 13.61 584 ILE B N 1
ATOM 5244 C CA . ILE B 1 49 ? 72.006 80.502 55.054 1.00 14.96 584 ILE B CA 1
ATOM 5245 C C . ILE B 1 49 ? 73.444 80.496 54.612 1.00 14.29 584 ILE B C 1
ATOM 5246 O O . ILE B 1 49 ? 74.330 80.585 55.494 1.00 14.40 584 ILE B O 1
ATOM 5251 N N . THR B 1 50 ? 73.638 80.503 53.310 1.00 14.13 585 THR B N 1
ATOM 5252 C CA . THR B 1 50 ? 74.946 80.710 52.675 1.00 14.49 585 THR B CA 1
ATOM 5253 C C . THR B 1 50 ? 75.278 82.201 52.596 1.00 15.47 585 THR B C 1
ATOM 5254 O O . THR B 1 50 ? 74.377 83.082 52.608 1.00 17.80 585 THR B O 1
ATOM 5258 N N . GLY B 1 51 ? 76.561 82.505 52.514 1.00 16.68 586 GLY B N 1
ATOM 5259 C CA . GLY B 1 51 ? 77.030 83.898 52.518 1.00 17.38 586 GLY B CA 1
ATOM 5260 C C . GLY B 1 51 ? 76.491 84.655 53.710 1.00 19.11 586 GLY B C 1
ATOM 5261 O O . GLY B 1 51 ? 76.038 85.839 53.552 1.00 18.34 586 GLY B O 1
ATOM 5262 N N . GLY B 1 52 ? 76.512 84.016 54.886 1.00 18.02 587 GLY B N 1
ATOM 5263 C CA . GLY B 1 52 ? 75.771 84.518 56.052 1.00 19.27 587 GLY B CA 1
ATOM 5264 C C . GLY B 1 52 ? 76.601 85.471 56.899 1.00 19.37 587 GLY B C 1
ATOM 5265 O O . GLY B 1 52 ? 76.100 85.844 57.962 1.00 21.54 587 GLY B O 1
ATOM 5266 N N . SER B 1 53 ? 77.772 85.901 56.429 1.00 19.83 588 SER B N 1
ATOM 5267 C CA . SER B 1 53 ? 78.722 86.719 57.230 1.00 21.90 588 SER B CA 1
ATOM 5268 C C . SER B 1 53 ? 78.422 88.208 57.117 1.00 22.92 588 SER B C 1
ATOM 5269 O O . SER B 1 53 ? 78.805 88.949 58.028 1.00 23.24 588 SER B O 1
ATOM 5272 N N . ALA B 1 54 ? 77.752 88.668 56.058 1.00 20.24 589 ALA B N 1
ATOM 5273 C CA . ALA B 1 54 ? 77.700 90.111 55.760 1.00 20.53 589 ALA B CA 1
ATOM 5274 C C . ALA B 1 54 ? 76.490 90.363 54.868 1.00 22.11 589 ALA B C 1
ATOM 5275 O O . ALA B 1 54 ? 75.887 89.382 54.381 1.00 18.88 589 ALA B O 1
ATOM 5277 N N . GLY B 1 55 ? 76.224 91.644 54.630 1.00 22.57 590 GLY B N 1
ATOM 5278 C CA . GLY B 1 55 ? 75.145 92.118 53.746 1.00 21.15 590 GLY B CA 1
ATOM 5279 C C . GLY B 1 55 ? 73.825 91.491 54.115 1.00 19.10 590 GLY B C 1
ATOM 5280 O O . GLY B 1 55 ? 73.542 91.331 55.310 1.00 17.35 590 GLY B O 1
ATOM 5281 N N . ILE B 1 56 ? 73.009 91.197 53.106 1.00 19.80 591 ILE B N 1
ATOM 5282 C CA . ILE B 1 56 ? 71.629 90.687 53.312 1.00 19.99 591 ILE B CA 1
ATOM 5283 C C . ILE B 1 56 ? 71.664 89.389 54.118 1.00 17.80 591 ILE B C 1
ATOM 5284 O O . ILE B 1 56 ? 70.827 89.222 55.010 1.00 18.44 591 ILE B O 1
ATOM 5289 N N . GLY B 1 57 ? 72.590 88.486 53.786 1.00 17.47 592 GLY B N 1
ATOM 5290 C CA . GLY B 1 57 ? 72.720 87.171 54.432 1.00 16.81 592 GLY B CA 1
ATOM 5291 C C . GLY B 1 57 ? 72.896 87.327 55.943 1.00 17.12 592 GLY B C 1
ATOM 5292 O O . GLY B 1 57 ? 72.199 86.613 56.695 1.00 16.12 592 GLY B O 1
ATOM 5293 N N . GLY B 1 58 ? 73.835 88.179 56.372 1.00 18.11 593 GLY B N 1
ATOM 5294 C CA . GLY B 1 58 ? 74.093 88.438 57.809 1.00 17.78 593 GLY B CA 1
ATOM 5295 C C . GLY B 1 58 ? 72.865 89.014 58.489 1.00 18.31 593 GLY B C 1
ATOM 5296 O O . GLY B 1 58 ? 72.564 88.627 59.644 1.00 16.80 593 GLY B O 1
ATOM 5297 N N . GLN B 1 59 ? 72.140 89.900 57.801 1.00 17.43 594 GLN B N 1
ATOM 5298 C CA . GLN B 1 59 ? 70.924 90.500 58.412 1.00 18.83 594 GLN B CA 1
ATOM 5299 C C . GLN B 1 59 ? 69.814 89.451 58.482 1.00 17.19 594 GLN B C 1
ATOM 5300 O O . GLN B 1 59 ? 68.984 89.562 59.419 1.00 16.81 594 GLN B O 1
ATOM 5306 N N . VAL B 1 60 ? 69.687 88.587 57.472 1.00 16.01 595 VAL B N 1
ATOM 5307 C CA . VAL B 1 60 ? 68.655 87.520 57.505 1.00 15.57 595 VAL B CA 1
ATOM 5308 C C . VAL B 1 60 ? 68.993 86.583 58.670 1.00 16.00 595 VAL B C 1
ATOM 5309 O O . VAL B 1 60 ? 68.110 86.162 59.413 1.00 14.66 595 VAL B O 1
ATOM 5313 N N . ALA B 1 61 ? 70.272 86.235 58.840 1.00 16.16 596 ALA B N 1
ATOM 5314 C CA . ALA B 1 61 ? 70.662 85.339 59.964 1.00 17.53 596 ALA B CA 1
ATOM 5315 C C . ALA B 1 61 ? 70.216 85.990 61.286 1.00 15.98 596 ALA B C 1
ATOM 5316 O O . ALA B 1 61 ? 69.562 85.347 62.120 1.00 16.79 596 ALA B O 1
ATOM 5318 N N . ARG B 1 62 ? 70.541 87.253 61.457 1.00 17.61 597 ARG B N 1
ATOM 5319 C CA . ARG B 1 62 ? 70.221 88.021 62.682 1.00 16.95 597 ARG B CA 1
ATOM 5320 C C . ARG B 1 62 ? 68.704 88.013 62.904 1.00 17.40 597 ARG B C 1
ATOM 5321 O O . ARG B 1 62 ? 68.228 87.713 64.024 1.00 16.83 597 ARG B O 1
ATOM 5329 N N . LEU B 1 63 ? 67.939 88.380 61.886 1.00 16.55 598 LEU B N 1
ATOM 5330 C CA . LEU B 1 63 ? 66.471 88.540 62.084 1.00 16.19 598 LEU B CA 1
ATOM 5331 C C . LEU B 1 63 ? 65.788 87.188 62.269 1.00 16.29 598 LEU B C 1
ATOM 5332 O O . LEU B 1 63 ? 64.831 87.112 63.049 1.00 17.73 598 LEU B O 1
ATOM 5337 N N . LEU B 1 64 ? 66.230 86.118 61.602 1.00 16.24 599 LEU B N 1
ATOM 5338 C CA . LEU B 1 64 ? 65.649 84.785 61.870 1.00 15.92 599 LEU B CA 1
ATOM 5339 C C . LEU B 1 64 ? 65.904 84.403 63.321 1.00 17.30 599 LEU B C 1
ATOM 5340 O O . LEU B 1 64 ? 65.005 83.773 63.920 1.00 17.00 599 LEU B O 1
ATOM 5345 N N . ALA B 1 65 ? 67.097 84.715 63.869 1.00 16.01 600 ALA B N 1
ATOM 5346 C CA . ALA B 1 65 ? 67.415 84.363 65.273 1.00 17.36 600 ALA B CA 1
ATOM 5347 C C . ALA B 1 65 ? 66.500 85.173 66.226 1.00 17.22 600 ALA B C 1
ATOM 5348 O O . ALA B 1 65 ? 65.951 84.558 67.179 1.00 18.48 600 ALA B O 1
ATOM 5350 N N . LEU B 1 66 ? 66.316 86.467 65.939 1.00 18.04 601 LEU B N 1
ATOM 5351 C CA . LEU B 1 66 ? 65.506 87.397 66.760 1.00 20.39 601 LEU B CA 1
ATOM 5352 C C . LEU B 1 66 ? 64.062 86.902 66.716 1.00 22.02 601 LEU B C 1
ATOM 5353 O O . LEU B 1 66 ? 63.318 87.141 67.679 1.00 21.08 601 LEU B O 1
ATOM 5358 N N . ALA B 1 67 ? 63.691 86.222 65.629 1.00 21.14 602 ALA B N 1
ATOM 5359 C CA . ALA B 1 67 ? 62.324 85.707 65.391 1.00 19.28 602 ALA B CA 1
ATOM 5360 C C . ALA B 1 67 ? 62.195 84.297 65.944 1.00 19.77 602 ALA B C 1
ATOM 5361 O O . ALA B 1 67 ? 61.210 83.623 65.627 1.00 22.46 602 ALA B O 1
ATOM 5363 N N . GLY B 1 68 ? 63.146 83.815 66.749 1.00 18.72 603 GLY B N 1
ATOM 5364 C CA . GLY B 1 68 ? 62.953 82.511 67.407 1.00 19.69 603 GLY B CA 1
ATOM 5365 C C . GLY B 1 68 ? 63.565 81.353 66.654 1.00 20.91 603 GLY B C 1
ATOM 5366 O O . GLY B 1 68 ? 63.430 80.198 67.107 1.00 21.53 603 GLY B O 1
ATOM 5367 N N . GLY B 1 69 ? 64.191 81.630 65.508 1.00 21.50 604 GLY B N 1
ATOM 5368 C CA . GLY B 1 69 ? 64.750 80.588 64.639 1.00 21.80 604 GLY B CA 1
ATOM 5369 C C . GLY B 1 69 ? 66.132 80.175 65.093 1.00 21.10 604 GLY B C 1
ATOM 5370 O O . GLY B 1 69 ? 66.788 80.948 65.816 1.00 20.37 604 GLY B O 1
ATOM 5371 N N . LYS B 1 70 ? 66.500 78.960 64.722 1.00 19.98 605 LYS B N 1
ATOM 5372 C CA . LYS B 1 70 ? 67.839 78.387 64.890 1.00 20.69 605 LYS B CA 1
ATOM 5373 C C . LYS B 1 70 ? 68.543 78.514 63.535 1.00 20.70 605 LYS B C 1
ATOM 5374 O O . LYS B 1 70 ? 67.923 78.264 62.506 1.00 18.44 605 LYS B O 1
ATOM 5380 N N . VAL B 1 71 ? 69.749 79.029 63.538 1.00 17.50 606 VAL B N 1
ATOM 5381 C CA . VAL B 1 71 ? 70.437 79.390 62.285 1.00 16.86 606 VAL B CA 1
ATOM 5382 C C . VAL B 1 71 ? 71.803 78.725 62.217 1.00 17.03 606 VAL B C 1
ATOM 5383 O O . VAL B 1 71 ? 72.578 78.843 63.207 1.00 17.55 606 VAL B O 1
ATOM 5387 N N . MET B 1 72 ? 72.100 78.077 61.087 1.00 15.66 607 MET B N 1
ATOM 5388 C CA . MET B 1 72 ? 73.475 77.722 60.677 1.00 15.62 607 MET B CA 1
ATOM 5389 C C . MET B 1 72 ? 73.888 78.729 59.612 1.00 17.98 607 MET B C 1
ATOM 5390 O O . MET B 1 72 ? 73.283 78.742 58.496 1.00 16.79 607 MET B O 1
ATOM 5395 N N . MET B 1 73 ? 74.802 79.620 59.999 1.00 17.26 608 MET B N 1
ATOM 5396 C CA . MET B 1 73 ? 75.339 80.681 59.118 1.00 18.78 608 MET B CA 1
ATOM 5397 C C . MET B 1 73 ? 76.635 80.147 58.540 1.00 17.72 608 MET B C 1
ATOM 5398 O O . MET B 1 73 ? 77.476 79.764 59.306 1.00 19.77 608 MET B O 1
ATOM 5403 N N . VAL B 1 74 ? 76.738 80.149 57.226 1.00 15.96 609 VAL B N 1
ATOM 5404 C CA . VAL B 1 74 ? 77.960 79.620 56.585 1.00 17.17 609 VAL B CA 1
ATOM 5405 C C . VAL B 1 74 ? 78.535 80.648 55.624 1.00 18.98 609 VAL B C 1
ATOM 5406 O O . VAL B 1 74 ? 77.812 81.471 55.031 1.00 17.92 609 VAL B O 1
ATOM 5410 N N . ALA B 1 75 ? 79.847 80.666 55.525 1.00 17.48 610 ALA B N 1
ATOM 5411 C CA . ALA B 1 75 ? 80.533 81.672 54.698 1.00 18.16 610 ALA B CA 1
ATOM 5412 C C . ALA B 1 75 ? 81.949 81.208 54.414 1.00 20.73 610 ALA B C 1
ATOM 5413 O O . ALA B 1 75 ? 82.393 80.212 55.052 1.00 18.35 610 ALA B O 1
ATOM 5415 N N . ARG B 1 76 ? 82.637 81.966 53.570 1.00 20.75 611 ARG B N 1
ATOM 5416 C CA . ARG B 1 76 ? 84.062 81.725 53.300 1.00 25.64 611 ARG B CA 1
ATOM 5417 C C . ARG B 1 76 ? 84.926 82.315 54.428 1.00 23.73 611 ARG B C 1
ATOM 5418 O O . ARG B 1 76 ? 85.706 81.573 54.987 1.00 28.47 611 ARG B O 1
ATOM 5426 N N . ARG B 1 77 ? 84.689 83.578 54.800 1.00 26.71 612 ARG B N 1
ATOM 5427 C CA . ARG B 1 77 ? 85.537 84.336 55.766 1.00 31.15 612 ARG B CA 1
ATOM 5428 C C . ARG B 1 77 ? 85.204 84.029 57.230 1.00 27.75 612 ARG B C 1
ATOM 5429 O O . ARG B 1 77 ? 84.161 84.450 57.709 1.00 23.05 612 ARG B O 1
ATOM 5437 N N . GLU B 1 78 ? 86.180 83.457 57.930 1.00 29.33 613 GLU B N 1
ATOM 5438 C CA . GLU B 1 78 ? 86.010 82.999 59.331 1.00 27.96 613 GLU B CA 1
ATOM 5439 C C . GLU B 1 78 ? 85.779 84.209 60.249 1.00 24.04 613 GLU B C 1
ATOM 5440 O O . GLU B 1 78 ? 84.880 84.181 61.132 1.00 23.61 613 GLU B O 1
ATOM 5446 N N . SER B 1 79 ? 86.556 85.269 60.070 1.00 22.68 614 SER B N 1
ATOM 5447 C CA . SER B 1 79 ? 86.544 86.390 61.031 1.00 25.89 614 SER B CA 1
ATOM 5448 C C . SER B 1 79 ? 85.226 87.174 60.932 1.00 21.68 614 SER B C 1
ATOM 5449 O O . SER B 1 79 ? 84.543 87.421 61.986 1.00 21.20 614 SER B O 1
ATOM 5452 N N . GLU B 1 80 ? 84.809 87.505 59.710 1.00 22.11 615 GLU B N 1
ATOM 5453 C CA . GLU B 1 80 ? 83.517 88.209 59.484 1.00 22.44 615 GLU B CA 1
ATOM 5454 C C . GLU B 1 80 ? 82.381 87.389 60.096 1.00 18.21 615 GLU B C 1
ATOM 5455 O O . GLU B 1 80 ? 81.489 87.961 60.729 1.00 18.23 615 GLU B O 1
ATOM 5461 N N . LEU B 1 81 ? 82.406 86.078 59.893 1.00 19.26 616 LEU B N 1
ATOM 5462 C CA . LEU B 1 81 ? 81.335 85.153 60.332 1.00 18.41 616 LEU B CA 1
ATOM 5463 C C . LEU B 1 81 ? 81.324 85.105 61.863 1.00 20.67 616 LEU B C 1
ATOM 5464 O O . LEU B 1 81 ? 80.224 85.203 62.482 1.00 17.23 616 LEU B O 1
ATOM 5469 N N . ALA B 1 82 ? 82.515 85.005 62.475 1.00 19.73 617 ALA B N 1
ATOM 5470 C CA . ALA B 1 82 ? 82.616 84.931 63.953 1.00 19.21 617 ALA B CA 1
ATOM 5471 C C . ALA B 1 82 ? 82.077 86.208 64.585 1.00 17.85 617 ALA B C 1
ATOM 5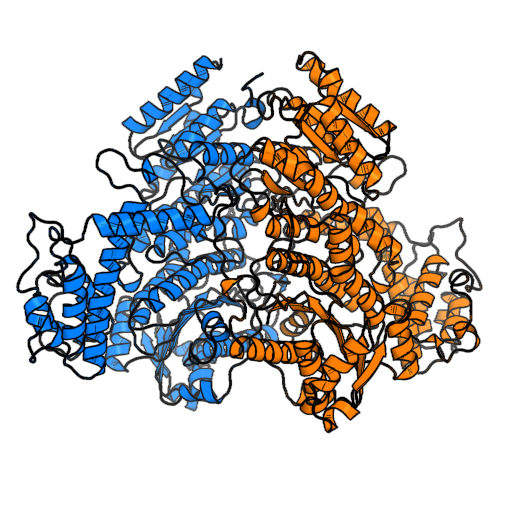472 O O . ALA B 1 82 ? 81.267 86.140 65.549 1.00 20.25 617 ALA B O 1
ATOM 5474 N N . VAL B 1 83 ? 82.451 87.353 64.057 1.00 20.18 618 VAL B N 1
ATOM 5475 C CA . VAL B 1 83 ? 82.029 88.665 64.615 1.00 20.63 618 VAL B CA 1
ATOM 5476 C C . VAL B 1 83 ? 80.508 88.782 64.435 1.00 21.97 618 VAL B C 1
ATOM 5477 O O . VAL B 1 83 ? 79.801 89.204 65.371 1.00 18.34 618 VAL B O 1
ATOM 5481 N N . ALA B 1 84 ? 80.005 88.427 63.251 1.00 20.04 619 ALA B N 1
ATOM 5482 C CA . ALA B 1 84 ? 78.556 88.493 62.969 1.00 18.74 619 ALA B CA 1
ATOM 5483 C C . ALA B 1 84 ? 77.766 87.637 63.987 1.00 17.64 619 ALA B C 1
ATOM 5484 O O . ALA B 1 84 ? 76.782 88.114 64.611 1.00 18.73 619 ALA B O 1
ATOM 5486 N N . ARG B 1 85 ? 78.126 86.392 64.175 1.00 17.27 620 ARG B N 1
ATOM 5487 C CA . ARG B 1 85 ? 77.393 85.478 65.074 1.00 17.89 620 ARG B CA 1
ATOM 5488 C C . ARG B 1 85 ? 77.462 86.015 66.504 1.00 18.47 620 ARG B C 1
ATOM 5489 O O . ARG B 1 85 ? 76.442 85.957 67.239 1.00 16.36 620 ARG B O 1
ATOM 5497 N N . ALA B 1 86 ? 78.627 86.518 66.924 1.00 20.11 621 ALA B N 1
ATOM 5498 C CA . ALA B 1 86 ? 78.779 87.062 68.290 1.00 22.33 621 ALA B CA 1
ATOM 5499 C C . ALA B 1 86 ? 77.805 88.238 68.522 1.00 22.24 621 ALA B C 1
ATOM 5500 O O . ALA B 1 86 ? 77.236 88.302 69.629 1.00 23.15 621 ALA B O 1
ATOM 5502 N N . ARG B 1 87 ? 77.606 89.121 67.528 1.00 21.75 622 ARG B N 1
ATOM 5503 C CA . ARG B 1 87 ? 76.669 90.263 67.661 1.00 23.81 622 ARG B CA 1
ATOM 5504 C C . ARG B 1 87 ? 75.260 89.711 67.785 1.00 22.61 622 ARG B C 1
ATOM 5505 O O . ARG B 1 87 ? 74.508 90.188 68.649 1.00 23.11 622 ARG B O 1
ATOM 5513 N N . ILE B 1 88 ? 74.906 88.693 66.993 1.00 20.54 623 ILE B N 1
ATOM 5514 C CA . ILE B 1 88 ? 73.535 88.116 67.077 1.00 20.37 623 ILE B CA 1
ATOM 5515 C C . ILE B 1 88 ? 73.285 87.555 68.484 1.00 22.13 623 ILE B C 1
ATOM 5516 O O . ILE B 1 88 ? 72.286 87.926 69.094 1.00 21.94 623 ILE B O 1
ATOM 5521 N N . VAL B 1 89 ? 74.176 86.699 68.987 1.00 23.26 624 VAL B N 1
ATOM 5522 C CA . VAL B 1 89 ? 74.060 86.065 70.336 1.00 25.13 624 VAL B CA 1
ATOM 5523 C C . VAL B 1 89 ? 73.943 87.143 71.433 1.00 22.58 624 VAL B C 1
ATOM 5524 O O . VAL B 1 89 ? 73.057 86.957 72.264 1.00 25.23 624 VAL B O 1
ATOM 5528 N N . SER B 1 90 ? 74.710 88.233 71.400 1.00 26.72 625 SER B N 1
ATOM 5529 C CA . SER B 1 90 ? 74.575 89.400 72.318 1.00 34.22 625 SER B CA 1
ATOM 5530 C C . SER B 1 90 ? 73.141 89.936 72.314 1.00 35.87 625 SER B C 1
ATOM 5531 O O . SER B 1 90 ? 72.582 90.154 73.407 1.00 32.09 625 SER B O 1
ATOM 5534 N N . GLU B 1 91 ? 72.557 90.153 71.138 1.00 32.54 626 GLU B N 1
ATOM 5535 C CA . GLU B 1 91 ? 71.155 90.656 71.036 1.00 31.04 626 GLU B CA 1
ATOM 5536 C C . GLU B 1 91 ? 70.164 89.655 71.605 1.00 27.92 626 GLU B C 1
ATOM 5537 O O . GLU B 1 91 ? 69.153 90.088 72.206 1.00 33.98 626 GLU B O 1
ATOM 5543 N N . LEU B 1 92 ? 70.349 88.374 71.328 1.00 25.58 627 LEU B N 1
ATOM 5544 C CA . LEU B 1 92 ? 69.431 87.316 71.799 1.00 27.81 627 LEU B CA 1
ATOM 5545 C C . LEU B 1 92 ? 69.449 87.324 73.342 1.00 35.63 627 LEU B C 1
ATOM 5546 O O . LEU B 1 92 ? 68.410 87.011 73.938 1.00 33.51 627 LEU B O 1
ATOM 5551 N N . GLU B 1 93 ? 70.594 87.607 73.962 1.00 37.62 628 GLU B N 1
ATOM 5552 C CA . GLU B 1 93 ? 70.706 87.701 75.447 1.00 46.20 628 GLU B CA 1
ATOM 5553 C C . GLU B 1 93 ? 69.798 88.841 75.938 1.00 46.06 628 GLU B C 1
ATOM 5554 O O . GLU B 1 93 ? 68.887 88.564 76.764 1.00 43.72 628 GLU B O 1
ATOM 5560 N N . ASP B 1 94 ? 69.997 90.045 75.390 1.00 48.39 629 ASP B N 1
ATOM 5561 C CA . ASP B 1 94 ? 69.303 91.302 75.797 1.00 51.65 629 ASP B CA 1
ATOM 5562 C C . ASP B 1 94 ? 67.790 91.203 75.620 1.00 50.30 629 ASP B C 1
ATOM 5563 O O . ASP B 1 94 ? 67.103 91.901 76.334 1.00 58.34 629 ASP B O 1
ATOM 5568 N N . ILE B 1 95 ? 67.287 90.417 74.678 1.00 56.84 630 ILE B N 1
ATOM 5569 C CA . ILE B 1 95 ? 65.818 90.200 74.556 1.00 54.36 630 ILE B CA 1
ATOM 5570 C C . ILE B 1 95 ? 65.444 88.974 75.401 1.00 55.69 630 ILE B C 1
ATOM 5571 O O . ILE B 1 95 ? 64.260 88.633 75.454 1.00 61.80 630 ILE B O 1
ATOM 5576 N N . GLY B 1 96 ? 66.419 88.348 76.064 1.00 54.40 631 GLY B N 1
ATOM 5577 C CA . GLY B 1 96 ? 66.164 87.353 77.122 1.00 51.88 631 GLY B CA 1
ATOM 5578 C C . GLY B 1 96 ? 65.802 85.991 76.572 1.00 50.09 631 GLY B C 1
ATOM 5579 O O . GLY B 1 96 ? 65.074 85.248 77.247 1.00 48.12 631 GLY B O 1
ATOM 5580 N N . PHE B 1 97 ? 66.311 85.608 75.403 1.00 42.32 632 PHE B N 1
ATOM 5581 C CA . PHE B 1 97 ? 66.343 84.170 75.047 1.00 38.76 632 PHE B CA 1
ATOM 5582 C C . PHE B 1 97 ? 67.264 83.513 76.081 1.00 33.83 632 PHE B C 1
ATOM 5583 O O . PHE B 1 97 ? 68.194 84.171 76.580 1.00 35.12 632 PHE B O 1
ATOM 5591 N N . ALA B 1 98 ? 66.951 82.270 76.380 1.00 37.72 633 ALA B N 1
ATOM 5592 C CA . ALA B 1 98 ? 67.781 81.329 77.151 1.00 42.17 633 ALA B CA 1
ATOM 5593 C C . ALA B 1 98 ? 68.525 80.503 76.116 1.00 40.52 633 ALA B C 1
ATOM 5594 O O . ALA B 1 98 ? 67.980 80.335 74.986 1.00 41.95 633 ALA B O 1
ATOM 5596 N N . GLY B 1 99 ? 69.706 80.007 76.450 1.00 38.23 634 GLY B N 1
ATOM 5597 C CA . GLY B 1 99 ? 70.379 78.996 75.611 1.00 32.00 634 GLY B CA 1
ATOM 5598 C C . GLY B 1 99 ? 70.792 79.590 74.273 1.00 29.35 634 GLY B C 1
ATOM 5599 O O . GLY B 1 99 ? 70.613 78.947 73.247 1.00 28.93 634 GLY B O 1
ATOM 5600 N N . VAL B 1 100 ? 71.329 80.793 74.293 1.00 25.33 635 VAL B N 1
ATOM 5601 C CA . VAL B 1 100 ? 71.528 81.623 73.074 1.00 26.73 635 VAL B CA 1
A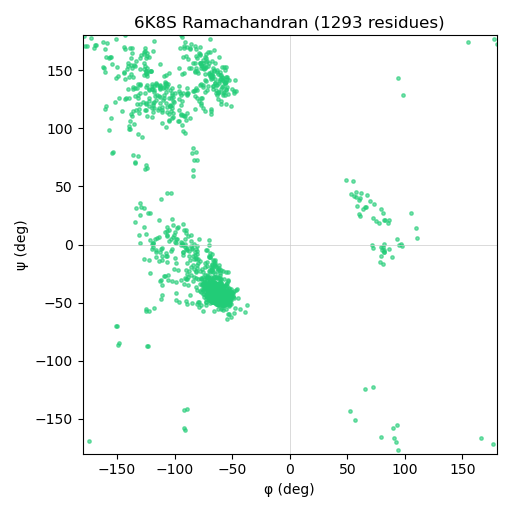TOM 5602 C C . VAL B 1 100 ? 72.681 81.042 72.238 1.00 25.07 635 VAL B C 1
ATOM 5603 O O . VAL B 1 100 ? 72.574 81.073 70.995 1.00 23.01 635 VAL B O 1
ATOM 5607 N N . GLU B 1 101 ? 73.713 80.442 72.851 1.00 23.67 636 GLU B N 1
ATOM 5608 C CA . GLU B 1 101 ? 74.882 79.957 72.063 1.00 23.20 636 GLU B CA 1
ATOM 5609 C C . GLU B 1 101 ? 74.455 78.833 71.114 1.00 24.04 636 GLU B C 1
ATOM 5610 O O . GLU B 1 101 ? 75.055 78.680 70.027 1.00 29.23 636 GLU B O 1
ATOM 5616 N N . ARG B 1 102 ? 73.515 77.999 71.518 1.00 21.42 637 ARG B N 1
ATOM 5617 C CA . ARG B 1 102 ? 73.144 76.794 70.737 1.00 23.85 637 ARG B CA 1
ATOM 5618 C C . ARG B 1 102 ? 72.184 77.211 69.600 1.00 20.29 637 ARG B C 1
ATOM 5619 O O . ARG B 1 102 ? 72.018 76.422 68.682 1.00 23.40 637 ARG B O 1
ATOM 5627 N N . ARG B 1 103 ? 71.663 78.416 69.639 1.00 19.53 638 ARG B N 1
ATOM 5628 C CA . ARG B 1 103 ? 70.622 78.887 68.684 1.00 21.22 638 ARG B CA 1
ATOM 5629 C C . ARG B 1 103 ? 71.262 79.342 67.368 1.00 21.16 638 ARG B C 1
ATOM 5630 O O . ARG B 1 103 ? 70.526 79.382 66.346 1.00 19.88 638 ARG B O 1
ATOM 5638 N N . VAL B 1 104 ? 72.502 79.811 67.407 1.00 19.93 639 VAL B N 1
ATOM 5639 C CA . VAL B 1 104 ? 73.189 80.390 66.211 1.00 22.22 639 VAL B CA 1
ATOM 5640 C C . VAL B 1 104 ? 74.571 79.749 66.080 1.00 21.32 639 VAL B C 1
ATOM 5641 O O . VAL B 1 104 ? 75.443 79.933 66.977 1.00 20.97 639 VAL B O 1
ATOM 5645 N N . GLN B 1 105 ? 74.739 78.982 65.015 1.00 18.27 640 GLN B N 1
ATOM 5646 C CA . GLN B 1 105 ? 75.985 78.233 64.772 1.00 19.76 640 GLN B CA 1
ATOM 5647 C C . GLN B 1 105 ? 76.567 78.636 63.418 1.00 20.24 640 GLN B C 1
ATOM 5648 O O . GLN B 1 105 ? 75.854 79.230 62.630 1.00 17.90 640 GLN B O 1
ATOM 5654 N N . THR B 1 106 ? 77.850 78.348 63.230 1.00 17.07 641 THR B N 1
ATOM 5655 C CA . THR B 1 106 ? 78.592 78.795 62.048 1.00 18.87 641 THR B CA 1
ATOM 5656 C C . THR B 1 106 ? 79.400 77.657 61.473 1.00 20.79 641 THR B C 1
ATOM 5657 O O . THR B 1 106 ? 79.753 76.700 62.217 1.00 19.07 641 THR B O 1
ATOM 5661 N N . LEU B 1 107 ? 79.723 77.802 60.198 1.00 18.81 642 LEU B N 1
ATOM 5662 C CA . LEU B 1 107 ? 80.706 76.953 59.496 1.00 17.84 642 LEU B CA 1
ATOM 5663 C C . LEU B 1 107 ? 81.412 77.835 58.496 1.00 21.32 642 LEU B C 1
ATOM 5664 O O . LEU B 1 107 ? 80.753 78.398 57.572 1.00 19.61 642 LEU B O 1
ATOM 5669 N N . ALA B 1 108 ? 82.714 78.026 58.708 1.00 18.16 643 ALA B N 1
ATOM 5670 C CA . ALA B 1 108 ? 83.562 78.901 57.888 1.00 20.93 643 ALA B CA 1
ATOM 5671 C C . ALA B 1 108 ? 84.258 78.058 56.830 1.00 19.40 643 ALA B C 1
ATOM 5672 O O . ALA B 1 108 ? 84.112 76.825 56.819 1.00 19.26 643 ALA B O 1
ATOM 5674 N N . ASN B 1 109 ? 84.866 78.763 55.886 1.00 22.69 644 ASN B N 1
ATOM 5675 C CA . ASN B 1 109 ? 85.616 78.204 54.732 1.00 25.98 644 ASN B CA 1
ATOM 5676 C C . ASN B 1 109 ? 84.660 77.413 53.849 1.00 24.57 644 ASN B C 1
ATOM 5677 O O . ASN B 1 109 ? 85.082 76.407 53.264 1.00 26.67 644 ASN B O 1
ATOM 5682 N N . VAL B 1 110 ? 83.382 77.811 53.807 1.00 22.87 645 VAL B N 1
ATOM 5683 C CA . VAL B 1 110 ? 82.377 77.164 52.905 1.00 23.33 645 VAL B CA 1
ATOM 5684 C C . VAL B 1 110 ? 82.440 77.949 51.600 1.00 26.21 645 VAL B C 1
ATOM 5685 O O . VAL B 1 110 ? 82.044 79.154 51.604 1.00 26.94 645 VAL B O 1
ATOM 5689 N N . ASP B 1 111 ? 83.031 77.310 50.598 1.00 24.87 646 ASP B N 1
ATOM 5690 C CA . ASP B 1 111 ? 83.198 77.821 49.218 1.00 27.35 646 ASP B CA 1
ATOM 5691 C C . ASP B 1 111 ? 82.058 77.256 48.362 1.00 20.37 646 ASP B C 1
ATOM 5692 O O . ASP B 1 111 ? 82.077 76.034 48.077 1.00 20.02 646 ASP B O 1
ATOM 5697 N N . VAL B 1 112 ? 81.095 78.087 48.026 1.00 19.91 647 VAL B N 1
ATOM 5698 C CA . VAL B 1 112 ? 79.885 77.621 47.299 1.00 18.62 647 VAL B CA 1
ATOM 5699 C C . VAL B 1 112 ? 80.243 77.112 45.899 1.00 21.08 647 VAL B C 1
ATOM 5700 O O . VAL B 1 112 ? 79.389 76.428 45.348 1.00 18.49 647 VAL B O 1
ATOM 5704 N N . SER B 1 113 ? 81.445 77.369 45.371 1.00 19.81 648 SER B N 1
ATOM 5705 C CA . SER B 1 113 ? 81.887 76.784 44.069 1.00 23.82 648 SER B CA 1
ATOM 5706 C C . SER B 1 113 ? 82.399 75.346 44.236 1.00 28.40 648 SER B C 1
ATOM 5707 O O . SER B 1 113 ? 82.736 74.716 43.205 1.00 28.99 648 SER B O 1
ATOM 5710 N N . ASN B 1 114 ? 82.464 74.830 45.467 1.00 26.24 649 ASN B N 1
ATOM 5711 C CA . ASN B 1 114 ? 82.973 73.461 45.743 1.00 26.86 649 ASN B CA 1
ATOM 5712 C C . ASN B 1 114 ? 81.878 72.572 46.367 1.00 23.51 649 ASN B C 1
ATOM 5713 O O . ASN B 1 114 ? 81.458 72.846 47.506 1.00 25.16 649 ASN B O 1
ATOM 5718 N N . PHE B 1 115 ? 81.489 71.491 45.698 1.00 25.01 650 PHE B N 1
ATOM 5719 C CA . PHE B 1 115 ? 80.449 70.534 46.168 1.00 26.84 650 PHE B CA 1
ATOM 5720 C C . PHE B 1 115 ? 80.808 69.969 47.549 1.00 25.90 650 PHE B C 1
ATOM 5721 O O . PHE B 1 115 ? 79.949 69.937 48.442 1.00 27.51 650 PHE B O 1
ATOM 5729 N N . GLU B 1 116 ? 82.034 69.493 47.729 1.00 29.41 651 GLU B N 1
ATOM 5730 C CA . GLU B 1 116 ? 82.444 68.876 49.024 1.00 31.03 651 GLU B CA 1
ATOM 5731 C C . GLU B 1 116 ? 82.231 69.872 50.162 1.00 25.16 651 GLU B C 1
ATOM 5732 O O . GLU B 1 116 ? 81.660 69.497 51.179 1.00 25.57 651 GLU B O 1
ATOM 5738 N N . SER B 1 117 ? 82.576 71.130 49.946 1.00 25.05 652 SER B N 1
ATOM 5739 C CA . SER B 1 117 ? 82.419 72.207 50.955 1.00 24.39 652 SER B CA 1
ATOM 5740 C C . SER B 1 117 ? 80.937 72.433 51.276 1.00 23.21 652 SER B C 1
ATOM 5741 O O . SER B 1 117 ? 80.555 72.601 52.449 1.00 20.53 652 SER B O 1
ATOM 5744 N N . LEU B 1 118 ? 80.067 72.435 50.263 1.00 21.45 653 LEU B N 1
ATOM 5745 C CA . LEU B 1 118 ? 78.610 72.642 50.511 1.00 19.90 653 LEU B CA 1
ATOM 5746 C C . LEU B 1 118 ? 78.006 71.477 51.297 1.00 18.32 653 LEU B C 1
ATOM 5747 O O . LEU B 1 118 ? 77.090 71.656 52.149 1.00 19.09 653 LEU B O 1
ATOM 5752 N N . LYS B 1 119 ? 78.420 70.273 50.957 1.00 19.38 654 LYS B N 1
ATOM 5753 C CA . LYS B 1 119 ? 77.924 69.061 51.647 1.00 21.59 654 LYS B CA 1
ATOM 5754 C C . LYS B 1 119 ? 78.265 69.182 53.143 1.00 19.68 654 LYS B C 1
ATOM 5755 O O . LYS B 1 119 ? 77.402 68.866 54.001 1.00 21.51 654 LYS B O 1
ATOM 5761 N N . GLY B 1 120 ? 79.441 69.715 53.460 1.00 21.19 655 GLY B N 1
ATOM 5762 C CA . GLY B 1 120 ? 79.804 69.987 54.872 1.00 20.52 655 GLY B CA 1
ATOM 5763 C C . GLY B 1 120 ? 78.820 70.926 55.552 1.00 19.47 655 GLY B C 1
ATOM 5764 O O . GLY B 1 120 ? 78.529 70.733 56.729 1.00 18.21 655 GLY B O 1
ATOM 5765 N N . ALA B 1 121 ? 78.283 71.929 54.853 1.00 19.39 656 ALA B N 1
ATOM 5766 C CA . ALA B 1 121 ? 77.288 72.850 55.449 1.00 19.73 656 ALA B CA 1
ATOM 5767 C C . ALA B 1 121 ? 75.994 72.086 55.755 1.00 18.83 656 ALA B C 1
ATOM 5768 O O . ALA B 1 121 ? 75.383 72.292 56.829 1.00 19.46 656 ALA B O 1
ATOM 5770 N N . VAL B 1 122 ? 75.539 71.223 54.851 1.00 19.55 657 VAL B N 1
ATOM 5771 C CA . VAL B 1 122 ? 74.304 70.443 55.135 1.00 19.69 657 VAL B CA 1
ATOM 5772 C C . VAL B 1 122 ? 74.550 69.522 56.356 1.00 19.21 657 VAL B C 1
ATOM 5773 O O . VAL B 1 122 ? 73.711 69.504 57.272 1.00 18.17 657 VAL B O 1
ATOM 5777 N N . ASP B 1 123 ? 75.684 68.842 56.384 1.00 19.99 658 ASP B N 1
ATOM 5778 C CA . ASP B 1 123 ? 76.023 67.873 57.472 1.00 21.00 658 ASP B CA 1
ATOM 5779 C C . ASP B 1 123 ? 76.072 68.630 58.822 1.00 19.88 658 ASP B C 1
ATOM 5780 O O . ASP B 1 123 ? 75.473 68.142 59.811 1.00 20.41 658 ASP B O 1
ATOM 5785 N N . ALA B 1 124 ? 76.662 69.828 58.841 1.00 20.16 659 ALA B N 1
ATOM 5786 C CA . ALA B 1 124 ? 76.823 70.635 60.070 1.00 20.01 659 ALA B CA 1
ATOM 5787 C C . ALA B 1 124 ? 75.452 71.071 60.569 1.00 20.78 659 ALA B C 1
ATOM 5788 O O . ALA B 1 124 ? 75.218 71.049 61.780 1.00 19.99 659 ALA B O 1
ATOM 5790 N N . THR B 1 125 ? 74.533 71.424 59.662 1.00 18.55 660 THR B N 1
ATOM 5791 C CA . THR B 1 125 ? 73.190 71.904 60.048 1.00 17.65 660 THR B CA 1
ATOM 5792 C C . THR B 1 125 ? 72.470 70.758 60.733 1.00 17.27 660 THR B C 1
ATOM 5793 O O . THR B 1 125 ? 71.835 70.968 61.756 1.00 18.64 660 THR B O 1
ATOM 5797 N N . LEU B 1 126 ? 72.522 69.584 60.131 1.00 18.47 661 LEU B N 1
ATOM 5798 C CA . LEU B 1 126 ? 71.805 68.412 60.662 1.00 21.04 661 LEU B CA 1
ATOM 5799 C C . LEU B 1 126 ? 72.452 68.002 61.987 1.00 21.05 661 LEU B C 1
ATOM 5800 O O . LEU B 1 126 ? 71.705 67.642 62.872 1.00 22.16 661 LEU B O 1
ATOM 5805 N N . LYS B 1 127 ? 73.776 68.052 62.095 1.00 22.65 662 LYS B N 1
ATOM 5806 C CA . LYS B 1 127 ? 74.465 67.646 63.365 1.00 26.75 662 LYS B CA 1
ATOM 5807 C C . LYS B 1 127 ? 74.039 68.589 64.501 1.00 24.64 662 LYS B C 1
ATOM 5808 O O . LYS B 1 127 ? 73.708 68.097 65.602 1.00 26.21 662 LYS B O 1
ATOM 5814 N N . ALA B 1 128 ? 73.972 69.897 64.241 1.00 21.46 663 ALA B N 1
ATOM 5815 C CA . ALA B 1 128 ? 73.614 70.948 65.221 1.00 21.17 663 ALA B CA 1
ATOM 5816 C C . ALA B 1 128 ? 72.137 70.881 65.591 1.00 21.94 663 ALA B C 1
ATOM 5817 O O . ALA B 1 128 ? 71.824 71.007 66.794 1.00 20.02 663 ALA B O 1
ATOM 5819 N N . PHE B 1 129 ? 71.231 70.730 64.605 1.00 19.76 664 PHE B N 1
ATOM 5820 C CA . PHE B 1 129 ? 69.790 70.980 64.852 1.00 18.69 664 PHE B CA 1
ATOM 5821 C C . PHE B 1 129 ? 68.896 69.775 64.544 1.00 19.92 664 PHE B C 1
ATOM 5822 O O . PHE B 1 129 ? 67.738 69.872 64.908 1.00 24.72 664 PHE B O 1
ATOM 5830 N N . GLY B 1 130 ? 69.363 68.738 63.862 1.00 20.90 665 GLY B N 1
ATOM 5831 C CA . GLY B 1 130 ? 68.596 67.501 63.646 1.00 24.60 665 GLY B CA 1
ATOM 5832 C C . GLY B 1 130 ? 67.603 67.618 62.499 1.00 23.75 665 GLY B C 1
ATOM 5833 O O . GLY B 1 130 ? 66.943 66.666 62.225 1.00 21.92 665 GLY B O 1
ATOM 5834 N N . ARG B 1 131 ? 67.530 68.763 61.822 1.00 21.68 666 ARG B N 1
ATOM 5835 C CA . ARG B 1 131 ? 66.602 68.944 60.669 1.00 19.96 666 ARG B CA 1
ATOM 5836 C C . ARG B 1 131 ? 66.976 70.242 59.981 1.00 18.67 666 ARG B C 1
ATOM 5837 O O . ARG B 1 131 ? 67.763 71.046 60.545 1.00 16.83 666 ARG B O 1
ATOM 5845 N N . ILE B 1 132 ? 66.370 70.491 58.831 1.00 18.29 667 ILE B N 1
ATOM 5846 C CA . ILE B 1 132 ? 66.463 71.815 58.155 1.00 19.44 667 ILE B CA 1
ATOM 5847 C C . ILE B 1 132 ? 65.051 72.166 57.730 1.00 16.69 667 ILE B C 1
ATOM 5848 O O . ILE B 1 132 ? 64.444 71.299 57.097 1.00 18.79 667 ILE B O 1
ATOM 5853 N N . ASP B 1 133 ? 64.575 73.350 58.087 1.00 15.02 668 ASP B N 1
ATOM 5854 C CA . ASP B 1 133 ? 63.242 73.841 57.647 1.00 15.70 668 ASP B CA 1
ATOM 5855 C C . ASP B 1 133 ? 63.430 74.778 56.456 1.00 15.60 668 ASP B C 1
ATOM 5856 O O . ASP B 1 133 ? 62.598 74.695 55.477 1.00 16.66 668 ASP B O 1
ATOM 5861 N N . TYR B 1 134 ? 64.367 75.721 56.568 1.00 14.47 669 TYR B N 1
ATOM 5862 C CA . TYR B 1 134 ? 64.598 76.765 55.538 1.00 14.36 669 TYR B CA 1
ATOM 5863 C C . TYR B 1 134 ? 66.008 76.617 54.965 1.00 14.59 669 TYR B C 1
ATOM 5864 O O . TYR B 1 134 ? 67.004 76.530 55.716 1.00 15.80 669 TYR B O 1
ATOM 5873 N N . LEU B 1 135 ? 66.120 76.650 53.649 1.00 12.74 670 LEU B N 1
ATOM 5874 C CA . LEU B 1 135 ? 67.398 76.787 52.932 1.00 12.43 670 LEU B CA 1
ATOM 5875 C C . LEU B 1 135 ? 67.383 78.136 52.226 1.00 13.10 670 LEU B C 1
ATOM 5876 O O . LEU B 1 135 ? 66.478 78.411 51.389 1.00 13.02 670 LEU B O 1
ATOM 5881 N N . ILE B 1 136 ? 68.298 79.006 52.591 1.00 12.04 671 ILE B N 1
ATOM 5882 C CA . ILE B 1 136 ? 68.420 80.359 52.007 1.00 12.90 671 ILE B CA 1
ATOM 5883 C C . ILE B 1 136 ? 69.704 80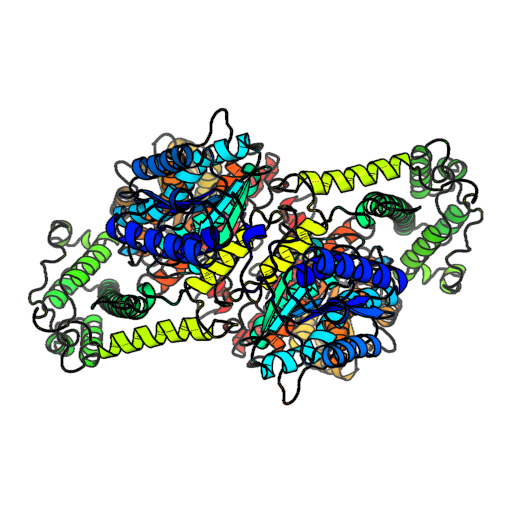.395 51.180 1.00 13.16 671 ILE B C 1
ATOM 5884 O O . ILE B 1 136 ? 70.819 80.502 51.783 1.00 13.04 671 ILE B O 1
ATOM 5889 N N . ASN B 1 137 ? 69.512 80.348 49.876 1.00 11.29 672 ASN B N 1
ATOM 5890 C CA . ASN B 1 137 ? 70.595 80.347 48.846 1.00 12.76 672 ASN B CA 1
ATOM 5891 C C . ASN B 1 137 ? 70.981 81.801 48.605 1.00 12.93 672 ASN B C 1
ATOM 5892 O O . ASN B 1 137 ? 70.534 82.432 47.566 1.00 12.86 672 ASN B O 1
ATOM 5897 N N . ASN B 1 138 ? 71.839 82.326 49.470 1.00 13.11 673 ASN B N 1
ATOM 5898 C CA . ASN B 1 138 ? 72.151 83.767 49.487 1.00 13.41 673 ASN B CA 1
ATOM 5899 C C . ASN B 1 138 ? 73.533 84.067 48.901 1.00 14.65 673 ASN B C 1
ATOM 5900 O O . ASN B 1 138 ? 73.715 85.175 48.320 1.00 15.66 673 ASN B O 1
ATOM 5905 N N . ALA B 1 139 ? 74.479 83.159 49.024 1.00 15.33 674 ALA B N 1
ATOM 5906 C CA . ALA B 1 139 ? 75.870 83.394 48.633 1.00 16.59 674 ALA B CA 1
ATOM 5907 C C . ALA B 1 139 ? 75.905 83.781 47.165 1.00 18.01 674 ALA B C 1
ATOM 5908 O O . ALA B 1 139 ? 75.136 83.263 46.354 1.00 16.22 674 ALA B O 1
ATOM 5910 N N . GLY B 1 140 ? 76.751 84.715 46.823 1.00 18.38 675 GLY B N 1
ATOM 5911 C CA . GLY B 1 140 ? 76.851 85.137 45.413 1.00 20.27 675 GLY B CA 1
ATOM 5912 C C . GLY B 1 140 ? 78.162 85.838 45.175 1.00 20.28 675 GLY B C 1
ATOM 5913 O O . GLY B 1 140 ? 78.635 86.485 46.115 1.00 22.29 675 GLY B O 1
ATOM 5914 N N . VAL B 1 141 ? 78.701 85.711 43.973 1.00 16.73 676 VAL B N 1
ATOM 5915 C CA . VAL B 1 141 ? 79.863 86.507 43.501 1.00 18.72 676 VAL B CA 1
ATOM 5916 C C . VAL B 1 141 ? 79.428 87.453 42.382 1.00 18.79 676 VAL B C 1
ATOM 5917 O O . VAL B 1 141 ? 78.496 87.091 41.618 1.00 15.93 676 VAL B O 1
ATOM 5921 N N . ALA B 1 142 ? 80.171 88.555 42.201 1.00 18.75 677 ALA B N 1
ATOM 5922 C CA . ALA B 1 142 ? 79.913 89.568 41.157 1.00 17.53 677 ALA B CA 1
ATOM 5923 C C . ALA B 1 142 ? 80.255 88.991 39.783 1.00 16.35 677 ALA B C 1
ATOM 5924 O O . ALA B 1 142 ? 79.568 89.372 38.806 1.00 15.40 677 ALA B O 1
ATOM 5926 N N . GLY B 1 143 ? 81.273 88.139 39.713 1.00 17.16 678 GLY B N 1
ATOM 5927 C CA . GLY B 1 143 ? 81.674 87.445 38.480 1.00 17.52 678 GLY B CA 1
ATOM 5928 C C . GLY B 1 143 ? 82.757 88.178 37.699 1.00 19.10 678 GLY B C 1
ATOM 5929 O O . GLY B 1 143 ? 83.543 88.954 38.304 1.00 18.23 678 GLY B O 1
ATOM 5930 N N . ALA B 1 144 ? 82.812 87.927 36.394 1.00 16.61 679 ALA B N 1
ATOM 5931 C CA . ALA B 1 144 ? 83.960 88.317 35.545 1.00 18.19 679 ALA B CA 1
ATOM 5932 C C . ALA B 1 144 ? 84.037 89.839 35.352 1.00 18.40 679 ALA B C 1
ATOM 5933 O O . ALA B 1 144 ? 85.165 90.333 35.146 1.00 19.54 679 ALA B O 1
ATOM 5935 N N . GLU B 1 145 ? 82.902 90.548 35.319 1.00 18.60 680 GLU B N 1
ATOM 5936 C CA . GLU B 1 145 ? 82.826 92.004 35.034 1.00 20.55 680 GLU B CA 1
ATOM 5937 C C . GLU B 1 145 ? 83.660 92.283 33.771 1.00 22.22 680 GLU B C 1
ATOM 5938 O O . GLU B 1 145 ? 84.560 93.148 33.799 1.00 18.99 680 GLU B O 1
ATOM 5944 N N . ASP B 1 146 ? 83.330 91.575 32.692 1.00 18.21 681 ASP B N 1
ATOM 5945 C CA . ASP B 1 146 ? 83.947 91.727 31.350 1.00 19.65 681 ASP B CA 1
ATOM 5946 C C . ASP B 1 146 ? 82.822 91.585 30.341 1.00 17.83 681 ASP B C 1
ATOM 5947 O O . ASP B 1 146 ? 81.821 90.883 30.610 1.00 18.78 681 ASP B O 1
ATOM 5952 N N . MET B 1 147 ? 82.999 92.195 29.191 1.00 17.89 682 MET B N 1
ATOM 5953 C CA . MET B 1 147 ? 82.198 91.900 27.996 1.00 16.07 682 MET B CA 1
ATOM 5954 C C . MET B 1 147 ? 82.416 90.430 27.643 1.00 14.99 682 MET B C 1
ATOM 5955 O O . MET B 1 147 ? 83.521 89.868 27.906 1.00 14.44 682 MET B O 1
ATOM 5960 N N . VAL B 1 148 ? 81.396 89.819 27.078 1.00 13.77 683 VAL B N 1
ATOM 5961 C CA . VAL B 1 148 ? 81.462 88.405 26.630 1.00 15.15 683 VAL B CA 1
ATOM 5962 C C . VAL B 1 148 ? 82.690 88.133 25.753 1.00 14.84 683 VAL B C 1
ATOM 5963 O O . VAL B 1 148 ? 83.364 87.155 26.019 1.00 14.11 683 VAL B O 1
ATOM 5967 N N . VAL B 1 149 ? 82.999 89.019 24.811 1.00 14.90 684 VAL B N 1
ATOM 5968 C CA . VAL B 1 149 ? 84.172 88.806 23.925 1.00 15.08 684 VAL B CA 1
ATOM 5969 C C . VAL B 1 149 ? 85.497 88.828 24.696 1.00 16.84 684 VAL B C 1
ATOM 5970 O O . VAL B 1 149 ? 86.488 88.326 24.136 1.00 17.96 684 VAL B O 1
ATOM 5974 N N . ASP B 1 150 ? 85.542 89.356 25.917 1.00 16.65 685 ASP B N 1
ATOM 5975 C CA . ASP B 1 150 ? 86.787 89.456 26.732 1.00 17.66 685 ASP B CA 1
ATOM 5976 C C . ASP B 1 150 ? 86.793 88.440 27.877 1.00 19.42 685 ASP B C 1
ATOM 5977 O O . ASP B 1 150 ? 87.800 88.327 28.570 1.00 21.36 685 ASP B O 1
ATOM 5982 N N . MET B 1 151 ? 85.667 87.771 28.119 1.00 19.49 686 MET B N 1
ATOM 5983 C CA . MET B 1 151 ? 85.469 86.976 29.356 1.00 19.35 686 MET B CA 1
ATOM 5984 C C . MET B 1 151 ? 86.093 85.574 29.200 1.00 17.74 686 MET B C 1
ATOM 5985 O O . MET B 1 151 ? 85.833 84.927 28.203 1.00 19.32 686 MET B O 1
ATOM 5990 N N . GLY B 1 152 ? 86.874 85.109 30.172 1.00 20.76 687 GLY B N 1
ATOM 5991 C CA . GLY B 1 152 ? 87.405 83.735 30.149 1.00 22.39 687 GLY B CA 1
ATOM 5992 C C . GLY B 1 152 ? 86.357 82.676 30.460 1.00 20.36 687 GLY B C 1
ATOM 5993 O O . GLY B 1 152 ? 85.418 82.967 31.222 1.00 18.67 687 GLY B O 1
ATOM 5994 N N . VAL B 1 153 ? 86.517 81.466 29.941 1.00 19.84 688 VAL B N 1
ATOM 5995 C CA . VAL B 1 153 ? 85.590 80.355 30.239 1.00 21.13 688 VAL B CA 1
ATOM 5996 C C . VAL B 1 153 ? 85.708 80.026 31.724 1.00 19.37 688 VAL B C 1
ATOM 5997 O O . VAL B 1 153 ? 84.669 79.811 32.379 1.00 17.21 688 VAL B O 1
ATOM 6001 N N . ASP B 1 154 ? 86.909 80.018 32.292 1.00 19.74 689 ASP B N 1
ATOM 6002 C CA . ASP B 1 154 ? 87.050 79.717 33.739 1.00 20.91 689 ASP B CA 1
ATOM 6003 C C . ASP B 1 154 ? 86.304 80.737 34.606 1.00 18.44 689 ASP B C 1
ATOM 6004 O O . ASP B 1 154 ? 85.664 80.324 35.601 1.00 17.55 689 ASP B O 1
ATOM 6009 N N . ALA B 1 155 ? 86.353 82.027 34.287 1.00 17.38 690 ALA B N 1
ATOM 6010 C CA . ALA B 1 155 ? 85.604 83.055 35.060 1.00 17.46 690 ALA B CA 1
ATOM 6011 C C . ALA B 1 155 ? 84.096 82.802 34.934 1.00 15.45 690 ALA B C 1
ATOM 6012 O O . ALA B 1 155 ? 83.373 82.818 35.955 1.00 14.54 690 ALA B O 1
ATOM 6014 N N . TRP B 1 156 ? 83.635 82.586 33.714 1.00 15.76 691 TRP B N 1
ATOM 6015 C CA . TRP B 1 156 ? 82.210 82.300 33.467 1.00 14.32 691 TRP B CA 1
ATOM 6016 C C . TRP B 1 156 ? 81.801 81.086 34.321 1.00 13.61 691 TRP B C 1
ATOM 6017 O O . TRP B 1 156 ? 80.796 81.141 35.058 1.00 13.05 691 TRP B O 1
ATOM 6028 N N . ASP B 1 157 ? 82.556 79.992 34.240 1.00 13.52 692 ASP B N 1
ATOM 6029 C CA . ASP B 1 157 ? 82.199 78.740 34.938 1.00 15.43 692 ASP B CA 1
ATOM 6030 C C . ASP B 1 157 ? 82.151 78.971 36.437 1.00 16.02 692 ASP B C 1
ATOM 6031 O O . ASP B 1 157 ? 81.275 78.422 37.141 1.00 14.92 692 ASP B O 1
ATOM 6036 N N . TYR B 1 158 ? 83.111 79.717 36.963 1.00 15.97 693 TYR B N 1
ATOM 6037 C CA . TYR B 1 158 ? 83.140 80.004 38.406 1.00 17.45 693 TYR B CA 1
ATOM 6038 C C . TYR B 1 158 ? 81.854 80.730 38.831 1.00 15.51 693 TYR B C 1
ATOM 6039 O O . TYR B 1 158 ? 81.227 80.343 39.845 1.00 15.69 693 TYR B O 1
ATOM 6048 N N . THR B 1 159 ? 81.422 81.724 38.075 1.00 14.82 694 THR B N 1
ATOM 6049 C CA . THR B 1 159 ? 80.219 82.523 38.400 1.00 14.33 694 THR B CA 1
ATOM 6050 C C . THR B 1 159 ? 79.028 81.576 38.393 1.00 14.72 694 THR B C 1
ATOM 6051 O O . THR B 1 159 ? 78.229 81.618 39.362 1.00 13.78 694 THR B O 1
ATOM 6055 N N . LEU B 1 160 ? 78.890 80.768 37.343 1.00 15.38 695 LEU B N 1
ATOM 6056 C CA . LEU B 1 160 ? 77.713 79.879 37.261 1.00 15.18 695 LEU B CA 1
ATOM 6057 C C . LEU B 1 160 ? 77.795 78.825 38.367 1.00 14.84 695 LEU B C 1
ATOM 6058 O O . LEU B 1 160 ? 76.758 78.520 38.969 1.00 13.80 695 LEU B O 1
ATOM 6063 N N . ASP B 1 161 ? 78.976 78.300 38.666 1.00 14.70 696 ASP B N 1
ATOM 6064 C CA . ASP B 1 161 ? 79.127 77.311 39.769 1.00 15.00 696 ASP B CA 1
ATOM 6065 C C . ASP B 1 161 ? 78.749 77.914 41.131 1.00 15.58 696 ASP B C 1
ATOM 6066 O O . ASP B 1 161 ? 77.945 77.283 41.829 1.00 15.14 696 ASP B O 1
ATOM 6071 N N . ALA B 1 162 ? 79.276 79.092 41.478 1.00 12.96 697 ALA B N 1
ATOM 6072 C CA . ALA B 1 162 ? 79.071 79.746 42.780 1.00 15.02 697 ALA B CA 1
ATOM 6073 C C . ALA B 1 162 ? 77.617 80.202 42.931 1.00 14.45 697 ALA B C 1
ATOM 6074 O O . ALA B 1 162 ? 77.039 80.031 44.002 1.00 12.98 697 ALA B O 1
ATOM 6076 N N . ASN B 1 163 ? 77.089 80.848 41.898 1.00 14.51 698 ASN B N 1
ATOM 6077 C CA . ASN B 1 163 ? 75.773 81.529 41.980 1.00 14.02 698 ASN B CA 1
ATOM 6078 C C . ASN B 1 163 ? 74.551 80.659 41.656 1.00 14.87 698 ASN B C 1
ATOM 6079 O O . ASN B 1 163 ? 73.476 81.002 42.138 1.00 15.51 698 ASN B O 1
ATOM 6084 N N . LEU B 1 164 ? 74.714 79.637 40.824 1.00 14.32 699 LEU B N 1
ATOM 6085 C CA . LEU B 1 164 ? 73.544 78.860 40.338 1.00 14.21 699 LEU B CA 1
ATOM 6086 C C . LEU B 1 164 ? 73.658 77.358 40.619 1.00 13.93 699 LEU B C 1
ATOM 6087 O O . LEU B 1 164 ? 72.796 76.826 41.268 1.00 13.82 699 LEU B O 1
ATOM 6092 N N . VAL B 1 165 ? 74.731 76.724 40.173 1.00 13.29 700 VAL B N 1
ATOM 6093 C CA . VAL B 1 165 ? 74.842 75.251 40.371 1.00 12.74 700 VAL B CA 1
ATOM 6094 C C . VAL B 1 165 ? 74.820 74.920 41.868 1.00 13.07 700 VAL B C 1
ATOM 6095 O O . VAL B 1 165 ? 74.208 73.946 42.248 1.00 12.52 700 VAL B O 1
ATOM 6099 N N . SER B 1 166 ? 75.475 75.742 42.675 1.00 13.06 701 SER B N 1
ATOM 6100 C CA . SER B 1 166 ? 75.475 75.588 44.150 1.00 12.39 701 SER B CA 1
ATOM 6101 C C . SER B 1 166 ? 74.062 75.476 44.666 1.00 13.00 701 SER B C 1
ATOM 6102 O O . SER B 1 166 ? 73.840 74.714 45.645 1.00 13.48 701 SER B O 1
ATOM 6105 N N . ASN B 1 167 ? 73.136 76.258 44.103 1.00 11.77 702 ASN B N 1
ATOM 6106 C CA . ASN B 1 167 ? 71.778 76.329 44.662 1.00 12.25 702 ASN B CA 1
ATOM 6107 C C . ASN B 1 167 ? 71.140 74.965 44.397 1.00 12.83 702 ASN B C 1
ATOM 6108 O O . ASN B 1 167 ? 70.409 74.435 45.275 1.00 12.61 702 ASN B O 1
ATOM 6113 N N . TYR B 1 168 ? 71.383 74.423 43.206 1.00 12.46 703 TYR B N 1
ATOM 6114 C CA . TYR B 1 168 ? 70.790 73.121 42.843 1.00 12.72 703 TYR B CA 1
ATOM 6115 C C . TYR B 1 168 ? 71.435 72.025 43.717 1.00 13.33 703 TYR B C 1
ATOM 6116 O O . TYR B 1 168 ? 70.713 71.123 44.185 1.00 13.53 703 TYR B O 1
ATOM 6125 N N . PHE B 1 169 ? 72.735 72.106 43.930 1.00 12.65 704 PHE B N 1
ATOM 6126 C CA . PHE B 1 169 ? 73.456 71.131 44.799 1.00 13.37 704 PHE B CA 1
ATOM 6127 C C . PHE B 1 169 ? 72.757 71.056 46.157 1.00 13.33 704 PHE B C 1
ATOM 6128 O O . PHE B 1 169 ? 72.417 69.959 46.665 1.00 14.68 704 PHE B O 1
ATOM 6136 N N . LEU B 1 170 ? 72.537 72.217 46.781 1.00 13.09 705 LEU B N 1
ATOM 6137 C CA . LEU B 1 170 ? 71.892 72.224 48.123 1.00 13.33 705 LEU B CA 1
ATOM 6138 C C . LEU B 1 170 ? 70.447 71.728 48.027 1.00 13.16 705 LEU B C 1
ATOM 6139 O O . LEU B 1 170 ? 70.029 70.953 48.934 1.00 14.53 705 LEU B O 1
ATOM 6144 N N . MET B 1 171 ? 69.681 72.147 47.020 1.00 13.64 706 MET B N 1
ATOM 6145 C CA . MET B 1 171 ? 68.292 71.692 46.814 1.00 14.49 706 MET B CA 1
ATOM 6146 C C . MET B 1 171 ? 68.249 70.160 46.720 1.00 14.88 706 MET B C 1
ATOM 6147 O O . MET B 1 171 ? 67.412 69.535 47.369 1.00 16.03 706 MET B O 1
ATOM 6152 N N . HIS B 1 172 ? 69.127 69.582 45.926 1.00 13.29 707 HIS B N 1
ATOM 6153 C CA . HIS B 1 172 ? 69.232 68.119 45.736 1.00 14.83 707 HIS B CA 1
ATOM 6154 C C . HIS B 1 172 ? 69.322 67.417 47.108 1.00 16.83 707 HIS B C 1
ATOM 6155 O O . HIS B 1 172 ? 68.646 66.393 47.302 1.00 17.56 707 HIS B O 1
ATOM 6162 N N . HIS B 1 173 ? 70.148 67.932 48.019 1.00 16.51 708 HIS B N 1
ATOM 6163 C CA . HIS B 1 173 ? 70.452 67.275 49.314 1.00 17.71 708 HIS B CA 1
ATOM 6164 C C . HIS B 1 173 ? 69.330 67.586 50.304 1.00 18.55 708 HIS B C 1
ATOM 6165 O O . HIS B 1 173 ? 68.949 66.668 51.058 1.00 20.33 708 HIS B O 1
ATOM 6172 N N . VAL B 1 174 ? 68.753 68.781 50.286 1.00 13.98 709 VAL B N 1
ATOM 6173 C CA . VAL B 1 174 ? 67.839 69.128 51.407 1.00 15.15 709 VAL B CA 1
ATOM 6174 C C . VAL B 1 174 ? 66.420 68.809 51.019 1.00 16.72 709 VAL B C 1
ATOM 6175 O O . VAL B 1 174 ? 65.646 68.561 51.924 1.00 16.92 709 VAL B O 1
ATOM 6179 N N . ALA B 1 175 ? 66.050 68.897 49.738 1.00 18.24 710 ALA B N 1
ATOM 6180 C CA . ALA B 1 175 ? 64.627 68.732 49.384 1.00 19.00 710 ALA B CA 1
ATOM 6181 C C . ALA B 1 175 ? 64.089 67.377 49.863 1.00 19.34 710 ALA B C 1
ATOM 6182 O O . ALA B 1 175 ? 62.977 67.333 50.356 1.00 16.27 710 ALA B O 1
ATOM 6184 N N . PRO B 1 176 ? 64.768 66.234 49.673 1.00 17.76 711 PRO B N 1
ATOM 6185 C CA . PRO B 1 176 ? 64.234 64.962 50.171 1.00 19.58 711 PRO B CA 1
ATOM 6186 C C . PRO B 1 176 ? 64.005 64.948 51.699 1.00 18.02 711 PRO B C 1
ATOM 6187 O O . PRO B 1 176 ? 63.040 64.312 52.144 1.00 17.29 711 PRO B O 1
ATOM 6191 N N . LEU B 1 177 ? 64.890 65.619 52.461 1.00 16.60 712 LEU B N 1
ATOM 6192 C CA . LEU B 1 177 ? 64.778 65.730 53.927 1.00 17.30 712 LEU B CA 1
ATOM 6193 C C . LEU B 1 177 ? 63.481 66.476 54.249 1.00 17.15 712 LEU B C 1
ATOM 6194 O O . LEU B 1 177 ? 62.730 66.094 55.192 1.00 16.92 712 LEU B O 1
ATOM 6199 N N . MET B 1 178 ? 63.248 67.593 53.548 1.00 15.92 713 MET B N 1
ATOM 6200 C CA . MET B 1 178 ? 62.049 68.434 53.760 1.00 14.64 713 MET B CA 1
ATOM 6201 C C . MET B 1 178 ? 60.795 67.655 53.357 1.00 15.01 713 MET B C 1
ATOM 6202 O O . MET B 1 178 ? 59.800 67.689 54.127 1.00 15.50 713 MET B O 1
ATOM 6207 N N . LYS B 1 179 ? 60.825 66.959 52.231 1.00 14.42 714 LYS B N 1
ATOM 6208 C CA . LYS B 1 179 ? 59.618 66.185 51.786 1.00 17.59 714 LYS B CA 1
ATOM 6209 C C . LYS B 1 179 ? 59.313 65.115 52.854 1.00 16.78 714 LYS B C 1
ATOM 6210 O O . LYS B 1 179 ? 58.161 64.998 53.258 1.00 19.52 714 LYS B O 1
ATOM 6216 N N . ALA B 1 180 ? 60.328 64.415 53.338 1.00 18.82 715 ALA B N 1
ATOM 6217 C CA . ALA B 1 180 ? 60.127 63.312 54.308 1.00 19.04 715 ALA B CA 1
ATOM 6218 C C . ALA B 1 180 ? 59.514 63.868 55.605 1.00 19.57 715 ALA B C 1
ATOM 6219 O O . ALA B 1 180 ? 58.620 63.219 56.196 1.00 19.10 715 ALA B O 1
ATOM 6221 N N . GLN B 1 181 ? 59.926 65.058 56.064 1.00 19.31 716 GLN B N 1
ATOM 6222 C CA . GLN B 1 181 ? 59.368 65.639 57.303 1.00 19.37 716 GLN B CA 1
ATOM 6223 C C . GLN B 1 181 ? 58.022 66.323 57.058 1.00 19.67 716 GLN B C 1
ATOM 6224 O O . GLN B 1 181 ? 57.383 66.673 58.061 1.00 21.31 716 GLN B O 1
ATOM 6230 N N . GLY B 1 182 ? 57.628 66.525 55.807 1.00 16.98 717 GLY B N 1
ATOM 6231 C CA . GLY B 1 182 ? 56.303 67.056 55.440 1.00 18.90 717 GLY B CA 1
ATOM 6232 C C . GLY B 1 182 ? 56.272 68.547 55.155 1.00 18.34 717 GLY B C 1
ATOM 6233 O O . GLY B 1 182 ? 55.193 69.055 54.843 1.00 19.35 717 GLY B O 1
ATOM 6234 N N . SER B 1 183 ? 57.380 69.278 55.266 1.00 19.64 718 SER B N 1
ATOM 6235 C CA . SER B 1 183 ? 57.389 70.753 55.083 1.00 16.73 718 SER B CA 1
ATOM 6236 C C . SER B 1 183 ? 58.823 71.232 54.838 1.00 17.41 718 SER B C 1
ATOM 6237 O O . SER B 1 183 ? 59.775 70.640 55.344 1.00 15.70 718 SER B O 1
ATOM 6240 N N . GLY B 1 184 ? 58.966 72.351 54.122 1.00 17.84 719 GLY B N 1
ATOM 6241 C CA . GLY B 1 184 ? 60.236 73.073 53.998 1.00 14.84 719 GLY B CA 1
ATOM 6242 C C . GLY B 1 184 ? 60.026 74.317 53.159 1.00 15.08 719 GLY B C 1
ATOM 6243 O O . GLY B 1 184 ? 58.917 74.491 52.567 1.00 12.00 719 GLY B O 1
ATOM 6244 N N . TYR B 1 185 ? 61.059 75.138 53.148 1.00 13.07 720 TYR B N 1
ATOM 6245 C CA . TYR B 1 185 ? 61.072 76.361 52.333 1.00 11.96 720 TYR B CA 1
ATOM 6246 C C . TYR B 1 185 ? 62.481 76.530 51.778 1.00 12.94 720 TYR B C 1
ATOM 6247 O O . TYR B 1 185 ? 63.432 76.479 52.531 1.00 14.11 720 TYR B O 1
ATOM 6256 N N . ILE B 1 186 ? 62.555 76.660 50.467 1.00 12.18 721 ILE B N 1
ATOM 6257 C CA . ILE B 1 186 ? 63.821 77.002 49.763 1.00 11.12 721 ILE B CA 1
ATOM 6258 C C . ILE B 1 186 ? 63.631 78.395 49.161 1.00 11.84 721 ILE B C 1
ATOM 6259 O O . ILE B 1 186 ? 62.666 78.612 48.387 1.00 10.30 721 ILE B O 1
ATOM 6264 N N . LEU B 1 187 ? 64.576 79.291 49.446 1.00 11.30 722 LEU B N 1
ATOM 6265 C CA . LEU B 1 187 ? 64.523 80.682 48.930 1.00 12.63 722 LEU B CA 1
ATOM 6266 C C . LEU B 1 187 ? 65.818 80.969 48.199 1.00 13.48 722 LEU B C 1
ATOM 6267 O O . LEU B 1 187 ? 66.899 80.918 48.831 1.00 14.17 722 LEU B O 1
ATOM 6272 N N . ASN B 1 188 ? 65.728 81.307 46.921 1.00 12.23 723 ASN B N 1
ATOM 6273 C CA . ASN B 1 188 ? 66.901 81.749 46.139 1.00 12.48 723 ASN B CA 1
ATOM 6274 C C . ASN B 1 188 ? 67.008 83.259 46.142 1.00 13.69 723 ASN B C 1
ATOM 6275 O O . ASN B 1 188 ? 65.993 83.953 45.794 1.00 13.60 723 ASN B O 1
ATOM 6280 N N . VAL B 1 189 ? 68.195 83.739 46.489 1.00 12.60 724 VAL B N 1
ATOM 6281 C CA . VAL B 1 189 ? 68.426 85.200 46.469 1.00 13.28 724 VAL B CA 1
ATOM 6282 C C . VAL B 1 189 ? 68.960 85.544 45.083 1.00 13.32 724 VAL B C 1
ATOM 6283 O O . VAL B 1 189 ? 70.150 85.463 44.851 1.00 14.45 724 VAL B O 1
ATOM 6287 N N . SER B 1 190 ? 68.047 85.960 44.217 1.00 12.44 725 SER B N 1
ATOM 6288 C CA . SER B 1 190 ? 68.349 86.371 42.831 1.00 12.53 725 SER B CA 1
ATOM 6289 C C . SER B 1 190 ? 68.614 87.881 42.816 1.00 13.03 725 SER B C 1
ATOM 6290 O O . SER B 1 190 ? 68.975 88.455 43.816 1.00 11.99 725 SER B O 1
ATOM 6293 N N . SER B 1 191 ? 68.480 88.478 41.652 1.00 13.85 726 SER B N 1
ATOM 6294 C CA . SER B 1 191 ? 68.695 89.931 41.533 1.00 12.69 726 SER B CA 1
ATOM 6295 C C . SER B 1 191 ? 67.700 90.490 40.521 1.00 13.07 726 SER B C 1
ATOM 6296 O O . SER B 1 191 ? 67.352 89.797 39.609 1.00 12.90 726 SER B O 1
ATOM 6299 N N . TYR B 1 192 ? 67.291 91.724 40.737 1.00 13.39 727 TYR B N 1
ATOM 6300 C CA . TYR B 1 192 ? 66.495 92.464 39.730 1.00 14.45 727 TYR B CA 1
ATOM 6301 C C . TYR B 1 192 ? 67.162 92.256 38.371 1.00 13.03 727 TYR B C 1
ATOM 6302 O O . TYR B 1 192 ? 66.423 92.122 37.361 1.00 15.16 727 TYR B O 1
ATOM 6311 N N . PHE B 1 193 ? 68.495 92.248 38.344 1.00 13.49 728 PHE B N 1
ATOM 6312 C CA . PHE B 1 193 ? 69.321 92.162 37.102 1.00 14.94 728 PHE B CA 1
ATOM 6313 C C . PHE B 1 193 ? 69.237 90.793 36.400 1.00 14.03 728 PHE B C 1
ATOM 6314 O O . PHE B 1 193 ? 69.786 90.654 35.340 1.00 16.00 728 PHE B O 1
ATOM 6322 N N . GLY B 1 194 ? 68.649 89.812 37.063 1.00 13.85 729 GLY B N 1
ATOM 6323 C CA . GLY B 1 194 ? 68.257 88.499 36.488 1.00 14.29 729 GLY B CA 1
ATOM 6324 C C . GLY B 1 194 ? 66.955 88.529 35.731 1.00 15.08 729 GLY B C 1
ATOM 6325 O O . GLY B 1 194 ? 66.602 87.514 35.149 1.00 13.66 729 GLY B O 1
ATOM 6326 N N . GLY B 1 195 ? 66.298 89.689 35.679 1.00 15.47 730 GLY B N 1
ATOM 6327 C CA . GLY B 1 195 ? 65.022 89.881 35.003 1.00 15.42 730 GLY B CA 1
ATOM 6328 C C . GLY B 1 195 ? 63.835 89.402 35.802 1.00 16.64 730 GLY B C 1
ATOM 6329 O O . GLY B 1 195 ? 63.943 89.194 37.018 1.00 15.41 730 GLY B O 1
ATOM 6330 N N . GLU B 1 196 ? 62.691 89.278 35.118 1.00 15.88 731 GLU B N 1
ATOM 6331 C CA . GLU B 1 196 ? 61.443 88.823 35.738 1.00 17.45 731 GLU B CA 1
ATOM 6332 C C . GLU B 1 196 ? 60.716 87.952 34.726 1.00 15.95 731 GLU B C 1
ATOM 6333 O O . GLU B 1 196 ? 61.149 87.854 33.550 1.00 16.40 731 GLU B O 1
ATOM 6339 N N . LYS B 1 197 ? 59.691 87.273 35.208 1.00 16.31 732 LYS B N 1
ATOM 6340 C CA . LYS B 1 197 ? 59.019 86.282 34.351 1.00 17.55 732 LYS B CA 1
ATOM 6341 C C . LYS B 1 197 ? 58.566 86.971 33.066 1.00 20.37 732 LYS B C 1
ATOM 6342 O O . LYS B 1 197 ? 58.011 88.029 33.143 1.00 20.92 732 LYS B O 1
ATOM 6348 N N . TYR B 1 198 ? 58.846 86.349 31.932 1.00 22.65 733 TYR B N 1
ATOM 6349 C CA . TYR B 1 198 ? 58.389 86.873 30.614 1.00 25.39 733 TYR B CA 1
ATOM 6350 C C . TYR B 1 198 ? 59.169 88.123 30.213 1.00 26.37 733 TYR B C 1
ATOM 6351 O O . TYR B 1 198 ? 58.912 88.582 29.125 1.00 25.64 733 TYR B O 1
ATOM 6360 N N . LEU B 1 199 ? 60.088 88.669 31.031 1.00 20.30 734 LEU B N 1
ATOM 6361 C CA . LEU B 1 199 ? 60.759 89.933 30.680 1.00 18.54 734 LEU B CA 1
ATOM 6362 C C . LEU B 1 199 ? 62.237 89.862 31.035 1.00 17.31 734 LEU B C 1
ATOM 6363 O O . LEU B 1 199 ? 62.583 90.096 32.195 1.00 17.57 734 LEU B O 1
ATOM 6368 N N . ALA B 1 200 ? 63.080 89.589 30.058 1.00 16.44 735 ALA B N 1
ATOM 6369 C CA . ALA B 1 200 ? 64.534 89.545 30.238 1.00 16.96 735 ALA B CA 1
ATOM 6370 C C . ALA B 1 200 ? 65.061 90.968 30.402 1.00 18.96 735 ALA B C 1
ATOM 6371 O O . ALA B 1 200 ? 64.360 91.934 30.011 1.00 19.98 735 ALA B O 1
ATOM 6373 N N . VAL B 1 201 ? 66.256 91.096 30.970 1.00 17.03 736 VAL B N 1
ATOM 6374 C CA . VAL B 1 201 ? 66.893 92.435 31.095 1.00 17.84 736 VAL B CA 1
ATOM 6375 C C . VAL B 1 201 ? 68.368 92.321 30.700 1.00 18.85 736 VAL B C 1
ATOM 6376 O O . VAL B 1 201 ? 68.998 91.369 31.108 1.00 18.96 736 VAL B O 1
ATOM 6380 N N . ALA B 1 202 ? 68.858 93.261 29.900 1.00 17.10 737 ALA B N 1
ATOM 6381 C CA . ALA B 1 202 ? 70.284 93.282 29.528 1.00 17.41 737 ALA B CA 1
ATOM 6382 C C . ALA B 1 202 ? 71.090 93.792 30.721 1.00 16.71 737 ALA B C 1
ATOM 6383 O O . ALA B 1 202 ? 70.670 94.754 31.314 1.00 19.22 737 ALA B O 1
ATOM 6385 N N . TYR B 1 203 ? 72.228 93.167 31.008 1.00 16.79 738 TYR B N 1
ATOM 6386 C CA . TYR B 1 203 ? 73.153 93.630 32.072 1.00 16.53 738 TYR B CA 1
ATOM 6387 C C . TYR B 1 203 ? 74.558 93.659 31.462 1.00 17.52 738 TYR B C 1
ATOM 6388 O O . TYR B 1 203 ? 75.369 92.823 31.772 1.00 15.71 738 TYR B O 1
ATOM 6397 N N . PRO B 1 204 ? 74.866 94.674 30.633 1.00 19.50 739 PRO B N 1
ATOM 6398 C CA . PRO B 1 204 ? 76.139 94.734 29.930 1.00 18.56 739 PRO B CA 1
ATOM 6399 C C . PRO B 1 204 ? 77.347 94.659 30.873 1.00 16.45 739 PRO B C 1
ATOM 6400 O O . PRO B 1 204 ? 77.337 95.217 31.891 1.00 17.39 739 PRO B O 1
ATOM 6404 N N A ASN B 1 205 ? 78.369 93.913 30.461 0.50 15.53 740 ASN B N 1
ATOM 6405 N N B ASN B 1 205 ? 78.335 93.883 30.428 0.50 16.68 740 ASN B N 1
ATOM 6406 C CA A ASN B 1 205 ? 79.613 93.697 31.239 0.50 15.88 740 ASN B CA 1
ATOM 6407 C CA B ASN B 1 205 ? 79.616 93.615 31.123 0.50 17.64 740 ASN B CA 1
ATOM 6408 C C A ASN B 1 205 ? 79.395 92.622 32.304 0.50 14.45 740 ASN B C 1
ATOM 6409 C C B ASN B 1 205 ? 79.385 92.651 32.294 0.50 15.35 740 ASN B C 1
ATOM 6410 O O A ASN B 1 205 ? 80.344 92.327 33.012 0.50 14.36 740 ASN B O 1
ATOM 6411 O O B ASN B 1 205 ? 80.324 92.443 33.048 0.50 15.17 740 ASN B O 1
ATOM 6420 N N . ARG B 1 206 ? 78.187 92.080 32.447 1.00 14.24 741 ARG B N 1
ATOM 6421 C CA . ARG B 1 206 ? 77.884 91.177 33.583 1.00 15.30 741 ARG B CA 1
ATOM 6422 C C . ARG B 1 206 ? 77.132 89.936 33.103 1.00 14.45 741 ARG B C 1
ATOM 6423 O O . ARG B 1 206 ? 76.247 89.451 33.865 1.00 15.27 741 ARG B O 1
ATOM 6431 N N . ALA B 1 207 ? 77.376 89.467 31.880 1.00 12.44 742 ALA B N 1
ATOM 6432 C CA . ALA B 1 207 ? 76.513 88.400 31.296 1.00 14.13 742 ALA B CA 1
ATOM 6433 C C . ALA B 1 207 ? 76.527 87.132 32.186 1.00 13.25 742 ALA B C 1
ATOM 6434 O O . ALA B 1 207 ? 75.489 86.441 32.272 1.00 13.36 742 ALA B O 1
ATOM 6436 N N . ASP B 1 208 ? 77.664 86.777 32.769 1.00 14.11 743 ASP B N 1
ATOM 6437 C CA . ASP B 1 208 ? 77.823 85.565 33.616 1.00 13.50 743 ASP B CA 1
ATOM 6438 C C . ASP B 1 208 ? 76.922 85.748 34.840 1.00 12.52 743 ASP B C 1
ATOM 6439 O O . ASP B 1 208 ? 76.118 84.868 35.167 1.00 13.03 743 ASP B O 1
ATOM 6444 N N . TYR B 1 209 ? 77.012 86.914 35.480 1.00 13.19 744 TYR B N 1
ATOM 6445 C CA . TYR B 1 209 ? 76.186 87.265 36.656 1.00 12.31 744 TYR B CA 1
ATOM 6446 C C . TYR B 1 209 ? 74.692 87.235 36.296 1.00 12.39 744 TYR B C 1
ATOM 6447 O O . TYR B 1 209 ? 73.883 86.590 37.053 1.00 13.39 744 TYR B O 1
ATOM 6456 N N . ALA B 1 210 ? 74.287 87.898 35.214 1.00 12.51 745 ALA B N 1
ATOM 6457 C CA . ALA B 1 210 ? 72.862 88.012 34.778 1.00 11.66 745 ALA B CA 1
ATOM 6458 C C . ALA B 1 210 ? 72.326 86.600 34.548 1.00 10.91 745 ALA B C 1
ATOM 6459 O O . ALA B 1 210 ? 71.248 86.262 35.028 1.00 10.73 745 ALA B O 1
ATOM 6461 N N . VAL B 1 211 ? 73.069 85.768 33.833 1.00 12.03 746 VAL B N 1
ATOM 6462 C CA . VAL B 1 211 ? 72.673 84.341 33.583 1.00 12.09 746 VAL B CA 1
ATOM 6463 C C . VAL B 1 211 ? 72.508 83.626 34.909 1.00 11.63 746 VAL B C 1
ATOM 6464 O O . VAL B 1 211 ? 71.488 82.936 35.121 1.00 10.34 746 VAL B O 1
ATOM 6468 N N . SER B 1 212 ? 73.452 83.733 35.813 1.00 11.39 747 SER B N 1
ATOM 6469 C CA . SER B 1 212 ? 73.366 83.013 37.111 1.00 12.48 747 SER B CA 1
ATOM 6470 C C . SER B 1 212 ? 72.133 83.477 37.904 1.00 11.65 747 SER B C 1
ATOM 6471 O O . SER B 1 212 ? 71.369 82.639 38.459 1.00 11.15 747 SER B O 1
ATOM 6474 N N . LYS B 1 213 ? 71.835 84.771 37.872 1.00 12.19 748 LYS B N 1
ATOM 6475 C CA . LYS B 1 213 ? 70.692 85.314 38.640 1.00 11.03 748 LYS B CA 1
ATOM 6476 C C . LYS B 1 213 ? 69.359 84.972 37.960 1.00 11.05 748 LYS B C 1
ATOM 6477 O O . LYS B 1 213 ? 68.381 84.639 38.684 1.00 11.15 748 LYS B O 1
ATOM 6483 N N . ALA B 1 214 ? 69.308 85.030 36.644 1.00 10.48 749 ALA B N 1
ATOM 6484 C CA . ALA B 1 214 ? 68.110 84.635 35.863 1.00 11.30 749 ALA B CA 1
ATOM 6485 C C . ALA B 1 214 ? 67.851 83.140 36.138 1.00 10.49 749 ALA B C 1
ATOM 6486 O O . ALA B 1 214 ? 66.698 82.716 36.307 1.00 11.42 749 ALA B O 1
ATOM 6488 N N . GLY B 1 215 ? 68.918 82.351 36.182 1.00 10.64 750 GLY B N 1
ATOM 6489 C CA . GLY B 1 215 ? 68.836 80.916 36.488 1.00 10.85 750 GLY B CA 1
ATOM 6490 C C . GLY B 1 215 ? 68.253 80.620 37.865 1.00 11.19 750 GLY B C 1
ATOM 6491 O O . GLY B 1 215 ? 67.435 79.720 37.995 1.00 12.18 750 GLY B O 1
ATOM 6492 N N . GLN B 1 216 ? 68.625 81.367 38.900 1.00 10.47 751 GLN B N 1
ATOM 6493 C CA . GLN B 1 216 ? 68.057 81.180 40.246 1.00 11.94 751 GLN B CA 1
ATOM 6494 C C . GLN B 1 216 ? 66.547 81.399 40.218 1.00 11.84 751 GLN B C 1
ATOM 6495 O O . GLN B 1 216 ? 65.826 80.615 40.844 1.00 13.18 751 GLN B O 1
ATOM 6501 N N . ARG B 1 217 ? 66.092 82.405 39.486 1.00 10.98 752 ARG B N 1
ATOM 6502 C CA . ARG B 1 217 ? 64.652 82.674 39.355 1.00 10.31 752 ARG B CA 1
ATOM 6503 C C . ARG B 1 217 ? 64.000 81.582 38.489 1.00 10.38 752 ARG B C 1
ATOM 6504 O O . ARG B 1 217 ? 62.862 81.126 38.786 1.00 11.51 752 ARG B O 1
ATOM 6512 N N . ALA B 1 218 ? 64.634 81.225 37.380 1.00 10.74 753 ALA B N 1
ATOM 6513 C CA . ALA B 1 218 ? 64.078 80.255 36.408 1.00 11.36 753 ALA B CA 1
ATOM 6514 C C . ALA B 1 218 ? 63.892 78.923 37.112 1.00 11.57 753 ALA B C 1
ATOM 6515 O O . ALA B 1 218 ? 62.931 78.226 36.784 1.00 11.50 753 ALA B O 1
ATOM 6517 N N . MET B 1 219 ? 64.778 78.564 38.037 1.00 11.42 754 MET B N 1
ATOM 6518 C CA . MET B 1 219 ? 64.613 77.313 38.831 1.00 12.88 754 MET B CA 1
ATOM 6519 C C . MET B 1 219 ? 63.271 77.347 39.591 1.00 11.77 754 MET B C 1
ATOM 6520 O O . MET B 1 219 ? 62.551 76.396 39.606 1.00 11.40 754 MET B O 1
ATOM 6525 N N . VAL B 1 220 ? 62.957 78.469 40.221 1.00 12.55 755 VAL B N 1
ATOM 6526 C CA . VAL B 1 220 ? 61.713 78.662 41.014 1.00 12.77 755 VAL B CA 1
ATOM 6527 C C . VAL B 1 220 ? 60.508 78.536 40.098 1.00 13.08 755 VAL B C 1
ATOM 6528 O O . VAL B 1 220 ? 59.534 77.792 40.405 1.00 13.82 755 VAL B O 1
ATOM 6532 N N . GLU B 1 221 ? 60.599 79.164 38.937 1.00 11.53 756 GLU B N 1
ATOM 6533 C CA . GLU B 1 221 ? 59.472 79.169 37.981 1.00 13.83 756 GLU B CA 1
ATOM 6534 C C . GLU B 1 221 ? 59.219 77.745 37.472 1.00 16.22 756 GLU B C 1
ATOM 6535 O O . GLU B 1 221 ? 58.061 77.390 37.332 1.00 19.22 756 GLU B O 1
ATOM 6541 N N . SER B 1 222 ? 60.255 76.972 37.158 1.00 13.92 757 SER B N 1
ATOM 6542 C CA . SER B 1 222 ? 60.094 75.680 36.452 1.00 15.57 757 SER B CA 1
ATOM 6543 C C . SER B 1 222 ? 60.076 74.483 37.387 1.00 14.16 757 SER B C 1
ATOM 6544 O O . SER B 1 222 ? 59.528 73.422 36.972 1.00 15.15 757 SER B O 1
ATOM 6547 N N . MET B 1 223 ? 60.621 74.590 38.585 1.00 12.83 758 MET B N 1
ATOM 6548 C CA . MET B 1 223 ? 60.845 73.410 39.469 1.00 13.13 758 MET B CA 1
ATOM 6549 C C . MET B 1 223 ? 59.933 73.423 40.695 1.00 12.67 758 MET B C 1
ATOM 6550 O O . MET B 1 223 ? 59.891 72.423 41.381 1.00 14.72 758 MET B O 1
ATOM 6555 N N . ALA B 1 224 ? 59.265 74.527 41.019 1.00 12.04 759 ALA B N 1
ATOM 6556 C CA . ALA B 1 224 ? 58.446 74.580 42.239 1.00 12.37 759 ALA B CA 1
ATOM 6557 C C . ALA B 1 224 ? 57.345 73.514 42.172 1.00 13.95 759 ALA B C 1
ATOM 6558 O O . ALA B 1 224 ? 57.011 72.958 43.210 1.00 13.16 759 ALA B O 1
ATOM 6560 N N . ARG B 1 225 ? 56.805 73.208 40.990 1.00 14.88 760 ARG B N 1
ATOM 6561 C CA . ARG B 1 225 ? 55.793 72.144 40.838 1.00 16.47 760 ARG B CA 1
ATOM 6562 C C . ARG B 1 225 ? 56.306 70.835 41.470 1.00 15.90 760 ARG B C 1
ATOM 6563 O O . ARG B 1 225 ? 55.525 70.135 42.122 1.00 16.39 760 ARG B O 1
ATOM 6571 N N . TYR B 1 226 ? 57.566 70.495 41.248 1.00 14.06 761 TYR B N 1
ATOM 6572 C CA . TYR B 1 226 ? 58.181 69.207 41.664 1.00 15.65 761 TYR B CA 1
ATOM 6573 C C . TYR B 1 226 ? 58.596 69.212 43.144 1.00 17.34 761 TYR B C 1
ATOM 6574 O O . TYR B 1 226 ? 58.779 68.119 43.688 1.00 18.62 761 TYR B O 1
ATOM 6583 N N . LEU B 1 227 ? 58.763 70.388 43.784 1.00 16.40 762 LEU B N 1
ATOM 6584 C CA . LEU B 1 227 ? 59.164 70.491 45.200 1.00 16.60 762 LEU B CA 1
ATOM 6585 C C . LEU B 1 227 ? 57.914 70.510 46.064 1.00 17.36 762 LEU B C 1
ATOM 6586 O O . LEU B 1 227 ? 57.985 70.133 47.245 1.00 15.76 762 LEU B O 1
ATOM 6591 N N . GLY B 1 228 ? 56.779 70.882 45.475 1.00 16.12 763 GLY B N 1
ATOM 6592 C CA . GLY B 1 228 ? 55.473 70.742 46.122 1.00 16.28 763 GLY B CA 1
ATOM 6593 C C . GLY B 1 228 ? 55.114 69.269 46.242 1.00 17.37 763 GLY B C 1
ATOM 6594 O O . GLY B 1 228 ? 55.742 68.425 45.597 1.00 17.90 763 GLY B O 1
ATOM 6595 N N . PRO B 1 229 ? 54.127 68.895 47.046 1.00 17.91 764 PRO B N 1
ATOM 6596 C CA . PRO B 1 229 ? 53.364 69.796 47.889 1.00 18.01 764 PRO B CA 1
ATOM 6597 C C . PRO B 1 229 ? 54.014 70.262 49.192 1.00 16.19 764 PRO B C 1
ATOM 6598 O O . PRO B 1 229 ? 53.549 71.194 49.805 1.00 16.18 764 PRO B O 1
ATOM 6602 N N . GLU B 1 230 ? 55.101 69.600 49.601 1.00 16.51 765 GLU B N 1
ATOM 6603 C CA . GLU B 1 230 ? 55.701 69.873 50.921 1.00 16.41 765 GLU B CA 1
ATOM 6604 C C . GLU B 1 230 ? 56.515 71.163 50.945 1.00 15.82 765 GLU B C 1
ATOM 6605 O O . GLU B 1 230 ? 56.550 71.786 52.017 1.00 15.67 765 GLU B O 1
ATOM 6611 N N . VAL B 1 231 ? 57.290 71.430 49.896 1.00 13.68 766 VAL B N 1
ATOM 6612 C CA . VAL B 1 231 ? 58.313 72.485 49.928 1.00 14.18 766 VAL B CA 1
ATOM 6613 C C . VAL B 1 231 ? 57.832 73.711 49.125 1.00 13.50 766 VAL B C 1
ATOM 6614 O O . VAL B 1 231 ? 57.488 73.575 47.909 1.00 13.32 766 VAL B O 1
ATOM 6618 N N . GLN B 1 232 ? 57.860 74.860 49.784 1.00 13.14 767 GLN B N 1
ATOM 6619 C CA . GLN B 1 232 ? 57.694 76.181 49.120 1.00 11.65 767 GLN B CA 1
ATOM 6620 C C . GLN B 1 232 ? 59.031 76.504 48.469 1.00 11.92 767 GLN B C 1
ATOM 6621 O O . GLN B 1 232 ? 60.080 76.363 49.141 1.00 11.56 767 GLN B O 1
ATOM 6627 N N . PHE B 1 233 ? 59.018 77.005 47.247 1.00 10.82 768 PHE B N 1
ATOM 6628 C CA . PHE B 1 233 ? 60.246 77.392 46.525 1.00 10.28 768 PHE B CA 1
ATOM 6629 C C . PHE B 1 233 ? 59.988 78.727 45.832 1.00 10.50 768 PHE B C 1
ATOM 6630 O O . PHE B 1 233 ? 59.162 78.772 44.881 1.00 10.31 768 PHE B O 1
ATOM 6638 N N . ASN B 1 234 ? 60.650 79.771 46.319 1.00 10.89 769 ASN B N 1
ATOM 6639 C CA . ASN B 1 234 ? 60.463 81.164 45.858 1.00 11.18 769 ASN B CA 1
ATOM 6640 C C . ASN B 1 234 ? 61.824 81.811 45.723 1.00 12.29 769 ASN B C 1
ATOM 6641 O O . ASN B 1 234 ? 62.837 81.229 46.231 1.00 11.60 769 ASN B O 1
ATOM 6646 N N . ALA B 1 235 ? 61.846 82.981 45.107 1.00 11.18 770 ALA B N 1
ATOM 6647 C CA . ALA B 1 235 ? 63.071 83.782 44.981 1.00 11.99 770 ALA B CA 1
ATOM 6648 C C . ALA B 1 235 ? 62.785 85.174 45.536 1.00 12.87 770 ALA B C 1
ATOM 6649 O O . ALA B 1 235 ? 61.625 85.539 45.581 1.00 12.92 770 ALA B O 1
ATOM 6651 N N . ILE B 1 236 ? 63.848 85.943 45.756 1.00 11.49 771 ILE B N 1
ATOM 6652 C CA . ILE B 1 236 ? 63.736 87.413 45.971 1.00 12.79 771 ILE B CA 1
ATOM 6653 C C . ILE B 1 236 ? 64.651 88.056 44.917 1.00 13.14 771 ILE B C 1
ATOM 6654 O O . ILE B 1 236 ? 65.625 87.428 44.529 1.00 14.26 771 ILE B O 1
ATOM 6659 N N . ALA B 1 237 ? 64.292 89.234 44.436 1.00 11.76 772 ALA B N 1
ATOM 6660 C CA . ALA B 1 237 ? 65.086 89.881 43.379 1.00 12.88 772 ALA B CA 1
ATOM 6661 C C . ALA B 1 237 ? 65.306 91.346 43.728 1.00 14.00 772 ALA B C 1
ATOM 6662 O O . ALA B 1 237 ? 64.834 92.206 43.030 1.00 14.85 772 ALA B O 1
ATOM 6664 N N . PRO B 1 238 ? 66.122 91.638 44.745 1.00 13.26 773 PRO B N 1
ATOM 6665 C CA . PRO B 1 238 ? 66.441 93.005 45.056 1.00 15.37 773 PRO B CA 1
ATOM 6666 C C . PRO B 1 238 ? 67.385 93.578 43.986 1.00 17.20 773 PRO B C 1
ATOM 6667 O O . PRO B 1 238 ? 68.078 92.856 43.327 1.00 15.71 773 PRO B O 1
ATOM 6671 N N . GLY B 1 239 ? 67.327 94.888 43.794 1.00 18.13 774 GLY B N 1
ATOM 6672 C CA . GLY B 1 239 ? 68.314 95.512 42.914 1.00 17.42 774 GLY B CA 1
ATOM 6673 C C . GLY B 1 239 ? 69.512 95.891 43.775 1.00 18.92 774 GLY B C 1
ATOM 6674 O O . GLY B 1 239 ? 69.793 95.233 44.769 1.00 19.57 774 GLY B O 1
ATOM 6675 N N . PRO B 1 240 ? 70.135 97.053 43.516 1.00 20.37 775 PRO B N 1
ATOM 6676 C CA . PRO B 1 240 ? 71.126 97.587 44.438 1.00 21.51 775 PRO B CA 1
ATOM 6677 C C . PRO B 1 240 ? 70.555 97.794 45.855 1.00 20.93 775 PRO B C 1
ATOM 6678 O O . PRO B 1 240 ? 69.390 98.261 46.019 1.00 19.72 775 PRO B O 1
ATOM 6682 N N . VAL B 1 241 ? 71.406 97.521 46.852 1.00 23.28 776 VAL B N 1
ATOM 6683 C CA . VAL B 1 241 ? 71.054 97.521 48.301 1.00 27.07 776 VAL B CA 1
ATOM 6684 C C . VAL B 1 241 ? 72.076 98.365 49.063 1.00 27.90 776 VAL B C 1
ATOM 6685 O O . VAL B 1 241 ? 73.315 98.145 48.853 1.00 26.54 776 VAL B O 1
ATOM 6689 N N . ASP B 1 242 ? 71.564 99.284 49.884 1.00 28.47 777 ASP B N 1
ATOM 6690 C CA . ASP B 1 242 ? 72.356 100.301 50.632 1.00 31.72 777 ASP B CA 1
ATOM 6691 C C . ASP B 1 242 ? 73.034 99.626 51.840 1.00 30.90 777 ASP B C 1
ATOM 6692 O O . ASP B 1 242 ? 72.362 99.087 52.743 1.00 29.71 777 ASP B O 1
ATOM 6697 N N . GLY B 1 243 ? 74.350 99.710 51.871 1.00 30.72 778 GLY B N 1
ATOM 6698 C CA . GLY B 1 243 ? 75.185 99.182 52.958 1.00 31.08 778 GLY B CA 1
ATOM 6699 C C . GLY B 1 243 ? 76.653 99.373 52.636 1.00 33.17 778 GLY B C 1
ATOM 6700 O O . GLY B 1 243 ? 76.973 100.093 51.644 1.00 35.26 778 GLY B O 1
ATOM 6701 N N . ASP B 1 244 ? 77.513 98.775 53.457 1.00 31.99 779 ASP B N 1
ATOM 6702 C CA . ASP B 1 244 ? 78.988 98.954 53.400 1.00 37.60 779 ASP B CA 1
ATOM 6703 C C . ASP B 1 244 ? 79.512 98.551 52.021 1.00 34.34 779 ASP B C 1
ATOM 6704 O O . ASP B 1 244 ? 80.347 99.290 51.475 1.00 33.57 779 ASP B O 1
ATOM 6709 N N . ARG B 1 245 ? 79.027 97.434 51.474 1.00 34.15 780 ARG B N 1
ATOM 6710 C CA . ARG B 1 245 ? 79.556 96.915 50.180 1.00 37.07 780 ARG B CA 1
ATOM 6711 C C . ARG B 1 245 ? 79.223 97.931 49.076 1.00 32.90 780 ARG B C 1
ATOM 6712 O O . ARG B 1 245 ? 80.130 98.219 48.250 1.00 32.67 780 ARG B O 1
ATOM 6720 N N . LEU B 1 246 ? 77.983 98.430 49.048 1.00 31.70 781 LEU B N 1
ATOM 6721 C CA . LEU B 1 246 ? 77.570 99.418 48.019 1.00 35.84 781 LEU B CA 1
ATOM 6722 C C . LEU B 1 246 ? 78.319 100.741 48.205 1.00 37.81 781 LEU B C 1
ATOM 6723 O O . LEU B 1 246 ? 78.910 101.201 47.238 1.00 32.34 781 LEU B O 1
ATOM 6728 N N . SER B 1 247 ? 78.348 101.263 49.433 1.00 38.24 782 SER B N 1
ATOM 6729 C CA . SER B 1 247 ? 79.006 102.556 49.776 1.00 43.29 782 SER B CA 1
ATOM 6730 C C . SER B 1 247 ? 80.520 102.479 49.584 1.00 44.30 782 SER B C 1
ATOM 6731 O O . SER B 1 247 ? 81.124 103.461 49.147 1.00 42.76 782 SER B O 1
ATOM 6734 N N . GLY B 1 248 ? 81.095 101.354 49.981 1.00 50.40 783 GLY B N 1
ATOM 6735 C CA . GLY B 1 248 ? 82.548 101.142 49.956 1.00 56.60 783 GLY B CA 1
ATOM 6736 C C . GLY B 1 248 ? 83.074 101.410 51.348 1.00 64.05 783 GLY B C 1
ATOM 6737 O O . GLY B 1 248 ? 82.762 102.486 51.890 1.00 56.44 783 GLY B O 1
ATOM 6738 N N . THR B 1 249 ? 83.841 100.473 51.901 1.00 71.60 784 THR B N 1
ATOM 6739 C CA . THR B 1 249 ? 84.377 100.641 53.274 1.00 83.44 784 THR B CA 1
ATOM 6740 C C . THR B 1 249 ? 85.881 100.375 53.265 1.00 94.28 784 THR B C 1
ATOM 6741 O O . THR B 1 249 ? 86.365 99.751 52.309 1.00 99.30 784 THR B O 1
ATOM 6745 N N . GLY B 1 250 ? 86.580 100.862 54.290 1.00 98.02 785 GLY B N 1
ATOM 6746 C CA . GLY B 1 250 ? 88.047 100.748 54.374 1.00 89.71 785 GLY B CA 1
ATOM 6747 C C . GLY B 1 250 ? 88.677 101.547 53.254 1.00 89.80 785 GLY B C 1
ATOM 6748 O O . GLY B 1 250 ? 88.327 102.742 53.129 1.00 86.45 785 GLY B O 1
ATOM 6749 N N . GLY B 1 251 ? 89.519 100.913 52.434 1.00 87.10 786 GLY B N 1
ATOM 6750 C CA . GLY B 1 251 ? 90.165 101.568 51.279 1.00 89.98 786 GLY B CA 1
ATOM 6751 C C . GLY B 1 251 ? 89.321 101.500 50.011 1.00 91.29 786 GLY B C 1
ATOM 6752 O O . GLY B 1 251 ? 89.704 102.169 49.030 1.00 94.94 786 GLY B O 1
ATOM 6753 N N . LYS B 1 252 ? 88.188 100.781 50.043 1.00 83.55 787 LYS B N 1
ATOM 6754 C CA . LYS B 1 252 ? 87.573 100.103 48.863 1.00 78.19 787 LYS B CA 1
ATOM 6755 C C . LYS B 1 252 ? 86.601 101.046 48.143 1.00 69.99 787 LYS B C 1
ATOM 6756 O O . LYS B 1 252 ? 85.718 101.637 48.767 1.00 67.06 787 LYS B O 1
ATOM 6762 N N . PRO B 1 253 ? 86.724 101.222 46.802 1.00 59.90 788 PRO B N 1
ATOM 6763 C CA . PRO B 1 253 ? 85.710 101.942 46.030 1.00 55.39 788 PRO B CA 1
ATOM 6764 C C . PRO B 1 253 ? 84.313 101.338 46.248 1.00 47.53 788 PRO B C 1
ATOM 6765 O O . PRO B 1 253 ? 84.189 100.123 46.398 1.00 43.84 788 PRO B O 1
ATOM 6769 N N . GLY B 1 254 ? 83.291 102.188 46.306 1.00 42.99 789 GLY B N 1
ATOM 6770 C CA . GLY B 1 254 ? 81.896 101.726 46.290 1.00 40.60 789 GLY B CA 1
ATOM 6771 C C . GLY B 1 254 ? 81.608 101.087 44.950 1.00 41.07 789 GLY B C 1
ATOM 6772 O O . GLY B 1 254 ? 82.450 101.277 44.004 1.00 34.08 789 GLY B O 1
ATOM 6773 N N . LEU B 1 255 ? 80.480 100.383 44.837 1.00 34.85 790 LEU B N 1
ATOM 6774 C CA . LEU B 1 255 ? 80.135 99.600 43.624 1.00 35.86 790 LEU B CA 1
ATOM 6775 C C . LEU B 1 255 ? 79.883 100.509 42.418 1.00 39.86 790 LEU B C 1
ATOM 6776 O O . LEU B 1 255 ? 80.186 100.061 41.285 1.00 37.89 790 LEU B O 1
ATOM 6781 N N . PHE B 1 256 ? 79.356 101.725 42.596 1.00 35.51 791 PHE B N 1
ATOM 6782 C CA . PHE B 1 256 ? 79.053 102.590 41.431 1.00 33.35 791 PHE B CA 1
ATOM 6783 C C . PHE B 1 256 ? 80.389 103.124 40.908 1.00 34.08 791 PHE B C 1
ATOM 6784 O O . PHE B 1 256 ? 80.545 103.171 39.681 1.00 32.52 791 PHE B O 1
ATOM 6792 N N . GLU B 1 257 ? 81.313 103.444 41.811 1.00 33.32 792 GLU B N 1
ATOM 6793 C CA . GLU B 1 257 ? 82.681 103.911 41.473 1.00 37.89 792 GLU B CA 1
ATOM 6794 C C . GLU B 1 257 ? 83.413 102.757 40.770 1.00 40.65 792 GLU B C 1
ATOM 6795 O O . GLU B 1 257 ? 84.085 103.038 39.749 1.00 35.28 792 GLU B O 1
ATOM 6801 N N . ARG B 1 258 ? 83.245 101.510 41.243 1.00 39.24 793 ARG B N 1
ATOM 6802 C CA . ARG B 1 258 ? 83.797 100.287 40.581 1.00 35.12 793 ARG B CA 1
ATOM 6803 C C . ARG B 1 258 ? 83.257 100.156 39.158 1.00 31.71 793 ARG B C 1
ATOM 6804 O O . ARG B 1 258 ? 84.090 100.044 38.230 1.00 38.10 793 ARG B O 1
ATOM 6812 N N . ARG B 1 259 ? 81.929 100.160 38.985 1.00 30.26 794 ARG B N 1
ATOM 6813 C CA . ARG B 1 259 ? 81.255 100.073 37.664 1.00 33.89 794 ARG B CA 1
ATOM 6814 C C . ARG B 1 259 ? 81.786 101.204 36.755 1.00 34.55 794 ARG B C 1
ATOM 6815 O O . ARG B 1 259 ? 82.092 100.936 35.580 1.00 34.53 794 ARG B O 1
ATOM 6823 N N . GLY B 1 260 ? 81.930 102.421 37.284 1.00 31.73 795 GLY B N 1
ATOM 6824 C CA . GLY B 1 260 ? 82.317 103.588 36.478 1.00 31.21 795 GLY B CA 1
ATOM 6825 C C . GLY B 1 260 ? 83.708 103.417 35.929 1.00 29.70 795 GLY B C 1
ATOM 6826 O O . GLY B 1 260 ? 83.923 103.737 34.747 1.00 32.05 795 GLY B O 1
ATOM 6827 N N . LYS B 1 261 ? 84.640 102.962 36.763 1.00 29.70 796 LYS B N 1
ATOM 6828 C CA . LYS B 1 261 ? 86.024 102.742 36.315 1.00 29.97 796 LYS B CA 1
ATOM 6829 C C . LYS B 1 261 ? 86.057 101.667 35.212 1.00 32.53 796 LYS B C 1
ATOM 6830 O O . LYS B 1 261 ? 86.843 101.827 34.253 1.00 26.30 796 LYS B O 1
ATOM 6836 N N . LEU B 1 262 ? 85.219 100.628 35.296 1.00 30.36 797 LEU B N 1
ATOM 6837 C CA . LEU B 1 262 ? 85.169 99.573 34.246 1.00 31.19 797 LEU B CA 1
ATOM 6838 C C . LEU B 1 262 ? 84.543 100.126 32.973 1.00 30.14 797 LEU B C 1
ATOM 6839 O O . LEU B 1 262 ? 85.040 99.772 31.896 1.00 31.42 797 LEU B O 1
ATOM 6844 N N . ILE B 1 263 ? 83.486 100.940 33.085 1.00 27.96 798 ILE B N 1
ATOM 6845 C CA . ILE B 1 263 ? 82.870 101.616 31.916 1.00 28.08 798 ILE B CA 1
ATOM 6846 C C . ILE B 1 263 ? 83.974 102.346 31.139 1.00 27.88 798 ILE B C 1
ATOM 6847 O O . ILE B 1 263 ? 83.999 102.192 29.915 1.00 26.70 798 ILE B O 1
ATOM 6852 N N . LEU B 1 264 ? 84.872 103.065 31.809 1.00 26.75 799 LEU B N 1
ATOM 6853 C CA . LEU B 1 264 ? 85.882 103.886 31.075 1.00 28.42 799 LEU B CA 1
ATOM 6854 C C . LEU B 1 264 ? 86.931 102.971 30.437 1.00 28.35 799 LEU B C 1
ATOM 6855 O O . LEU B 1 264 ? 87.361 103.286 29.294 1.00 26.97 799 LEU B O 1
ATOM 6860 N N . GLU B 1 265 ? 87.423 101.965 31.169 1.00 27.06 800 GLU B N 1
ATOM 6861 C CA . GLU B 1 265 ? 88.390 100.977 30.617 1.00 29.43 800 GLU B CA 1
ATOM 6862 C C . GLU B 1 265 ? 87.766 100.323 29.384 1.00 25.25 800 GLU B C 1
ATOM 6863 O O . GLU B 1 265 ? 88.482 100.172 28.388 1.00 24.93 800 GLU B O 1
ATOM 6869 N N . ASN B 1 266 ? 86.492 99.925 29.447 1.00 26.24 801 ASN B N 1
ATOM 6870 C CA . ASN B 1 266 ? 85.831 99.238 28.298 1.00 25.38 801 ASN B CA 1
ATOM 6871 C C . ASN B 1 266 ? 85.683 100.239 27.159 1.00 23.81 801 ASN B C 1
ATOM 6872 O O . ASN B 1 266 ? 85.849 99.854 26.002 1.00 20.57 801 ASN B O 1
ATOM 6877 N N . LYS B 1 267 ? 85.409 101.506 27.481 1.00 22.86 802 LYS B N 1
ATOM 6878 C CA . LYS B 1 267 ? 85.277 102.552 26.437 1.00 25.94 802 LYS B CA 1
ATOM 6879 C C . LYS B 1 267 ? 86.605 102.707 25.665 1.00 19.16 802 LYS B C 1
ATOM 6880 O O . LYS B 1 267 ? 86.529 102.808 24.429 1.00 21.05 802 LYS B O 1
ATOM 6886 N N . ARG B 1 268 ? 87.731 102.748 26.350 1.00 20.19 803 ARG B N 1
ATOM 6887 C CA . ARG B 1 268 ? 89.055 102.938 25.707 1.00 20.35 803 ARG B CA 1
ATOM 6888 C C . ARG B 1 268 ? 89.374 101.683 24.881 1.00 19.58 803 ARG B C 1
ATOM 6889 O O . ARG B 1 268 ? 89.735 101.837 23.711 1.00 18.32 803 ARG B O 1
ATOM 6897 N N . LEU B 1 269 ? 89.226 100.475 25.461 1.00 18.86 804 LEU B N 1
ATOM 6898 C CA . LEU B 1 269 ? 89.399 99.206 24.691 1.00 18.61 804 LEU B CA 1
ATOM 6899 C C . LEU B 1 269 ? 88.548 99.248 23.413 1.00 17.71 804 LEU B C 1
ATOM 6900 O O . LEU B 1 269 ? 89.113 99.004 22.312 1.00 18.06 804 LEU B O 1
ATOM 6905 N N . ASN B 1 270 ? 87.253 99.567 23.502 1.00 18.02 805 ASN B N 1
ATOM 6906 C CA . ASN B 1 270 ? 86.310 99.490 22.362 1.00 18.40 805 ASN B CA 1
ATOM 6907 C C . ASN B 1 270 ? 86.750 100.483 21.275 1.00 18.59 805 ASN B C 1
ATOM 6908 O O . ASN B 1 270 ? 86.638 100.128 20.082 1.00 20.61 805 ASN B O 1
ATOM 6913 N N . ALA B 1 271 ? 87.218 101.666 21.701 1.00 21.37 806 ALA B N 1
ATOM 6914 C CA . ALA B 1 271 ? 87.620 102.781 20.803 1.00 20.69 806 ALA B CA 1
ATOM 6915 C C . ALA B 1 271 ? 88.889 102.384 20.055 1.00 17.99 806 ALA B C 1
ATOM 6916 O O . ALA B 1 271 ? 88.940 102.563 18.842 1.00 20.29 806 ALA B O 1
ATOM 6918 N N . VAL B 1 272 ? 89.881 101.845 20.763 1.00 19.13 807 VAL B N 1
ATOM 6919 C CA . VAL B 1 272 ? 91.172 101.431 20.155 1.00 21.46 807 VAL B CA 1
ATOM 6920 C C . VAL B 1 272 ? 90.873 100.285 19.209 1.00 22.16 807 VAL B C 1
ATOM 6921 O O . VAL B 1 272 ? 91.327 100.298 18.039 1.00 20.61 807 VAL B O 1
ATOM 6925 N N . HIS B 1 273 ? 90.070 99.324 19.667 1.00 19.64 808 HIS B N 1
ATOM 6926 C CA . HIS B 1 273 ? 89.693 98.166 18.842 1.00 18.98 808 HIS B CA 1
ATOM 6927 C C . HIS B 1 273 ? 88.955 98.614 17.583 1.00 19.00 808 HIS B C 1
ATOM 6928 O O . HIS B 1 273 ? 89.293 98.123 16.485 1.00 20.99 808 HIS B O 1
ATOM 6935 N N . ALA B 1 274 ? 88.002 99.536 17.697 1.00 18.68 809 ALA B N 1
ATOM 6936 C CA . ALA B 1 274 ? 87.176 99.967 16.548 1.00 18.51 809 ALA B CA 1
ATOM 6937 C C . ALA B 1 274 ? 88.071 100.601 15.468 1.00 19.00 809 ALA B C 1
ATOM 6938 O O . ALA B 1 274 ? 87.923 100.275 14.293 1.00 20.14 809 ALA B O 1
ATOM 6940 N N . ALA B 1 275 ? 89.049 101.385 15.900 1.00 20.81 810 ALA B N 1
ATOM 6941 C CA . ALA B 1 275 ? 89.989 102.109 15.006 1.00 21.97 810 ALA B CA 1
ATOM 6942 C C . ALA B 1 275 ? 90.844 101.085 14.281 1.00 21.23 810 ALA B C 1
ATOM 6943 O O . ALA B 1 275 ? 90.925 101.198 13.055 1.00 21.95 810 ALA B O 1
ATOM 6945 N N . ALA B 1 276 ? 91.347 100.071 15.000 1.00 23.58 811 ALA B N 1
ATOM 6946 C CA . ALA B 1 276 ? 92.171 98.986 14.434 1.00 22.53 811 ALA B CA 1
ATOM 6947 C C . ALA B 1 276 ? 91.364 98.229 13.388 1.00 26.34 811 ALA B C 1
ATOM 6948 O O . ALA B 1 276 ? 91.868 98.027 12.305 1.00 24.88 811 ALA B O 1
ATOM 6950 N N . ILE B 1 277 ? 90.139 97.820 13.718 1.00 22.51 812 ILE B N 1
ATOM 6951 C CA . ILE B 1 277 ? 89.268 97.085 12.768 1.00 20.45 812 ILE B CA 1
ATOM 6952 C C . ILE B 1 277 ? 88.940 97.955 11.552 1.00 19.13 812 ILE B C 1
ATOM 6953 O O . ILE B 1 277 ? 88.893 97.375 10.399 1.00 22.02 812 ILE B O 1
ATOM 6958 N N . LYS B 1 278 ? 88.627 99.230 11.758 1.00 20.39 813 LYS B N 1
ATOM 6959 C CA . LYS B 1 278 ? 88.217 100.099 10.620 1.00 22.39 813 LYS B CA 1
ATOM 6960 C C . LYS B 1 278 ? 89.408 100.251 9.651 1.00 23.79 813 LYS B C 1
ATOM 6961 O O . LYS B 1 278 ? 89.194 100.147 8.414 1.00 24.27 813 LYS B O 1
ATOM 6967 N N . ALA B 1 279 ? 90.629 100.346 10.186 1.00 25.71 814 ALA B N 1
ATOM 6968 C CA . ALA B 1 279 ? 91.869 100.428 9.380 1.00 25.11 814 ALA B CA 1
ATOM 6969 C C . ALA B 1 279 ? 92.043 99.119 8.619 1.00 28.14 814 ALA B C 1
ATOM 6970 O O . ALA B 1 279 ? 92.363 99.175 7.432 1.00 27.94 814 ALA B O 1
ATOM 6972 N N . ILE B 1 280 ? 91.874 97.968 9.282 1.00 24.63 815 ILE B N 1
ATOM 6973 C CA . ILE B 1 280 ? 92.069 96.641 8.646 1.00 25.65 815 ILE B CA 1
ATOM 6974 C C . ILE B 1 280 ? 91.009 96.456 7.564 1.00 26.36 815 ILE B C 1
ATOM 6975 O O . ILE B 1 280 ? 91.358 95.946 6.496 1.00 30.44 815 ILE B O 1
ATOM 6980 N N . ARG B 1 281 ? 89.774 96.889 7.779 1.00 26.12 816 ARG B N 1
ATOM 6981 C CA . ARG B 1 281 ? 88.716 96.734 6.754 1.00 26.64 816 ARG B CA 1
ATOM 6982 C C . ARG B 1 281 ? 89.108 97.511 5.492 1.00 29.36 816 ARG B C 1
ATOM 6983 O O . ARG B 1 281 ? 88.770 97.056 4.414 1.00 33.41 816 ARG B O 1
ATOM 6991 N N . ARG B 1 282 ? 89.706 98.672 5.654 1.00 29.82 817 ARG B N 1
ATOM 6992 C CA . ARG B 1 282 ? 90.109 99.566 4.536 1.00 34.78 817 ARG B CA 1
ATOM 6993 C C . ARG B 1 282 ? 91.341 98.969 3.837 1.00 39.20 817 ARG B C 1
ATOM 6994 O O . ARG B 1 282 ? 91.630 99.378 2.708 1.00 39.38 817 ARG B O 1
ATOM 7002 N N . GLY B 1 283 ? 92.021 98.010 4.479 1.00 33.40 818 GLY B N 1
ATOM 7003 C CA . GLY B 1 283 ? 93.083 97.184 3.880 1.00 34.57 818 GLY B CA 1
ATOM 7004 C C . GLY B 1 283 ? 94.455 97.515 4.419 1.00 31.61 818 GLY B C 1
ATOM 7005 O O . GLY B 1 283 ? 95.429 96.978 3.879 1.00 35.73 818 GLY B O 1
ATOM 7006 N N . VAL B 1 284 ? 94.546 98.258 5.521 1.00 30.13 819 VAL B N 1
ATOM 7007 C CA . VAL B 1 284 ? 95.815 98.407 6.278 1.00 29.93 819 VAL B CA 1
ATOM 7008 C C . VAL B 1 284 ? 96.155 97.043 6.887 1.00 33.40 819 VAL B C 1
ATOM 7009 O O . VAL B 1 284 ? 95.234 96.372 7.463 1.00 30.25 819 VAL B O 1
ATOM 7013 N N . ARG B 1 285 ? 97.413 96.621 6.768 1.00 28.79 820 ARG B N 1
ATOM 7014 C CA . ARG B 1 285 ? 97.902 95.378 7.411 1.00 30.52 820 ARG B CA 1
ATOM 7015 C C . ARG B 1 285 ? 97.821 95.457 8.949 1.00 28.90 820 ARG B C 1
ATOM 7016 O O . ARG B 1 285 ? 98.194 96.491 9.548 1.00 23.90 820 ARG B O 1
ATOM 7024 N N . VAL B 1 286 ? 97.377 94.368 9.591 1.00 27.03 821 VAL B N 1
ATOM 7025 C CA . VAL B 1 286 ? 97.190 94.351 11.069 1.00 25.00 821 VAL B CA 1
ATOM 7026 C C . VAL B 1 286 ? 98.554 94.580 11.732 1.00 26.80 821 VAL B C 1
ATOM 7027 O O . VAL B 1 286 ? 98.593 95.191 12.759 1.00 25.36 821 VAL B O 1
ATOM 7031 N N A GLU B 1 287 ? 99.649 94.114 11.128 0.50 27.18 822 GLU B N 1
ATOM 7032 N N B GLU B 1 287 ? 99.624 94.055 11.114 0.50 29.26 822 GLU B N 1
ATOM 7033 C CA A GLU B 1 287 ? 101.008 94.290 11.704 0.50 28.88 822 GLU B CA 1
ATOM 7034 C CA B GLU B 1 287 ? 101.052 94.261 11.491 0.50 32.50 822 GLU B CA 1
ATOM 7035 C C A GLU B 1 287 ? 101.381 95.782 11.682 0.50 27.97 822 GLU B C 1
ATOM 7036 C C B GLU B 1 287 ? 101.338 95.754 11.669 0.50 30.07 822 GLU B C 1
ATOM 7037 O O A GLU B 1 287 ? 102.040 96.232 12.628 0.50 28.44 822 GLU B O 1
ATOM 7038 O O B GLU B 1 287 ? 101.921 96.149 12.689 0.50 30.70 822 GLU B O 1
ATOM 7049 N N . ALA B 1 288 ? 100.936 96.532 10.672 1.00 29.51 823 ALA B N 1
ATOM 7050 C CA . ALA B 1 288 ? 101.196 97.977 10.549 1.00 32.14 823 ALA B CA 1
ATOM 7051 C C . ALA B 1 288 ? 100.377 98.710 11.620 1.00 32.48 823 ALA B C 1
ATOM 7052 O O . ALA B 1 288 ? 100.925 99.570 12.284 1.00 28.31 823 ALA B O 1
ATOM 7054 N N . VAL B 1 289 ? 99.106 98.328 11.814 1.00 30.33 824 VAL B N 1
ATOM 7055 C CA . VAL B 1 289 ? 98.250 98.940 12.865 1.00 27.39 824 VAL B CA 1
ATOM 7056 C C . VAL B 1 289 ? 98.919 98.735 14.211 1.00 23.99 824 VAL B C 1
ATOM 7057 O O . VAL B 1 289 ? 98.982 99.698 14.951 1.00 29.96 824 VAL B O 1
ATOM 7061 N N . LEU B 1 290 ? 99.360 97.519 14.521 1.00 22.62 825 LEU B N 1
ATOM 7062 C CA . LEU B 1 290 ? 99.857 97.183 15.868 1.00 24.14 825 LEU B CA 1
ATOM 7063 C C . LEU B 1 290 ? 101.255 97.811 16.061 1.00 26.38 825 LEU B C 1
ATOM 7064 O O . LEU B 1 290 ? 101.565 98.177 17.177 1.00 25.71 825 LEU B O 1
ATOM 7069 N N . ALA B 1 291 ? 102.086 97.879 15.025 1.00 26.13 826 ALA B N 1
ATOM 7070 C CA . ALA B 1 291 ? 103.404 98.569 15.127 1.00 26.10 826 ALA B CA 1
ATOM 7071 C C . ALA B 1 291 ? 103.151 100.040 15.469 1.00 27.00 826 ALA B C 1
ATOM 7072 O O . ALA B 1 291 ? 103.825 100.567 16.396 1.00 30.62 826 ALA B O 1
ATOM 7074 N N . ARG B 1 292 ? 102.131 100.662 14.854 1.00 28.79 827 ARG B N 1
ATOM 7075 C CA . ARG B 1 292 ? 101.796 102.089 15.127 1.00 31.53 827 ARG B CA 1
ATOM 7076 C C . ARG B 1 292 ? 101.176 102.260 16.520 1.00 33.09 827 ARG B C 1
ATOM 7077 O O . ARG B 1 292 ? 101.589 103.201 17.224 1.00 29.52 827 ARG B O 1
ATOM 7085 N N . LEU B 1 293 ? 100.278 101.372 16.963 1.00 31.60 828 LEU B N 1
ATOM 7086 C CA . LEU B 1 293 ? 99.734 101.422 18.350 1.00 27.53 828 LEU B CA 1
ATOM 7087 C C . LEU B 1 293 ? 100.854 101.141 19.357 1.00 26.48 828 LEU B C 1
ATOM 7088 O O . LEU B 1 293 ? 100.778 101.678 20.475 1.00 27.87 828 LEU B O 1
ATOM 7093 N N . ALA B 1 294 ? 101.843 100.305 19.027 1.00 25.74 829 ALA B N 1
ATOM 7094 C CA . ALA B 1 294 ? 102.872 99.918 20.018 1.00 26.31 829 ALA B CA 1
ATOM 7095 C C . ALA B 1 294 ? 103.640 101.171 20.501 1.00 25.27 829 ALA B C 1
ATOM 7096 O O . ALA B 1 294 ? 104.108 101.165 21.641 1.00 27.91 829 ALA B O 1
ATOM 7098 N N . ARG B 1 295 ? 103.767 102.196 19.666 1.00 29.83 830 ARG B N 1
ATOM 7099 C CA . ARG B 1 295 ? 104.515 103.433 20.030 1.00 34.90 830 ARG B CA 1
ATOM 7100 C C . ARG B 1 295 ? 103.757 104.115 21.169 1.00 34.41 830 ARG B C 1
ATOM 7101 O O . ARG B 1 295 ? 104.403 104.739 22.004 1.00 33.48 830 ARG B O 1
ATOM 7109 N N . ASN B 1 296 ? 102.433 103.925 21.238 1.00 32.69 831 ASN B N 1
ATOM 7110 C CA . ASN B 1 296 ? 101.612 104.214 22.447 1.00 29.63 831 ASN B CA 1
ATOM 7111 C C . ASN B 1 296 ? 101.782 105.684 22.853 1.00 30.57 831 ASN B C 1
ATOM 7112 O O . ASN B 1 296 ? 101.961 105.932 24.084 1.00 30.21 831 ASN B O 1
ATOM 7117 N N . ASP B 1 297 ? 101.728 106.603 21.880 1.00 31.57 832 ASP B N 1
ATOM 7118 C CA . ASP B 1 297 ? 101.980 108.070 22.091 1.00 32.23 832 ASP B CA 1
ATOM 7119 C C . ASP B 1 297 ? 100.969 108.898 21.302 1.00 27.90 832 ASP B C 1
ATOM 7120 O O . ASP B 1 297 ? 101.076 108.980 20.059 1.00 34.49 832 ASP B O 1
ATOM 7125 N N . THR B 1 298 ? 100.001 109.505 21.983 1.00 30.88 833 THR B N 1
ATOM 7126 C CA . THR B 1 298 ? 98.856 110.175 21.316 1.00 34.67 833 THR B CA 1
ATOM 7127 C C . THR B 1 298 ? 99.336 111.396 20.525 1.00 35.06 833 THR B C 1
ATOM 7128 O O . THR B 1 298 ? 98.943 111.541 19.346 1.00 35.54 833 THR B O 1
ATOM 7132 N N . VAL B 1 299 ? 100.138 112.244 21.157 1.00 41.72 834 VAL B N 1
ATOM 7133 C CA . VAL B 1 299 ? 100.710 113.462 20.505 1.00 47.31 834 VAL B CA 1
ATOM 7134 C C . VAL B 1 299 ? 101.295 113.041 19.146 1.00 45.27 834 VAL B C 1
ATOM 7135 O O . VAL B 1 299 ? 100.771 113.501 18.082 1.00 48.01 834 VAL B O 1
ATOM 7139 N N . LYS B 1 300 ? 102.252 112.111 19.170 1.00 42.13 835 LYS B N 1
ATOM 7140 C CA . LYS B 1 300 ? 103.005 111.665 17.963 1.00 45.14 835 LYS B CA 1
ATOM 7141 C C . LYS B 1 300 ? 102.077 110.973 16.963 1.00 46.82 835 LYS B C 1
ATOM 7142 O O . LYS B 1 300 ? 102.310 111.130 15.751 1.00 47.54 835 LYS B O 1
ATOM 7148 N N . MET B 1 301 ? 101.049 110.265 17.437 1.00 43.30 836 MET B N 1
ATOM 7149 C CA . MET B 1 301 ? 100.080 109.556 16.564 1.00 40.96 836 MET B CA 1
ATOM 7150 C C . MET B 1 301 ? 99.113 110.551 15.898 1.00 38.54 836 MET B C 1
ATOM 7151 O O . MET B 1 301 ? 98.743 110.271 14.757 1.00 42.87 836 MET B O 1
ATOM 7156 N N . SER B 1 302 ? 98.680 111.619 16.587 1.00 38.82 837 SER B N 1
ATOM 7157 C CA . SER B 1 302 ? 97.675 112.625 16.126 1.00 46.95 837 SER B CA 1
ATOM 7158 C C . SER B 1 302 ? 98.071 113.220 14.766 1.00 56.70 837 SER B C 1
ATOM 7159 O O . SER B 1 302 ? 97.154 113.510 13.958 1.00 55.11 837 SER B O 1
ATOM 7162 N N . HIS B 1 303 ? 99.363 113.503 14.576 1.00 58.43 838 HIS B N 1
ATOM 7163 C CA . HIS B 1 303 ? 99.845 114.445 13.526 1.00 68.93 838 HIS B CA 1
ATOM 7164 C C . HIS B 1 303 ? 100.821 113.753 12.567 1.00 66.66 838 HIS B C 1
ATOM 7165 O O . HIS B 1 303 ? 100.891 114.185 11.401 1.00 70.14 838 HIS B O 1
ATOM 7172 N N . ASP B 1 304 ? 101.496 112.690 13.004 1.00 61.16 839 ASP B N 1
ATOM 7173 C CA . ASP B 1 304 ? 102.351 111.861 12.120 1.00 60.65 839 ASP B CA 1
ATOM 7174 C C . ASP B 1 304 ? 101.471 111.298 10.992 1.00 63.69 839 ASP B C 1
ATOM 7175 O O . ASP B 1 304 ? 100.505 110.564 11.279 1.00 61.28 839 ASP B O 1
ATOM 7180 N N . THR B 1 305 ? 101.825 111.622 9.747 1.00 61.62 840 THR B N 1
ATOM 7181 C CA . THR B 1 305 ? 100.968 111.500 8.539 1.00 60.52 840 THR B CA 1
ATOM 7182 C C . THR B 1 305 ? 101.010 110.067 7.992 1.00 59.39 840 THR B C 1
ATOM 7183 O O . THR B 1 305 ? 100.156 109.762 7.155 1.00 61.68 840 THR B O 1
ATOM 7187 N N . ASN B 1 306 ? 101.937 109.217 8.450 1.00 55.67 841 ASN B N 1
ATOM 7188 C CA . ASN B 1 306 ? 101.997 107.785 8.038 1.00 60.76 841 ASN B CA 1
ATOM 7189 C C . ASN B 1 306 ? 101.419 106.896 9.164 1.00 57.26 841 ASN B C 1
ATOM 7190 O O . ASN B 1 306 ? 101.768 105.693 9.245 1.00 52.35 841 ASN B O 1
ATOM 7195 N N . ASN B 1 307 ? 100.598 107.478 10.039 1.00 51.02 842 ASN B N 1
ATOM 7196 C CA . ASN B 1 307 ? 99.573 106.752 10.831 1.00 44.77 842 ASN B CA 1
ATOM 7197 C C . ASN B 1 307 ? 98.311 106.743 9.977 1.00 44.83 842 ASN B C 1
ATOM 7198 O O . ASN B 1 307 ? 97.968 107.767 9.385 1.00 43.51 842 ASN B O 1
ATOM 7203 N N . PRO B 1 308 ? 97.589 105.599 9.847 1.00 39.12 843 PRO B N 1
ATOM 7204 C CA . PRO B 1 308 ? 96.318 105.592 9.124 1.00 35.05 843 PRO B CA 1
ATOM 7205 C C . PRO B 1 308 ? 95.362 106.611 9.744 1.00 32.32 843 PRO B C 1
ATOM 7206 O O . PRO B 1 308 ? 95.531 106.894 10.926 1.00 33.63 843 PRO B O 1
ATOM 7210 N N . ARG B 1 309 ? 94.424 107.140 8.940 1.00 30.60 844 ARG B N 1
ATOM 7211 C CA . ARG B 1 309 ? 93.438 108.175 9.351 1.00 36.14 844 ARG B CA 1
ATOM 7212 C C . ARG B 1 309 ? 92.756 107.736 10.662 1.00 32.83 844 ARG B C 1
ATOM 7213 O O . ARG B 1 309 ? 92.606 108.583 11.543 1.00 31.02 844 ARG B O 1
ATOM 7221 N N . GLU B 1 310 ? 92.404 106.448 10.803 1.00 32.01 845 GLU B N 1
ATOM 7222 C CA . GLU B 1 310 ? 91.632 105.955 11.981 1.00 30.79 845 GLU B CA 1
ATOM 7223 C C . GLU B 1 310 ? 92.492 106.123 13.231 1.00 27.88 845 GLU B C 1
ATOM 7224 O O . GLU B 1 310 ? 91.949 106.470 14.270 1.00 27.46 845 GLU B O 1
ATOM 7230 N N . LEU B 1 311 ? 93.790 105.859 13.148 1.00 28.33 846 LEU B N 1
ATOM 7231 C CA . LEU B 1 311 ? 94.647 105.976 14.345 1.00 29.26 846 LEU B CA 1
ATOM 7232 C C . LEU B 1 311 ? 94.896 107.451 14.645 1.00 31.40 846 LEU B C 1
ATOM 7233 O O . LEU B 1 311 ? 94.969 107.808 15.833 1.00 30.12 846 LEU B O 1
ATOM 7238 N N . ARG B 1 312 ? 94.982 108.297 13.615 1.00 32.89 847 ARG B N 1
ATOM 7239 C CA . ARG B 1 312 ? 95.164 109.752 13.865 1.00 36.36 847 ARG B CA 1
ATOM 7240 C C . ARG B 1 312 ? 93.922 110.267 14.587 1.00 33.19 847 ARG B C 1
ATOM 7241 O O . ARG B 1 312 ? 94.074 110.962 15.605 1.00 33.91 847 ARG B O 1
ATOM 7249 N N . GLU B 1 313 ? 92.741 109.902 14.076 1.00 33.42 848 GLU B N 1
ATOM 7250 C CA . GLU B 1 313 ? 91.427 110.345 14.615 1.00 34.48 848 GLU B CA 1
ATOM 7251 C C . GLU B 1 313 ? 91.317 109.822 16.050 1.00 32.51 848 GLU B C 1
ATOM 7252 O O . GLU B 1 313 ? 90.963 110.617 16.947 1.00 30.92 848 GLU B O 1
ATOM 7258 N N . LEU B 1 314 ? 91.669 108.549 16.278 1.00 31.38 849 LEU B N 1
ATOM 7259 C CA . LEU B 1 314 ? 91.680 107.939 17.636 1.00 29.11 849 LEU B CA 1
ATOM 7260 C C . LEU B 1 314 ? 92.585 108.747 18.579 1.00 29.21 849 LEU B C 1
ATOM 7261 O O . LEU B 1 314 ? 92.163 109.046 19.707 1.00 26.85 849 LEU B O 1
ATOM 7266 N N . ALA B 1 315 ? 93.839 109.007 18.193 1.00 29.93 850 ALA B N 1
ATOM 7267 C CA . ALA B 1 315 ? 94.813 109.741 19.049 1.00 30.91 850 ALA B CA 1
ATOM 7268 C C . ALA B 1 315 ? 94.317 111.169 19.361 1.00 30.60 850 ALA B C 1
ATOM 7269 O O . ALA B 1 315 ? 94.368 111.596 20.542 1.00 31.01 850 ALA B O 1
ATOM 7271 N N . LEU B 1 316 ? 93.801 111.886 18.361 1.00 38.35 851 LEU B N 1
ATOM 7272 C CA . LEU B 1 316 ? 93.237 113.253 18.601 1.00 42.17 851 LEU B CA 1
ATOM 7273 C C . LEU B 1 316 ? 92.174 113.155 19.694 1.00 40.61 851 LEU B C 1
ATOM 7274 O O . LEU B 1 316 ? 92.258 113.918 20.649 1.00 40.44 851 LEU B O 1
ATOM 7279 N N . ALA B 1 317 ? 91.221 112.217 19.561 1.00 39.39 852 ALA B N 1
ATOM 7280 C CA . ALA B 1 317 ? 90.095 112.054 20.513 1.00 38.10 852 ALA B CA 1
ATOM 7281 C C . ALA B 1 317 ? 90.642 111.712 21.902 1.00 36.76 852 ALA B C 1
ATOM 7282 O O . ALA B 1 317 ? 90.177 112.282 22.886 1.00 39.46 852 ALA B O 1
ATOM 7284 N N . CYS B 1 318 ? 91.613 110.806 21.993 1.00 31.92 853 CYS B N 1
ATOM 7285 C CA . CYS B 1 318 ? 92.213 110.410 23.291 1.00 33.24 853 CYS B CA 1
ATOM 7286 C C . CYS B 1 318 ? 92.886 111.619 23.965 1.00 33.49 853 CYS B C 1
ATOM 7287 O O . CYS B 1 318 ? 92.768 111.756 25.208 1.00 33.32 853 CYS B O 1
ATOM 7290 N N . ALA B 1 319 ? 93.581 112.454 23.178 1.00 39.04 854 ALA B N 1
ATOM 7291 C CA . ALA B 1 319 ? 94.315 113.668 23.643 1.00 41.43 854 ALA B CA 1
ATOM 7292 C C . ALA B 1 319 ? 93.378 114.705 24.291 1.00 41.28 854 ALA B C 1
ATOM 7293 O O . ALA B 1 319 ? 93.900 115.528 25.054 1.00 43.79 854 ALA B O 1
ATOM 7295 N N . ARG B 1 320 ? 92.065 114.664 24.041 1.00 40.48 855 ARG B N 1
ATOM 7296 C CA . ARG B 1 320 ? 91.068 115.627 24.596 1.00 45.80 855 ARG B CA 1
ATOM 7297 C C . ARG B 1 320 ? 90.417 115.121 25.890 1.00 44.24 855 ARG B C 1
ATOM 7298 O O . ARG B 1 320 ? 89.569 115.847 26.412 1.00 46.86 855 ARG B O 1
ATOM 7306 N N . GLU B 1 321 ? 90.797 113.946 26.407 1.00 40.46 856 GLU B N 1
ATOM 7307 C CA . GLU B 1 321 ? 90.085 113.254 27.519 1.00 40.02 856 GLU B CA 1
ATOM 7308 C C . GLU B 1 321 ? 90.838 113.422 28.850 1.00 36.82 856 GLU B C 1
ATOM 7309 O O . GLU B 1 321 ? 90.398 112.820 29.866 1.00 32.12 856 GLU B O 1
ATOM 7315 N N . GLY B 1 322 ? 91.924 114.200 28.891 1.00 37.68 857 GLY B N 1
ATOM 7316 C CA . GLY B 1 322 ? 92.808 114.249 30.078 1.00 35.58 857 GLY B CA 1
ATOM 7317 C C . GLY B 1 322 ? 92.339 115.235 31.146 1.00 35.35 857 GLY B C 1
ATOM 7318 O O . GLY B 1 322 ? 91.434 116.019 30.866 1.00 32.00 857 GLY B O 1
ATOM 7319 N N . ASP B 1 323 ? 92.979 115.245 32.317 1.00 37.75 858 ASP B N 1
ATOM 7320 C CA . ASP B 1 323 ? 92.630 116.177 33.426 1.00 42.38 858 ASP B CA 1
ATOM 7321 C C . ASP B 1 323 ? 93.884 116.898 33.959 1.00 43.56 858 ASP B C 1
ATOM 7322 O O . ASP B 1 323 ? 93.751 117.650 34.937 1.00 47.98 858 ASP B O 1
ATOM 7327 N N . GLY B 1 324 ? 95.067 116.656 33.393 1.00 42.83 859 GLY B N 1
ATOM 7328 C CA . GLY B 1 324 ? 96.325 117.231 33.907 1.00 40.72 859 GLY B CA 1
ATOM 7329 C C . GLY B 1 324 ? 97.000 116.375 34.959 1.00 38.93 859 GLY B C 1
ATOM 7330 O O . GLY B 1 324 ? 98.145 116.681 35.294 1.00 37.34 859 GLY B O 1
ATOM 7331 N N . THR B 1 325 ? 96.366 115.335 35.502 1.00 39.75 860 THR B N 1
ATOM 7332 C CA . THR B 1 325 ? 97.084 114.339 36.347 1.00 40.80 860 THR B CA 1
ATOM 7333 C C . THR B 1 325 ? 97.201 112.955 35.686 1.00 38.67 860 THR B C 1
ATOM 7334 O O . THR B 1 325 ? 98.248 112.299 35.868 1.00 39.28 860 THR B O 1
ATOM 7338 N N . CYS B 1 326 ? 96.131 112.472 35.065 1.00 35.11 861 CYS B N 1
ATOM 7339 C CA . CYS B 1 326 ? 96.026 111.081 34.535 1.00 34.82 861 CYS B CA 1
ATOM 7340 C C . CYS B 1 326 ? 96.799 110.972 33.214 1.00 31.70 861 CYS B C 1
ATOM 7341 O O . CYS B 1 326 ? 97.126 112.021 32.634 1.00 29.16 861 CYS B O 1
ATOM 7344 N N . THR B 1 327 ? 97.009 109.760 32.680 1.00 32.56 862 THR B N 1
ATOM 7345 C CA . THR B 1 327 ? 97.946 109.556 31.536 1.00 30.84 862 THR B CA 1
ATOM 7346 C C . THR B 1 327 ? 97.251 109.065 30.265 1.00 30.11 862 THR B C 1
ATOM 7347 O O . THR B 1 327 ? 97.934 108.962 29.204 1.00 29.98 862 THR B O 1
ATOM 7351 N N . TRP B 1 328 ? 95.955 108.791 30.346 1.00 29.77 863 TRP B N 1
ATOM 7352 C CA . TRP B 1 328 ? 95.244 108.174 29.197 1.00 28.50 863 TRP B CA 1
ATOM 7353 C C . TRP B 1 328 ? 95.117 109.156 28.030 1.00 27.80 863 TRP B C 1
ATOM 7354 O O . TRP B 1 328 ? 94.635 108.766 26.985 1.00 23.35 863 TRP B O 1
ATOM 7365 N N . ASP B 1 329 ? 95.500 110.409 28.261 1.00 28.76 864 ASP B N 1
ATOM 7366 C CA . ASP B 1 329 ? 95.491 111.440 27.199 1.00 29.95 864 ASP B CA 1
ATOM 7367 C C . ASP B 1 329 ? 96.841 111.431 26.473 1.00 28.40 864 ASP B C 1
ATOM 7368 O O . ASP B 1 329 ? 96.878 111.999 25.386 1.00 28.69 864 ASP B O 1
ATOM 7373 N N . GLN B 1 330 ? 97.881 110.803 27.040 1.00 28.57 865 GLN B N 1
ATOM 7374 C CA . GLN B 1 330 ? 99.260 110.740 26.461 1.00 30.86 865 GLN B CA 1
ATOM 7375 C C . GLN B 1 330 ? 99.611 109.333 25.943 1.00 33.53 865 GLN B C 1
ATOM 7376 O O . GLN B 1 330 ? 100.463 109.226 25.022 1.00 28.89 865 GLN B O 1
ATOM 7382 N N . TYR B 1 331 ? 98.996 108.299 26.531 1.00 29.35 866 TYR B N 1
ATOM 7383 C CA . TYR B 1 331 ? 99.154 106.867 26.182 1.00 31.08 866 TYR B CA 1
ATOM 7384 C C . TYR B 1 331 ? 97.789 106.317 25.721 1.00 30.82 866 TYR B C 1
ATOM 7385 O O . TYR B 1 331 ? 96.805 106.548 26.410 1.00 30.82 866 TYR B O 1
ATOM 7394 N N . LEU B 1 332 ? 97.731 105.626 24.587 1.00 30.13 867 LEU B N 1
ATOM 7395 C CA . LEU B 1 332 ? 96.472 104.960 24.111 1.00 28.01 867 LEU B CA 1
ATOM 7396 C C . LEU B 1 332 ? 96.134 103.807 25.066 1.00 26.24 867 LEU B C 1
ATOM 7397 O O . LEU B 1 332 ? 94.941 103.642 25.380 1.00 26.29 867 LEU B O 1
ATOM 7402 N N . LEU B 1 333 ? 97.122 103.030 25.528 1.00 22.99 868 LEU B N 1
ATOM 7403 C CA . LEU B 1 333 ? 96.914 101.676 26.123 1.00 23.74 868 LEU B CA 1
ATOM 7404 C C . LEU B 1 333 ? 97.745 101.471 27.387 1.00 26.09 868 LEU B C 1
ATOM 7405 O O . LEU B 1 333 ? 98.873 101.967 27.452 1.00 27.74 868 LEU B O 1
ATOM 7410 N N . THR B 1 334 ? 97.164 100.750 28.345 1.00 25.02 869 THR B N 1
ATOM 7411 C CA . THR B 1 334 ? 97.852 100.016 29.420 1.00 26.12 869 THR B CA 1
ATOM 7412 C C . THR B 1 334 ? 98.166 98.617 28.897 1.00 24.73 869 THR B C 1
ATOM 7413 O O . THR B 1 334 ? 97.550 98.165 27.938 1.00 25.52 869 THR B O 1
ATOM 7417 N N . PRO B 1 335 ? 99.130 97.899 29.499 1.00 26.85 870 PRO B N 1
ATOM 7418 C CA . PRO B 1 335 ? 99.353 96.490 29.162 1.00 28.08 870 PRO B CA 1
ATOM 7419 C C . PRO B 1 335 ? 98.084 95.623 29.194 1.00 29.09 870 PRO B C 1
ATOM 7420 O O . PRO B 1 335 ? 97.911 94.820 28.314 1.00 26.71 870 PRO B O 1
ATOM 7424 N N . GLN B 1 336 ? 97.218 95.823 30.182 1.00 26.55 871 GLN B N 1
ATOM 7425 C CA . GLN B 1 336 ? 95.982 95.030 30.352 1.00 26.98 871 GLN B CA 1
ATOM 7426 C C . GLN B 1 336 ? 95.033 95.318 29.176 1.00 24.92 871 GLN B C 1
ATOM 7427 O O . GLN B 1 336 ? 94.508 94.363 28.619 1.00 23.92 871 GLN B O 1
ATOM 7433 N N . ILE B 1 337 ? 94.839 96.563 28.753 1.00 23.75 872 ILE B N 1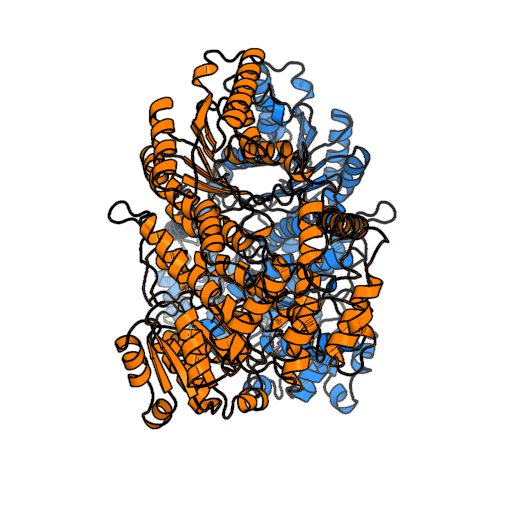
ATOM 7434 C CA . ILE B 1 337 ? 93.911 96.874 27.630 1.00 23.08 872 ILE B CA 1
ATOM 7435 C C . ILE B 1 337 ? 94.558 96.356 26.346 1.00 23.48 872 ILE B C 1
ATOM 7436 O O . ILE B 1 337 ? 93.864 95.813 25.518 1.00 20.97 872 ILE B O 1
ATOM 7441 N N . ALA B 1 338 ? 95.874 96.487 26.215 1.00 21.81 873 ALA B N 1
ATOM 7442 C CA . ALA B 1 338 ? 96.625 96.031 25.026 1.00 23.60 873 ALA B CA 1
ATOM 7443 C C . ALA B 1 338 ? 96.482 94.517 24.849 1.00 19.35 873 ALA B C 1
ATOM 7444 O O . ALA B 1 338 ? 96.320 94.090 23.697 1.00 20.52 873 ALA B O 1
ATOM 7446 N N . ALA B 1 339 ? 96.592 93.755 25.930 1.00 20.73 874 ALA B N 1
ATOM 7447 C CA . ALA B 1 339 ? 96.398 92.288 25.942 1.00 21.71 874 ALA B CA 1
ATOM 7448 C C . ALA B 1 339 ? 94.960 91.965 25.485 1.00 22.36 874 ALA B C 1
ATOM 7449 O O . ALA B 1 339 ? 94.744 91.076 24.588 1.00 20.52 874 ALA B O 1
ATOM 7451 N N . ALA B 1 340 ? 93.960 92.669 26.021 1.00 21.07 875 ALA B N 1
ATOM 7452 C CA . ALA B 1 340 ? 92.561 92.395 25.642 1.00 19.42 875 ALA B CA 1
ATOM 7453 C C . ALA B 1 340 ? 92.408 92.717 24.146 1.00 19.09 875 ALA B C 1
ATOM 7454 O O . ALA B 1 340 ? 91.707 91.971 23.425 1.00 18.32 875 ALA B O 1
ATOM 7456 N N . LEU B 1 341 ? 93.080 93.754 23.640 1.00 19.06 876 LEU B N 1
ATOM 7457 C CA . LEU B 1 341 ? 92.931 94.140 22.210 1.00 19.92 876 LEU B CA 1
ATOM 7458 C C . LEU B 1 341 ? 93.466 93.020 21.313 1.00 18.62 876 LEU B C 1
ATOM 7459 O O . LEU B 1 341 ? 92.805 92.650 20.350 1.00 17.93 876 LEU B O 1
ATOM 7464 N N . VAL B 1 342 ? 94.662 92.529 21.583 1.00 20.79 877 VAL B N 1
ATOM 7465 C CA . VAL B 1 342 ? 95.245 91.528 20.657 1.00 21.24 877 VAL B CA 1
ATOM 7466 C C . VAL B 1 342 ? 94.464 90.216 20.756 1.00 21.01 877 VAL B C 1
ATOM 7467 O O . VAL B 1 342 ? 94.277 89.588 19.717 1.00 17.47 877 VAL B O 1
ATOM 7471 N N . SER B 1 343 ? 93.896 89.873 21.917 1.00 21.75 878 SER B N 1
ATOM 7472 C CA . SER B 1 343 ? 93.037 88.672 22.047 1.00 21.87 878 SER B CA 1
ATOM 7473 C C . SER B 1 343 ? 91.828 88.818 21.117 1.00 19.18 878 SER B C 1
ATOM 7474 O O . SER B 1 343 ? 91.493 87.841 20.421 1.00 19.25 878 SER B O 1
ATOM 7477 N N . ARG B 1 344 ? 91.170 89.977 21.082 1.00 17.91 879 ARG B N 1
ATOM 7478 C CA . ARG B 1 344 ? 90.023 90.223 20.166 1.00 17.22 879 ARG B CA 1
ATOM 7479 C C . ARG B 1 344 ? 90.451 90.090 18.712 1.00 18.99 879 ARG B C 1
ATOM 7480 O O . ARG B 1 344 ? 89.719 89.493 17.920 1.00 16.45 879 ARG B O 1
ATOM 7488 N N . LEU B 1 345 ? 91.614 90.621 18.338 1.00 17.61 880 LEU B N 1
ATOM 7489 C CA . LEU B 1 345 ? 92.050 90.497 16.915 1.00 19.43 880 LEU B CA 1
ATOM 7490 C C . LEU B 1 345 ? 92.329 89.037 16.607 1.00 17.55 880 LEU B C 1
ATOM 7491 O O . LEU B 1 345 ? 91.901 88.574 15.553 1.00 20.88 880 LEU B O 1
ATOM 7496 N N . ARG B 1 346 ? 92.997 88.333 17.508 1.00 19.20 881 ARG B N 1
ATOM 7497 C CA . ARG B 1 346 ? 93.354 86.909 17.303 1.00 20.95 881 ARG B CA 1
ATOM 7498 C C . ARG B 1 346 ? 92.083 86.094 17.089 1.00 20.53 881 ARG B C 1
ATOM 7499 O O . ARG B 1 346 ? 91.998 85.287 16.115 1.00 19.12 881 ARG B O 1
ATOM 7507 N N . GLN B 1 347 ? 91.091 86.323 17.938 1.00 18.98 882 GLN B N 1
ATOM 7508 C CA . GLN B 1 347 ? 89.913 85.429 17.976 1.00 19.35 882 GLN B CA 1
ATOM 7509 C C . GLN B 1 347 ? 89.024 85.661 16.761 1.00 21.97 882 GLN B C 1
ATOM 7510 O O . GLN B 1 347 ? 88.192 84.790 16.477 1.00 22.77 882 GLN B O 1
ATOM 7516 N N . ALA B 1 348 ? 89.162 86.815 16.099 1.00 21.55 883 ALA B N 1
ATOM 7517 C CA . ALA B 1 348 ? 88.465 87.160 14.851 1.00 20.93 883 ALA B CA 1
ATOM 7518 C C . ALA B 1 348 ? 89.193 86.577 13.638 1.00 19.65 883 ALA B C 1
ATOM 7519 O O . ALA B 1 348 ? 88.709 86.802 12.506 1.00 24.01 883 ALA B O 1
ATOM 7521 N N . GLY B 1 349 ? 90.284 85.870 13.860 1.00 19.74 884 GLY B N 1
ATOM 7522 C CA . GLY B 1 349 ? 91.129 85.289 12.801 1.00 21.28 884 GLY B CA 1
ATOM 7523 C C . GLY B 1 349 ? 91.934 86.341 12.039 1.00 21.70 884 GLY B C 1
ATOM 7524 O O . GLY B 1 349 ? 92.372 86.053 10.912 1.00 21.22 884 GLY B O 1
ATOM 7525 N N . LEU B 1 350 ? 92.173 87.503 12.633 1.00 20.92 885 LEU B N 1
ATOM 7526 C CA . LEU B 1 350 ? 92.832 88.616 11.897 1.00 21.90 885 LEU B CA 1
ATOM 7527 C C . LEU B 1 350 ? 94.357 88.440 11.885 1.00 23.12 885 LEU B C 1
ATOM 7528 O O . LEU B 1 350 ? 95.011 89.200 11.170 1.00 21.70 885 LEU B O 1
ATOM 7533 N N . PHE B 1 351 ? 94.878 87.458 12.606 1.00 20.67 886 PHE B N 1
ATOM 7534 C CA . PHE B 1 351 ? 96.323 87.132 12.572 1.00 23.28 886 PHE B CA 1
ATOM 7535 C C . PHE B 1 351 ? 96.657 85.949 11.651 1.00 24.47 886 PHE B C 1
ATOM 7536 O O . PHE B 1 351 ? 97.839 85.620 11.597 1.00 24.75 886 PHE B O 1
ATOM 7544 N N . LEU B 1 352 ? 95.705 85.334 10.954 1.00 20.61 887 LEU B N 1
ATOM 7545 C CA . LEU B 1 352 ? 95.962 84.071 10.209 1.00 23.36 887 LEU B CA 1
ATOM 7546 C C . LEU B 1 352 ? 97.096 84.273 9.190 1.00 24.11 887 LEU B C 1
ATOM 7547 O O . LEU B 1 352 ? 97.861 83.316 9.010 1.00 25.63 887 LEU B O 1
ATOM 7552 N N . ASP B 1 353 ? 97.166 85.450 8.565 1.00 23.77 888 ASP B N 1
ATOM 7553 C CA . ASP B 1 353 ? 98.161 85.730 7.509 1.00 27.16 888 ASP B CA 1
ATOM 7554 C C . ASP B 1 353 ? 99.242 86.667 8.045 1.00 31.21 888 ASP B C 1
ATOM 7555 O O . ASP B 1 353 ? 99.997 87.187 7.229 1.00 30.48 888 ASP B O 1
ATOM 7560 N N . ALA B 1 354 ? 99.361 86.861 9.359 1.00 29.25 889 ALA B N 1
ATOM 7561 C CA . ALA B 1 354 ? 100.298 87.875 9.899 1.00 34.78 889 ALA B CA 1
ATOM 7562 C C . ALA B 1 354 ? 101.538 87.131 10.387 1.00 36.95 889 ALA B C 1
ATOM 7563 O O . ALA B 1 354 ? 101.496 86.491 11.423 1.00 35.90 889 ALA B O 1
ATOM 7565 N N . PRO B 1 355 ? 102.695 87.261 9.703 1.00 48.71 890 PRO B N 1
ATOM 7566 C CA . PRO B 1 355 ? 103.845 86.408 9.986 1.00 52.71 890 PRO B CA 1
ATOM 7567 C C . PRO B 1 355 ? 104.161 86.455 11.488 1.00 43.15 890 PRO B C 1
ATOM 7568 O O . PRO B 1 355 ? 104.092 85.432 12.112 1.00 52.95 890 PRO B O 1
ATOM 7572 N N . GLU B 1 356 ? 104.462 87.627 12.052 1.00 36.80 891 GLU B N 1
ATOM 7573 C CA . GLU B 1 356 ? 104.866 87.620 13.484 1.00 43.59 891 GLU B CA 1
ATOM 7574 C C . GLU B 1 356 ? 103.730 87.194 14.413 1.00 43.31 891 GLU B C 1
ATOM 7575 O O . GLU B 1 356 ? 103.850 86.154 15.054 1.00 49.32 891 GLU B O 1
ATOM 7581 N N . TRP B 1 357 ? 102.619 87.906 14.340 1.00 33.68 892 TRP B N 1
ATOM 7582 C CA . TRP B 1 357 ? 101.464 87.696 15.248 1.00 36.37 892 TRP B CA 1
ATOM 7583 C C . TRP B 1 357 ? 100.826 86.315 15.123 1.00 37.16 892 TRP B C 1
ATOM 7584 O O . TRP B 1 357 ? 100.399 85.808 16.142 1.00 44.26 892 TRP B O 1
ATOM 7595 N N . SER B 1 358 ? 100.880 85.678 13.957 1.00 38.15 893 SER B N 1
ATOM 7596 C CA . SER B 1 358 ? 100.254 84.342 13.764 1.00 43.07 893 SER B CA 1
ATOM 7597 C C . SER B 1 358 ? 100.829 83.267 14.702 1.00 46.87 893 SER B C 1
ATOM 7598 O O . SER B 1 358 ? 100.109 82.286 14.919 1.00 41.29 893 SER B O 1
ATOM 7601 N N . GLU B 1 359 ? 102.105 83.372 15.109 1.00 43.94 894 GLU B N 1
ATOM 7602 C CA . GLU B 1 359 ? 102.768 82.381 16.001 1.00 47.42 894 GLU B CA 1
ATOM 7603 C C . GLU B 1 359 ? 103.250 82.969 17.337 1.00 40.90 894 GLU B C 1
ATOM 7604 O O . GLU B 1 359 ? 103.770 82.196 18.125 1.00 43.55 894 GLU B O 1
ATOM 7610 N N . ARG B 1 360 ? 103.040 84.253 17.619 1.00 39.18 895 ARG B N 1
ATOM 7611 C CA . ARG B 1 360 ? 103.493 84.803 18.928 1.00 42.11 895 ARG B CA 1
ATOM 7612 C C . ARG B 1 360 ? 102.784 84.079 20.074 1.00 39.07 895 ARG B C 1
ATOM 7613 O O . ARG B 1 360 ? 101.592 83.847 19.955 1.00 38.32 895 ARG B O 1
ATOM 7621 N N . PRO B 1 361 ? 103.455 83.734 21.191 1.00 39.29 896 PRO B N 1
ATOM 7622 C CA . PRO B 1 361 ? 102.771 83.089 22.301 1.00 37.45 896 PRO B CA 1
ATOM 7623 C C . PRO B 1 361 ? 101.704 84.005 22.924 1.00 39.69 896 PRO B C 1
ATOM 7624 O O . PRO B 1 361 ? 102.027 85.168 23.151 1.00 36.53 896 PRO B O 1
ATOM 7628 N N . VAL B 1 362 ? 100.522 83.463 23.240 1.00 39.62 897 VAL B N 1
ATOM 7629 C CA . VAL B 1 362 ? 99.397 84.197 23.906 1.00 40.90 897 VAL B CA 1
ATOM 7630 C C . VAL B 1 362 ? 99.906 84.771 25.228 1.00 44.81 897 VAL B C 1
ATOM 7631 O O . VAL B 1 362 ? 99.427 85.852 25.637 1.00 38.74 897 VAL B O 1
ATOM 7635 N N . THR B 1 363 ? 100.879 84.106 25.851 1.00 45.05 898 THR B N 1
ATOM 7636 C CA . THR B 1 363 ? 101.482 84.528 27.141 1.00 47.18 898 THR B CA 1
ATOM 7637 C C . THR B 1 363 ? 102.105 85.932 27.013 1.00 41.08 898 THR B C 1
ATOM 7638 O O . THR B 1 363 ? 102.236 86.593 28.035 1.00 37.32 898 THR B O 1
ATOM 7642 N N . GLU B 1 364 ? 102.444 86.397 25.803 1.00 39.03 899 GLU B N 1
ATOM 7643 C CA . GLU B 1 364 ? 103.135 87.701 25.608 1.00 38.17 899 GLU B CA 1
ATOM 7644 C C . GLU B 1 364 ? 102.160 88.827 25.198 1.00 33.19 899 GLU B C 1
ATOM 7645 O O . GLU B 1 364 ? 102.625 89.911 24.861 1.00 28.97 899 GLU B O 1
ATOM 7651 N N . ASP B 1 365 ? 100.847 88.621 25.272 1.00 30.32 900 ASP B N 1
ATOM 7652 C CA . ASP B 1 365 ? 99.834 89.617 24.808 1.00 28.69 900 ASP B CA 1
ATOM 7653 C C . ASP B 1 365 ? 99.910 90.935 25.600 1.00 29.11 900 ASP B C 1
ATOM 7654 O O . ASP B 1 365 ? 99.460 91.947 25.074 1.00 29.91 900 ASP B O 1
ATOM 7659 N N . GLY B 1 366 ? 100.485 90.941 26.796 1.00 37.03 901 GLY B N 1
ATOM 7660 C CA . GLY B 1 366 ? 100.643 92.165 27.610 1.00 43.94 901 GLY B CA 1
ATOM 7661 C C . GLY B 1 366 ? 101.949 92.924 27.346 1.00 47.69 901 GLY B C 1
ATOM 7662 O O . GLY B 1 366 ? 102.083 94.045 27.894 1.00 46.89 901 GLY B O 1
ATOM 7663 N N . ASP B 1 367 ? 102.865 92.404 26.516 1.00 42.76 902 ASP B N 1
ATOM 7664 C CA . ASP B 1 367 ? 104.298 92.823 26.541 1.00 40.28 902 ASP B CA 1
ATOM 7665 C C . ASP B 1 367 ? 104.754 93.567 25.289 1.00 42.26 902 ASP B C 1
ATOM 7666 O O . ASP B 1 367 ? 105.962 93.906 25.232 1.00 53.70 902 ASP B O 1
ATOM 7671 N N . TRP B 1 368 ? 103.858 93.891 24.368 1.00 33.33 903 TRP B N 1
ATOM 7672 C CA . TRP B 1 368 ? 104.218 94.398 23.021 1.00 30.89 903 TRP B CA 1
ATOM 7673 C C . TRP B 1 368 ? 104.269 95.929 22.944 1.00 31.01 903 TRP B C 1
ATOM 7674 O O . TRP B 1 368 ? 104.732 96.415 21.914 1.00 31.50 903 TRP B O 1
ATOM 7685 N N . LEU B 1 369 ? 103.829 96.688 23.956 1.00 31.79 904 LEU B N 1
ATOM 7686 C CA . LEU B 1 369 ? 103.900 98.182 23.890 1.00 30.99 904 LEU B CA 1
ATOM 7687 C C . LEU B 1 369 ? 105.376 98.630 24.014 1.00 33.14 904 LEU B C 1
ATOM 7688 O O . LEU B 1 369 ? 106.063 98.061 24.839 1.00 31.32 904 LEU B O 1
ATOM 7693 N N . LEU B 1 370 ? 105.827 99.585 23.196 1.00 35.66 905 LEU B N 1
ATOM 7694 C CA . LEU B 1 370 ? 107.210 100.141 23.241 1.00 38.64 905 LEU B CA 1
ATOM 7695 C C . LEU B 1 370 ? 107.358 101.111 24.424 1.00 40.72 905 LEU B C 1
ATOM 7696 O O . LEU B 1 370 ? 108.493 101.396 24.818 1.00 41.15 905 LEU B O 1
ATOM 7701 N N . ARG B 1 371 ? 106.261 101.650 24.954 1.00 37.26 906 ARG B N 1
ATOM 7702 C CA . ARG B 1 371 ? 106.267 102.405 26.237 1.00 37.82 906 ARG B CA 1
ATOM 7703 C C . ARG B 1 371 ? 104.912 102.238 26.921 1.00 36.42 906 ARG B C 1
ATOM 7704 O O . ARG B 1 371 ? 103.906 101.989 26.220 1.00 35.52 906 ARG B O 1
ATOM 7712 N N . VAL B 1 372 ? 104.912 102.343 28.242 1.00 35.00 907 VAL B N 1
ATOM 7713 C CA . VAL B 1 372 ? 103.734 102.068 29.103 1.00 34.26 907 VAL B CA 1
ATOM 7714 C C . VAL B 1 372 ? 103.511 103.301 29.968 1.00 40.48 907 VAL B C 1
ATOM 7715 O O . VAL B 1 372 ? 104.450 104.062 30.209 1.00 35.98 907 VAL B O 1
ATOM 7719 N N . PRO B 1 373 ? 102.262 103.554 30.422 1.00 38.66 908 PRO B N 1
ATOM 7720 C CA . PRO B 1 373 ? 101.984 104.649 31.348 1.00 36.63 908 PRO B CA 1
ATOM 7721 C C . PRO B 1 373 ? 102.782 104.441 32.625 1.00 37.81 908 PRO B C 1
ATOM 7722 O O . PRO B 1 373 ? 102.947 103.307 33.059 1.00 37.38 908 PRO B O 1
ATOM 7726 N N . PRO B 1 374 ? 103.306 105.519 33.249 1.00 40.30 909 PRO B N 1
ATOM 7727 C CA . PRO B 1 374 ? 104.067 105.397 34.492 1.00 41.72 909 PRO B CA 1
ATOM 7728 C C . PRO B 1 374 ? 103.173 104.936 35.643 1.00 42.74 909 PRO B C 1
ATOM 7729 O O . PRO B 1 374 ? 102.007 105.225 35.598 1.00 43.64 909 PRO B O 1
ATOM 7733 N N . GLU B 1 375 ? 103.757 104.252 36.622 1.00 50.76 910 GLU B N 1
ATOM 7734 C CA . GLU B 1 375 ? 103.007 103.708 37.780 1.00 52.62 910 GLU B CA 1
ATOM 7735 C C . GLU B 1 375 ? 102.786 104.780 38.850 1.00 55.08 910 GLU B C 1
ATOM 7736 O O . GLU B 1 375 ? 102.009 104.528 39.772 1.00 55.98 910 GLU B O 1
ATOM 7742 N N . ASP B 1 376 ? 103.421 105.944 38.714 1.00 53.29 911 ASP B N 1
ATOM 7743 C CA . ASP B 1 376 ? 103.294 107.034 39.720 1.00 57.54 911 ASP B CA 1
ATOM 7744 C C . ASP B 1 376 ? 102.051 107.892 39.453 1.00 56.79 911 ASP B C 1
ATOM 7745 O O . ASP B 1 376 ? 101.814 108.828 40.220 1.00 63.61 911 ASP B O 1
ATOM 7750 N N . ALA B 1 377 ? 101.314 107.619 38.379 1.00 50.57 912 ALA B N 1
ATOM 7751 C CA . ALA B 1 377 ? 100.109 108.410 38.069 1.00 44.85 912 ALA B CA 1
ATOM 7752 C C . ALA B 1 377 ? 98.971 107.495 37.624 1.00 44.31 912 ALA B C 1
ATOM 7753 O O . ALA B 1 377 ? 99.226 106.425 37.099 1.00 45.01 912 ALA B O 1
ATOM 7755 N N . PRO B 1 378 ? 97.714 107.898 37.843 1.00 40.20 913 PRO B N 1
ATOM 7756 C CA . PRO B 1 378 ? 96.563 107.119 37.403 1.00 38.36 913 PRO B CA 1
ATOM 7757 C C . PRO B 1 378 ? 96.479 107.171 35.872 1.00 34.39 913 PRO B C 1
ATOM 7758 O O . PRO B 1 378 ? 96.815 108.170 35.271 1.00 29.47 913 PRO B O 1
ATOM 7762 N N . PHE B 1 379 ? 96.011 106.097 35.245 1.00 33.67 914 PHE B N 1
ATOM 7763 C CA . PHE B 1 379 ? 95.684 106.096 33.795 1.00 30.56 914 PHE B CA 1
ATOM 7764 C C . PHE B 1 379 ? 94.401 106.903 33.590 1.00 27.98 914 PHE B C 1
ATOM 7765 O O . PHE B 1 379 ? 94.328 107.783 32.691 1.00 30.90 914 PHE B O 1
ATOM 7773 N N . LEU B 1 380 ? 93.385 106.584 34.397 1.00 28.99 915 LEU B N 1
ATOM 7774 C CA . LEU B 1 380 ? 92.015 107.112 34.216 1.00 32.92 915 LEU B CA 1
ATOM 7775 C C . LEU B 1 380 ? 91.840 108.389 35.035 1.00 31.60 915 LEU B C 1
ATOM 7776 O O . LEU B 1 380 ? 92.421 108.524 36.104 1.00 33.14 915 LEU B O 1
ATOM 7781 N N . PRO B 1 381 ? 91.026 109.354 34.570 1.00 33.50 916 PRO B N 1
ATOM 7782 C CA . PRO B 1 381 ? 90.764 110.563 35.346 1.00 33.98 916 PRO B CA 1
ATOM 7783 C C . PRO B 1 381 ? 89.670 110.316 36.391 1.00 36.24 916 PRO B C 1
ATOM 7784 O O . PRO B 1 381 ? 88.609 109.866 36.019 1.00 35.16 916 PRO B O 1
ATOM 7788 N N . ALA B 1 382 ? 89.926 110.639 37.657 1.00 39.78 917 ALA B N 1
ATOM 7789 C CA . ALA B 1 382 ? 89.016 110.344 38.793 1.00 45.43 917 ALA B CA 1
ATOM 7790 C C . ALA B 1 382 ? 87.706 111.146 38.679 1.00 46.87 917 ALA B C 1
ATOM 7791 O O . ALA B 1 382 ? 86.697 110.679 39.229 1.00 48.38 917 ALA B O 1
ATOM 7793 N N . ASP B 1 383 ? 87.706 112.280 37.973 1.00 46.99 918 ASP B N 1
ATOM 7794 C CA . ASP B 1 383 ? 86.505 113.137 37.764 1.00 54.67 918 ASP B CA 1
ATOM 7795 C C . ASP B 1 383 ? 85.542 112.429 36.806 1.00 52.95 918 ASP B C 1
ATOM 7796 O O . ASP B 1 383 ? 84.324 112.476 37.041 1.00 47.15 918 ASP B O 1
ATOM 7801 N N . LYS B 1 384 ? 86.078 111.836 35.742 1.00 47.55 919 LYS B N 1
ATOM 7802 C CA . LYS B 1 384 ? 85.295 111.073 34.742 1.00 45.08 919 LYS B CA 1
ATOM 7803 C C . LYS B 1 384 ? 84.800 109.784 35.435 1.00 40.53 919 LYS B C 1
ATOM 7804 O O . LYS B 1 384 ? 83.674 109.328 35.129 1.00 35.91 919 LYS B O 1
ATOM 7810 N N . ILE B 1 385 ? 85.571 109.228 36.373 1.00 33.65 920 ILE B N 1
ATOM 7811 C CA . ILE B 1 385 ? 85.128 108.035 37.146 1.00 34.17 920 ILE B CA 1
ATOM 7812 C C . ILE B 1 385 ? 83.971 108.464 38.061 1.00 35.03 920 ILE B C 1
ATOM 7813 O O . ILE B 1 385 ? 82.974 107.746 38.124 1.00 33.97 920 ILE B O 1
ATOM 7818 N N . ALA B 1 386 ? 84.113 109.569 38.785 1.00 37.45 921 ALA B N 1
ATOM 7819 C CA . ALA B 1 386 ? 83.049 110.057 39.697 1.00 39.06 921 ALA B CA 1
ATOM 7820 C C . ALA B 1 386 ? 81.786 110.391 38.890 1.00 39.91 921 ALA B C 1
ATOM 7821 O O . ALA B 1 386 ? 80.694 110.104 39.425 1.00 40.87 921 ALA B O 1
ATOM 7823 N N . ALA B 1 387 ? 81.898 110.890 37.650 1.00 36.80 922 ALA B N 1
ATOM 7824 C CA . ALA B 1 387 ? 80.736 111.253 36.803 1.00 39.00 922 ALA B CA 1
ATOM 7825 C C . ALA B 1 387 ? 80.052 109.994 36.254 1.00 40.06 922 ALA B C 1
ATOM 7826 O O . ALA B 1 387 ? 78.788 109.974 36.208 1.00 39.97 922 ALA B O 1
ATOM 7828 N N . GLU B 1 388 ? 80.819 108.994 35.799 1.00 39.82 923 GLU B N 1
ATOM 7829 C CA . GLU B 1 388 ? 80.254 107.672 35.409 1.00 40.63 923 GLU B CA 1
ATOM 7830 C C . GLU B 1 388 ? 79.508 107.066 36.624 1.00 38.13 923 GLU B C 1
ATOM 7831 O O . GLU B 1 388 ? 78.361 106.605 36.430 1.00 35.59 923 GLU B O 1
ATOM 7837 N N . ALA B 1 389 ? 80.066 107.143 37.832 1.00 32.79 924 ALA B N 1
ATOM 7838 C CA . ALA B 1 389 ? 79.452 106.586 39.063 1.00 36.02 924 ALA B CA 1
ATOM 7839 C C . ALA B 1 389 ? 78.141 107.310 39.402 1.00 39.98 924 ALA B C 1
ATOM 7840 O O . ALA B 1 389 ? 77.204 106.613 39.812 1.00 34.71 924 ALA B O 1
ATOM 7842 N N . LYS B 1 390 ? 78.084 108.645 39.273 1.00 41.48 925 LYS B N 1
ATOM 7843 C CA . LYS B 1 390 ? 76.869 109.443 39.604 1.00 48.98 925 LYS B CA 1
ATOM 7844 C C . LYS B 1 390 ? 75.792 109.151 38.559 1.00 46.55 925 LYS B C 1
ATOM 7845 O O . LYS B 1 390 ? 74.615 109.117 38.928 1.00 50.37 925 LYS B O 1
ATOM 7851 N N . LYS B 1 391 ? 76.179 108.905 37.312 1.00 47.20 926 LYS B N 1
ATOM 7852 C CA . LYS B 1 391 ? 75.224 108.516 36.243 1.00 47.51 926 LYS B CA 1
ATOM 7853 C C . LYS B 1 391 ? 74.666 107.110 36.537 1.00 46.94 926 LYS B C 1
ATOM 7854 O O . LYS B 1 391 ? 73.455 106.946 36.422 1.00 40.82 926 LYS B O 1
ATOM 7860 N N . VAL B 1 392 ? 75.494 106.128 36.901 1.00 38.06 927 VAL B N 1
ATOM 7861 C CA . VAL B 1 392 ? 74.988 104.798 37.354 1.00 40.20 927 VAL B CA 1
ATOM 7862 C C . VAL B 1 392 ? 73.999 104.992 38.527 1.00 42.05 927 VAL B C 1
ATOM 7863 O O . VAL B 1 392 ? 72.855 104.489 38.409 1.00 39.99 927 VAL B O 1
ATOM 7867 N N . GLY B 1 393 ? 74.425 105.673 39.605 1.00 37.36 928 GLY B N 1
ATOM 7868 C CA . GLY B 1 393 ? 73.653 105.903 40.848 1.00 37.98 928 GLY B CA 1
ATOM 7869 C C . GLY B 1 393 ? 72.323 106.583 40.559 1.00 40.97 928 GLY B C 1
ATOM 7870 O O . GLY B 1 393 ? 71.293 106.109 41.035 1.00 40.12 928 GLY B O 1
ATOM 7871 N N . GLY B 1 394 ? 72.332 107.658 39.782 1.00 40.46 929 GLY B N 1
ATOM 7872 C CA . GLY B 1 394 ? 71.112 108.403 39.426 1.00 41.56 929 GLY B CA 1
ATOM 7873 C C . GLY B 1 394 ? 70.188 107.574 38.561 1.00 44.58 929 GLY B C 1
ATOM 7874 O O . GLY B 1 394 ? 68.950 107.705 38.705 1.00 49.43 929 GLY B O 1
ATOM 7875 N N . GLY B 1 395 ? 70.762 106.756 37.682 1.00 41.90 930 GLY B N 1
ATOM 7876 C CA . GLY B 1 395 ? 70.015 105.879 36.762 1.00 43.76 930 GLY B CA 1
ATOM 7877 C C . GLY B 1 395 ? 69.165 104.862 37.512 1.00 45.25 930 GLY B C 1
ATOM 7878 O O . GLY B 1 395 ? 68.072 104.523 37.005 1.00 51.90 930 GLY B O 1
ATOM 7879 N N . VAL B 1 396 ? 69.650 104.384 38.666 1.00 39.17 931 VAL B N 1
ATOM 7880 C CA . VAL B 1 396 ? 68.910 103.458 39.576 1.00 33.91 931 VAL B CA 1
ATOM 7881 C C . VAL B 1 396 ? 67.905 104.285 40.388 1.00 30.85 931 VAL B C 1
ATOM 7882 O O . VAL B 1 396 ? 66.734 103.898 40.402 1.00 27.85 931 VAL B O 1
ATOM 7886 N N . LEU B 1 397 ? 68.370 105.341 41.073 1.00 31.91 932 LEU B N 1
ATOM 7887 C CA . LEU B 1 397 ? 67.561 106.162 42.028 1.00 37.95 932 LEU B CA 1
ATOM 7888 C C . LEU B 1 397 ? 66.330 106.701 41.311 1.00 34.21 932 LEU B C 1
ATOM 7889 O O . LEU B 1 397 ? 65.257 106.622 41.884 1.00 36.62 932 LEU B O 1
ATOM 7894 N N . SER B 1 398 ? 66.485 107.172 40.083 1.00 33.52 933 SER B N 1
ATOM 7895 C CA . SER B 1 398 ? 65.396 107.747 39.259 1.00 31.98 933 SER B CA 1
ATOM 7896 C C . SER B 1 398 ? 64.390 106.657 38.887 1.00 32.01 933 SER B C 1
ATOM 7897 O O . SER B 1 398 ? 63.329 107.013 38.464 1.00 33.47 933 SER B O 1
ATOM 7900 N N . LYS B 1 399 ? 64.741 105.367 38.930 1.00 31.69 934 LYS B N 1
ATOM 7901 C CA . LYS B 1 399 ? 63.796 104.290 38.518 1.00 28.09 934 LYS B CA 1
ATOM 7902 C C . LYS B 1 399 ? 63.094 103.666 39.738 1.00 26.19 934 LYS B C 1
ATOM 7903 O O . LYS B 1 399 ? 62.421 102.662 39.527 1.00 24.59 934 LYS B O 1
ATOM 7909 N N . LEU B 1 400 ? 63.283 104.167 40.965 1.00 22.59 935 LEU B N 1
ATOM 7910 C CA . LEU B 1 400 ? 62.683 103.518 42.163 1.00 19.23 935 LEU B CA 1
ATOM 7911 C C . LEU B 1 400 ? 61.346 104.192 42.468 1.00 20.83 935 LEU B C 1
ATOM 7912 O O . LEU B 1 400 ? 61.364 105.360 42.881 1.00 21.89 935 LEU B O 1
ATOM 7917 N N . TYR B 1 401 ? 60.252 103.435 42.450 1.00 19.06 936 TYR B N 1
ATOM 7918 C CA . TYR B 1 401 ? 58.928 103.958 42.851 1.00 18.40 936 TYR B CA 1
ATOM 7919 C C . TYR B 1 401 ? 59.012 104.513 44.254 1.00 17.14 936 TYR B C 1
ATOM 7920 O O . TYR B 1 401 ? 58.300 105.518 44.509 1.00 18.41 936 TYR B O 1
ATOM 7929 N N . LEU B 1 402 ? 59.792 103.919 45.138 1.00 16.96 937 LEU B N 1
ATOM 7930 C CA . LEU B 1 402 ? 59.743 104.324 46.575 1.00 17.74 937 LEU B CA 1
ATOM 7931 C C . LEU B 1 402 ? 60.827 105.360 46.862 1.00 19.33 937 LEU B C 1
ATOM 7932 O O . LEU B 1 402 ? 61.058 105.660 48.032 1.00 19.26 937 LEU B O 1
ATOM 7937 N N . GLY B 1 403 ? 61.563 105.747 45.827 1.00 18.78 938 GLY B N 1
ATOM 7938 C CA . GLY B 1 403 ? 62.415 106.938 45.847 1.00 24.38 938 GLY B CA 1
ATOM 7939 C C . GLY B 1 403 ? 63.748 106.729 46.526 1.00 27.96 938 GLY B C 1
ATOM 7940 O O . GLY B 1 403 ? 64.593 107.585 46.360 1.00 35.94 938 GLY B O 1
ATOM 7941 N N . LYS B 1 404 ? 63.946 105.685 47.310 1.00 26.90 939 LYS B N 1
ATOM 7942 C CA . LYS B 1 404 ? 65.272 105.453 47.923 1.00 32.01 939 LYS B CA 1
ATOM 7943 C C . LYS B 1 404 ? 65.583 103.958 47.887 1.00 29.15 939 LYS B C 1
ATOM 7944 O O . LYS B 1 404 ? 64.678 103.087 47.921 1.00 22.68 939 LYS B O 1
ATOM 7950 N N . MET B 1 405 ? 66.850 103.672 47.684 1.00 26.26 940 MET B N 1
ATOM 7951 C CA . MET B 1 405 ? 67.353 102.295 47.618 1.00 24.68 940 MET B CA 1
ATOM 7952 C C . MET B 1 405 ? 67.022 101.630 48.934 1.00 22.97 940 MET B C 1
ATOM 7953 O O . MET B 1 405 ? 67.264 102.224 49.984 1.00 24.92 940 MET B O 1
ATOM 7958 N N . PRO B 1 406 ? 66.518 100.377 48.961 1.00 19.46 941 PRO B N 1
ATOM 7959 C CA . PRO B 1 406 ? 66.303 99.689 50.232 1.00 20.05 941 PRO B CA 1
ATOM 7960 C C . PRO B 1 406 ? 67.663 99.438 50.891 1.00 19.29 941 PRO B C 1
ATOM 7961 O O . PRO B 1 406 ? 68.659 99.237 50.164 1.00 22.05 941 PRO B O 1
ATOM 7965 N N . THR B 1 407 ? 67.714 99.395 52.217 1.00 18.11 942 THR B N 1
ATOM 7966 C CA . THR B 1 407 ? 68.951 98.974 52.920 1.00 20.93 942 THR B CA 1
ATOM 7967 C C . THR B 1 407 ? 69.018 97.454 52.952 1.00 21.20 942 THR B C 1
ATOM 7968 O O . THR B 1 407 ? 67.986 96.812 52.664 1.00 18.94 942 THR B O 1
ATOM 7972 N N . GLU B 1 408 ? 70.168 96.909 53.327 1.00 20.61 943 GLU B N 1
ATOM 7973 C CA . GLU B 1 408 ? 70.348 95.472 53.569 1.00 21.30 943 GLU B CA 1
ATOM 7974 C C . GLU B 1 408 ? 69.324 95.020 54.605 1.00 19.30 943 GLU B C 1
ATOM 7975 O O . GLU B 1 408 ? 68.765 93.966 54.401 1.00 17.82 943 GLU B O 1
ATOM 7981 N N . HIS B 1 409 ? 69.084 95.797 55.645 1.00 19.12 944 HIS B N 1
ATOM 7982 C CA . HIS B 1 409 ? 68.146 95.440 56.726 1.00 20.49 944 HIS B CA 1
ATOM 7983 C C . HIS B 1 409 ? 66.732 95.393 56.125 1.00 18.53 944 HIS B C 1
ATOM 7984 O O . HIS B 1 409 ? 65.986 94.437 56.456 1.00 18.20 944 HIS B O 1
ATOM 7991 N N . ASP B 1 410 ? 66.374 96.378 55.303 1.00 18.72 945 ASP B N 1
ATOM 7992 C CA . ASP B 1 410 ? 65.039 96.438 54.641 1.00 18.99 945 ASP B CA 1
ATOM 7993 C C . ASP B 1 410 ? 64.829 95.139 53.851 1.00 15.75 945 ASP B C 1
ATOM 7994 O O . ASP B 1 410 ? 63.749 94.511 53.945 1.00 15.40 945 ASP B O 1
ATOM 7999 N N . VAL B 1 411 ? 65.793 94.750 53.026 1.00 15.62 946 VAL B N 1
ATOM 8000 C CA . VAL B 1 411 ? 65.653 93.493 52.222 1.00 14.48 946 VAL B CA 1
ATOM 8001 C C . VAL B 1 411 ? 65.605 92.267 53.143 1.00 16.21 946 VAL B C 1
ATOM 8002 O O . VAL B 1 411 ? 64.821 91.352 52.895 1.00 14.66 946 VAL B O 1
ATOM 8006 N N . ALA B 1 412 ? 66.417 92.210 54.188 1.00 15.40 947 ALA B N 1
ATOM 8007 C CA . ALA B 1 412 ? 66.448 91.055 55.098 1.00 15.68 947 ALA B CA 1
ATOM 8008 C C . ALA B 1 412 ? 65.126 90.976 55.853 1.00 15.37 947 ALA B C 1
ATOM 8009 O O . ALA B 1 412 ? 64.570 89.881 56.057 1.00 14.64 947 ALA B O 1
ATOM 8011 N N . GLN B 1 413 ? 64.601 92.117 56.255 1.00 16.35 948 GLN B N 1
ATOM 8012 C CA . GLN B 1 413 ? 63.287 92.193 56.942 1.00 19.42 948 GLN B CA 1
ATOM 8013 C C . GLN B 1 413 ? 62.205 91.608 56.019 1.00 16.57 948 GLN B C 1
ATOM 8014 O O . GLN B 1 413 ? 61.464 90.668 56.433 1.00 15.31 948 GLN B O 1
ATOM 8020 N N . ALA B 1 414 ? 62.189 92.068 54.783 1.00 15.79 949 ALA B N 1
ATOM 8021 C CA . ALA B 1 414 ? 61.227 91.552 53.787 1.00 15.89 949 ALA B CA 1
ATOM 8022 C C . ALA B 1 414 ? 61.387 90.021 53.714 1.00 14.59 949 ALA B C 1
ATOM 8023 O O . ALA B 1 414 ? 60.377 89.296 53.733 1.00 15.44 949 ALA B O 1
ATOM 8025 N N . THR B 1 415 ? 62.628 89.554 53.573 1.00 13.84 950 THR B N 1
ATOM 8026 C CA . THR B 1 415 ? 62.920 88.105 53.396 1.00 14.58 950 THR B CA 1
ATOM 8027 C C . THR B 1 415 ? 62.298 87.318 54.571 1.00 14.33 950 THR B C 1
ATOM 8028 O O . THR B 1 415 ? 61.643 86.273 54.343 1.00 14.38 950 THR B O 1
ATOM 8032 N N . VAL B 1 416 ? 62.545 87.762 55.810 1.00 15.09 951 VAL B N 1
ATOM 8033 C CA . VAL B 1 416 ? 62.092 87.040 57.033 1.00 16.52 951 VAL B CA 1
ATOM 8034 C C . VAL B 1 416 ? 60.555 87.088 57.100 1.00 14.98 951 VAL B C 1
ATOM 8035 O O . VAL B 1 416 ? 59.933 86.081 57.467 1.00 16.54 951 VAL B O 1
ATOM 8039 N N . PHE B 1 417 ? 59.925 88.166 56.640 1.00 14.58 952 PHE B N 1
ATOM 8040 C CA . PHE B 1 417 ? 58.438 88.202 56.545 1.00 14.49 952 PHE B CA 1
ATOM 8041 C C . PHE B 1 417 ? 57.937 87.209 55.492 1.00 14.31 952 PHE B C 1
ATOM 8042 O O . PHE B 1 417 ? 57.000 86.448 55.789 1.00 15.88 952 PHE B O 1
ATOM 8050 N N . PHE B 1 418 ? 58.522 87.194 54.284 1.00 14.43 953 PHE B N 1
ATOM 8051 C CA . PHE B 1 418 ? 58.109 86.262 53.214 1.00 14.51 953 PHE B CA 1
ATOM 8052 C C . PHE B 1 418 ? 58.291 84.808 53.681 1.00 13.89 953 PHE B C 1
ATOM 8053 O O . PHE B 1 418 ? 57.451 83.951 53.387 1.00 13.99 953 PHE B O 1
ATOM 8061 N N . LEU B 1 419 ? 59.358 84.500 54.432 1.00 13.39 954 LEU B N 1
ATOM 8062 C CA . LEU B 1 419 ? 59.628 83.123 54.893 1.00 13.36 954 LEU B CA 1
ATOM 8063 C C . LEU B 1 419 ? 58.532 82.621 55.839 1.00 14.15 954 LEU B C 1
ATOM 8064 O O . LEU B 1 419 ? 58.397 81.409 55.956 1.00 14.99 954 LEU B O 1
ATOM 8069 N N . ALA B 1 420 ? 57.740 83.493 56.444 1.00 14.64 955 ALA B N 1
ATOM 8070 C CA . ALA B 1 420 ? 56.653 83.101 57.354 1.00 14.59 955 ALA B CA 1
ATOM 8071 C C . ALA B 1 420 ? 55.372 82.736 56.581 1.00 16.25 955 ALA B C 1
ATOM 8072 O O . ALA B 1 420 ? 54.514 82.077 57.186 1.00 14.74 955 ALA B O 1
ATOM 8074 N N . ASP B 1 421 ? 55.222 83.198 55.341 1.00 15.57 956 ASP B N 1
ATOM 8075 C CA . ASP B 1 421 ? 54.018 82.862 54.532 1.00 15.83 956 ASP B CA 1
ATOM 8076 C C . ASP B 1 421 ? 54.018 81.368 54.174 1.00 16.01 956 ASP B C 1
ATOM 8077 O O . ASP B 1 421 ? 55.091 80.802 54.008 1.00 17.34 956 ASP B O 1
ATOM 8082 N N . ARG B 1 422 ? 52.834 80.774 54.063 1.00 15.11 957 ARG B N 1
ATOM 8083 C CA . ARG B 1 422 ? 52.701 79.331 53.752 1.00 15.57 957 ARG B CA 1
ATOM 8084 C C . ARG B 1 422 ? 51.827 79.091 52.518 1.00 16.38 957 ARG B C 1
ATOM 8085 O O . ARG B 1 422 ? 51.626 77.903 52.163 1.00 17.49 957 ARG B O 1
ATOM 8093 N N . ALA B 1 423 ? 51.469 80.143 51.802 1.00 14.61 958 ALA B N 1
ATOM 8094 C CA . ALA B 1 423 ? 50.589 80.034 50.618 1.00 14.21 958 ALA B CA 1
ATOM 8095 C C . ALA B 1 423 ? 51.304 80.356 49.312 1.00 13.97 958 ALA B C 1
ATOM 8096 O O . ALA B 1 423 ? 50.690 80.118 48.258 1.00 15.58 958 ALA B O 1
ATOM 8098 N N . VAL B 1 424 ? 52.542 80.821 49.322 1.00 12.73 959 VAL B N 1
ATOM 8099 C CA . VAL B 1 424 ? 53.211 81.210 48.062 1.00 13.24 959 VAL B CA 1
ATOM 8100 C C . VAL B 1 424 ? 54.221 80.139 47.636 1.00 12.63 959 VAL B C 1
ATOM 8101 O O . VAL B 1 424 ? 55.078 79.744 48.448 1.00 12.44 959 VAL B O 1
ATOM 8105 N N . SER B 1 425 ? 54.213 79.743 46.372 1.00 11.40 960 SER B N 1
ATOM 8106 C CA . SER B 1 425 ? 55.314 78.910 45.807 1.00 11.98 960 SER B CA 1
ATOM 8107 C C . SER B 1 425 ? 55.449 79.188 44.321 1.00 11.46 960 SER B C 1
ATOM 8108 O O . SER B 1 425 ? 54.391 79.411 43.669 1.00 11.25 960 SER B O 1
ATOM 8111 N N . GLY B 1 426 ? 56.682 79.201 43.807 1.00 10.58 961 GLY B N 1
ATOM 8112 C CA . GLY B 1 426 ? 56.929 79.440 42.395 1.00 11.52 961 GLY B CA 1
ATOM 8113 C C . GLY B 1 426 ? 56.911 80.921 42.030 1.00 12.34 961 GLY B C 1
ATOM 8114 O O . GLY B 1 426 ? 56.773 81.246 40.818 1.00 12.15 961 GLY B O 1
ATOM 8115 N N . GLU B 1 427 ? 57.226 81.801 42.951 1.00 12.61 962 GLU B N 1
ATOM 8116 C CA . GLU B 1 427 ? 57.168 83.255 42.707 1.00 13.56 962 GLU B CA 1
ATOM 8117 C C . GLU B 1 427 ? 58.515 83.895 42.988 1.00 12.48 962 GLU B C 1
ATOM 8118 O O . GLU B 1 427 ? 59.258 83.386 43.832 1.00 11.98 962 GLU B O 1
ATOM 8124 N N . THR B 1 428 ? 58.705 85.104 42.473 1.00 12.02 963 THR B N 1
ATOM 8125 C CA . THR B 1 428 ? 59.864 85.925 42.799 1.00 13.39 963 THR B CA 1
ATOM 8126 C C . THR B 1 428 ? 59.340 87.209 43.456 1.00 13.79 963 THR B C 1
ATOM 8127 O O . THR B 1 428 ? 58.546 88.002 42.804 1.00 14.63 963 THR B O 1
ATOM 8131 N N . PHE B 1 429 ? 59.653 87.400 44.719 1.00 13.71 964 PHE B N 1
ATOM 8132 C CA . PHE B 1 429 ? 59.339 88.665 45.423 1.00 13.21 964 PHE B CA 1
ATOM 8133 C C . PHE B 1 429 ? 60.357 89.734 45.004 1.00 13.83 964 PHE B C 1
ATOM 8134 O O . PHE B 1 429 ? 61.506 89.423 44.748 1.00 11.77 964 PHE B O 1
ATOM 8142 N N . MET B 1 430 ? 59.971 91.007 45.041 1.00 15.40 965 MET B N 1
ATOM 8143 C CA . MET B 1 430 ? 60.795 92.116 44.492 1.00 15.78 965 MET B CA 1
ATOM 8144 C C . MET B 1 430 ? 61.044 93.198 45.537 1.00 15.46 965 MET B C 1
ATOM 8145 O O . MET B 1 430 ? 60.514 94.300 45.395 1.00 17.17 965 MET B O 1
ATOM 8150 N N . PRO B 1 431 ? 61.823 92.942 46.604 1.00 14.28 966 PRO B N 1
ATOM 8151 C CA . PRO B 1 431 ? 62.116 93.952 47.631 1.00 15.84 966 PRO B CA 1
ATOM 8152 C C . PRO B 1 431 ? 63.233 94.857 47.126 1.00 17.66 966 PRO B C 1
ATOM 8153 O O . PRO B 1 431 ? 64.317 94.787 47.633 1.00 18.21 966 PRO B O 1
ATOM 8157 N N . SER B 1 432 ? 62.912 95.714 46.167 1.00 16.43 967 SER B N 1
ATOM 8158 C CA . SER B 1 432 ? 63.896 96.480 45.375 1.00 15.05 967 SER B CA 1
ATOM 8159 C C . SER B 1 432 ? 63.751 97.969 45.624 1.00 14.69 967 SER B C 1
ATOM 8160 O O . SER B 1 432 ? 64.482 98.718 44.968 1.00 16.11 967 SER B O 1
ATOM 8163 N N . GLY B 1 433 ? 62.735 98.406 46.373 1.00 14.87 968 GLY B N 1
ATOM 8164 C CA . GLY B 1 433 ? 62.379 99.841 46.401 1.00 15.94 968 GLY B CA 1
ATOM 8165 C C . GLY B 1 433 ? 61.454 100.233 45.268 1.00 14.97 968 GLY B C 1
ATOM 8166 O O . GLY B 1 433 ? 61.324 101.438 44.952 1.00 17.00 968 GLY B O 1
ATOM 8167 N N . GLY B 1 434 ? 60.778 99.276 44.643 1.00 16.39 969 GLY B N 1
ATOM 8168 C CA . GLY B 1 434 ? 59.934 99.532 43.461 1.00 14.98 969 GLY B CA 1
ATOM 8169 C C . GLY B 1 434 ? 60.776 99.798 42.225 1.00 17.70 969 GLY B C 1
ATOM 8170 O O . GLY B 1 434 ? 60.460 100.704 41.434 1.00 15.79 969 GLY B O 1
ATOM 8171 N N . LEU B 1 435 ? 61.919 99.118 42.125 1.00 18.87 970 LEU B N 1
ATOM 8172 C CA . LEU B 1 435 ? 62.836 99.320 40.971 1.00 18.80 970 LEU B CA 1
ATOM 8173 C C . LEU B 1 435 ? 62.135 98.923 39.679 1.00 19.34 970 LEU B C 1
ATOM 8174 O O . LEU B 1 435 ? 61.646 97.789 39.562 1.00 17.87 970 LEU B O 1
ATOM 8179 N N . SER B 1 436 ? 62.095 99.834 38.723 1.00 20.90 971 SER B N 1
ATOM 8180 C CA . SER B 1 436 ? 61.362 99.643 37.471 1.00 24.88 971 SER B CA 1
ATOM 8181 C C . SER B 1 436 ? 62.278 100.024 36.302 1.00 29.14 971 SER B C 1
ATOM 8182 O O . SER B 1 436 ? 62.397 101.242 35.993 1.00 30.25 971 SER B O 1
ATOM 8185 N N . VAL B 1 437 ? 62.955 99.052 35.710 1.00 25.68 972 VAL B N 1
ATOM 8186 C CA . VAL B 1 437 ? 63.689 99.238 34.418 1.00 25.11 972 VAL B CA 1
ATOM 8187 C C . VAL B 1 437 ? 62.742 98.841 33.261 1.00 25.76 972 VAL B C 1
ATOM 8188 O O . VAL B 1 437 ? 62.365 97.650 33.137 1.00 26.38 972 VAL B O 1
ATOM 8192 N N . GLU B 1 438 ? 62.313 99.821 32.469 1.00 27.14 973 GLU B N 1
ATOM 8193 C CA . GLU B 1 438 ? 61.336 99.639 31.370 1.00 26.87 973 GLU B CA 1
ATOM 8194 C C . GLU B 1 438 ? 62.112 99.087 30.168 1.00 26.32 973 GLU B C 1
ATOM 8195 O O . GLU B 1 438 ? 63.123 99.663 29.773 1.00 20.46 973 GLU B O 1
ATOM 8201 N N . ARG B 1 439 ? 61.623 97.966 29.664 1.00 23.02 974 ARG B N 1
ATOM 8202 C CA . ARG B 1 439 ? 62.185 97.303 28.468 1.00 25.24 974 ARG B CA 1
ATOM 8203 C C . ARG B 1 439 ? 61.076 96.457 27.830 1.00 25.39 974 ARG B C 1
ATOM 8204 O O . ARG B 1 439 ? 60.071 96.202 28.483 1.00 26.05 974 ARG B O 1
ATOM 8212 N N . SER B 1 440 ? 61.266 96.103 26.566 1.00 28.44 975 SER B N 1
ATOM 8213 C CA . SER B 1 440 ? 60.302 95.310 25.765 1.00 32.27 975 SER B CA 1
ATOM 8214 C C . SER B 1 440 ? 61.007 94.019 25.288 1.00 34.18 975 SER B C 1
ATOM 8215 O O . SER B 1 440 ? 60.648 93.508 24.197 1.00 32.25 975 SER B O 1
ATOM 8218 N N . THR B 1 441 ? 62.013 93.520 26.027 1.00 36.22 976 THR B N 1
ATOM 8219 C CA . THR B 1 441 ? 62.726 92.245 25.680 1.00 34.82 976 THR B CA 1
ATOM 8220 C C . THR B 1 441 ? 61.939 91.063 26.255 1.00 36.19 976 THR B C 1
ATOM 8221 O O . THR B 1 441 ? 62.326 90.570 27.343 1.00 31.68 976 THR B O 1
ATOM 8225 N N . THR B 1 442 ? 60.856 90.687 25.563 1.00 33.25 977 THR B N 1
ATOM 8226 C CA . THR B 1 442 ? 59.823 89.696 25.971 1.00 41.96 977 THR B CA 1
ATOM 8227 C C . THR B 1 442 ? 59.762 88.526 24.979 1.00 41.39 977 THR B C 1
ATOM 8228 O O . THR B 1 442 ? 59.710 88.801 23.777 1.00 43.14 977 THR B O 1
ATOM 8232 N N . GLU B 1 443 ? 59.632 87.296 25.487 1.00 37.64 978 GLU B N 1
ATOM 8233 C CA . GLU B 1 443 ? 59.420 86.040 24.707 1.00 43.24 978 GLU B CA 1
ATOM 8234 C C . GLU B 1 443 ? 58.258 86.220 23.740 1.00 37.36 978 GLU B C 1
ATOM 8235 O O . GLU B 1 443 ? 57.184 86.471 24.252 1.00 48.01 978 GLU B O 1
ATOM 8241 N N . ARG B 1 444 ? 58.475 86.098 22.423 1.00 37.65 979 ARG B N 1
ATOM 8242 C CA . ARG B 1 444 ? 57.444 86.151 21.351 1.00 39.92 979 ARG B CA 1
ATOM 8243 C C . ARG B 1 444 ? 57.185 84.766 20.726 1.00 40.85 979 ARG B C 1
ATOM 8244 O O . ARG B 1 444 ? 58.132 84.093 20.370 1.00 30.87 979 ARG B O 1
ATOM 8252 N N . GLU B 1 445 ? 55.922 84.460 20.450 1.00 39.17 980 GLU B N 1
ATOM 8253 C CA . GLU B 1 445 ? 55.617 83.262 19.634 1.00 44.51 980 GLU B CA 1
ATOM 8254 C C . GLU B 1 445 ? 55.647 83.762 18.188 1.00 41.14 980 GLU B C 1
ATOM 8255 O O . GLU B 1 445 ? 55.036 84.793 17.931 1.00 38.83 980 GLU B O 1
ATOM 8261 N N . LEU B 1 446 ? 56.363 83.070 17.304 1.00 39.73 981 LEU B N 1
ATOM 8262 C CA . LEU B 1 446 ? 56.494 83.489 15.885 1.00 42.12 981 LEU B CA 1
ATOM 8263 C C . LEU B 1 446 ? 55.300 83.079 15.017 1.00 45.36 981 LEU B C 1
ATOM 8264 O O . LEU B 1 446 ? 54.842 81.944 15.150 1.00 43.22 981 LEU B O 1
ATOM 8269 N N . PHE B 1 447 ? 54.837 84.029 14.197 1.00 40.43 982 PHE B N 1
ATOM 8270 C CA . PHE B 1 447 ? 53.879 83.873 13.080 1.00 54.12 982 PHE B CA 1
ATOM 8271 C C . PHE B 1 447 ? 54.144 85.080 12.153 1.00 57.56 982 PHE B C 1
ATOM 8272 O O . PHE B 1 447 ? 53.697 86.155 12.535 1.00 57.82 982 PHE B O 1
ATOM 8280 N N . GLY B 1 448 ? 54.915 84.926 11.056 1.00 77.86 983 GLY B N 1
ATOM 8281 C CA . GLY B 1 448 ? 55.307 86.021 10.122 1.00 85.20 983 GLY B CA 1
ATOM 8282 C C . GLY B 1 448 ? 56.449 85.654 9.155 1.00 94.04 983 GLY B C 1
ATOM 8283 O O . GLY B 1 448 ? 56.719 84.440 9.032 1.00 99.74 983 GLY B O 1
ATOM 8284 N N . SER B 1 449 ? 57.069 86.638 8.455 1.00 99.19 984 SER B N 1
ATOM 8285 C CA . SER B 1 449 ? 58.226 86.397 7.522 1.00 99.94 984 SER B CA 1
ATOM 8286 C C . SER B 1 449 ? 58.849 87.666 6.894 1.00 87.35 984 SER B C 1
ATOM 8287 O O . SER B 1 449 ? 58.331 88.768 7.071 1.00 76.21 984 SER B O 1
ATOM 8290 N N . PRO B 1 450 ? 60.017 87.546 6.183 1.00 77.87 985 PRO B N 1
ATOM 8291 C CA . PRO B 1 450 ? 60.676 88.629 5.438 1.00 71.56 985 PRO B CA 1
ATOM 8292 C C . PRO B 1 450 ? 60.811 88.429 3.917 1.00 65.54 985 PRO B C 1
ATOM 8293 O O . PRO B 1 450 ? 60.559 87.333 3.462 1.00 57.20 985 PRO B O 1
ATOM 8297 N N . LYS B 1 451 ? 61.313 89.433 3.189 1.00 62.32 986 LYS B N 1
ATOM 8298 C CA . LYS B 1 451 ? 61.215 89.493 1.701 1.00 65.67 986 LYS B CA 1
ATOM 8299 C C . LYS B 1 451 ? 62.200 88.489 1.078 1.00 57.18 986 LYS B C 1
ATOM 8300 O O . LYS B 1 451 ? 63.222 88.195 1.718 1.00 52.90 986 LYS B O 1
ATOM 8306 N N . GLN B 1 452 ? 61.906 87.995 -0.134 1.00 61.55 987 GLN B N 1
ATOM 8307 C CA . GLN B 1 452 ? 62.782 87.071 -0.916 1.00 54.39 987 GLN B CA 1
ATOM 8308 C C . GLN B 1 452 ? 64.083 87.816 -1.290 1.00 52.55 987 GLN B C 1
ATOM 8309 O O . GLN B 1 452 ? 65.144 87.160 -1.271 1.00 50.28 987 GLN B O 1
ATOM 8315 N N . GLU B 1 453 ? 64.032 89.133 -1.531 1.00 51.20 988 GLU B N 1
ATOM 8316 C CA . GLU B 1 453 ? 65.221 89.992 -1.794 1.00 57.73 988 GLU B CA 1
ATOM 8317 C C . GLU B 1 453 ? 66.174 89.948 -0.593 1.00 50.95 988 GLU B C 1
ATOM 8318 O O . GLU B 1 453 ? 67.401 90.092 -0.790 1.00 48.42 988 GLU B O 1
ATOM 8324 N N . ARG B 1 454 ? 65.645 89.818 0.627 1.00 47.97 989 ARG B N 1
ATOM 8325 C CA . ARG B 1 454 ? 66.494 89.784 1.848 1.00 46.27 989 ARG B CA 1
ATOM 8326 C C . ARG B 1 454 ? 67.211 88.427 1.874 1.00 38.52 989 ARG B C 1
ATOM 8327 O O . ARG B 1 454 ? 68.423 88.415 2.050 1.00 35.56 989 ARG B O 1
ATOM 8335 N N . LEU B 1 455 ? 66.470 87.343 1.638 1.00 35.12 990 LEU B N 1
ATOM 8336 C CA . LEU B 1 455 ? 67.015 85.962 1.599 1.00 35.57 990 LEU B CA 1
ATOM 8337 C C . LEU B 1 455 ? 68.021 85.819 0.456 1.00 35.95 990 LEU B C 1
ATOM 8338 O O . LEU B 1 455 ? 68.991 85.080 0.634 1.00 32.12 990 LEU B O 1
ATOM 8343 N N . ASP B 1 456 ? 67.821 86.504 -0.669 1.00 33.34 991 ASP B N 1
ATOM 8344 C CA . ASP B 1 456 ? 68.699 86.372 -1.860 1.00 37.55 991 ASP B CA 1
ATOM 8345 C C . ASP B 1 456 ? 70.092 86.942 -1.551 1.00 35.51 991 ASP B C 1
ATOM 8346 O O . ASP B 1 456 ? 71.039 86.543 -2.257 1.00 31.23 991 ASP B O 1
ATOM 8351 N N . GLN B 1 457 ? 70.248 87.760 -0.501 1.00 31.19 992 GLN B N 1
ATOM 8352 C CA . GLN B 1 457 ? 71.570 88.272 -0.059 1.00 33.42 992 GLN B CA 1
ATOM 8353 C C . GLN B 1 457 ? 72.444 87.128 0.484 1.00 28.46 992 GLN B C 1
ATOM 8354 O O . GLN B 1 457 ? 73.632 87.354 0.617 1.00 32.44 992 GLN B O 1
ATOM 8360 N N . MET B 1 458 ? 71.886 85.953 0.749 1.00 22.62 993 MET B N 1
ATOM 8361 C CA . MET B 1 458 ? 72.624 84.771 1.262 1.00 22.99 993 MET B CA 1
ATOM 8362 C C . MET B 1 458 ? 73.350 84.081 0.081 1.00 20.06 993 MET B C 1
ATOM 8363 O O . MET B 1 458 ? 74.188 83.198 0.327 1.00 20.91 993 MET B O 1
ATOM 8368 N N . ARG B 1 459 ? 72.971 84.401 -1.159 1.00 20.87 994 ARG B N 1
ATOM 8369 C CA . ARG B 1 459 ? 73.524 83.645 -2.313 1.00 19.63 994 ARG B CA 1
ATOM 8370 C C . ARG B 1 459 ? 75.051 83.694 -2.307 1.00 17.23 994 ARG B C 1
ATOM 8371 O O . ARG B 1 459 ? 75.604 84.755 -2.291 1.00 18.75 994 ARG B O 1
ATOM 8379 N N . GLY B 1 460 ? 75.663 82.524 -2.403 1.00 17.65 995 GLY B N 1
ATOM 8380 C CA . GLY B 1 460 ? 77.121 82.375 -2.455 1.00 17.49 995 GLY B CA 1
ATOM 8381 C C . GLY B 1 460 ? 77.782 82.438 -1.107 1.00 18.19 995 GLY B C 1
ATOM 8382 O O . GLY B 1 460 ? 78.993 82.342 -1.084 1.00 17.09 995 GLY B O 1
ATOM 8383 N N . LYS B 1 461 ? 77.036 82.663 -0.019 1.00 16.98 996 LYS B N 1
ATOM 8384 C CA . LYS B 1 461 ? 77.666 82.860 1.311 1.00 20.28 996 LYS B CA 1
ATOM 8385 C C . LYS B 1 461 ? 77.851 81.524 2.033 1.00 17.08 996 LYS B C 1
ATOM 8386 O O . LYS B 1 461 ? 77.317 80.469 1.582 1.00 17.53 996 LYS B O 1
ATOM 8392 N N . THR B 1 462 ? 78.593 81.588 3.123 1.00 17.68 997 THR B N 1
ATOM 8393 C CA . THR B 1 462 ? 78.862 80.455 4.027 1.00 17.28 997 THR B CA 1
ATOM 8394 C C . THR B 1 462 ? 78.076 80.647 5.338 1.00 17.94 997 THR B C 1
ATOM 8395 O O . THR B 1 462 ? 78.050 81.756 5.885 1.00 16.38 997 THR B O 1
ATOM 8399 N N . VAL B 1 463 ? 77.517 79.565 5.828 1.00 15.76 998 VAL B N 1
ATOM 8400 C CA . VAL B 1 463 ? 76.835 79.584 7.161 1.00 19.38 998 VAL B CA 1
ATOM 8401 C C . VAL B 1 463 ? 77.359 78.417 7.990 1.00 17.67 998 VAL B C 1
ATOM 8402 O O . VAL B 1 463 ? 77.854 77.398 7.398 1.00 15.00 998 VAL B O 1
ATOM 8406 N N . TRP B 1 464 ? 77.357 78.578 9.324 1.00 16.17 999 TRP B N 1
ATOM 8407 C CA . TRP B 1 464 ? 77.730 77.480 10.231 1.00 14.31 999 TRP B CA 1
ATOM 8408 C C . TRP B 1 464 ? 76.490 77.063 11.013 1.00 15.88 999 TRP B C 1
ATOM 8409 O O . TRP B 1 464 ? 75.713 77.950 11.433 1.00 14.08 999 TRP B O 1
ATOM 8420 N N . ILE B 1 465 ? 76.274 75.765 11.094 1.00 15.96 1000 ILE B N 1
ATOM 8421 C CA . ILE B 1 465 ? 75.241 75.170 11.984 1.00 15.38 1000 ILE B CA 1
ATOM 8422 C C . ILE B 1 465 ? 75.980 74.292 12.980 1.00 16.82 1000 ILE B C 1
ATOM 8423 O O . ILE B 1 465 ? 76.760 73.416 12.551 1.00 16.85 1000 ILE B O 1
ATOM 8428 N N . ILE B 1 466 ? 75.802 74.553 14.272 1.00 15.66 1001 ILE B N 1
ATOM 8429 C CA . ILE B 1 466 ? 76.465 73.776 15.339 1.00 15.56 1001 ILE B CA 1
ATOM 8430 C C . ILE B 1 466 ? 75.393 72.909 15.984 1.00 17.20 1001 ILE B C 1
ATOM 8431 O O . ILE B 1 466 ? 74.334 73.453 16.440 1.00 14.16 1001 ILE B O 1
ATOM 8436 N N . GLY B 1 467 ? 75.588 71.602 15.976 1.00 16.25 1002 GLY B N 1
ATOM 8437 C CA . GLY B 1 467 ? 74.555 70.755 16.583 1.00 16.09 1002 GLY B CA 1
ATOM 8438 C C . GLY B 1 467 ? 74.927 69.290 16.537 1.00 18.21 1002 GLY B C 1
ATOM 8439 O O . GLY B 1 467 ? 76.003 68.969 16.049 1.00 16.78 1002 GLY B O 1
ATOM 8440 N N . GLU B 1 468 ? 74.049 68.454 17.075 1.00 16.77 1003 GLU B N 1
ATOM 8441 C CA . GLU B 1 468 ? 74.286 67.001 17.035 1.00 17.16 1003 GLU B CA 1
ATOM 8442 C C . GLU B 1 468 ? 72.938 66.273 17.032 1.00 18.65 1003 GLU B C 1
ATOM 8443 O O . GLU B 1 468 ? 72.558 65.755 16.017 1.00 20.23 1003 GLU B O 1
ATOM 8449 N N . HIS B 1 469 ? 72.236 66.314 18.158 1.00 18.43 1004 HIS B N 1
ATOM 8450 C CA . HIS B 1 469 ? 70.984 65.533 18.332 1.00 18.88 1004 HIS B CA 1
ATOM 8451 C C . HIS B 1 469 ? 69.760 66.069 17.579 1.00 17.11 1004 HIS B C 1
ATOM 8452 O O . HIS B 1 469 ? 68.895 65.262 17.304 1.00 17.61 1004 HIS B O 1
ATOM 8459 N N . LEU B 1 470 ? 69.687 67.363 17.274 1.00 15.39 1005 LEU B N 1
ATOM 8460 C CA . LEU B 1 470 ? 68.455 67.930 16.650 1.00 16.15 1005 LEU B CA 1
ATOM 8461 C C . LEU B 1 470 ? 68.457 67.741 15.124 1.00 19.27 1005 LEU B C 1
ATOM 8462 O O . LEU B 1 470 ? 68.204 68.697 14.424 1.00 18.17 1005 LEU B O 1
ATOM 8467 N N . VAL B 1 471 ? 68.524 66.494 14.672 1.00 20.15 1006 VAL B N 1
ATOM 8468 C CA . VAL B 1 471 ? 68.739 66.166 13.234 1.00 21.26 1006 VAL B CA 1
ATOM 8469 C C . VAL B 1 471 ? 67.659 66.751 12.318 1.00 19.25 1006 VAL B C 1
ATOM 8470 O O . VAL B 1 471 ? 68.040 67.326 11.329 1.00 18.25 1006 VAL B O 1
ATOM 8474 N N . ASP B 1 472 ? 66.374 66.678 12.661 1.00 19.06 1007 ASP B N 1
ATOM 8475 C CA . ASP B 1 472 ? 65.366 67.169 11.703 1.00 20.75 1007 ASP B CA 1
ATOM 8476 C C . ASP B 1 472 ? 65.495 68.680 11.534 1.00 21.58 1007 ASP B C 1
ATOM 8477 O O . ASP B 1 472 ? 65.189 69.204 10.445 1.00 18.31 1007 ASP B O 1
ATOM 8482 N N . TYR B 1 473 ? 65.767 69.379 12.642 1.00 20.80 1008 TYR B N 1
ATOM 8483 C CA . TYR B 1 473 ? 65.886 70.858 12.661 1.00 19.75 1008 TYR B CA 1
ATOM 8484 C C . TYR B 1 473 ? 67.179 71.270 11.925 1.00 16.69 1008 TYR B C 1
ATOM 8485 O O . TYR B 1 473 ? 67.120 72.207 11.152 1.00 18.37 1008 TYR B O 1
ATOM 8494 N N . LEU B 1 474 ? 68.274 70.581 12.152 1.00 17.66 1009 LEU B N 1
ATOM 8495 C CA . LEU B 1 474 ? 69.565 70.905 11.492 1.00 18.67 1009 LEU B CA 1
ATOM 8496 C C . LEU B 1 474 ? 69.395 70.697 9.987 1.00 19.07 1009 LEU B C 1
ATOM 8497 O O . LEU B 1 474 ? 69.881 71.527 9.214 1.00 19.17 1009 LEU B O 1
ATOM 8502 N N . ALA B 1 475 ? 68.722 69.626 9.606 1.00 19.73 1010 ALA B N 1
ATOM 8503 C CA . ALA B 1 475 ? 68.560 69.197 8.195 1.00 20.30 1010 ALA B CA 1
ATOM 8504 C C . ALA B 1 475 ? 67.698 70.209 7.477 1.00 20.15 1010 ALA B C 1
ATOM 8505 O O . ALA B 1 475 ? 68.078 70.665 6.405 1.00 19.08 1010 ALA B O 1
ATOM 8507 N N . GLU B 1 476 ? 66.567 70.593 8.076 1.00 19.16 1011 GLU B N 1
ATOM 8508 C CA . GLU B 1 476 ? 65.645 71.520 7.423 1.00 18.95 1011 GLU B CA 1
ATOM 8509 C C . GLU B 1 476 ? 66.303 72.899 7.319 1.00 18.75 1011 GLU B C 1
ATOM 8510 O O . GLU B 1 476 ? 66.040 73.600 6.341 1.00 20.91 1011 GLU B O 1
ATOM 8516 N N . THR B 1 477 ? 67.100 73.303 8.293 1.00 16.41 1012 THR B N 1
ATOM 8517 C CA . THR B 1 477 ? 67.780 74.608 8.257 1.00 17.87 1012 THR B CA 1
ATOM 8518 C C . THR B 1 477 ? 68.866 74.581 7.149 1.00 17.44 1012 THR B C 1
ATOM 8519 O O . THR B 1 477 ? 68.985 75.587 6.416 1.00 15.88 1012 THR B O 1
ATOM 8523 N N . ALA B 1 478 ? 69.688 73.538 7.115 1.00 17.12 1013 ALA B N 1
ATOM 8524 C CA . ALA B 1 478 ? 70.732 73.378 6.073 1.00 18.31 1013 ALA B CA 1
ATOM 8525 C C . ALA B 1 478 ? 70.030 73.436 4.717 1.00 20.29 1013 ALA B C 1
ATOM 8526 O O . ALA B 1 478 ? 70.460 74.216 3.843 1.00 20.06 1013 ALA B O 1
ATOM 8528 N N . ARG B 1 479 ? 68.929 72.704 4.562 1.00 19.21 1014 ARG B N 1
ATOM 8529 C CA . ARG B 1 479 ? 68.134 72.699 3.309 1.00 19.73 1014 ARG B CA 1
ATOM 8530 C C . ARG B 1 479 ? 67.674 74.116 2.993 1.00 20.64 1014 ARG B C 1
ATOM 8531 O O . ARG B 1 479 ? 67.877 74.555 1.838 1.00 22.98 1014 ARG B O 1
ATOM 8539 N N . ALA B 1 480 ? 67.077 74.845 3.943 1.00 19.59 1015 ALA B N 1
ATOM 8540 C CA . ALA B 1 480 ? 66.557 76.195 3.689 1.00 20.53 1015 ALA B CA 1
ATOM 8541 C C . ALA B 1 480 ? 67.705 77.115 3.211 1.00 19.62 1015 ALA B C 1
ATOM 8542 O O . ALA B 1 480 ? 67.522 77.871 2.257 1.00 21.77 1015 ALA B O 1
ATOM 8544 N N . PHE B 1 481 ? 68.856 77.073 3.850 1.00 19.58 1016 PHE B N 1
ATOM 8545 C CA . PHE B 1 481 ? 69.997 77.925 3.457 1.00 20.30 1016 PHE B CA 1
ATOM 8546 C C . PHE B 1 481 ? 70.451 77.549 2.021 1.00 18.67 1016 PHE B C 1
ATOM 8547 O O . PHE B 1 481 ? 70.739 78.439 1.271 1.00 20.86 1016 PHE B O 1
ATOM 8555 N N . ILE B 1 482 ? 70.597 76.279 1.722 1.00 21.04 1017 ILE B N 1
ATOM 8556 C CA . ILE B 1 482 ? 71.210 75.801 0.447 1.00 22.73 1017 ILE B CA 1
ATOM 8557 C C . ILE B 1 482 ? 70.175 75.916 -0.670 1.00 25.94 1017 ILE B C 1
ATOM 8558 O O . ILE B 1 482 ? 70.486 76.533 -1.691 1.00 24.59 1017 ILE B O 1
ATOM 8563 N N . GLU B 1 483 ? 68.966 75.415 -0.453 1.00 24.10 1018 GLU B N 1
ATOM 8564 C CA . GLU B 1 483 ? 67.978 75.258 -1.543 1.00 28.20 1018 GLU B CA 1
ATOM 8565 C C . GLU B 1 483 ? 67.213 76.561 -1.702 1.00 31.07 1018 GLU B C 1
ATOM 8566 O O . GLU B 1 483 ? 66.993 76.995 -2.855 1.00 35.46 1018 GLU B O 1
ATOM 8572 N N . ASP B 1 484 ? 66.802 77.188 -0.608 1.00 31.53 1019 ASP B N 1
ATOM 8573 C CA . ASP B 1 484 ? 65.900 78.360 -0.683 1.00 30.97 1019 ASP B CA 1
ATOM 8574 C C . ASP B 1 484 ? 66.719 79.640 -0.732 1.00 30.22 1019 ASP B C 1
ATOM 8575 O O . ASP B 1 484 ? 66.232 80.546 -1.371 1.00 33.06 1019 ASP B O 1
ATOM 8580 N N . CYS B 1 485 ? 67.884 79.735 -0.061 1.00 25.26 1020 CYS B N 1
ATOM 8581 C CA . CYS B 1 485 ? 68.684 80.989 0.021 1.00 21.79 1020 CYS B CA 1
ATOM 8582 C C . CYS B 1 485 ? 69.984 80.919 -0.830 1.00 19.92 1020 CYS B C 1
ATOM 8583 O O . CYS B 1 485 ? 70.669 81.916 -0.861 1.00 20.48 1020 CYS B O 1
ATOM 8586 N N . HIS B 1 486 ? 70.309 79.768 -1.394 1.00 20.12 1021 HIS B N 1
ATOM 8587 C CA . HIS B 1 486 ? 71.418 79.572 -2.374 1.00 22.54 1021 HIS B CA 1
ATOM 8588 C C . HIS B 1 486 ? 72.762 79.816 -1.710 1.00 22.83 1021 HIS B C 1
ATOM 8589 O O . HIS B 1 486 ? 73.693 80.318 -2.380 1.00 20.37 1021 HIS B O 1
ATOM 8596 N N . ALA B 1 487 ? 72.890 79.508 -0.416 1.00 19.15 1022 ALA B N 1
ATOM 8597 C CA . ALA B 1 487 ? 74.181 79.565 0.259 1.00 18.17 1022 ALA B CA 1
ATOM 8598 C C . ALA B 1 487 ? 75.098 78.573 -0.474 1.00 17.34 1022 ALA B C 1
ATOM 8599 O O . ALA B 1 487 ? 74.633 77.494 -0.843 1.00 18.83 1022 ALA B O 1
ATOM 8601 N N . ALA B 1 488 ? 76.375 78.916 -0.625 1.00 18.07 1023 ALA B N 1
ATOM 8602 C CA . ALA B 1 488 ? 77.416 78.060 -1.245 1.00 17.45 1023 ALA B CA 1
ATOM 8603 C C . ALA B 1 488 ? 77.871 76.943 -0.299 1.00 18.32 1023 ALA B C 1
ATOM 8604 O O . ALA B 1 488 ? 78.218 75.856 -0.790 1.00 16.83 1023 ALA B O 1
ATOM 8606 N N . ASN B 1 489 ? 77.905 77.176 1.019 1.00 16.83 1024 ASN B N 1
ATOM 8607 C CA . ASN B 1 489 ? 78.522 76.197 1.937 1.00 16.39 1024 ASN B CA 1
ATOM 8608 C C . ASN B 1 489 ? 77.845 76.306 3.306 1.00 16.26 1024 ASN B C 1
ATOM 8609 O O . ASN B 1 489 ? 77.714 77.444 3.796 1.00 17.04 1024 ASN B O 1
ATOM 8614 N N . VAL B 1 490 ? 77.298 75.197 3.765 1.00 16.35 1025 VAL B N 1
ATOM 8615 C CA . VAL B 1 490 ? 76.846 75.029 5.177 1.00 16.56 1025 VAL B CA 1
ATOM 8616 C C . VAL B 1 490 ? 77.875 74.150 5.878 1.00 14.76 1025 VAL B C 1
ATOM 8617 O O . VAL B 1 490 ? 77.958 72.944 5.561 1.00 17.96 1025 VAL B O 1
ATOM 8621 N N . VAL B 1 491 ? 78.615 74.726 6.824 1.00 14.37 1026 VAL B N 1
ATOM 8622 C CA . VAL B 1 491 ? 79.578 73.991 7.678 1.00 13.78 1026 VAL B CA 1
ATOM 8623 C C . VAL B 1 491 ? 78.783 73.456 8.880 1.00 17.30 1026 VAL B C 1
ATOM 8624 O O . VAL B 1 491 ? 78.365 74.288 9.713 1.00 16.79 1026 VAL B O 1
ATOM 8628 N N . LEU B 1 492 ? 78.572 72.155 8.921 1.00 15.97 1027 LEU B N 1
ATOM 8629 C CA . LEU B 1 492 ? 77.843 71.485 10.034 1.00 16.88 1027 LEU B CA 1
ATOM 8630 C C . LEU B 1 492 ? 78.897 71.021 11.056 1.00 15.86 1027 LEU B C 1
ATOM 8631 O O . LEU B 1 492 ? 79.683 70.075 10.752 1.00 16.66 1027 LEU B O 1
ATOM 8636 N N . ILE B 1 493 ? 79.023 71.753 12.167 1.00 15.08 1028 ILE B N 1
ATOM 8637 C CA . ILE B 1 493 ? 80.006 71.513 13.252 1.00 15.66 1028 ILE B CA 1
ATOM 8638 C C . ILE B 1 493 ? 79.326 70.596 14.270 1.00 19.64 1028 ILE B C 1
ATOM 8639 O O . ILE B 1 493 ? 78.300 71.023 14.887 1.00 18.24 1028 ILE B O 1
ATOM 8644 N N . THR B 1 494 ? 79.792 69.335 14.358 1.00 18.93 1029 THR B N 1
ATOM 8645 C CA . THR B 1 494 ? 79.138 68.296 15.189 1.00 19.79 1029 THR B CA 1
ATOM 8646 C C . THR B 1 494 ? 80.102 67.803 16.261 1.00 21.04 1029 THR B C 1
ATOM 8647 O O . THR B 1 494 ? 81.322 68.058 16.217 1.00 19.16 1029 THR B O 1
ATOM 8651 N N . ARG B 1 495 ? 79.567 67.082 17.235 1.00 22.60 1030 ARG B N 1
ATOM 8652 C CA . ARG B 1 495 ? 80.402 66.370 18.219 1.00 24.48 1030 ARG B CA 1
ATOM 8653 C C . ARG B 1 495 ? 80.962 65.081 17.589 1.00 22.88 1030 ARG B C 1
ATOM 8654 O O . ARG B 1 495 ? 82.048 64.707 18.015 1.00 24.08 1030 ARG B O 1
ATOM 8662 N N . THR B 1 496 ? 80.224 64.406 16.693 1.00 21.85 1031 THR B N 1
ATOM 8663 C CA . THR B 1 496 ? 80.584 63.096 16.083 1.00 23.07 1031 THR B CA 1
ATOM 8664 C C . THR B 1 496 ? 80.360 63.073 14.562 1.00 24.30 1031 THR B C 1
ATOM 8665 O O . THR B 1 496 ? 79.444 63.754 14.048 1.00 24.26 1031 THR B O 1
ATOM 8669 N N . ALA B 1 497 ? 81.113 62.219 13.842 1.00 25.46 1032 ALA B N 1
ATOM 8670 C CA . ALA B 1 497 ? 80.885 61.955 12.408 1.00 25.88 1032 ALA B CA 1
ATOM 8671 C C . ALA B 1 497 ? 79.472 61.447 12.191 1.00 25.67 1032 ALA B C 1
ATOM 8672 O O . ALA B 1 497 ? 78.840 61.791 11.196 1.00 27.41 1032 ALA B O 1
ATOM 8674 N N . GLU B 1 498 ? 78.997 60.646 13.140 1.00 29.85 1033 GLU B N 1
ATOM 8675 C CA . GLU B 1 498 ? 77.654 60.016 13.098 1.00 31.15 1033 GLU B CA 1
ATOM 8676 C C . GLU B 1 498 ? 76.580 61.110 13.063 1.00 27.84 1033 GLU B C 1
ATOM 8677 O O . GLU B 1 498 ? 75.636 60.998 12.286 1.00 28.10 1033 GLU B O 1
ATOM 8683 N N . GLY B 1 499 ? 76.753 62.147 13.877 1.00 29.03 1034 GLY B N 1
ATOM 8684 C CA . GLY B 1 499 ? 75.827 63.310 13.904 1.00 26.85 1034 GLY B CA 1
ATOM 8685 C C . GLY B 1 499 ? 75.776 64.011 12.552 1.00 24.21 1034 GLY B C 1
ATOM 8686 O O . GLY B 1 499 ? 74.689 64.353 12.086 1.00 23.33 1034 GLY B O 1
ATOM 8687 N N . PHE B 1 500 ? 76.921 64.175 11.893 1.00 22.03 1035 PHE B N 1
ATOM 8688 C CA . PHE B 1 500 ? 76.965 64.738 10.520 1.00 22.61 1035 PHE B CA 1
ATOM 8689 C C . PHE B 1 500 ? 76.188 63.853 9.542 1.00 21.02 1035 PHE B C 1
ATOM 8690 O O . PHE B 1 500 ? 75.326 64.320 8.786 1.00 20.29 1035 PHE B O 1
ATOM 8698 N N . ASP B 1 501 ? 76.476 62.551 9.559 1.00 24.78 1036 ASP B N 1
ATOM 8699 C CA . ASP B 1 501 ? 75.900 61.548 8.620 1.00 24.60 1036 ASP B CA 1
ATOM 8700 C C . ASP B 1 501 ? 74.387 61.555 8.734 1.00 24.17 1036 ASP B C 1
ATOM 8701 O O . ASP B 1 501 ? 73.719 61.594 7.695 1.00 21.97 1036 ASP B O 1
ATOM 8706 N N . ALA B 1 502 ? 73.862 61.623 9.969 1.00 26.26 1037 ALA B N 1
ATOM 8707 C CA . ALA B 1 502 ? 72.402 61.611 10.195 1.00 24.90 1037 ALA B CA 1
ATOM 8708 C C . ALA B 1 502 ? 71.760 62.818 9.513 1.00 24.32 1037 ALA B C 1
ATOM 8709 O O . ALA B 1 502 ? 70.691 62.636 8.883 1.00 23.86 1037 ALA B O 1
ATOM 8711 N N . VAL B 1 503 ? 72.378 64.014 9.541 1.00 24.01 1038 VAL B N 1
ATOM 8712 C CA . VAL B 1 503 ? 71.746 65.204 8.910 1.00 21.57 1038 VAL B CA 1
ATOM 8713 C C . VAL B 1 503 ? 71.873 65.070 7.386 1.00 21.36 1038 VAL B C 1
ATOM 8714 O O . VAL B 1 503 ? 70.894 65.318 6.639 1.00 24.28 1038 VAL B O 1
ATOM 8718 N N . GLU B 1 504 ? 73.052 64.687 6.917 1.00 25.26 1039 GLU B N 1
ATOM 8719 C CA . GLU B 1 504 ? 73.321 64.551 5.454 1.00 26.99 1039 GLU B CA 1
ATOM 8720 C C . GLU B 1 504 ? 72.314 63.573 4.827 1.00 26.57 1039 GLU B C 1
ATOM 8721 O O . GLU B 1 504 ? 71.726 63.896 3.781 1.00 24.36 1039 GLU B O 1
ATOM 8727 N N . ALA B 1 505 ? 72.024 62.468 5.512 1.00 31.22 1040 ALA B N 1
ATOM 8728 C CA . ALA B 1 505 ? 71.098 61.417 5.038 1.00 31.18 1040 ALA B CA 1
ATOM 8729 C C . ALA B 1 505 ? 69.700 62.009 4.843 1.00 36.04 1040 ALA B C 1
ATOM 8730 O O . ALA B 1 505 ? 68.922 61.410 4.102 1.00 32.37 1040 ALA B O 1
ATOM 8732 N N . GLN B 1 506 ? 69.363 63.135 5.485 1.00 31.27 1041 GLN B N 1
ATOM 8733 C CA . GLN B 1 506 ? 68.000 63.717 5.372 1.00 31.51 1041 GLN B CA 1
ATOM 8734 C C . GLN B 1 506 ? 67.927 64.716 4.221 1.00 31.80 1041 GLN B C 1
ATOM 8735 O O . GLN B 1 506 ? 66.852 65.318 4.034 1.00 33.96 1041 GLN B O 1
ATOM 8741 N N . LEU B 1 507 ? 69.036 64.975 3.522 1.00 28.94 1042 LEU B N 1
ATOM 8742 C CA . LEU B 1 507 ? 69.028 65.981 2.430 1.00 28.38 1042 LEU B CA 1
ATOM 8743 C C . LEU B 1 507 ? 69.050 65.229 1.098 1.00 30.54 1042 LEU B C 1
ATOM 8744 O O . LEU B 1 507 ? 69.729 64.195 1.060 1.00 30.29 1042 LEU B O 1
ATOM 8749 N N . ASP B 1 508 ? 68.414 65.789 0.066 1.00 30.41 1043 ASP B N 1
ATOM 8750 C CA . ASP B 1 508 ? 68.572 65.365 -1.351 1.00 35.67 1043 ASP B CA 1
ATOM 8751 C C . ASP B 1 508 ? 70.069 65.432 -1.711 1.00 38.21 1043 ASP B C 1
ATOM 8752 O O . ASP B 1 508 ? 70.790 66.338 -1.222 1.00 33.54 1043 ASP B O 1
ATOM 8757 N N . GLU B 1 509 ? 70.546 64.498 -2.535 1.00 39.75 1044 GLU B N 1
ATOM 8758 C CA . GLU B 1 509 ? 71.973 64.404 -2.939 1.00 38.96 1044 GLU B CA 1
ATOM 8759 C C . GLU B 1 509 ? 72.473 65.750 -3.489 1.00 32.62 1044 GLU B C 1
ATOM 8760 O O . GLU B 1 509 ? 73.596 66.127 -3.120 1.00 39.79 1044 GLU B O 1
ATOM 8766 N N . ASP B 1 510 ? 71.695 66.464 -4.307 1.00 32.94 1045 ASP B N 1
ATOM 8767 C CA . ASP B 1 510 ? 72.153 67.760 -4.880 1.00 36.03 1045 ASP B CA 1
ATOM 8768 C C . ASP B 1 510 ? 72.364 68.779 -3.749 1.00 37.12 1045 ASP B C 1
ATOM 8769 O O . ASP B 1 510 ? 73.351 69.512 -3.817 1.00 32.67 1045 ASP B O 1
ATOM 8774 N N . VAL B 1 511 ? 71.453 68.870 -2.773 1.00 31.11 1046 VAL B N 1
ATOM 8775 C CA . VAL B 1 511 ? 71.605 69.830 -1.645 1.00 26.05 1046 VAL B CA 1
ATOM 8776 C C . VAL B 1 511 ? 72.806 69.415 -0.801 1.00 24.76 1046 VAL B C 1
ATOM 8777 O O . VAL B 1 511 ? 73.574 70.295 -0.374 1.00 26.96 1046 VAL B O 1
ATOM 8781 N N . ALA B 1 512 ? 73.010 68.124 -0.597 1.00 25.64 1047 ALA B N 1
ATOM 8782 C CA . ALA B 1 512 ? 74.083 67.599 0.278 1.00 23.99 1047 ALA B CA 1
ATOM 8783 C C . ALA B 1 512 ? 75.458 67.980 -0.271 1.00 28.43 1047 ALA B C 1
ATOM 8784 O O . ALA B 1 512 ? 76.422 68.021 0.521 1.00 26.99 1047 ALA B O 1
ATOM 8786 N N . GLN B 1 513 ? 75.585 68.276 -1.570 1.00 26.69 1048 GLN B N 1
ATOM 8787 C CA . GLN B 1 513 ? 76.936 68.612 -2.099 1.00 30.08 1048 GLN B CA 1
ATOM 8788 C C . GLN B 1 513 ? 77.393 69.984 -1.561 1.00 28.07 1048 GLN B C 1
ATOM 8789 O O . GLN B 1 513 ? 78.585 70.333 -1.706 1.00 28.70 1048 GLN B O 1
ATOM 8795 N N . SER B 1 514 ? 76.530 70.755 -0.909 1.00 23.34 1049 SER B N 1
ATOM 8796 C CA . SER B 1 514 ? 76.931 72.051 -0.305 1.00 22.54 1049 SER B CA 1
ATOM 8797 C C . SER B 1 514 ? 77.045 71.941 1.226 1.00 22.52 1049 SER B C 1
ATOM 8798 O O . SER B 1 514 ? 77.160 72.998 1.851 1.00 22.53 1049 SER B O 1
ATOM 8801 N N . LEU B 1 515 ? 77.041 70.742 1.794 1.00 22.34 1050 LEU B N 1
ATOM 8802 C CA . LEU B 1 515 ? 77.222 70.516 3.253 1.00 22.15 1050 LEU B CA 1
ATOM 8803 C C . LEU B 1 515 ? 78.650 70.056 3.521 1.00 26.22 1050 LEU B C 1
ATOM 8804 O O . LEU B 1 515 ? 79.118 69.049 2.926 1.00 28.87 1050 LEU B O 1
ATOM 8809 N N . THR B 1 516 ? 79.329 70.744 4.425 1.00 21.52 1051 THR B N 1
ATOM 8810 C CA . THR B 1 516 ? 80.711 70.459 4.843 1.00 22.36 1051 THR B CA 1
ATOM 8811 C C . THR B 1 516 ? 80.709 69.977 6.289 1.00 22.48 1051 THR B C 1
ATOM 8812 O O . THR B 1 516 ? 80.018 70.621 7.098 1.00 21.63 1051 THR B O 1
ATOM 8816 N N . SER B 1 517 ? 81.477 68.935 6.602 1.00 20.50 1052 SER B N 1
ATOM 8817 C CA . SER B 1 517 ? 81.590 68.375 7.973 1.00 21.75 1052 SER B CA 1
ATOM 8818 C C . SER B 1 517 ? 82.808 68.945 8.675 1.00 23.28 1052 SER B C 1
ATOM 8819 O O . SER B 1 517 ? 83.925 68.950 8.107 1.00 20.33 1052 SER B O 1
ATOM 8822 N N . LEU B 1 518 ? 82.622 69.407 9.901 1.00 19.67 1053 LEU B N 1
ATOM 8823 C CA . LEU B 1 518 ? 83.732 69.621 10.844 1.00 20.67 1053 LEU B CA 1
ATOM 8824 C C . LEU B 1 518 ? 83.328 69.020 12.192 1.00 23.14 1053 LEU B C 1
ATOM 8825 O O . LEU B 1 518 ? 82.368 69.496 12.835 1.00 20.56 1053 LEU B O 1
ATOM 8830 N N . VAL B 1 519 ? 84.056 68.006 12.616 1.00 22.81 1054 VAL B N 1
ATOM 8831 C CA . VAL B 1 519 ? 83.793 67.353 13.924 1.00 24.80 1054 VAL B CA 1
ATOM 8832 C C . VAL B 1 519 ? 84.699 67.969 14.972 1.00 23.10 1054 VAL B C 1
ATOM 8833 O O . VAL B 1 519 ? 85.932 68.056 14.791 1.00 22.47 1054 VAL B O 1
ATOM 8837 N N . VAL B 1 520 ? 84.120 68.365 16.089 1.00 23.74 1055 VAL B N 1
ATOM 8838 C CA . VAL B 1 520 ? 84.888 69.002 17.193 1.00 22.87 1055 VAL B CA 1
ATOM 8839 C C . VAL B 1 520 ? 85.957 67.995 17.649 1.00 28.26 1055 VAL B C 1
ATOM 8840 O O . VAL B 1 520 ? 85.617 66.791 17.775 1.00 27.12 1055 VAL B O 1
ATOM 8844 N N . SER B 1 521 ? 87.194 68.461 17.812 1.00 28.31 1056 SER B N 1
ATOM 8845 C CA . SER B 1 521 ? 88.293 67.572 18.262 1.00 29.24 1056 SER B CA 1
ATOM 8846 C C . SER B 1 521 ? 88.766 67.974 19.659 1.00 32.04 1056 SER B C 1
ATOM 8847 O O . SER B 1 521 ? 89.231 67.104 20.372 1.00 35.73 1056 SER B O 1
ATOM 8850 N N . SER B 1 522 ? 88.687 69.262 19.996 1.00 30.29 1057 SER B N 1
ATOM 8851 C CA . SER B 1 522 ? 89.026 69.738 21.358 1.00 29.81 1057 SER B CA 1
ATOM 8852 C C . SER B 1 522 ? 87.808 70.466 21.927 1.00 29.91 1057 SER B C 1
ATOM 8853 O O . SER B 1 522 ? 86.990 69.804 22.534 1.00 32.36 1057 SER B O 1
ATOM 8856 N N . ASP B 1 523 ? 87.691 71.764 21.661 1.00 26.92 1058 ASP B N 1
ATOM 8857 C CA . ASP B 1 523 ? 86.542 72.577 22.122 1.00 26.39 1058 ASP B CA 1
ATOM 8858 C C . ASP B 1 523 ? 85.905 73.298 20.932 1.00 24.61 1058 ASP B C 1
ATOM 8859 O O . ASP B 1 523 ? 86.481 73.309 19.859 1.00 21.65 1058 ASP B O 1
ATOM 8864 N N . ILE B 1 524 ? 84.706 73.813 21.148 1.00 20.65 1059 ILE B N 1
ATOM 8865 C CA . ILE B 1 524 ? 83.914 74.479 20.091 1.00 21.10 1059 ILE B CA 1
ATOM 8866 C C . ILE B 1 524 ? 84.675 75.718 19.567 1.00 22.18 1059 ILE B C 1
ATOM 8867 O O . ILE B 1 524 ? 84.574 76.005 18.361 1.00 18.29 1059 ILE B O 1
ATOM 8872 N N . GLU B 1 525 ? 85.382 76.455 20.415 1.00 20.92 1060 GLU B N 1
ATOM 8873 C CA . GLU B 1 52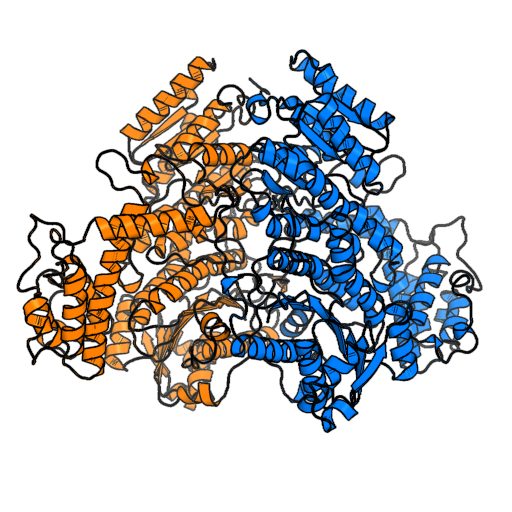5 ? 86.105 77.675 19.961 1.00 24.15 1060 GLU B CA 1
ATOM 8874 C C . GLU B 1 525 ? 87.207 77.243 18.980 1.00 23.98 1060 GLU B C 1
ATOM 8875 O O . GLU B 1 525 ? 87.322 77.900 17.926 1.00 21.33 1060 GLU B O 1
ATOM 8881 N N . ALA B 1 526 ? 87.937 76.169 19.288 1.00 22.18 1061 ALA B N 1
ATOM 8882 C CA . ALA B 1 526 ? 88.959 75.586 18.400 1.00 24.80 1061 ALA B CA 1
ATOM 8883 C C . ALA B 1 526 ? 88.311 75.178 17.072 1.00 23.59 1061 ALA B C 1
ATOM 8884 O O . ALA B 1 526 ? 88.959 75.394 16.001 1.00 23.31 1061 ALA B O 1
ATOM 8886 N N . ALA B 1 527 ? 87.140 74.533 17.104 1.00 19.57 1062 ALA B N 1
ATOM 8887 C CA . ALA B 1 527 ? 86.420 74.079 15.894 1.00 19.77 1062 ALA B CA 1
ATOM 8888 C C . ALA B 1 527 ? 85.978 75.308 15.090 1.00 19.40 1062 ALA B C 1
ATOM 8889 O O . ALA B 1 527 ? 86.052 75.273 13.852 1.00 17.85 1062 ALA B O 1
ATOM 8891 N N . MET B 1 528 ? 85.548 76.382 15.745 1.00 17.87 1063 MET B N 1
ATOM 8892 C CA . MET B 1 528 ? 85.154 77.634 15.049 1.00 19.08 1063 MET B CA 1
ATOM 8893 C C . MET B 1 528 ? 86.416 78.296 14.425 1.00 19.80 1063 MET B C 1
ATOM 8894 O O . MET B 1 528 ? 86.366 78.646 13.236 1.00 17.74 1063 MET B O 1
ATOM 8899 N N . ASP B 1 529 ? 87.538 78.362 15.150 1.00 20.22 1064 ASP B N 1
ATOM 8900 C CA . ASP B 1 529 ? 88.828 78.843 14.592 1.00 21.03 1064 ASP B CA 1
ATOM 8901 C C . ASP B 1 529 ? 89.191 78.024 13.360 1.00 19.72 1064 ASP B C 1
ATOM 8902 O O . ASP B 1 529 ? 89.628 78.632 12.354 1.00 19.44 1064 ASP B O 1
ATOM 8907 N N . GLU B 1 530 ? 89.019 76.706 13.407 1.00 19.65 1065 GLU B N 1
ATOM 8908 C CA . GLU B 1 530 ? 89.409 75.792 12.318 1.00 20.88 1065 GLU B CA 1
ATOM 8909 C C . GLU B 1 530 ? 88.452 75.994 11.126 1.00 21.46 1065 GLU B C 1
ATOM 8910 O O . GLU B 1 530 ? 88.929 76.113 9.976 1.00 20.22 1065 GLU B O 1
ATOM 8916 N N . ALA B 1 531 ? 87.150 76.127 11.352 1.00 18.62 1066 ALA B N 1
ATOM 8917 C CA . ALA B 1 531 ? 86.170 76.408 10.286 1.00 18.98 1066 ALA B CA 1
ATOM 8918 C C . ALA B 1 531 ? 86.533 77.717 9.590 1.00 18.63 1066 ALA B C 1
ATOM 8919 O O . ALA B 1 531 ? 86.435 77.750 8.347 1.00 20.44 1066 ALA B O 1
ATOM 8921 N N . LEU B 1 532 ? 86.870 78.756 10.355 1.00 19.70 1067 LEU B N 1
ATOM 8922 C CA . LEU B 1 532 ? 87.162 80.110 9.836 1.00 19.41 1067 LEU B CA 1
ATOM 8923 C C . LEU B 1 532 ? 88.435 79.996 8.974 1.00 20.38 1067 LEU B C 1
ATOM 8924 O O . LEU B 1 532 ? 88.442 80.513 7.868 1.00 18.23 1067 LEU B O 1
ATOM 8929 N N . SER B 1 533 ? 89.451 79.336 9.507 1.00 20.58 1068 SER B N 1
ATOM 8930 C CA . SER B 1 533 ? 90.750 79.084 8.807 1.00 23.04 1068 SER B CA 1
ATOM 8931 C C . SER B 1 533 ? 90.511 78.334 7.495 1.00 23.56 1068 SER B C 1
ATOM 8932 O O . SER B 1 533 ? 91.091 78.745 6.501 1.00 24.75 1068 SER B O 1
ATOM 8935 N N . GLN B 1 534 ? 89.683 77.293 7.477 1.00 24.28 1069 GLN B N 1
ATOM 8936 C CA . GLN B 1 534 ? 89.499 76.383 6.314 1.00 25.33 1069 GLN B CA 1
ATOM 8937 C C . GLN B 1 534 ? 88.561 76.989 5.262 1.00 24.83 1069 GLN B C 1
ATOM 8938 O O . GLN B 1 534 ? 88.947 77.021 4.077 1.00 22.66 1069 GLN B O 1
ATOM 8944 N N . TRP B 1 535 ? 87.371 77.459 5.635 1.00 19.05 1070 TRP B N 1
ATOM 8945 C CA . TRP B 1 535 ? 86.323 77.811 4.643 1.00 19.03 1070 TRP B CA 1
ATOM 8946 C C . TRP B 1 535 ? 85.869 79.262 4.733 1.00 18.48 1070 TRP B C 1
ATOM 8947 O O . TRP B 1 535 ? 84.934 79.626 3.976 1.00 19.25 1070 TRP B O 1
ATOM 8958 N N . GLY B 1 536 ? 86.479 80.067 5.596 1.00 18.44 1071 GLY B N 1
ATOM 8959 C CA . GLY B 1 536 ? 86.253 81.505 5.599 1.00 17.34 1071 GLY B CA 1
ATOM 8960 C C . GLY B 1 536 ? 85.145 82.007 6.521 1.00 19.69 1071 GLY B C 1
ATOM 8961 O O . GLY B 1 536 ? 84.572 81.228 7.315 1.00 19.42 1071 GLY B O 1
ATOM 8962 N N . ARG B 1 537 ? 84.836 83.276 6.344 1.00 18.97 1072 ARG B N 1
ATOM 8963 C CA . ARG B 1 537 ? 83.957 84.024 7.271 1.00 20.54 1072 ARG B CA 1
ATOM 8964 C C . ARG B 1 537 ? 82.511 83.637 7.057 1.00 18.04 1072 ARG B C 1
ATOM 8965 O O . ARG B 1 537 ? 82.011 83.694 5.940 1.00 17.02 1072 ARG B O 1
ATOM 8973 N N . PRO B 1 538 ? 81.792 83.214 8.124 1.00 16.72 1073 PRO B N 1
ATOM 8974 C CA . PRO B 1 538 ? 80.369 82.876 8.009 1.00 16.63 1073 PRO B CA 1
ATOM 8975 C C . PRO B 1 538 ? 79.486 84.134 8.028 1.00 17.11 1073 PRO B C 1
ATOM 8976 O O . PRO B 1 538 ? 79.852 85.112 8.636 1.00 19.02 1073 PRO B O 1
ATOM 8980 N N . THR B 1 539 ? 78.348 84.089 7.348 1.00 16.24 1074 THR B N 1
ATOM 8981 C CA . THR B 1 539 ? 77.326 85.142 7.354 1.00 17.17 1074 THR B CA 1
ATOM 8982 C C . THR B 1 539 ? 76.314 84.896 8.485 1.00 18.56 1074 THR B C 1
ATOM 8983 O O . THR B 1 539 ? 75.746 85.884 9.003 1.00 16.82 1074 THR B O 1
ATOM 8987 N N . THR B 1 540 ? 76.104 83.631 8.836 1.00 18.06 1075 THR B N 1
ATOM 8988 C CA . THR B 1 540 ? 75.110 83.201 9.843 1.00 18.71 1075 THR B CA 1
ATOM 8989 C C . THR B 1 540 ? 75.786 82.083 10.632 1.00 17.08 1075 THR B C 1
ATOM 8990 O O . THR B 1 540 ? 76.365 81.167 10.022 1.00 16.29 1075 THR B O 1
ATOM 8994 N N . ILE B 1 541 ? 75.690 82.147 11.954 1.00 15.56 1076 ILE B N 1
ATOM 8995 C CA . ILE B 1 541 ? 76.014 81.024 12.866 1.00 15.68 1076 ILE B CA 1
ATOM 8996 C C . ILE B 1 541 ? 74.750 80.664 13.650 1.00 17.25 1076 ILE B C 1
ATOM 8997 O O . ILE B 1 541 ? 74.236 81.548 14.395 1.00 16.41 1076 ILE B O 1
ATOM 9002 N N . LEU B 1 542 ? 74.294 79.416 13.507 1.00 15.50 1077 LEU B N 1
ATOM 9003 C CA . LEU B 1 542 ? 73.191 78.854 14.305 1.00 16.08 1077 LEU B CA 1
ATOM 9004 C C . LEU B 1 542 ? 73.842 77.961 15.358 1.00 16.29 1077 LEU B C 1
ATOM 9005 O O . LEU B 1 542 ? 74.492 76.969 14.984 1.00 16.51 1077 LEU B O 1
ATOM 9010 N N . SER B 1 543 ? 73.629 78.257 16.624 1.00 13.88 1078 SER B N 1
ATOM 9011 C CA . SER B 1 543 ? 74.149 77.468 17.750 1.00 14.40 1078 SER B CA 1
ATOM 9012 C C . SER B 1 543 ? 73.001 76.644 18.325 1.00 16.04 1078 SER B C 1
ATOM 9013 O O . SER B 1 543 ? 71.984 77.267 18.735 1.00 15.75 1078 SER B O 1
ATOM 9016 N N . THR B 1 544 ? 73.125 75.304 18.308 1.00 15.52 1079 THR B N 1
ATOM 9017 C CA . THR B 1 544 ? 72.186 74.361 18.976 1.00 15.17 1079 THR B CA 1
ATOM 9018 C C . THR B 1 544 ? 72.985 73.483 19.932 1.00 15.18 1079 THR B C 1
ATOM 9019 O O . THR B 1 544 ? 74.196 73.240 19.747 1.00 12.85 1079 THR B O 1
ATOM 9023 N N . PRO B 1 545 ? 72.322 72.998 21.009 1.00 14.50 1080 PRO B N 1
ATOM 9024 C CA . PRO B 1 545 ? 72.994 72.164 21.988 1.00 15.98 1080 PRO B CA 1
ATOM 9025 C C . PRO B 1 545 ? 73.316 70.813 21.343 1.00 15.01 1080 PRO B C 1
ATOM 9026 O O . PRO B 1 545 ? 72.556 70.332 20.484 1.00 15.42 1080 PRO B O 1
ATOM 9030 N N . PHE B 1 546 ? 74.446 70.256 21.730 1.00 15.45 1081 PHE B N 1
ATOM 9031 C CA . PHE B 1 546 ? 74.904 68.940 21.260 1.00 17.80 1081 PHE B CA 1
ATOM 9032 C C . PHE B 1 546 ? 74.054 67.821 21.880 1.00 18.37 1081 PHE B C 1
ATOM 9033 O O . PHE B 1 546 ? 73.968 66.752 21.247 1.00 20.25 1081 PHE B O 1
ATOM 9041 N N . THR B 1 547 ? 73.502 68.010 23.078 1.00 15.30 1082 THR B N 1
ATOM 9042 C CA . THR B 1 547 ? 72.924 66.897 23.849 1.00 17.34 1082 THR B CA 1
ATOM 9043 C C . THR B 1 547 ? 71.475 67.215 24.175 1.00 16.45 1082 THR B C 1
ATOM 9044 O O . THR B 1 547 ? 71.140 68.407 24.399 1.00 16.91 1082 THR B O 1
ATOM 9048 N N . ALA B 1 548 ? 70.650 66.187 24.242 1.00 15.04 1083 ALA B N 1
ATOM 9049 C CA . ALA B 1 548 ? 69.234 66.285 24.655 1.00 15.71 1083 ALA B CA 1
ATOM 9050 C C . ALA B 1 548 ? 69.187 66.483 26.173 1.00 16.12 1083 ALA B C 1
ATOM 9051 O O . ALA B 1 548 ? 70.057 65.980 26.855 1.00 15.42 1083 ALA B O 1
ATOM 9053 N N . LEU B 1 549 ? 68.161 67.142 26.662 1.00 13.67 1084 LEU B N 1
ATOM 9054 C CA . LEU B 1 549 ? 67.943 67.269 28.111 1.00 13.15 1084 LEU B CA 1
ATOM 9055 C C . LEU B 1 549 ? 67.636 65.906 28.721 1.00 14.72 1084 LEU B C 1
ATOM 9056 O O . LEU B 1 549 ? 66.898 65.074 28.164 1.00 13.96 1084 LEU B O 1
ATOM 9061 N N . PRO B 1 550 ? 68.031 65.741 29.983 1.00 16.69 1085 PRO B N 1
ATOM 9062 C CA . PRO B 1 550 ? 67.618 64.565 30.762 1.00 17.55 1085 PRO B CA 1
ATOM 9063 C C . PRO B 1 550 ? 66.133 64.614 31.112 1.00 17.06 1085 PRO B C 1
ATOM 9064 O O . PRO B 1 550 ? 65.514 65.683 31.131 1.00 17.30 1085 PRO B O 1
ATOM 9068 N N . GLY B 1 551 ? 65.576 63.429 31.351 1.00 14.61 1086 GLY B N 1
ATOM 9069 C CA . GLY B 1 551 ? 64.158 63.258 31.668 1.00 15.67 1086 GLY B CA 1
ATOM 9070 C C . GLY B 1 551 ? 63.921 63.018 33.135 1.00 16.79 1086 GLY B C 1
ATOM 9071 O O . GLY B 1 551 ? 63.106 62.144 33.473 1.00 17.75 1086 GLY B O 1
ATOM 9072 N N . LYS B 1 552 ? 64.570 63.776 34.006 1.00 16.65 1087 LYS B N 1
ATOM 9073 C CA . LYS B 1 552 ? 64.423 63.558 35.461 1.00 16.06 1087 LYS B CA 1
ATOM 9074 C C . LYS B 1 552 ? 64.831 64.812 36.227 1.00 16.45 1087 LYS B C 1
ATOM 9075 O O . LYS B 1 552 ? 65.501 65.730 35.664 1.00 15.19 1087 LYS B O 1
ATOM 9081 N N . LEU B 1 553 ? 64.387 64.872 37.470 1.00 15.12 1088 LEU B N 1
ATOM 9082 C CA . LEU B 1 553 ? 64.713 66.029 38.331 1.00 17.41 1088 LEU B CA 1
ATOM 9083 C C . LEU B 1 553 ? 64.811 65.573 39.793 1.00 15.08 1088 LEU B C 1
ATOM 9084 O O . LEU B 1 553 ? 65.946 65.269 40.211 1.00 15.23 1088 LEU B O 1
ATOM 9089 N N . PHE B 1 554 ? 63.702 65.488 40.530 1.00 17.30 1089 PHE B N 1
ATOM 9090 C CA . PHE B 1 554 ? 63.718 65.172 41.986 1.00 18.58 1089 PHE B CA 1
ATOM 9091 C C . PHE B 1 554 ? 63.224 63.739 42.297 1.00 19.87 1089 PHE B C 1
ATOM 9092 O O . PHE B 1 554 ? 63.039 63.446 43.495 1.00 21.30 1089 PHE B O 1
ATOM 9100 N N . GLU B 1 555 ? 62.984 62.888 41.302 1.00 21.67 1090 GLU B N 1
ATOM 9101 C CA . GLU B 1 555 ? 62.408 61.528 41.516 1.00 22.51 1090 GLU B CA 1
ATOM 9102 C C . GLU B 1 555 ? 63.313 60.744 42.473 1.00 21.24 1090 GLU B C 1
ATOM 9103 O O . GLU B 1 555 ? 64.520 60.652 42.187 1.00 22.61 1090 GLU B O 1
ATOM 9109 N N . ALA B 1 556 ? 62.760 60.153 43.531 1.00 19.84 1091 ALA B N 1
ATOM 9110 C CA . ALA B 1 556 ? 63.545 59.355 44.524 1.00 21.59 1091 ALA B CA 1
ATOM 9111 C C . ALA B 1 556 ? 64.299 58.212 43.814 1.00 18.12 1091 ALA B C 1
ATOM 9112 O O . ALA B 1 556 ? 65.476 57.966 44.127 1.00 18.53 1091 ALA B O 1
ATOM 9114 N N . GLN B 1 557 ? 63.648 57.576 42.844 1.00 17.62 1092 GLN B N 1
ATOM 9115 C CA . GLN B 1 557 ? 64.262 56.416 42.156 1.00 17.26 1092 GLN B CA 1
ATOM 9116 C C . GLN B 1 557 ? 65.530 56.807 41.392 1.00 18.16 1092 GLN B C 1
ATOM 9117 O O . GLN B 1 557 ? 66.495 56.080 41.474 1.00 17.87 1092 GLN B O 1
ATOM 9123 N N . ASP B 1 558 ? 65.487 57.915 40.659 1.00 15.57 1093 ASP B N 1
ATOM 9124 C CA . ASP B 1 558 ? 66.620 58.309 39.789 1.00 15.36 1093 ASP B CA 1
ATOM 9125 C C . ASP B 1 558 ? 66.592 59.827 39.614 1.00 16.76 1093 ASP B C 1
ATOM 9126 O O . ASP B 1 558 ? 66.101 60.284 38.608 1.00 17.02 1093 ASP B O 1
ATOM 9131 N N . PRO B 1 559 ? 67.070 60.618 40.582 1.00 15.53 1094 PRO B N 1
ATOM 9132 C CA . PRO B 1 559 ? 67.023 62.064 40.463 1.00 14.95 1094 PRO B CA 1
ATOM 9133 C C . PRO B 1 559 ? 68.154 62.608 39.587 1.00 14.64 1094 PRO B C 1
ATOM 9134 O O . PRO B 1 559 ? 69.068 61.902 39.328 1.00 13.49 1094 PRO B O 1
ATOM 9138 N N . LEU B 1 560 ? 67.971 63.828 39.094 1.00 15.18 1095 LEU B N 1
ATOM 9139 C CA . LEU B 1 560 ? 69.061 64.563 38.411 1.00 13.69 1095 LEU B CA 1
ATOM 9140 C C . LEU B 1 560 ? 70.112 64.923 39.462 1.00 14.54 1095 LEU B C 1
ATOM 9141 O O . LEU B 1 560 ? 69.825 65.751 40.349 1.00 15.27 1095 LEU B O 1
ATOM 9146 N N . THR B 1 561 ? 71.297 64.338 39.393 1.00 13.75 1096 THR B N 1
ATOM 9147 C CA . THR B 1 561 ? 72.352 64.619 40.386 1.00 13.45 1096 THR B CA 1
ATOM 9148 C C . THR B 1 561 ? 72.932 66.010 40.140 1.00 14.76 1096 THR B C 1
ATOM 9149 O O . THR B 1 561 ? 72.773 66.583 39.059 1.00 14.64 1096 THR B O 1
ATOM 9153 N N . PRO B 1 562 ? 73.610 66.601 41.127 1.00 13.94 1097 PRO B N 1
ATOM 9154 C CA . PRO B 1 562 ? 74.217 67.911 40.915 1.00 14.71 1097 PRO B CA 1
ATOM 9155 C C . PRO B 1 562 ? 75.255 67.895 39.800 1.00 15.70 1097 PRO B C 1
ATOM 9156 O O . PRO B 1 562 ? 75.309 68.875 39.057 1.00 14.20 1097 PRO B O 1
ATOM 9160 N N . ASP B 1 563 ? 75.992 66.797 39.619 1.00 14.85 1098 ASP B N 1
ATOM 9161 C CA . ASP B 1 563 ? 76.956 66.685 38.491 1.00 17.43 1098 ASP B CA 1
ATOM 9162 C C . ASP B 1 563 ? 76.190 66.711 37.152 1.00 16.28 1098 ASP B C 1
ATOM 9163 O O . ASP B 1 563 ? 76.687 67.358 36.228 1.00 16.45 1098 ASP B O 1
ATOM 9168 N N . GLU B 1 564 ? 75.077 65.981 37.030 1.00 14.98 1099 GLU B N 1
ATOM 9169 C CA . GLU B 1 564 ? 74.224 65.944 35.825 1.00 15.83 1099 GLU B CA 1
ATOM 9170 C C . GLU B 1 564 ? 73.631 67.347 35.602 1.00 16.06 1099 GLU B C 1
ATOM 9171 O O . GLU B 1 564 ? 73.617 67.792 34.464 1.00 15.87 1099 GLU B O 1
ATOM 9177 N N . PHE B 1 565 ? 73.236 68.066 36.632 1.00 13.52 1100 PHE B N 1
ATOM 9178 C CA . PHE B 1 565 ? 72.677 69.434 36.453 1.00 14.53 1100 PHE B CA 1
ATOM 9179 C C . PHE B 1 565 ? 73.783 70.357 35.936 1.00 14.28 1100 PHE B C 1
ATOM 9180 O O . PHE B 1 565 ? 73.508 71.181 35.047 1.00 15.55 1100 PHE B O 1
ATOM 9188 N N . ARG B 1 566 ? 74.979 70.246 36.506 1.00 14.09 1101 ARG B N 1
ATOM 9189 C CA . ARG B 1 566 ? 76.150 71.016 36.075 1.00 15.06 1101 ARG B CA 1
ATOM 9190 C C . ARG B 1 566 ? 76.398 70.763 34.583 1.00 15.08 1101 ARG B C 1
ATOM 9191 O O . ARG B 1 566 ? 76.619 71.724 33.859 1.00 16.33 1101 ARG B O 1
ATOM 9199 N N . GLU B 1 567 ? 76.237 69.522 34.114 1.00 15.37 1102 GLU B N 1
ATOM 9200 C CA . GLU B 1 567 ? 76.373 69.159 32.673 1.00 16.81 1102 GLU B CA 1
ATOM 9201 C C . GLU B 1 567 ? 75.272 69.844 31.837 1.00 15.43 1102 GLU B C 1
ATOM 9202 O O . GLU B 1 567 ? 75.533 70.232 30.731 1.00 13.76 1102 GLU B O 1
ATOM 9208 N N . VAL B 1 568 ? 74.053 69.897 32.359 1.00 13.46 1103 VAL B N 1
ATOM 9209 C CA . VAL B 1 568 ? 72.894 70.535 31.681 1.00 14.51 1103 VAL B CA 1
ATOM 9210 C C . VAL B 1 568 ? 73.256 72.003 31.442 1.00 12.66 1103 VAL B C 1
ATOM 9211 O O . VAL B 1 568 ? 73.074 72.480 30.310 1.00 11.16 1103 VAL B O 1
ATOM 9215 N N . VAL B 1 569 ? 73.840 72.636 32.459 1.00 12.79 1104 VAL B N 1
ATOM 9216 C CA . VAL B 1 569 ? 74.266 74.067 32.400 1.00 13.33 1104 VAL B CA 1
ATOM 9217 C C . VAL B 1 569 ? 75.374 74.176 31.348 1.00 13.80 1104 VAL B C 1
ATOM 9218 O O . VAL B 1 569 ? 75.332 75.109 30.538 1.00 13.17 1104 VAL B O 1
ATOM 9222 N N . ALA B 1 570 ? 76.386 73.301 31.413 1.00 13.72 1105 ALA B N 1
ATOM 9223 C CA . ALA B 1 570 ? 77.494 73.282 30.432 1.00 14.91 1105 ALA B CA 1
ATOM 9224 C C . ALA B 1 570 ? 76.951 73.150 29.011 1.00 13.27 1105 ALA B C 1
ATOM 9225 O O . ALA B 1 570 ? 77.410 73.918 28.114 1.00 15.09 1105 ALA B O 1
ATOM 9227 N N . ASP B 1 571 ? 76.048 72.213 28.764 1.00 13.33 1106 ASP B N 1
ATOM 9228 C CA . ASP B 1 571 ? 75.588 71.833 27.416 1.00 15.58 1106 ASP B CA 1
ATOM 9229 C C . ASP B 1 571 ? 74.608 72.858 26.856 1.00 14.35 1106 ASP B C 1
ATOM 9230 O O . ASP B 1 571 ? 74.492 72.913 25.646 1.00 14.37 1106 ASP B O 1
ATOM 9235 N N . ASN B 1 572 ? 73.868 73.544 27.731 1.00 13.01 1107 ASN B N 1
ATOM 9236 C CA . ASN B 1 572 ? 72.758 74.433 27.297 1.00 13.93 1107 ASN B CA 1
ATOM 9237 C C . ASN B 1 572 ? 72.971 75.928 27.561 1.00 14.46 1107 ASN B C 1
ATOM 9238 O O . ASN B 1 572 ? 72.184 76.699 27.047 1.00 13.33 1107 ASN B O 1
ATOM 9243 N N . LEU B 1 573 ? 73.940 76.292 28.390 1.00 13.32 1108 LEU B N 1
ATOM 9244 C CA . LEU B 1 573 ? 74.208 77.724 28.632 1.00 14.36 1108 LEU B CA 1
ATOM 9245 C C . LEU B 1 573 ? 75.664 78.024 28.265 1.00 14.09 1108 LEU B C 1
ATOM 9246 O O . LEU B 1 573 ? 75.879 78.814 27.392 1.00 15.03 1108 LEU B O 1
ATOM 9251 N N . THR B 1 574 ? 76.600 77.317 28.882 1.00 14.81 1109 THR B N 1
ATOM 9252 C CA . THR B 1 574 ? 78.037 77.582 28.629 1.00 15.78 1109 THR B CA 1
ATOM 9253 C C . THR B 1 574 ? 78.351 77.351 27.147 1.00 14.12 1109 THR B C 1
ATOM 9254 O O . THR B 1 574 ? 79.095 78.104 26.578 1.00 15.32 1109 THR B O 1
ATOM 9258 N N . HIS B 1 575 ? 77.764 76.324 26.567 1.00 14.90 1110 HIS B N 1
ATOM 9259 C CA . HIS B 1 575 ? 77.970 76.033 25.134 1.00 15.50 1110 HIS B CA 1
ATOM 9260 C C . HIS B 1 575 ? 77.701 77.281 24.270 1.00 15.79 1110 HIS B C 1
ATOM 9261 O O . HIS B 1 575 ? 78.519 77.655 23.408 1.00 14.69 1110 HIS B O 1
ATOM 9268 N N . HIS B 1 576 ? 76.585 77.944 24.509 1.00 13.69 1111 HIS B N 1
ATOM 9269 C CA . HIS B 1 576 ? 76.162 79.095 23.702 1.00 13.40 1111 HIS B CA 1
ATOM 9270 C C . HIS B 1 576 ? 77.093 80.252 23.975 1.00 14.61 1111 HIS B C 1
ATOM 9271 O O . HIS B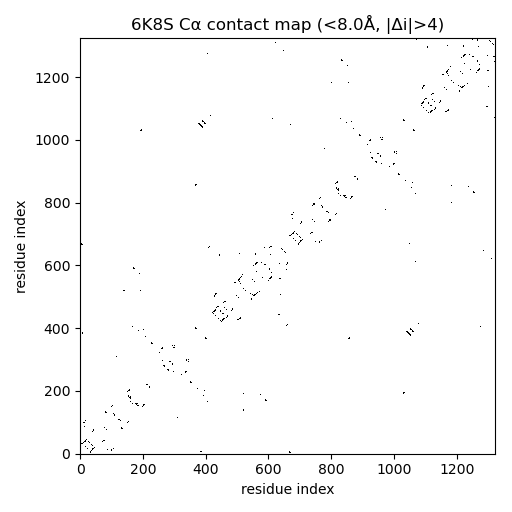 1 576 ? 77.400 80.984 23.024 1.00 14.03 1111 HIS B O 1
ATOM 9278 N N . PHE B 1 577 ? 77.504 80.451 25.225 1.00 13.28 1112 PHE B N 1
ATOM 9279 C CA . PHE B 1 577 ? 78.544 81.459 25.602 1.00 13.66 1112 PHE B CA 1
ATOM 9280 C C . PHE B 1 577 ? 79.846 81.230 24.815 1.00 14.23 1112 PHE B C 1
ATOM 9281 O O . PHE B 1 577 ? 80.412 82.192 24.254 1.00 12.01 1112 PHE B O 1
ATOM 9289 N N . ARG B 1 578 ? 80.298 79.983 24.756 1.00 14.23 1113 ARG B N 1
ATOM 9290 C CA . ARG B 1 578 ? 81.561 79.608 24.073 1.00 17.08 1113 ARG B CA 1
ATOM 9291 C C . ARG B 1 578 ? 81.451 79.893 22.574 1.00 16.43 1113 ARG B C 1
ATOM 9292 O O . ARG B 1 578 ? 82.412 80.390 22.032 1.00 17.66 1113 ARG B O 1
ATOM 9300 N N . VAL B 1 579 ? 80.321 79.607 21.923 1.00 15.59 1114 VAL B N 1
ATOM 9301 C CA . VAL B 1 579 ? 80.089 79.963 20.501 1.00 15.84 1114 VAL B CA 1
ATOM 9302 C C . VAL B 1 579 ? 80.031 81.497 20.356 1.00 17.14 1114 VAL B C 1
ATOM 9303 O O . VAL B 1 579 ? 80.768 82.063 19.509 1.00 16.68 1114 VAL B O 1
ATOM 9307 N N . SER B 1 580 ? 79.249 82.161 21.211 1.00 15.61 1115 SER B N 1
ATOM 9308 C CA . SER B 1 580 ? 79.021 83.627 21.194 1.00 16.38 1115 SER B CA 1
ATOM 9309 C C . SER B 1 580 ? 80.303 84.424 21.292 1.00 16.10 1115 SER B C 1
ATOM 9310 O O . SER B 1 580 ? 80.393 85.480 20.639 1.00 18.05 1115 SER B O 1
ATOM 9313 N N . ARG B 1 581 ? 81.240 83.978 22.122 1.00 17.08 1116 ARG B N 1
ATOM 9314 C CA . ARG B 1 581 ? 82.423 84.791 22.421 1.00 18.80 1116 ARG B CA 1
ATOM 9315 C C . ARG B 1 581 ? 83.315 84.844 21.173 1.00 19.96 1116 ARG B C 1
ATOM 9316 O O . ARG B 1 581 ? 84.007 85.853 21.023 1.00 20.64 1116 ARG B O 1
ATOM 9324 N N . ARG B 1 582 ? 83.213 83.894 20.247 1.00 18.88 1117 ARG B N 1
ATOM 9325 C CA . ARG B 1 582 ? 83.895 83.994 18.916 1.00 18.24 1117 ARG B CA 1
ATOM 9326 C C . ARG B 1 582 ? 82.999 84.698 17.883 1.00 17.23 1117 ARG B C 1
ATOM 9327 O O . ARG B 1 582 ? 83.477 85.561 17.136 1.00 19.42 1117 ARG B O 1
ATOM 9335 N N . ALA B 1 583 ? 81.754 84.253 17.736 1.00 16.63 1118 ALA B N 1
ATOM 9336 C CA . ALA B 1 583 ? 80.792 84.779 16.746 1.00 16.40 1118 ALA B CA 1
ATOM 9337 C C . ALA B 1 583 ? 80.615 86.300 16.873 1.00 15.47 1118 ALA B C 1
ATOM 9338 O O . ALA B 1 583 ? 80.451 86.950 15.846 1.00 16.20 1118 ALA B O 1
ATOM 9340 N N . SER B 1 584 ? 80.708 86.861 18.068 1.00 14.15 1119 SER B N 1
ATOM 9341 C CA . SER B 1 584 ? 80.530 88.309 18.320 1.00 14.67 1119 SER B CA 1
ATOM 9342 C C . SER B 1 584 ? 81.693 89.139 17.756 1.00 17.31 1119 SER B C 1
ATOM 9343 O O . SER B 1 584 ? 81.583 90.368 17.787 1.00 20.16 1119 SER B O 1
ATOM 9346 N N . LEU B 1 585 ? 82.763 88.500 17.339 1.00 17.79 1120 LEU B N 1
ATOM 9347 C CA . LEU B 1 585 ? 83.959 89.158 16.754 1.00 18.29 1120 LEU B CA 1
ATOM 9348 C C . LEU B 1 585 ? 83.977 89.080 15.230 1.00 17.76 1120 LEU B C 1
ATOM 9349 O O . LEU B 1 585 ? 84.993 89.495 14.618 1.00 18.64 1120 LEU B O 1
ATOM 9354 N N . TYR B 1 586 ? 82.916 88.617 14.586 1.00 17.47 1121 TYR B N 1
ATOM 9355 C CA . TYR B 1 586 ? 82.910 88.347 13.131 1.00 18.71 1121 TYR B CA 1
ATOM 9356 C C . TYR B 1 586 ? 82.096 89.407 12.377 1.00 18.32 1121 TYR B C 1
ATOM 9357 O O . TYR B 1 586 ? 80.852 89.475 12.509 1.00 20.30 1121 TYR B O 1
ATOM 9366 N N . ASP B 1 587 ? 82.753 90.205 11.539 1.00 17.47 1122 ASP B N 1
ATOM 9367 C CA . ASP B 1 587 ? 82.062 91.229 10.723 1.00 18.83 1122 ASP B CA 1
ATOM 9368 C C . ASP B 1 587 ? 80.997 90.573 9.851 1.00 16.58 1122 ASP B C 1
ATOM 9369 O O . ASP B 1 587 ? 81.238 89.502 9.251 1.00 18.02 1122 ASP B O 1
ATOM 9374 N N . ASP B 1 588 ? 79.867 91.249 9.712 1.00 18.55 1123 ASP B N 1
ATOM 9375 C CA . ASP B 1 588 ? 78.765 90.907 8.781 1.00 21.66 1123 ASP B CA 1
ATOM 9376 C C . ASP B 1 588 ? 78.197 89.529 9.118 1.00 20.95 1123 ASP B C 1
ATOM 9377 O O . ASP B 1 588 ? 77.612 88.923 8.230 1.00 23.54 1123 ASP B O 1
ATOM 9382 N N . CYS B 1 589 ? 78.333 89.076 10.351 1.00 19.40 1124 CYS B N 1
ATOM 9383 C CA . CYS B 1 589 ? 77.759 87.770 10.765 1.00 18.05 1124 CYS B CA 1
ATOM 9384 C C . CYS B 1 589 ? 76.535 88.025 11.675 1.00 17.93 1124 CYS B C 1
ATOM 9385 O O . CYS B 1 589 ? 76.524 89.006 12.380 1.00 15.95 1124 CYS B O 1
ATOM 9388 N N . GLN B 1 590 ? 75.527 87.171 11.605 1.00 15.90 1125 GLN B N 1
ATOM 9389 C CA . GLN B 1 590 ? 74.353 87.172 12.534 1.00 16.44 1125 GLN B CA 1
ATOM 9390 C C . GLN B 1 590 ? 74.433 85.893 13.362 1.00 15.94 1125 GLN B C 1
ATOM 9391 O O . GLN B 1 590 ? 74.675 84.798 12.782 1.00 16.36 1125 GLN B O 1
ATOM 9397 N N . LEU B 1 591 ? 74.205 86.000 14.670 1.00 14.84 1126 LEU B N 1
ATOM 9398 C CA . LEU B 1 591 ? 74.286 84.848 15.574 1.00 12.85 1126 LEU B CA 1
ATOM 9399 C C . LEU B 1 591 ? 72.885 84.474 16.036 1.00 13.93 1126 LEU B C 1
ATOM 9400 O O . LEU B 1 591 ? 72.080 85.375 16.394 1.00 13.26 1126 LEU B O 1
ATOM 9405 N N . VAL B 1 592 ? 72.610 83.177 16.025 1.00 14.42 1127 VAL B N 1
ATOM 9406 C CA . VAL B 1 592 ? 71.283 82.656 16.400 1.00 14.53 1127 VAL B CA 1
ATOM 9407 C C . VAL B 1 592 ? 71.492 81.576 17.462 1.00 15.93 1127 VAL B C 1
ATOM 9408 O O . VAL B 1 592 ? 72.178 80.578 17.181 1.00 14.94 1127 VAL B O 1
ATOM 9412 N N . LEU B 1 593 ? 70.879 81.741 18.624 1.00 13.09 1128 LEU B N 1
ATOM 9413 C CA . LEU B 1 593 ? 71.041 80.751 19.709 1.00 14.00 1128 LEU B CA 1
ATOM 9414 C C . LEU B 1 593 ? 69.750 79.951 19.859 1.00 13.54 1128 LEU B C 1
ATOM 9415 O O . LEU B 1 593 ? 68.685 80.559 19.808 1.00 15.30 1128 LEU B O 1
ATOM 9420 N N . THR B 1 594 ? 69.838 78.637 20.046 1.00 13.72 1129 THR B N 1
ATOM 9421 C CA . THR B 1 594 ? 68.655 77.767 20.081 1.00 14.03 1129 THR B CA 1
ATOM 9422 C C . THR B 1 594 ? 68.561 77.145 21.479 1.00 13.68 1129 THR B C 1
ATOM 9423 O O . THR B 1 594 ? 69.502 76.523 21.917 1.00 13.34 1129 THR B O 1
ATOM 9427 N N . SER B 1 595 ? 67.436 77.317 22.134 1.00 13.13 1130 SER B N 1
ATOM 9428 C CA . SER B 1 595 ? 67.156 76.622 23.405 1.00 13.16 1130 SER B CA 1
ATOM 9429 C C . SER B 1 595 ? 66.543 75.255 23.117 1.00 12.96 1130 SER B C 1
ATOM 9430 O O . SER B 1 595 ? 66.208 74.929 21.981 1.00 14.00 1130 SER B O 1
ATOM 9433 N N . PRO B 1 596 ? 66.445 74.386 24.146 1.00 13.27 1131 PRO B N 1
ATOM 9434 C CA . PRO B 1 596 ? 66.187 72.966 23.927 1.00 13.18 1131 PRO B CA 1
ATOM 9435 C C . PRO B 1 596 ? 64.820 72.581 23.405 1.00 13.75 1131 PRO B C 1
ATOM 9436 O O . PRO B 1 596 ? 63.842 73.258 23.580 1.00 13.87 1131 PRO B O 1
ATOM 9440 N N A ASP B 1 597 ? 64.762 71.436 22.727 0.50 14.20 1132 ASP B N 1
ATOM 9441 N N B ASP B 1 597 ? 64.824 71.387 22.831 0.50 14.65 1132 ASP B N 1
ATOM 9442 C CA A ASP B 1 597 ? 63.475 70.790 22.379 0.50 14.25 1132 ASP B CA 1
ATOM 9443 C CA B ASP B 1 597 ? 63.643 70.658 22.342 0.50 14.92 1132 ASP B CA 1
ATOM 9444 C C A ASP B 1 597 ? 63.132 69.756 23.462 0.50 14.46 1132 ASP B C 1
ATOM 9445 C C B ASP B 1 597 ? 63.183 69.669 23.429 0.50 14.75 1132 ASP B C 1
ATOM 9446 O O A ASP B 1 597 ? 63.923 69.521 24.403 0.50 14.12 1132 ASP B O 1
ATOM 9447 O O B ASP B 1 597 ? 63.976 69.360 24.351 0.50 14.27 1132 ASP B O 1
ATOM 9456 N N . VAL B 1 598 ? 61.939 69.206 23.344 1.00 14.36 1133 VAL B N 1
ATOM 9457 C CA . VAL B 1 598 ? 61.434 68.078 24.164 1.00 14.57 1133 VAL B CA 1
ATOM 9458 C C . VAL B 1 598 ? 60.811 67.079 23.195 1.00 17.51 1133 VAL B C 1
ATOM 9459 O O . VAL B 1 598 ? 59.959 67.490 22.411 1.00 14.49 1133 VAL B O 1
ATOM 9463 N N . ALA B 1 599 ? 61.194 65.802 23.280 1.00 16.87 1134 ALA B N 1
ATOM 9464 C CA . ALA B 1 599 ? 60.671 64.758 22.370 1.00 17.33 1134 ALA B CA 1
ATOM 9465 C C . ALA B 1 599 ? 59.139 64.709 22.444 1.00 17.21 1134 ALA B C 1
ATOM 9466 O O . ALA B 1 599 ? 58.540 64.822 23.506 1.00 15.83 1134 ALA B O 1
ATOM 9468 N N . MET B 1 600 ? 58.489 64.549 21.295 1.00 21.28 1135 MET B N 1
ATOM 9469 C CA . MET B 1 600 ? 57.010 64.448 21.240 1.00 21.73 1135 MET B CA 1
ATOM 9470 C C . MET B 1 600 ? 56.531 63.332 22.162 1.00 21.38 1135 MET B C 1
ATOM 9471 O O . MET B 1 600 ? 57.110 62.275 22.116 1.00 24.55 1135 MET B O 1
ATOM 9476 N N . GLY B 1 601 ? 55.485 63.578 22.928 1.00 22.03 1136 GLY B N 1
ATOM 9477 C CA . GLY B 1 601 ? 54.884 62.605 23.852 1.00 24.67 1136 GLY B CA 1
ATOM 9478 C C . GLY B 1 601 ? 55.620 62.469 25.166 1.00 22.90 1136 GLY B C 1
ATOM 9479 O O . GLY B 1 601 ? 55.057 61.875 26.087 1.00 25.37 1136 GLY B O 1
ATOM 9480 N N . ASP B 1 602 ? 56.760 63.130 25.357 1.00 21.90 1137 ASP B N 1
ATOM 9481 C CA . ASP B 1 602 ? 57.470 63.050 26.661 1.00 19.68 1137 ASP B CA 1
ATOM 9482 C C . ASP B 1 602 ? 56.628 63.668 27.775 1.00 23.05 1137 ASP B C 1
ATOM 9483 O O . ASP B 1 602 ? 56.071 64.702 27.583 1.00 25.74 1137 ASP B O 1
ATOM 9488 N N . LYS B 1 603 ? 56.653 63.099 28.964 1.00 25.16 1138 LYS B N 1
ATOM 9489 C CA . LYS B 1 603 ? 55.861 63.591 30.120 1.00 29.59 1138 LYS B CA 1
ATOM 9490 C C . LYS B 1 603 ? 56.741 63.748 31.359 1.00 25.92 1138 LYS B C 1
ATOM 9491 O O . LYS B 1 603 ? 56.187 63.927 32.486 1.00 33.56 1138 LYS B O 1
ATOM 9497 N N . SER B 1 604 ? 58.022 63.941 31.146 1.00 20.59 1139 SER B N 1
ATOM 9498 C CA . SER B 1 604 ? 59.080 64.018 32.182 1.00 18.32 1139 SER B CA 1
ATOM 9499 C C . SER B 1 604 ? 59.309 65.466 32.578 1.00 17.78 1139 SER B C 1
ATOM 9500 O O . SER B 1 604 ? 58.804 66.432 31.959 1.00 18.39 1139 SER B O 1
ATOM 9503 N N . PRO B 1 605 ? 60.212 65.698 33.532 1.00 15.15 1140 PRO B N 1
ATOM 9504 C CA . PRO B 1 605 ? 60.672 67.054 33.792 1.00 13.62 1140 PRO B CA 1
ATOM 9505 C C . PRO B 1 605 ? 61.556 67.698 32.716 1.00 14.46 1140 PRO B C 1
ATOM 9506 O O . PRO B 1 605 ? 61.950 68.846 32.924 1.00 15.04 1140 PRO B O 1
ATOM 9510 N N . ALA B 1 606 ? 61.804 67.055 31.569 1.00 14.76 1141 ALA B N 1
ATOM 9511 C CA . ALA B 1 606 ? 62.546 67.675 30.451 1.00 13.77 1141 ALA B CA 1
ATOM 9512 C C . ALA B 1 606 ? 61.873 68.992 30.039 1.00 13.82 1141 ALA B C 1
ATOM 9513 O O . ALA B 1 606 ? 62.587 69.946 29.760 1.00 12.79 1141 ALA B O 1
ATOM 9515 N N . PHE B 1 607 ? 60.556 69.036 30.054 1.00 12.56 1142 PHE B N 1
ATOM 9516 C CA . PHE B 1 607 ? 59.778 70.227 29.635 1.00 14.92 1142 PHE B CA 1
ATOM 9517 C C . PHE B 1 607 ? 60.093 71.385 30.598 1.00 15.19 1142 PHE B C 1
ATOM 9518 O O . PHE B 1 607 ? 60.326 72.482 30.136 1.00 12.86 1142 PHE B O 1
ATOM 9526 N N . ALA B 1 608 ? 60.100 71.122 31.913 1.00 15.40 1143 ALA B N 1
ATOM 9527 C CA . ALA B 1 608 ? 60.486 72.083 32.976 1.00 15.99 1143 ALA B CA 1
ATOM 9528 C C . ALA B 1 608 ? 61.921 72.551 32.743 1.00 13.48 1143 ALA B C 1
ATOM 9529 O O . ALA B 1 608 ? 62.168 73.779 32.808 1.00 12.68 1143 ALA B O 1
ATOM 9531 N N . LEU B 1 609 ? 62.853 71.626 32.500 1.00 13.29 1144 LEU B N 1
ATOM 9532 C CA . LEU B 1 609 ? 64.269 71.943 32.224 1.00 15.12 1144 LEU B CA 1
ATOM 9533 C C . LEU B 1 609 ? 64.403 72.805 30.953 1.00 12.83 1144 LEU B C 1
ATOM 9534 O O . LEU B 1 609 ? 65.241 73.767 30.961 1.00 12.10 1144 LEU B O 1
ATOM 9539 N N . ALA B 1 610 ? 63.588 72.558 29.924 1.00 12.28 1145 ALA B N 1
ATOM 9540 C CA . ALA B 1 610 ? 63.692 73.342 28.672 1.00 13.20 1145 ALA B CA 1
ATOM 9541 C C . ALA B 1 610 ? 63.232 74.781 28.946 1.00 13.26 1145 ALA B C 1
ATOM 9542 O O . ALA B 1 610 ? 63.884 75.704 28.502 1.00 12.37 1145 ALA B O 1
ATOM 9544 N N . ASN B 1 611 ? 62.155 74.954 29.718 1.00 13.61 1146 ASN B N 1
ATOM 9545 C CA . ASN B 1 611 ? 61.666 76.312 30.085 1.00 15.81 1146 ASN B CA 1
ATOM 9546 C C . ASN B 1 611 ? 62.668 77.030 31.016 1.00 14.91 1146 ASN B C 1
ATOM 9547 O O . ASN B 1 611 ? 62.814 78.223 30.877 1.00 13.68 1146 ASN B O 1
ATOM 9552 N N . PHE B 1 612 ? 63.353 76.322 31.889 1.00 13.26 1147 PHE B N 1
ATOM 9553 C CA . PHE B 1 612 ? 64.435 76.833 32.751 1.00 12.66 1147 PHE B CA 1
ATOM 9554 C C . PHE B 1 612 ? 65.545 77.387 31.861 1.00 12.08 1147 PHE B C 1
ATOM 9555 O O . PHE B 1 612 ? 65.999 78.548 32.035 1.00 12.20 1147 PHE B O 1
ATOM 9563 N N . ILE B 1 613 ? 65.976 76.595 30.885 1.00 11.86 1148 ILE B N 1
ATOM 9564 C CA . ILE B 1 613 ? 67.004 77.070 29.928 1.00 12.40 1148 ILE B CA 1
ATOM 9565 C C . ILE B 1 613 ? 66.487 78.258 29.120 1.00 12.22 1148 ILE B C 1
ATOM 9566 O O . ILE B 1 613 ? 67.284 79.179 28.912 1.00 12.55 1148 ILE B O 1
ATOM 9571 N N . LYS B 1 614 ? 65.278 78.207 28.561 1.00 13.58 1149 LYS B N 1
ATOM 9572 C CA . LYS B 1 614 ? 64.755 79.322 27.739 1.00 14.39 1149 LYS B CA 1
ATOM 9573 C C . LYS B 1 614 ? 64.872 80.650 28.511 1.00 14.71 1149 LYS B C 1
ATOM 9574 O O . LYS B 1 614 ? 65.349 81.652 27.920 1.00 13.25 1149 LYS B O 1
ATOM 9580 N N . THR B 1 615 ? 64.457 80.661 29.775 1.00 12.88 1150 THR B N 1
ATOM 9581 C CA . THR B 1 615 ? 64.475 81.884 30.608 1.00 13.27 1150 THR B CA 1
ATOM 9582 C C . THR B 1 615 ? 65.915 82.323 30.828 1.00 12.28 1150 THR B C 1
ATOM 9583 O O . THR B 1 615 ? 66.266 83.554 30.731 1.00 13.92 1150 THR B O 1
ATOM 9587 N N . THR B 1 616 ? 66.742 81.389 31.185 1.00 11.37 1151 THR B N 1
ATOM 9588 C CA . THR B 1 616 ? 68.119 81.702 31.610 1.00 12.69 1151 THR B CA 1
ATOM 9589 C C . THR B 1 616 ? 68.934 82.144 30.391 1.00 12.46 1151 THR B C 1
ATOM 9590 O O . THR B 1 616 ? 69.742 83.102 30.504 1.00 14.46 1151 THR B O 1
ATOM 9594 N N . LEU B 1 617 ? 68.765 81.470 29.267 1.00 12.26 1152 LEU B N 1
ATOM 9595 C CA . LEU B 1 617 ? 69.501 81.870 28.037 1.00 12.99 1152 LEU B CA 1
ATOM 9596 C C . LEU B 1 617 ? 69.025 83.263 27.588 1.00 12.58 1152 LEU B C 1
ATOM 9597 O O . LEU B 1 617 ? 69.831 84.003 27.030 1.00 13.86 1152 LEU B O 1
ATOM 9602 N N . HIS B 1 618 ? 67.759 83.615 27.790 1.00 13.35 1153 HIS B N 1
ATOM 9603 C CA . HIS B 1 618 ? 67.257 84.960 27.391 1.00 14.35 1153 HIS B CA 1
ATOM 9604 C C . HIS B 1 618 ? 68.038 86.079 28.079 1.00 14.98 1153 HIS B C 1
ATOM 9605 O O . HIS B 1 618 ? 68.279 87.105 27.421 1.00 13.74 1153 HIS B O 1
ATOM 9612 N N . ALA B 1 619 ? 68.440 85.915 29.340 1.00 13.63 1154 ALA B N 1
ATOM 9613 C CA . ALA B 1 619 ? 69.315 86.878 30.050 1.00 13.18 1154 ALA B CA 1
ATOM 9614 C C . ALA B 1 619 ? 70.604 87.061 29.235 1.00 14.73 1154 ALA B C 1
ATOM 9615 O O . ALA B 1 619 ? 71.079 88.218 29.014 1.00 14.43 1154 ALA B O 1
ATOM 9617 N N . PHE B 1 620 ? 71.172 85.961 28.756 1.00 12.75 1155 PHE B N 1
ATOM 9618 C CA . PHE B 1 620 ? 72.406 85.987 27.942 1.00 12.31 1155 PHE B CA 1
ATOM 9619 C C . PHE B 1 620 ? 72.196 86.722 26.622 1.00 11.38 1155 PHE B C 1
ATOM 9620 O O . PHE B 1 620 ? 72.994 87.642 26.326 1.00 13.31 1155 PHE B O 1
ATOM 9628 N N . THR B 1 621 ? 71.162 86.364 25.867 1.00 12.89 1156 THR B N 1
ATOM 9629 C CA . THR B 1 621 ? 70.808 86.900 24.546 1.00 12.56 1156 THR B CA 1
ATOM 9630 C C . THR B 1 621 ? 70.598 88.413 24.679 1.00 14.45 1156 THR B C 1
ATOM 9631 O O . THR B 1 621 ? 71.194 89.158 23.881 1.00 15.22 1156 THR B O 1
ATOM 9635 N N . ALA B 1 622 ? 69.769 88.830 25.633 1.00 13.50 1157 ALA B N 1
ATOM 9636 C CA . ALA B 1 622 ? 69.456 90.249 25.879 1.00 14.59 1157 ALA B CA 1
ATOM 9637 C C . ALA B 1 622 ? 70.751 90.996 26.178 1.00 14.77 1157 ALA B C 1
ATOM 9638 O O . ALA B 1 622 ? 70.955 92.106 25.597 1.00 15.14 1157 ALA B O 1
ATOM 9640 N N . THR B 1 623 ? 71.597 90.466 27.043 1.00 13.17 1158 THR B N 1
ATOM 9641 C CA . THR B 1 623 ? 72.825 91.186 27.463 1.00 13.72 1158 THR B CA 1
ATOM 9642 C C . THR B 1 623 ? 73.802 91.272 26.274 1.00 15.98 1158 THR B C 1
ATOM 9643 O O . THR B 1 623 ? 74.363 92.356 25.994 1.00 13.77 1158 THR B O 1
ATOM 9647 N N . LEU B 1 624 ? 74.026 90.148 25.616 1.00 14.38 1159 LEU B N 1
ATOM 9648 C CA . LEU B 1 624 ? 74.982 90.100 24.494 1.00 14.72 1159 LEU B CA 1
ATOM 9649 C C . LEU B 1 624 ? 74.508 91.005 23.340 1.00 15.02 1159 LEU B C 1
ATOM 9650 O O . LEU B 1 624 ? 75.398 91.637 22.707 1.00 16.89 1159 LEU B O 1
ATOM 9655 N N . ALA B 1 625 ? 73.220 91.108 23.076 1.00 13.24 1160 ALA B N 1
ATOM 9656 C CA . ALA B 1 625 ? 72.714 91.956 21.968 1.00 15.09 1160 ALA B CA 1
ATOM 9657 C C . ALA B 1 625 ? 73.126 93.429 22.225 1.00 16.36 1160 ALA B C 1
ATOM 9658 O O . ALA B 1 625 ? 73.582 94.091 21.260 1.00 17.48 1160 ALA B O 1
ATOM 9660 N N . VAL B 1 626 ? 73.053 93.877 23.478 1.00 15.44 1161 VAL B N 1
ATOM 9661 C CA . VAL B 1 626 ? 73.453 95.248 23.887 1.00 16.04 1161 VAL B CA 1
ATOM 9662 C C . VAL B 1 626 ? 74.976 95.406 23.841 1.00 17.58 1161 VAL B C 1
ATOM 9663 O O . VAL B 1 626 ? 75.411 96.395 23.284 1.00 19.83 1161 VAL B O 1
ATOM 9667 N N . GLU B 1 627 ? 75.754 94.453 24.348 1.00 15.99 1162 GLU B N 1
ATOM 9668 C CA . GLU B 1 627 ? 77.213 94.553 24.283 1.00 16.98 1162 GLU B CA 1
ATOM 9669 C C . GLU B 1 627 ? 77.652 94.607 22.824 1.00 18.21 1162 GLU B C 1
ATOM 9670 O O . GLU B 1 627 ? 78.587 95.380 22.520 1.00 19.12 1162 GLU B O 1
ATOM 9676 N N . ASN B 1 628 ? 77.053 93.791 21.954 1.00 15.43 1163 ASN B N 1
ATOM 9677 C CA . ASN B 1 628 ? 77.581 93.648 20.578 1.00 16.05 1163 ASN B CA 1
ATOM 9678 C C . ASN B 1 628 ? 77.345 94.956 19.815 1.00 18.61 1163 ASN B C 1
ATOM 9679 O O . ASN B 1 628 ? 78.117 95.227 18.881 1.00 18.84 1163 ASN B O 1
ATOM 9684 N N . GLU B 1 629 ? 76.301 95.709 20.155 1.00 17.71 1164 GLU B N 1
ATOM 9685 C CA . GLU B 1 629 ? 76.027 96.999 19.463 1.00 23.52 1164 GLU B CA 1
ATOM 9686 C C . GLU B 1 629 ? 77.109 98.008 19.837 1.00 24.11 1164 GLU B C 1
ATOM 9687 O O . GLU B 1 629 ? 77.297 98.974 19.088 1.00 25.48 1164 GLU B O 1
ATOM 9693 N N . ARG B 1 630 ? 77.796 97.816 20.956 1.00 21.75 1165 ARG B N 1
ATOM 9694 C CA . ARG B 1 630 ? 78.889 98.718 21.383 1.00 23.19 1165 ARG B CA 1
ATOM 9695 C C . ARG B 1 630 ? 80.217 98.353 20.707 1.00 23.52 1165 ARG B C 1
ATOM 9696 O O . ARG B 1 630 ? 81.162 99.186 20.740 1.00 22.79 1165 ARG B O 1
ATOM 9704 N N . LEU B 1 631 ? 80.323 97.149 20.168 1.00 21.26 1166 LEU B N 1
ATOM 9705 C CA . LEU B 1 631 ? 81.547 96.655 19.493 1.00 19.88 1166 LEU B CA 1
ATOM 9706 C C . LEU B 1 631 ? 81.484 97.070 18.037 1.00 18.70 1166 LEU B C 1
ATOM 9707 O O . LEU B 1 631 ? 80.402 97.044 17.446 1.00 18.07 1166 LEU B O 1
ATOM 9712 N N . VAL B 1 632 ? 82.654 97.252 17.433 1.00 19.19 1167 VAL B N 1
ATOM 9713 C CA . VAL B 1 632 ? 82.775 97.640 16.012 1.00 19.50 1167 VAL B CA 1
ATOM 9714 C C . VAL B 1 632 ? 82.130 96.584 15.089 1.00 20.11 1167 VAL B C 1
ATOM 9715 O O . VAL B 1 632 ? 81.594 96.957 14.057 1.00 18.82 1167 VAL B O 1
ATOM 9719 N N . HIS B 1 633 ? 82.155 95.288 15.455 1.00 18.98 1168 HIS B N 1
ATOM 9720 C CA . HIS B 1 633 ? 81.596 94.170 14.662 1.00 19.38 1168 HIS B CA 1
ATOM 9721 C C . HIS B 1 633 ? 80.062 94.198 14.637 1.00 16.46 1168 HIS B C 1
ATOM 9722 O O . HIS B 1 633 ? 79.504 93.711 13.678 1.00 17.67 1168 HIS B O 1
ATOM 9729 N N . ASP B 1 634 ? 79.390 94.714 15.650 1.00 18.22 1169 ASP B N 1
ATOM 9730 C CA . ASP B 1 634 ? 77.929 94.995 15.587 1.00 17.91 1169 ASP B CA 1
ATOM 9731 C C . ASP B 1 634 ? 77.117 93.717 15.309 1.00 17.44 1169 ASP B C 1
ATOM 9732 O O . ASP B 1 634 ? 76.120 93.764 14.574 1.00 17.45 1169 ASP B O 1
ATOM 9737 N N . VAL B 1 635 ? 77.496 92.590 15.879 1.00 16.31 1170 VAL B N 1
ATOM 9738 C CA . VAL B 1 635 ? 76.863 91.284 15.551 1.00 16.05 1170 VAL B CA 1
ATOM 9739 C C . VAL B 1 635 ? 75.503 91.195 16.254 1.00 15.12 1170 VAL B C 1
ATOM 9740 O O . VAL B 1 635 ? 75.412 91.275 17.457 1.00 15.63 1170 VAL B O 1
ATOM 9744 N N . PRO B 1 636 ? 74.422 91.047 15.502 1.00 15.45 1171 PRO B N 1
ATOM 9745 C CA . PRO B 1 636 ? 73.106 90.767 16.067 1.00 16.77 1171 PRO B CA 1
ATOM 9746 C C . PRO B 1 636 ? 73.055 89.361 16.668 1.00 17.06 1171 PRO B C 1
ATOM 9747 O O . PRO B 1 636 ? 73.662 88.441 16.122 1.00 15.87 1171 PRO B O 1
ATOM 9751 N N . VAL B 1 637 ? 72.351 89.240 17.779 1.00 16.44 1172 VAL B N 1
ATOM 9752 C CA . VAL B 1 637 ? 72.095 87.910 18.375 1.00 15.81 1172 VAL B CA 1
ATOM 9753 C C . VAL B 1 637 ? 70.619 87.874 18.750 1.00 15.38 1172 VAL B C 1
ATOM 9754 O O . VAL B 1 637 ? 70.087 88.882 19.341 1.00 12.99 1172 VAL B O 1
ATOM 9758 N N . ASN B 1 638 ? 70.006 86.748 18.394 1.00 14.54 1173 ASN B N 1
ATOM 9759 C CA . ASN B 1 638 ? 68.595 86.439 18.638 1.00 13.69 1173 ASN B CA 1
ATOM 9760 C C . ASN B 1 638 ? 68.516 84.986 19.083 1.00 13.92 1173 ASN B C 1
ATOM 9761 O O . ASN B 1 638 ? 69.422 84.188 18.747 1.00 14.50 1173 ASN B O 1
ATOM 9766 N N . GLN B 1 639 ? 67.471 84.670 19.818 1.00 13.14 1174 GLN B N 1
ATOM 9767 C CA . GLN B 1 639 ? 67.253 83.306 20.374 1.00 13.19 1174 GLN B CA 1
ATOM 9768 C C . GLN B 1 639 ? 65.984 82.730 19.764 1.00 14.40 1174 GLN B C 1
ATOM 9769 O O . GLN B 1 639 ? 64.967 83.430 19.694 1.00 14.33 1174 GLN B O 1
ATOM 9775 N N . ILE B 1 640 ? 66.024 81.455 19.414 1.00 14.15 1175 ILE B N 1
ATOM 9776 C CA . ILE B 1 640 ? 64.835 80.694 18.971 1.00 14.84 1175 ILE B CA 1
ATOM 9777 C C . ILE B 1 640 ? 64.619 79.548 19.970 1.00 13.80 1175 ILE B C 1
ATOM 9778 O O . ILE B 1 640 ? 65.595 78.911 20.409 1.00 14.63 1175 ILE B O 1
ATOM 9783 N N . ASN B 1 641 ? 63.380 79.365 20.336 1.00 14.28 1176 ASN B N 1
ATOM 9784 C CA . ASN B 1 641 ? 63.016 78.369 21.375 1.00 12.78 1176 ASN B CA 1
ATOM 9785 C C . ASN B 1 641 ? 62.287 77.216 20.695 1.00 13.90 1176 ASN B C 1
ATOM 9786 O O . ASN B 1 641 ? 61.265 77.425 20.031 1.00 16.21 1176 ASN B O 1
ATOM 9791 N N . LEU B 1 642 ? 62.770 76.012 20.974 1.00 12.08 1177 LEU B N 1
ATOM 9792 C CA . LEU B 1 642 ? 62.205 74.771 20.451 1.00 14.03 1177 LEU B CA 1
ATOM 9793 C C . LEU B 1 642 ? 61.174 74.153 21.409 1.00 15.17 1177 LEU B C 1
ATOM 9794 O O . LEU B 1 642 ? 60.525 73.215 20.967 1.00 15.78 1177 LEU B O 1
ATOM 9799 N N . THR B 1 643 ? 60.907 74.754 22.548 1.00 13.13 1178 THR B N 1
ATOM 9800 C CA . THR B 1 643 ? 59.853 74.290 23.486 1.00 14.75 1178 THR B CA 1
ATOM 9801 C C . THR B 1 643 ? 58.887 75.436 23.747 1.00 16.21 1178 THR B C 1
ATOM 9802 O O . THR B 1 643 ? 59.341 76.579 23.918 1.00 15.37 1178 THR B O 1
ATOM 9806 N N . ARG B 1 644 ? 57.598 75.138 23.750 1.00 18.04 1179 ARG B N 1
ATOM 9807 C CA . ARG B 1 644 ? 56.554 76.152 24.022 1.00 18.61 1179 ARG B CA 1
ATOM 9808 C C . ARG B 1 644 ? 56.359 76.235 25.535 1.00 18.40 1179 ARG B C 1
ATOM 9809 O O . ARG B 1 644 ? 56.925 75.428 26.278 1.00 19.50 1179 ARG B O 1
ATOM 9817 N N . ARG B 1 645 ? 55.631 77.246 25.997 1.00 20.31 1180 ARG B N 1
ATOM 9818 C CA . ARG B 1 645 ? 55.468 77.519 27.436 1.00 22.96 1180 ARG B CA 1
ATOM 9819 C C . ARG B 1 645 ? 54.470 76.543 28.032 1.00 22.31 1180 ARG B C 1
ATOM 9820 O O . ARG B 1 645 ? 54.570 76.241 29.209 1.00 27.19 1180 ARG B O 1
ATOM 9828 N N . VAL B 1 646 ? 53.528 76.092 27.234 1.00 21.69 1181 VAL B N 1
ATOM 9829 C CA . VAL B 1 646 ? 52.395 75.236 27.678 1.00 22.26 1181 VAL B CA 1
ATOM 9830 C C . VAL B 1 646 ? 52.565 73.846 27.043 1.00 19.57 1181 VAL B C 1
ATOM 9831 O O . VAL B 1 646 ? 52.536 73.750 25.794 1.00 18.40 1181 VAL B O 1
ATOM 9835 N N . GLN B 1 647 ? 52.646 72.820 27.864 1.00 19.72 1182 GLN B N 1
ATOM 9836 C CA . GLN B 1 647 ? 53.051 71.464 27.389 1.00 22.25 1182 GLN B CA 1
ATOM 9837 C C . GLN B 1 647 ? 51.986 70.887 26.466 1.00 20.47 1182 GLN B C 1
ATOM 9838 O O . GLN B 1 647 ? 52.362 70.281 25.470 1.00 20.59 1182 GLN B O 1
ATOM 9844 N N . SER B 1 648 ? 50.715 71.203 26.707 1.00 23.99 1183 SER B N 1
ATOM 9845 C CA . SER B 1 648 ? 49.587 70.724 25.865 1.00 24.14 1183 SER B CA 1
ATOM 9846 C C . SER B 1 648 ? 49.659 71.381 24.489 1.00 22.40 1183 SER B C 1
ATOM 9847 O O . SER B 1 648 ? 49.085 70.844 23.570 1.00 20.39 1183 SER B O 1
ATOM 9850 N N . GLU B 1 649 ? 50.369 72.501 24.325 1.00 20.31 1184 GLU B N 1
ATOM 9851 C CA . GLU B 1 649 ? 50.492 73.128 22.995 1.00 21.47 1184 GLU B CA 1
ATOM 9852 C C . GLU B 1 649 ? 51.703 72.593 22.222 1.00 17.99 1184 GLU B C 1
ATOM 9853 O O . GLU B 1 649 ? 51.861 72.964 21.077 1.00 20.94 1184 GLU B O 1
ATOM 9859 N N . GLU B 1 650 ? 52.520 71.744 22.814 1.00 20.04 1185 GLU B N 1
ATOM 9860 C CA . GLU B 1 650 ? 53.639 71.063 22.113 1.00 19.97 1185 GLU B CA 1
ATOM 9861 C C . GLU B 1 650 ? 53.057 70.259 20.956 1.00 21.77 1185 GLU B C 1
ATOM 9862 O O . GLU B 1 650 ? 51.962 69.701 21.081 1.00 18.73 1185 GLU B O 1
ATOM 9868 N N . PRO B 1 651 ? 53.758 70.162 19.807 1.00 20.29 1186 PRO B N 1
ATOM 9869 C CA . PRO B 1 651 ? 53.340 69.257 18.734 1.00 21.76 1186 PRO B CA 1
ATOM 9870 C C . PRO B 1 651 ? 53.017 67.828 19.229 1.00 20.83 1186 PRO B C 1
ATOM 9871 O O . PRO B 1 651 ? 53.723 67.239 20.058 1.00 18.75 1186 PRO B O 1
ATOM 9875 N N . ARG B 1 652 ? 51.868 67.317 18.793 1.00 20.59 1187 ARG B N 1
ATOM 9876 C CA . ARG B 1 652 ? 51.380 66.042 19.369 1.00 26.01 1187 ARG B CA 1
ATOM 9877 C C . ARG B 1 652 ? 51.268 64.948 18.299 1.00 26.02 1187 ARG B C 1
ATOM 9878 O O . ARG B 1 652 ? 50.918 63.852 18.687 1.00 29.73 1187 ARG B O 1
ATOM 9886 N N . ASP B 1 653 ? 51.546 65.228 17.041 1.00 27.56 1188 ASP B N 1
ATOM 9887 C CA . ASP B 1 653 ? 51.526 64.216 15.957 1.00 30.88 1188 ASP B CA 1
ATOM 9888 C C . ASP B 1 653 ? 52.535 64.641 14.895 1.00 34.17 1188 ASP B C 1
ATOM 9889 O O . ASP B 1 653 ? 53.138 65.724 15.025 1.00 25.70 1188 ASP B O 1
ATOM 9894 N N . LEU B 1 654 ? 52.706 63.827 13.868 1.00 30.91 1189 LEU B N 1
ATOM 9895 C CA . LEU B 1 654 ? 53.764 64.028 12.858 1.00 32.16 1189 LEU B CA 1
ATOM 9896 C C . LEU B 1 654 ? 53.511 65.326 12.084 1.00 28.99 1189 LEU B C 1
ATOM 9897 O O . LEU B 1 654 ? 54.479 66.050 11.870 1.00 28.38 1189 LEU B O 1
ATOM 9902 N N . ASP B 1 655 ? 52.284 65.617 11.645 1.00 27.74 1190 ASP B N 1
ATOM 9903 C CA . ASP B 1 655 ? 51.985 66.870 10.912 1.00 30.09 1190 ASP B CA 1
ATOM 9904 C C . ASP B 1 655 ? 52.471 68.060 11.740 1.00 27.74 1190 ASP B C 1
ATOM 9905 O O . ASP B 1 655 ? 52.999 68.998 11.159 1.00 28.13 1190 ASP B O 1
ATOM 9910 N N . GLU B 1 656 ? 52.206 68.065 13.041 1.00 27.04 1191 GLU B N 1
ATOM 9911 C CA . GLU B 1 656 ? 52.551 69.231 13.906 1.00 24.45 1191 GLU B CA 1
ATOM 9912 C C . GLU B 1 656 ? 54.078 69.289 14.041 1.00 24.85 1191 GLU B C 1
ATOM 9913 O O . GLU B 1 656 ? 54.620 70.398 14.018 1.00 21.38 1191 GLU B O 1
ATOM 9919 N N . HIS B 1 657 ? 54.737 68.147 14.170 1.00 21.90 1192 HIS B N 1
ATOM 9920 C CA . HIS B 1 657 ? 56.216 68.076 14.227 1.00 23.11 1192 HIS B CA 1
ATOM 9921 C C . HIS B 1 657 ? 56.823 68.632 12.938 1.00 24.09 1192 HIS B C 1
ATOM 9922 O O . HIS B 1 657 ? 57.803 69.415 13.012 1.00 23.14 1192 HIS B O 1
ATOM 9929 N N . LEU B 1 658 ? 56.305 68.256 11.772 1.00 23.80 1193 LEU B N 1
ATOM 9930 C CA . LEU B 1 658 ? 56.894 68.734 10.488 1.00 24.12 1193 LEU B CA 1
ATOM 9931 C C . LEU B 1 658 ? 56.642 70.241 10.370 1.00 23.10 1193 LEU B C 1
ATOM 9932 O O . LEU B 1 658 ? 57.532 70.925 9.835 1.00 22.43 1193 LEU B O 1
ATOM 9937 N N . GLU B 1 659 ? 55.475 70.726 10.834 1.00 23.27 1194 GLU B N 1
ATOM 9938 C CA . GLU B 1 659 ? 55.096 72.159 10.835 1.00 23.57 1194 GLU B CA 1
ATOM 9939 C C . GLU B 1 659 ? 56.143 72.907 11.683 1.00 20.34 1194 GLU B C 1
ATOM 9940 O O . GLU B 1 659 ? 56.619 73.965 11.237 1.00 21.27 1194 GLU B O 1
ATOM 9946 N N . GLU B 1 660 ? 56.473 72.388 12.859 1.00 19.31 1195 GLU B N 1
ATOM 9947 C CA . GLU B 1 660 ? 57.421 73.062 13.786 1.00 18.99 1195 GLU B CA 1
ATOM 9948 C C . GLU B 1 660 ? 58.824 73.090 13.151 1.00 19.07 1195 GLU B C 1
ATOM 9949 O O . GLU B 1 660 ? 59.495 74.131 13.272 1.00 16.46 1195 GLU B O 1
ATOM 9955 N N . VAL B 1 661 ? 59.264 71.966 12.579 1.00 20.18 1196 VAL B N 1
ATOM 9956 C CA . VAL B 1 661 ? 60.596 71.858 11.906 1.00 19.86 1196 VAL B CA 1
ATOM 9957 C C . VAL B 1 661 ? 60.673 72.921 10.811 1.00 19.79 1196 VAL B C 1
ATOM 9958 O O . VAL B 1 661 ? 61.675 73.658 10.797 1.00 18.69 1196 VAL B O 1
ATOM 9962 N N . ARG B 1 662 ? 59.614 73.103 10.014 1.00 19.31 1197 ARG B N 1
ATOM 9963 C CA . ARG B 1 662 ? 59.589 74.129 8.955 1.00 22.04 1197 ARG B CA 1
ATOM 9964 C C . ARG B 1 662 ? 59.596 75.526 9.584 1.00 23.77 1197 ARG B C 1
ATOM 9965 O O . ARG B 1 662 ? 60.369 76.389 9.086 1.00 19.67 1197 ARG B O 1
ATOM 9973 N N . ARG B 1 663 ? 58.804 75.764 10.641 1.00 19.72 1198 ARG B N 1
ATOM 9974 C CA . ARG B 1 663 ? 58.744 77.078 11.311 1.00 19.42 1198 ARG B CA 1
ATOM 9975 C C . ARG B 1 663 ? 60.149 77.400 11.861 1.00 17.30 1198 ARG B C 1
ATOM 9976 O O . ARG B 1 663 ? 60.578 78.560 11.792 1.00 17.43 1198 ARG B O 1
ATOM 9984 N N . PHE B 1 664 ? 60.835 76.412 12.418 1.00 15.95 1199 PHE B N 1
ATOM 9985 C CA . PHE B 1 664 ? 62.166 76.643 13.009 1.00 15.82 1199 PHE B CA 1
ATOM 9986 C C . PHE B 1 664 ? 63.105 77.224 11.945 1.00 17.79 1199 PHE B C 1
ATOM 9987 O O . PHE B 1 664 ? 63.745 78.249 12.193 1.00 16.96 1199 PHE B O 1
ATOM 9995 N N . ALA B 1 665 ? 63.181 76.598 10.782 1.00 17.93 1200 ALA B N 1
ATOM 9996 C CA . ALA B 1 665 ? 64.088 77.073 9.691 1.00 19.73 1200 ALA B CA 1
ATOM 9997 C C . ALA B 1 665 ? 63.650 78.458 9.228 1.00 17.86 1200 ALA B C 1
ATOM 9998 O O . ALA B 1 665 ? 64.535 79.299 9.052 1.00 21.32 1200 ALA B O 1
ATOM 10000 N N . ARG B 1 666 ? 62.355 78.769 9.198 1.00 19.18 1201 ARG B N 1
ATOM 10001 C CA . ARG B 1 666 ? 61.870 80.133 8.835 1.00 21.72 1201 ARG B CA 1
ATOM 10002 C C . ARG B 1 666 ? 62.338 81.164 9.848 1.00 20.39 1201 ARG B C 1
ATOM 10003 O O . ARG B 1 666 ? 62.738 82.299 9.446 1.00 19.83 1201 ARG B O 1
ATOM 10011 N N . ALA B 1 667 ? 62.303 80.805 11.125 1.00 19.74 1202 ALA B N 1
ATOM 10012 C CA . ALA B 1 667 ? 62.754 81.701 12.213 1.00 18.07 1202 ALA B CA 1
ATOM 10013 C C . ALA B 1 667 ? 64.259 81.922 12.091 1.00 17.19 1202 ALA B C 1
ATOM 10014 O O . ALA B 1 667 ? 64.709 83.042 12.256 1.00 18.15 1202 ALA B O 1
ATOM 10016 N N . VAL B 1 668 ? 65.029 80.890 11.799 1.00 17.32 1203 VAL B N 1
ATOM 10017 C CA . VAL B 1 668 ? 66.491 81.037 11.613 1.00 18.05 1203 VAL B CA 1
ATOM 10018 C C . VAL B 1 668 ? 66.759 82.013 10.468 1.00 19.08 1203 VAL B C 1
ATOM 10019 O O . VAL B 1 668 ? 67.545 82.935 10.680 1.00 19.11 1203 VAL B O 1
ATOM 10023 N N . LEU B 1 669 ? 66.064 81.885 9.345 1.00 18.97 1204 LEU B N 1
ATOM 10024 C CA . LEU B 1 669 ? 66.254 82.812 8.195 1.00 21.23 1204 LEU B CA 1
ATOM 10025 C C . LEU B 1 669 ? 65.846 84.222 8.625 1.00 21.30 1204 LEU B C 1
ATOM 10026 O O . LEU B 1 669 ? 66.584 85.143 8.332 1.00 22.35 1204 LEU B O 1
ATOM 10031 N N . LEU B 1 670 ? 64.734 84.384 9.346 1.00 23.85 1205 LEU B N 1
ATOM 10032 C CA . LEU B 1 670 ? 64.236 85.702 9.807 1.00 24.40 1205 LEU B CA 1
ATOM 10033 C C . LEU B 1 670 ? 65.288 86.455 10.629 1.00 22.76 1205 LEU B C 1
ATOM 10034 O O . LEU B 1 670 ? 65.454 87.664 10.403 1.00 23.57 1205 LEU B O 1
ATOM 10039 N N . VAL B 1 671 ? 66.010 85.812 11.547 1.00 18.76 1206 VAL B N 1
ATOM 10040 C CA . VAL B 1 671 ? 67.043 86.518 12.358 1.00 20.30 1206 VAL B CA 1
ATOM 10041 C C . VAL B 1 671 ? 68.470 86.217 11.877 1.00 20.58 1206 VAL B C 1
ATOM 10042 O O . VAL B 1 671 ? 69.392 86.843 12.410 1.00 23.91 1206 VAL B O 1
ATOM 10046 N N . GLY B 1 672 ? 68.642 85.328 10.919 1.00 20.81 1207 GLY B N 1
ATOM 10047 C CA . GLY B 1 672 ? 69.974 84.910 10.432 1.00 22.65 1207 GLY B CA 1
ATOM 10048 C C . GLY B 1 672 ? 70.385 85.620 9.152 1.00 24.89 1207 GLY B C 1
ATOM 10049 O O . GLY B 1 672 ? 71.598 85.836 8.968 1.00 25.65 1207 GLY B O 1
ATOM 10050 N N . ALA B 1 673 ? 69.424 85.959 8.292 1.00 25.60 1208 ALA B N 1
ATOM 10051 C CA . ALA B 1 673 ? 69.699 86.604 6.979 1.00 27.74 1208 ALA B CA 1
ATOM 10052 C C . ALA B 1 673 ? 70.179 88.019 7.270 1.00 29.09 1208 ALA B C 1
ATOM 10053 O O . ALA B 1 673 ? 69.764 88.608 8.263 1.00 29.86 1208 ALA B O 1
ATOM 10055 N N . PRO B 1 674 ? 71.081 88.622 6.461 1.00 28.83 1209 PRO B N 1
ATOM 10056 C CA . PRO B 1 674 ? 71.505 90.007 6.693 1.00 32.41 1209 PRO B CA 1
ATOM 10057 C C . PRO B 1 674 ? 70.305 90.945 6.916 1.00 36.96 1209 PRO B C 1
ATOM 10058 O O . PRO B 1 674 ? 69.343 90.890 6.124 1.00 31.06 1209 PRO B O 1
ATOM 10062 N N . LEU B 1 675 ? 70.346 91.746 7.985 1.00 50.53 1210 LEU B N 1
ATOM 10063 C CA . LEU B 1 675 ? 69.156 92.502 8.474 1.00 61.48 1210 LEU B CA 1
ATOM 10064 C C . LEU B 1 675 ? 68.884 93.700 7.556 1.00 68.10 1210 LEU B C 1
ATOM 10065 O O . LEU B 1 675 ? 69.806 94.234 6.927 1.00 61.94 1210 LEU B O 1
ATOM 10070 N N . PRO B 1 676 ? 67.608 94.153 7.447 1.00 82.30 1211 PRO B N 1
ATOM 10071 C CA . PRO B 1 676 ? 67.287 95.390 6.727 1.00 88.62 1211 PRO B CA 1
ATOM 10072 C C . PRO B 1 676 ? 67.836 96.594 7.516 1.00 95.49 1211 PRO B C 1
ATOM 10073 O O . PRO B 1 676 ? 68.371 96.363 8.584 1.00 98.06 1211 PRO B O 1
ATOM 10077 N N . ASP B 1 677 ? 67.696 97.823 6.996 1.00 107.98 1212 ASP B N 1
ATOM 10078 C CA . ASP B 1 677 ? 68.297 99.072 7.561 1.00 113.54 1212 ASP B CA 1
ATOM 10079 C C . ASP B 1 677 ? 67.731 99.403 8.957 1.00 112.19 1212 ASP B C 1
ATOM 10080 O O . ASP B 1 677 ? 66.489 99.436 9.110 1.00 102.84 1212 ASP B O 1
ATOM 10085 N N . ALA B 1 678 ? 68.612 99.675 9.933 1.00 109.44 1213 ALA B N 1
ATOM 10086 C CA . ALA B 1 678 ? 68.264 100.102 11.313 1.00 106.31 1213 ALA B CA 1
ATOM 10087 C C . ALA B 1 678 ? 67.816 101.572 11.297 1.00 110.56 1213 ALA B C 1
ATOM 10088 O O . ALA B 1 678 ? 67.019 101.960 12.176 1.00 106.53 1213 ALA B O 1
ATOM 10090 N N . GLU B 1 679 ? 68.323 102.348 10.329 1.00 112.69 1214 GLU B N 1
ATOM 10091 C CA . GLU B 1 679 ? 67.960 103.768 10.050 1.00 110.59 1214 GLU B CA 1
ATOM 10092 C C . GLU B 1 679 ? 66.544 103.811 9.447 1.00 104.15 1214 GLU B C 1
ATOM 10093 O O . GLU B 1 679 ? 65.839 104.839 9.614 1.00 93.82 1214 GLU B O 1
ATOM 10099 N N . ASP B 1 680 ? 66.157 102.728 8.764 1.00 93.09 1215 ASP B N 1
ATOM 10100 C CA . ASP B 1 680 ? 64.788 102.465 8.244 1.00 89.63 1215 ASP B CA 1
ATOM 10101 C C . ASP B 1 680 ? 63.757 102.854 9.316 1.00 84.19 1215 ASP B C 1
ATOM 10102 O O . ASP B 1 680 ? 62.876 103.681 8.994 1.00 86.36 1215 ASP B O 1
ATOM 10107 N N . SER B 1 681 ? 63.885 102.289 10.532 1.00 68.59 1216 SER B N 1
ATOM 10108 C CA . SER B 1 681 ? 62.874 102.315 11.634 1.00 62.09 1216 SER B CA 1
ATOM 10109 C C . SER B 1 681 ? 63.514 102.015 13.007 1.00 51.79 1216 SER B C 1
ATOM 10110 O O . SER B 1 681 ? 63.990 100.868 13.218 1.00 43.63 1216 SER B O 1
ATOM 10113 N N . ARG B 1 682 ? 63.477 102.991 13.927 1.00 46.00 1217 ARG B N 1
ATOM 10114 C CA . ARG B 1 682 ? 63.834 102.803 15.360 1.00 46.91 1217 ARG B CA 1
ATOM 10115 C C . ARG B 1 682 ? 63.094 101.565 15.925 1.00 48.20 1217 ARG B C 1
ATOM 10116 O O . ARG B 1 682 ? 63.755 100.735 16.568 1.00 44.84 1217 ARG B O 1
ATOM 10124 N N . TYR B 1 683 ? 61.787 101.395 15.655 1.00 45.45 1218 TYR B N 1
ATOM 10125 C CA . TYR B 1 683 ? 60.965 100.270 16.196 1.00 48.13 1218 TYR B CA 1
ATOM 10126 C C . TYR B 1 683 ? 61.471 98.910 15.672 1.00 45.75 1218 TYR B C 1
ATOM 10127 O O . TYR B 1 683 ? 61.660 97.984 16.510 1.00 49.73 1218 TYR B O 1
ATOM 10136 N N . ARG B 1 684 ? 61.647 98.780 14.353 1.00 47.82 1219 ARG B N 1
ATOM 10137 C CA . ARG B 1 684 ? 62.048 97.511 13.675 1.00 54.91 1219 ARG B CA 1
ATOM 10138 C C . ARG B 1 684 ? 63.505 97.178 14.022 1.00 50.73 1219 ARG B C 1
ATOM 10139 O O . ARG B 1 684 ? 63.771 95.987 14.307 1.00 45.02 1219 ARG B O 1
ATOM 10147 N N . ALA B 1 685 ? 64.398 98.180 14.014 1.00 46.20 1220 ALA B N 1
ATOM 10148 C CA . ALA B 1 685 ? 65.822 98.055 14.444 1.00 50.86 1220 ALA B CA 1
ATOM 10149 C C . ALA B 1 685 ? 65.915 97.264 15.762 1.00 49.06 1220 ALA B C 1
ATOM 10150 O O . ALA B 1 685 ? 66.770 96.355 15.887 1.00 50.04 1220 ALA B O 1
ATOM 10152 N N . ARG B 1 686 ? 65.059 97.619 16.716 1.00 44.37 1221 ARG B N 1
ATOM 10153 C CA . ARG B 1 686 ? 65.027 97.069 18.098 1.00 49.37 1221 ARG B CA 1
ATOM 10154 C C . ARG B 1 686 ? 64.546 95.603 18.102 1.00 46.44 1221 ARG B C 1
ATOM 10155 O O . ARG B 1 686 ? 65.029 94.806 18.915 1.00 42.06 1221 ARG B O 1
ATOM 10163 N N . ILE B 1 687 ? 63.595 95.248 17.246 1.00 53.27 1222 ILE B N 1
ATOM 10164 C CA . ILE B 1 687 ? 62.952 93.896 17.275 1.00 59.11 1222 ILE B CA 1
ATOM 10165 C C . ILE B 1 687 ? 63.977 92.789 16.923 1.00 54.69 1222 ILE B C 1
ATOM 10166 O O . ILE B 1 687 ? 63.828 91.673 17.478 1.00 67.99 1222 ILE B O 1
ATOM 10171 N N . TYR B 1 688 ? 65.016 93.098 16.124 1.00 46.06 1223 TYR B N 1
ATOM 10172 C CA . TYR B 1 688 ? 65.999 92.146 15.535 1.00 39.29 1223 TYR B CA 1
ATOM 10173 C C . TYR B 1 688 ? 67.289 92.079 16.347 1.00 32.59 1223 TYR B C 1
ATOM 10174 O O . TYR B 1 688 ? 68.265 91.536 15.827 1.00 30.41 1223 TYR B O 1
ATOM 10183 N N . ARG B 1 689 ? 67.300 92.599 17.561 1.00 25.26 1224 ARG B N 1
ATOM 10184 C CA . ARG B 1 689 ? 68.457 92.421 18.454 1.00 31.32 1224 ARG B CA 1
ATOM 10185 C C . ARG B 1 689 ? 67.918 91.956 19.802 1.00 26.76 1224 ARG B C 1
ATOM 10186 O O . ARG B 1 689 ? 67.120 92.646 20.432 1.00 28.08 1224 ARG B O 1
ATOM 10194 N N . GLY B 1 690 ? 68.304 90.753 20.183 1.00 19.02 1225 GLY B N 1
ATOM 10195 C CA . GLY B 1 690 ? 68.064 90.241 21.534 1.00 18.16 1225 GLY B CA 1
ATOM 10196 C C . GLY B 1 690 ? 66.667 89.684 21.675 1.00 18.31 1225 GLY B C 1
ATOM 10197 O O . GLY B 1 690 ? 66.223 89.556 22.807 1.00 16.84 1225 GLY B O 1
ATOM 10198 N N . MET B 1 691 ? 66.027 89.321 20.583 1.00 18.12 1226 MET B N 1
ATOM 10199 C CA . MET B 1 691 ? 64.675 88.737 20.677 1.00 20.27 1226 MET B CA 1
ATOM 10200 C C . MET B 1 691 ? 64.790 87.270 21.140 1.00 20.26 1226 MET B C 1
ATOM 10201 O O . MET B 1 691 ? 65.813 86.628 20.931 1.00 16.41 1226 MET B O 1
ATOM 10206 N N . SER B 1 692 ? 63.710 86.774 21.725 1.00 17.18 1227 SER B N 1
ATOM 10207 C CA . SER B 1 692 ? 63.510 85.352 22.051 1.00 18.32 1227 SER B CA 1
ATOM 10208 C C . SER B 1 692 ? 62.201 84.940 21.373 1.00 19.24 1227 SER B C 1
ATOM 10209 O O . SER B 1 692 ? 61.165 85.486 21.758 1.00 22.10 1227 SER B O 1
ATOM 10212 N N . MET B 1 693 ? 62.284 84.102 20.345 1.00 17.44 1228 MET B N 1
ATOM 10213 C CA . MET B 1 693 ? 61.153 83.754 19.458 1.00 19.12 1228 MET B CA 1
ATOM 10214 C C . MET B 1 693 ? 60.896 82.245 19.551 1.00 17.25 1228 MET B C 1
ATOM 10215 O O . MET B 1 693 ? 61.799 81.483 19.282 1.00 14.90 1228 MET B O 1
ATOM 10220 N N . THR B 1 694 ? 59.679 81.874 19.932 1.00 17.57 1229 THR B N 1
ATOM 10221 C CA . THR B 1 694 ? 59.228 80.483 20.090 1.00 18.66 1229 THR B CA 1
ATOM 10222 C C . THR B 1 694 ? 58.514 80.031 18.811 1.00 18.19 1229 THR B C 1
ATOM 10223 O O . THR B 1 694 ? 57.717 80.791 18.278 1.00 18.51 1229 THR B O 1
ATOM 10227 N N . VAL B 1 695 ? 58.795 78.818 18.343 1.00 17.73 1230 VAL B N 1
ATOM 10228 C CA . VAL B 1 695 ? 58.204 78.295 17.090 1.00 20.12 1230 VAL B CA 1
ATOM 10229 C C . VAL B 1 695 ? 57.214 77.178 17.449 1.00 21.29 1230 VAL B C 1
ATOM 10230 O O . VAL B 1 695 ? 56.599 76.633 16.521 1.00 21.82 1230 VAL B O 1
#

B-factor: mean 28.7, std 15.57, range [8.55, 116.26]

Solvent-accessible surface area: 48507 Å² total; per-residue (Å²): 112,79,93,39,33,24,17,11,1,118,33,61,2,1,0,0,3,23,0,24,67,30,28,0,10,47,2,0,67,23,2,0,28,0,0,0,60,0,5,0,0,9,142,152,102,68,70,0,48,71,8,56,57,155,6,11,53,55,0,99,118,68,61,43,91,38,9,95,181,32,0,63,34,61,17,120,10,40,16,53,74,47,153,17,0,74,27,0,4,70,21,0,58,194,36,30,63,90,0,3,4,0,1,2,25,20,41,36,26,24,27,28,51,2,0,5,37,2,37,24,123,38,1,44,105,0,3,27,0,0,0,0,1,3,0,22,1,0,31,49,0,2,76,61,0,56,93,61,46,42,10,1,0,0,0,12,6,8,6,25,2,1,25,54,40,9,6,7,27,28,34,30,42,0,0,39,0,0,0,10,0,0,1,6,1,0,0,27,16,0,0,132,38,0,7,76,53,0,9,0,0,0,0,0,7,11,22,20,58,17,102,151,24,75,23,71,88,81,155,79,10,48,40,84,116,102,0,99,54,44,6,38,22,118,6,8,20,45,0,0,19,9,0,3,101,0,32,120,115,60,35,152,11,40,15,0,2,49,48,0,9,120,0,17,0,89,144,5,10,147,62,124,101,9,19,144,20,0,83,127,14,0,77,41,4,38,192,57,35,56,85,92,1,6,5,27,77,22,0,0,26,54,118,5,0,28,27,0,0,30,0,0,58,30,9,18,29,7,93,142,2,103,106,13,49,142,44,70,97,126,69,10,24,106,18,20,129,84,76,17,56,187,140,30,66,26,9,0,75,88,68,20,58,60,36,14,168,149,14,8,38,31,14,86,88,90,11,43,21,38,120,16,4,35,33,68,29,0,0,40,0,0,2,12,0,0,6,1,82,2,0,3,6,38,28,8,10,0,1,2,4,12,28,42,99,31,27,30,26,17,14,17,8,41,28,79,29,168,106,138,17,21,64,90,0,149,50,92,18,0,0,0,0,0,30,58,5,37,49,11,1,2,28,0,0,62,3,0,18,80,58,0,69,5,57,24,0,0,2,0,0,112,42,51,124,7,17,81,42,0,65,88,93,19,97,156,95,4,18,153,27,18,30,47,15,52,29,106,86,54,11,4,42,2,0,52,75,0,13,65,117,90,30,129,3,12,0,0,0,0,0,1,13,43,66,22,37,45,38,0,28,72,108,168,77,36,0,51,15,106,53,0,103,107,6,6,47,33,2,3,9,15,0,0,60,0,0,32,23,0,0,1,5,16,118,1,12,0,0,0,0,0,5,28,18,73,98,65,52,193,21,7,8,14,8,0,0,9,0,0,5,16,0,1,11,1,2,0,4,0,0,6,45,2,1,95,133,6,25,11,60,0,8,0,0,0,0,0,3,0,9,56,10,55,84,16,22,15,156,69,119,105,26,37,80,18,8,10,118,7,0,1,124,0,0,10,4,1,0,0,31,40,40,94,61,159,97,7,56,5,76,22,60,4,6,56,7,5,2,0,0,0,72,32,104,44,0,4,18,20,2,80,34,62,2,1,0,0,3,24,0,14,51,28,26,1,8,46,2,0,47,0,2,0,0,0,0,1,55,0,4,0,0,6,150,97,120,76,77,2,50,71,14,60,54,167,5,7,60,44,0,98,125,32,50,19,88,31,14,116,168,26,0,56,38,59,26,110,8,51,19,32,66,54,148,26,0,80,27,0,2,72,24,0,58,192,38,30,63,95,1,4,4,0,1,2,22,14,46,41,27,26,26,24,49,8,0,5,36,1,38,24,121,39,2,44,104,1,2,22,1,0,0,1,3,3,0,11,1,0,35,49,0,1,75,69,0,56,93,64,46,46,9,1,0,0,0,11,5,8,7,26,1,1,23,54,36,10,6,7,29,26,35,23,36,0,0,37,0,0,0,8,0,0,0,5,1,0,0,33,17,0,0,133,43,0,7,79,52,0,10,0,0,0,0,0,7,11,23,20,62,18,98,150,24,74,24,84,82,77,147,81,11,47,39,76,116,101,0,97,44,45,6,49,27,111,5,7,20,42,0,0,20,8,0,4,106,0,33,121,109,59,33,143,10,32,32,0,2,51,42,0,8,129,0,16,0,104,150,5,6,134,61,119,98,8,21,143,15,0,74,126,13,0,74,59,4,47,202,80,33,66,80,92,1,6,4,27,76,26,0,0,28,55,148,9,0,27,28,0,0,32,0,0,57,31,8,17,29,7,94,142,2,104,100,13,56,159,46,66,96,125,74,10,24,102,20,18,134,86,74,20,52,179,134,28,72,24,8,2,73,87,91,15,59,53,13,14,174,148,10,12,37,28,11,71,94,81,13,44,20,34,136,20,5,45,34,57,34,0,0,25,0,0,1,2,0,0,6,0,85,2,0,4,6,38,31,10,10,0,2,2,3,11,27,34,98,28,30,37,14,23,24,32,7,30,20,72,38,144,96,124,21,19,64,97,0,150,50,95,19,0,1,0,0,0,24,59,5,44,56,11,1,7,32,0,0,61,3,0,17,86,59,0,68,5,58,24,0,0,1,0,0,127,29,49,119,6,17,76,46,0,67,81,115,18,103,162,94,9,18,150,26,18,31,46,15,51,28,106,88,53,10,3,40,2,0,53,71,0,14,60,111,95,29,128,2,15,0,0,0,0,0,1,28,49,66,21,36,46,40,0,36,73,108,168,78,39,0,52,10,92,50,0,103,96,7,5,46,46,3,3,9,13,0,0,59,0,0,34,23,0,0,2,5,15,120,1,13,0,0,0,0,0,5,30,17,74,85,65,47,170,23,6,8,13,9,1,0,12,0,0,0,15,0,1,8,3,2,0,2,0,0,4,45,2,0,96,140,6,24,10,62,0,5,0,0,0,0,0,2,0,6,59,8,36,88,17,21,13,161,68,123,111,24,38,76,28,7,9,118,8,0,2,107,0,0,13,5,0,0,0,24,44,60,96,64,160,88,5,62,9,82,30,67,21,27,45,0,16,0,0,4,0

Radius of gyration: 33.32 Å; Cα contacts (8 Å, |Δi|>4): 2845; chains: 2; bounding box: 104×64×82 Å

Foldseek 3Di:
DVQAQLVQQALAEEEFEVCLDFLNLLLLLVNVSNNAAYEYEYADPVSLVVSLVVSLVVCVVVPDPPSNLRYHYDHRQALLDLVSVVVSVVVSCVSRVAHAEYEQPDADQFDLAALLLDDLVRLLSRLSSQALSLQSNCLVRLVRQVVVQAHEYEREAAVQLPFPQGFAADASRLSNSLSRVLLLLCQQLVLVVSPDHYFYEYAHAYDADDCQQPDDDPGHHPLLVNLVSVVLVLLLQLLLLLLVVCVVVPNQSVQSLVLLLQFFLVCLLPDPSHDPSSNVSSVVQLVQDDVFACSNGGSDALVSQLSSLSLCVLQVSCVPPVVSVVDDSVCSSPRRPDHDDPVTHNHDSVSSVVSSCVSVVVQQVQQPQNDFHHSNQSSVVVSNVSSDDPHGSYYHYSHNNGDDDDDAGAAADDDADDLVLLQLQAQFEEEEEEFPPQLLSLLLLCCSCPSSNHQAYEYEAQDPVSVVSNLVVDDPVSSVRYHYDHDDDAVSVSVSVCCSPPHAHLEYEDDFHDAQDQADNDPVDHCHSVNVSVLCCRQASSLSSVLSSQLSGANFEYEYEFHADPAPRPGSSLSSSSSSLSSNLNSQNNSLVNSCSHSRNHAYEYEYNHDPDNVPHDHDDVSVNVSSNVSSSVSSRQGGRQDDCVVDVVSVSCNHSHYYYD/DLLPQLQLQAAAEEEFEPCLDFLNLLLLLSNVSNNAAYEYEYADPVSNVVSLVVSLVVCVVSPDDPSVLRYHYDYNQQLLDLVSLVVSVVVSCVSRVAHAEYEAAFADQFQLAALLLGDLVRLLSRLSNQALSLQSNCLVRLVRQVVVQAHEYEHEAAVLLPFPQGFAADASRLSNSLSRVLLLLCQQLCLVVSPDHYFYEYAHAYDADDCQQPPDDPGHHVLLVNLVSVVLVLLLQLLLLLLVVCVVVPPQNVQSLVLLLQQFLVCQLPVPPNPPSSNVSSVVQLVQDDVFACSNGGSDALVSQLSSLSLCVLQVSCVPPVPSNPDDNVCSSPRRPDHDDPVTHNHDSVSSVVSSVCVVCVFQVQAPQNDFHHSNQVSVVVSVVSSDDPHGSYYHYSHNRGDDDDDQGEAADDDADDLVLLLLQAQFEEEEEEFPPQLLSLLLLCCSCPSSNHQAYEYEAQDPVSVVSNLVSHDPVSSVRYHYQHDDDAPSVSVSVCCSPPHAHLEYEDDFHDAQDQADNDPVDHCHSVNVSVLCCRQPSSLSSVLSSQLSGANFEYEYEFHADPAPRPGSSLSSSSSSLSSVLNSQNNSLVNSCSHSRNYAYEYEYNHDPDNVPHDHDDVSVVVSSNVSSRVSCRQGRRDPDCVVDVVRVVCNHSHYYYD

Organism: NCBI:txid1300349

InterPro domains:
  IPR002347 Short-chain dehydrogenase/reductase SDR [PF00106] (24-232)
  IPR002347 Short-chain dehydrogenase/reductase SDR [PF00106] (580-779)
  IPR002347 Short-chain dehydrogenase/reductase SDR [PR00080] (665-676)
  IPR002347 Short-chain dehydrogenase/reductase SDR [PR00080] (719-727)
  IPR002347 Short-chain dehydrogenase/reductase SDR [PR00080] (744-763)
  IPR002347 Short-chain dehydrogenase/reductase SDR [PR00081] (25-42)
  IPR002347 Short-chain dehydrogenase/reductase SDR [PR00081] (103-114)
  IPR002347 Short-chain dehydrogenase/reductase SDR [PR00081] (165-181)
  IPR002347 Short-chain dehydrogenase/reductase SDR [PR00081] (191-210)
  IPR002347 Short-chain dehydrogenase/reductase SDR [PR00081] (212-229)
  IPR002347 Short-chain dehydrogenase/reductase SDR [PR00081] (266-286)
  IPR036291 NAD(P)-binding domain superfamily [SSF51735] (23-304)
  IPR036291 NAD(P)-binding domain superfamily [SSF51735] (579-788)
  IPR036291 NAD(P)-binding domain superfamily [SSF51735] (1011-1180)